Protein AF-0000000066079424 (afdb_homodimer)

Foldseek 3Di:
DFDDALLQFFPQLLQLLLLCVVPPQQKKFKKWKDFPDPPAQLQVCQVVLVVVVVVQQPHAHDPVRLVLQVPPPLRDPVSSVVSNPAGADCVQWDWHQDPVDHRDIIIMGITGCSRGSSVFQVSLLSSLQSRDVVPHDFDVVVLVVLLLVLLVLQQVDPLLLAEEAEARNFFNGPVLVLVQVVVNCVSNPSSYQFYRRRVSCVVVVHDHDDAHDLQQLQQLCPRDDPNLCSNVVSLVSSCVSRVQPSQEAEQFQLHNLSRLVSCALVSLVRGQEYEDAADDVLVSVVVVLVSCVVRVHQQQSHEYEYEHADDSVNSRVSCVNPVVRHRYYYHHHCNNRVVRPDDTIDMGMHIQDMPRHGTWRQHPDPPPIPHPPLVVNQVSCVSSVHDGRPPD/DFDDALLQFFPQLLQLLLLCVVPPQQKKFKKWKDFPDPPAQLQVCQVVLVVVVVVQQPHAHDPVRLVLQVPDPLRDPVSSVVSNPAGADCVQWDWHQDPVDHRDIIIMGITGCSRGSSVFQVSLLSSQQSRDVVPHDFQVVVLVVLLLVLLVLQQVDPLLLAEEAEARNFFNGPVLVLVQVVVNCVSNPSSYQFYRRRVSCVVVVHDHDDAHDLQQLQQLCPRDDPNLCSNVVSLVSSCVSRVQPSQEAEQFQLHNLSRLVSCALVSLVRGQEYEDAADDLVVSVVVVLVSCVVRVHQQQSHEYEYEHADDSVNSRVSCVNPVVRHRYYYHHHCNRRVVRPDDTIDMGMHIQDMPRHGTWGDHPDPPPIPHPPLVVNQVSCVSSVHDGRPPD

Nearest PDB structures (foldseek):
  1yir-assembly2_B  TM=9.428E-01  e=1.154E-46  Pseudomonas aeruginosa
  3os4-assembly2_B  TM=9.605E-01  e=5.913E-41  Yersinia pestis CO92
  4hl7-assembly1_A  TM=9.562E-01  e=7.899E-41  Vibrio cholerae O1 biovar El Tor str. N16961
  4hl7-assembly2_B  TM=9.501E-01  e=4.178E-41  Vibrio cholerae O1 biovar El Tor str. N16961
  2im5-assembly4_D  TM=9.509E-01  e=1.055E-40  Porphyromonas gingivalis

InterPro domains:
  IPR006406 Nicotinate phosphoribosyltransferase [MF_00570] (1-388)
  IPR006406 Nicotinate phosphoribosyltransferase [NF003704] (1-389)
  IPR006406 Nicotinate phosphoribosyltransferase [TIGR01514] (2-386)
  IPR006406 Nicotinate phosphoribosyltransferase [cd01401] (4-370)
  IPR007229 Nicotinate phosphoribosyltransferase family [PIRSF000484] (2-369)
  IPR007229 Nicotinate phosphoribosyltransferase family [PTHR11098] (3-223)
  IPR036068 Nicotinate phosphoribosyltransferase-like, C-terminal [SSF51690] (118-386)
  IPR040727 Nicotinate phosphoribosyltransferase, N-terminal domain [PF17767] (7-128)
  IPR041525 Nicotinate/nicotinamide phosphoribosyltransferase [PF04095] (161-387)

Solvent-accessible surface area (backbone atoms only — not comparable to full-atom values): 41726 Å² total; per-residue (Å²): 129,77,67,89,47,76,44,58,29,47,35,23,49,57,52,45,42,46,48,27,55,76,72,41,58,80,40,33,31,32,33,41,49,48,71,72,45,81,90,55,57,52,29,83,45,45,68,61,50,49,53,48,50,53,53,46,34,68,42,55,52,47,71,70,58,38,50,54,49,52,66,38,90,83,44,50,69,68,51,37,57,49,47,60,73,40,59,45,59,65,85,34,51,47,79,44,62,33,87,86,42,84,34,32,57,43,39,38,38,47,45,44,38,65,65,47,60,71,48,52,44,46,50,38,26,46,52,41,23,57,52,40,70,74,72,50,77,81,35,63,66,59,23,51,52,52,48,51,50,51,44,52,55,52,66,74,45,63,76,72,60,34,37,30,41,51,21,64,46,52,17,48,36,64,67,54,40,62,54,48,50,60,51,44,42,72,66,45,44,83,23,38,62,31,24,17,34,36,38,57,10,66,73,68,72,42,45,61,36,64,36,67,57,63,58,64,47,28,39,25,51,46,68,70,52,57,62,82,43,8,61,54,52,37,54,51,51,49,42,67,71,43,38,48,50,69,29,50,40,75,39,49,44,65,26,57,69,44,37,57,70,59,52,41,49,37,49,62,46,40,34,46,27,40,35,46,66,68,78,59,63,67,62,50,50,53,53,51,46,51,51,33,48,73,59,74,37,67,38,61,76,27,32,46,32,42,46,54,84,36,46,70,68,56,50,54,53,51,45,71,72,42,56,90,54,26,38,62,39,34,33,34,14,50,66,63,28,24,48,38,76,66,82,73,79,48,68,49,70,42,58,38,29,20,63,89,34,76,27,58,58,43,60,91,52,87,88,70,56,80,49,84,48,59,67,53,54,52,49,52,28,57,65,56,71,46,77,78,77,77,83,123,128,78,67,90,48,76,43,57,29,48,36,24,49,57,52,44,41,46,49,29,56,77,74,41,58,80,40,32,32,32,32,40,49,48,72,72,46,81,91,55,57,52,30,84,45,45,68,60,48,48,51,50,49,56,53,47,34,67,42,55,51,47,72,69,57,38,50,53,50,51,65,37,90,85,45,51,69,70,50,37,57,49,48,59,72,41,57,44,57,66,88,34,50,48,77,44,62,33,87,85,42,85,33,34,58,43,39,39,39,46,45,44,38,66,64,48,62,72,49,53,44,46,49,37,25,45,52,41,23,57,50,40,71,74,73,50,77,82,36,62,66,59,24,52,51,53,47,52,50,52,44,52,56,51,66,73,43,63,76,74,60,32,38,29,40,52,21,64,45,52,17,48,34,66,67,54,42,63,56,48,50,61,52,43,41,72,64,45,43,81,22,40,64,30,24,18,34,36,38,58,11,65,74,68,71,42,45,63,36,64,34,67,57,64,58,64,48,27,40,24,52,46,69,70,51,57,61,81,43,8,62,53,52,38,53,52,51,51,41,68,72,42,38,48,51,69,30,49,42,76,40,50,45,64,27,56,69,44,37,58,70,60,53,41,48,35,48,61,46,41,34,46,25,40,34,47,66,68,76,60,65,67,61,51,50,53,53,51,45,51,51,33,48,75,57,74,39,67,38,62,77,28,32,46,32,43,47,55,85,37,46,70,67,57,50,54,53,50,44,71,74,42,57,91,55,26,39,62,39,34,35,34,13,50,68,62,28,23,48,36,75,67,81,72,78,47,67,50,68,43,59,38,29,21,65,88,34,77,26,57,55,42,59,88,52,87,87,71,58,81,49,84,48,59,68,54,53,53,50,53,26,56,64,56,70,46,78,77,76,76,82,123

Organism: Xanthomonas euvesicatoria pv. vesicatoria (strain 85-10) (NCBI:txid316273)

Sequence (784 aa):
MIIHSLLDTDLYKFTMMQAVLHQHPAAQVDYRFKCRTPGVDLAQFVDEISREIDALCRLRLREDEVDYLRSLRFIKPDFADFLALFHLDRKYLSLTASATHPGEIELTIRGPWLHTILFEVPLLAIINEVWFRNTSEPDFEEGRSRLREKVASLRSMPAGCKIADYGTRRRYSRQWHGELLPLLRDGLGEQFVGTSNVYFAKQYGLTPLGTMAHEYLQAFQALGPRLRDSQVAALESWAREYRGDLGIALSDVVGLDAFLRDFDLYFCKLFDGMRHDSGDPFEWGERVIAHLEAHRVDPRTKVLVFSDGLNIDKVMRLYQHFHTRCRLAFGVGTSLTNDLGPTPLQIVIKMVRCNGQPVAKLSDSPGKSMCEDIGYLRYLRDVFGLPPMAEGMIIHSLLDTDLYKFTMMQAVLHQHPAAQVDYRFKCRTPGVDLAQFVDEISREIDALCRLRLREDEVDYLRSLRFIKPDFADFLALFHLDRKYLSLTASATHPGEIELTIRGPWLHTILFEVPLLAIINEVWFRNTSEPDFEEGRSRLREKVASLRSMPAGCKIADYGTRRRYSRQWHGELLPLLRDGLGEQFVGTSNVYFAKQYGLTPLGTMAHEYLQAFQALGPRLRDSQVAALESWAREYRGDLGIALSDVVGLDAFLRDFDLYFCKLFDGMRHDSGDPFEWGERVIAHLEAHRVDPRTKVLVFSDGLNIDKVMRLYQHFHTRCRLAFGVGTSLTNDLGPTPLQIVIKMVRCNGQPVAKLSDSPGKSMCEDIGYLRYLRDVFGLPPMAEG

Radius of gyration: 31.48 Å; Cα contacts (8 Å, |Δi|>4): 1424; chains: 2; bounding box: 64×96×73 Å

Secondary structure (DSSP, 8-state):
-----TTSSBHHHHHHHHHHHHH-TT-EEEEEEEE-STT--GGGGHHHHHHHHHHHHT----HHHHHHHHHSTTS-HHHHHHHHH----GGGEEEEE-SSSTT-EEEEEEEEHHHHGGGHHHHHHHHHHHHHHHH----HHHHHHHHHHHHHHHHTS-TT--EEE--GGG-S-HHHHHHHHHHHHHHHGGGEEEESBHHHHHHHTPPB-----HHHHHHGGGSSS-GGGHHHHHHHHHHHHHTTSS-EEE--SS-HHHHHHH--HHHHHH-SEEEE-SS-HHHHHHHHHHHHHHTT--GGGSEEEE-SS--HHHHHHHHHHHTTTSEEEEEE-HHHHT-SSSPPP-EEEEEEEETTEE-----SSTT----S-HHHHHHHHHHTTPPPP---/-----TTSSBHHHHHHHHHHHHH-TT-EEEEEEEE-STT--GGGGHHHHHHHHHHHTT----HHHHHHHHHSTTS-HHHHHHHHH----GGGEEEEE-SSSTT-EEEEEEEEHHHHGGGHHHHHHHHHHHHHHHH----HHHHHHHHHHHHHHHHTS-TT--EEE--GGG-S-HHHHHHHHHHHHHHHGGGEEEESBHHHHHHHTPPB-----HHHHHHGGGSSS-GGGHHHHHHHHHHHHHTTSS-EEE--SS-HHHHHHH--HHHHHH-SEEEE-SS-HHHHHHHHHHHHHHTT--GGGSEEEE-SS--HHHHHHHHHHHTTTSEEEEEE-HHHHT-SSSPPP-EEEEEEEETTEE-----SSTT----S-HHHHHHHHHHTTPPPP---

pLDDT: mean 94.91, std 8.28, range [37.28, 98.88]

Structure (mmCIF, N/CA/C/O backbone):
data_AF-0000000066079424-model_v1
#
loop_
_entity.id
_entity.type
_entity.pdbx_description
1 polymer 'Nicotinate phosphoribosyltransferase'
#
loop_
_atom_site.group_PDB
_atom_site.id
_atom_site.type_symbol
_atom_site.label_atom_id
_atom_site.label_alt_id
_atom_site.label_comp_id
_atom_site.label_asym_id
_atom_site.label_entity_id
_atom_site.label_seq_id
_atom_site.pdbx_PDB_ins_code
_atom_site.Cartn_x
_atom_site.Cartn_y
_atom_site.Cartn_z
_atom_site.occupancy
_atom_site.B_iso_or_equiv
_atom_site.auth_seq_id
_atom_site.auth_comp_id
_atom_site.auth_asym_id
_atom_site.auth_atom_id
_atom_site.pdbx_PDB_model_num
ATOM 1 N N . MET A 1 1 ? -9.977 -38.844 -21.031 1 92.81 1 MET A N 1
ATOM 2 C CA . MET A 1 1 ? -9.719 -37.406 -20.953 1 92.81 1 MET A CA 1
ATOM 3 C C . MET A 1 1 ? -8.984 -37.062 -19.672 1 92.81 1 MET A C 1
ATOM 5 O O . MET A 1 1 ? -9.391 -37.469 -18.578 1 92.81 1 MET A O 1
ATOM 9 N N . ILE A 1 2 ? -7.949 -36.312 -19.797 1 97.12 2 ILE A N 1
ATOM 10 C CA . ILE A 1 2 ? -7.066 -36 -18.688 1 97.12 2 ILE A CA 1
ATOM 11 C C . ILE A 1 2 ? -7.57 -34.75 -17.969 1 97.12 2 ILE A C 1
ATOM 13 O O . ILE A 1 2 ? -7.582 -34.719 -16.734 1 97.12 2 ILE A O 1
ATOM 17 N N . ILE A 1 3 ? -7.938 -33.781 -18.75 1 98.5 3 ILE A N 1
ATOM 18 C CA . ILE A 1 3 ? -8.508 -32.562 -18.203 1 98.5 3 ILE A CA 1
ATOM 19 C C . ILE A 1 3 ? -10.023 -32.562 -18.422 1 98.5 3 ILE A C 1
ATOM 21 O O . ILE A 1 3 ? -10.484 -32.625 -19.562 1 98.5 3 ILE A O 1
ATOM 25 N N . HIS A 1 4 ? -10.781 -32.375 -17.344 1 97.44 4 HIS A N 1
ATOM 26 C CA . HIS A 1 4 ? -12.234 -32.5 -17.469 1 97.44 4 HIS A CA 1
ATOM 27 C C . HIS A 1 4 ? -12.922 -31.156 -17.219 1 97.44 4 HIS A C 1
ATOM 29 O O . HIS A 1 4 ? -14.125 -31.016 -17.438 1 97.44 4 HIS A O 1
ATOM 35 N N . SER A 1 5 ? -12.195 -30.25 -16.703 1 98.44 5 SER A N 1
ATOM 36 C CA . SER A 1 5 ? -12.711 -28.922 -16.375 1 98.44 5 SER A CA 1
ATOM 37 C C . SER A 1 5 ? -11.656 -27.844 -16.609 1 98.44 5 SER A C 1
ATOM 39 O O . SER A 1 5 ? -10.469 -28.062 -16.344 1 98.44 5 SER A O 1
ATOM 41 N N . LEU A 1 6 ? -12.07 -26.703 -17.016 1 98.38 6 LEU A N 1
ATOM 42 C CA . LEU A 1 6 ? -11.141 -25.594 -17.188 1 98.38 6 LEU A CA 1
ATOM 43 C C . LEU A 1 6 ? -10.68 -25.062 -15.828 1 98.38 6 LEU A C 1
ATOM 45 O O . LEU A 1 6 ? -9.711 -24.297 -15.75 1 98.38 6 LEU A O 1
ATOM 49 N N . LEU A 1 7 ? -11.32 -25.516 -14.742 1 98.69 7 LEU A N 1
ATOM 50 C CA . LEU A 1 7 ? -10.859 -25.156 -13.398 1 98.69 7 LEU A CA 1
ATOM 51 C C . LEU A 1 7 ? -9.609 -25.953 -13.031 1 98.69 7 LEU A C 1
ATOM 53 O O . LEU A 1 7 ? -8.922 -25.625 -12.062 1 98.69 7 LEU A O 1
ATOM 57 N N . ASP A 1 8 ? -9.391 -27.094 -13.781 1 98.69 8 ASP A N 1
ATOM 58 C CA . ASP A 1 8 ? -8.234 -27.922 -13.477 1 98.69 8 ASP A CA 1
ATOM 59 C C . ASP A 1 8 ? -6.934 -27.234 -13.898 1 98.69 8 ASP A C 1
ATOM 61 O O . ASP A 1 8 ? -6.227 -27.719 -14.781 1 98.69 8 ASP A O 1
ATOM 65 N N . THR A 1 9 ? -6.613 -26.141 -13.305 1 98.62 9 THR A N 1
ATOM 66 C CA . THR A 1 9 ? -5.441 -25.281 -13.461 1 98.62 9 THR A CA 1
ATOM 67 C C . THR A 1 9 ? -5.137 -24.531 -12.172 1 98.62 9 THR A C 1
ATOM 69 O O . THR A 1 9 ? -5.844 -24.703 -11.172 1 98.62 9 THR A O 1
ATOM 72 N N . ASP A 1 10 ? -4.047 -23.844 -12.141 1 98.56 10 ASP A N 1
ATOM 73 C CA . ASP A 1 10 ? -3.635 -23.094 -10.953 1 98.56 10 ASP A CA 1
ATOM 74 C C . ASP A 1 10 ? -4.312 -21.734 -10.898 1 98.56 10 ASP A C 1
ATOM 76 O O . ASP A 1 10 ? -4.484 -21.078 -11.922 1 98.56 10 ASP A O 1
ATOM 80 N N . LEU A 1 11 ? -4.547 -21.266 -9.75 1 98.75 11 LEU A N 1
ATOM 81 C CA . LEU A 1 11 ? -5.285 -20.031 -9.523 1 98.75 11 LEU A CA 1
ATOM 82 C C . LEU A 1 11 ? -4.59 -18.844 -10.188 1 98.75 11 LEU A C 1
ATOM 84 O O . LEU A 1 11 ? -5.246 -17.938 -10.695 1 98.75 11 LEU A O 1
ATOM 88 N N . TYR A 1 12 ? -3.227 -18.828 -10.195 1 98.38 12 TYR A N 1
ATOM 89 C CA . TYR A 1 12 ? -2.498 -17.672 -10.711 1 98.38 12 TYR A CA 1
ATOM 90 C C . TYR A 1 12 ? -2.805 -17.453 -12.188 1 98.38 12 TYR A C 1
ATOM 92 O O . TYR A 1 12 ? -2.631 -16.359 -12.703 1 98.38 12 TYR A O 1
ATOM 100 N N . LYS A 1 13 ? -3.266 -18.438 -12.922 1 98.69 13 LYS A N 1
ATOM 101 C CA . LYS A 1 13 ? -3.619 -18.266 -14.328 1 98.69 13 LYS A CA 1
ATOM 102 C C . LYS A 1 13 ? -4.879 -17.406 -14.477 1 98.69 13 LYS A C 1
ATOM 104 O O . LYS A 1 13 ? -4.973 -16.594 -15.391 1 98.69 13 LYS A O 1
ATOM 109 N N . PHE A 1 14 ? -5.824 -17.656 -13.57 1 98.81 14 PHE A N 1
ATOM 110 C CA . PHE A 1 14 ? -7.043 -16.859 -13.594 1 98.81 14 PHE A CA 1
ATOM 111 C C . PHE A 1 14 ? -6.762 -15.422 -13.141 1 98.81 14 PHE A C 1
ATOM 113 O O . PHE A 1 14 ? -7.27 -14.469 -13.734 1 98.81 14 PHE A O 1
ATOM 120 N N . THR A 1 15 ? -5.957 -15.281 -12.062 1 98.81 15 THR A N 1
ATOM 121 C CA . THR A 1 15 ? -5.676 -13.945 -11.555 1 98.81 15 THR A CA 1
ATOM 122 C C . THR A 1 15 ? -4.891 -13.125 -12.578 1 98.81 15 THR A C 1
ATOM 124 O O . THR A 1 15 ? -5.188 -11.953 -12.797 1 98.81 15 THR A O 1
ATOM 127 N N . MET A 1 16 ? -3.941 -13.734 -13.234 1 98.81 16 MET A N 1
ATOM 128 C CA . MET A 1 16 ? -3.217 -13.039 -14.297 1 98.81 16 MET A CA 1
ATOM 129 C C . MET A 1 16 ? -4.141 -12.711 -15.461 1 98.81 16 MET A C 1
ATOM 131 O O . MET A 1 16 ? -4.066 -11.625 -16.031 1 98.81 16 MET A O 1
ATOM 135 N N . MET A 1 17 ? -4.992 -13.633 -15.805 1 98.81 17 MET A N 1
ATOM 136 C CA . MET A 1 17 ? -5.902 -13.445 -16.938 1 98.81 17 MET A CA 1
ATOM 137 C C . MET A 1 17 ? -6.824 -12.258 -16.688 1 98.81 17 MET A C 1
ATOM 139 O O . MET A 1 17 ? -7.094 -11.477 -17.609 1 98.81 17 MET A O 1
ATOM 143 N N . GLN A 1 18 ? -7.328 -12.133 -15.484 1 98.88 18 GLN A N 1
ATOM 144 C CA . GLN A 1 18 ? -8.156 -10.984 -15.133 1 98.88 18 GLN A CA 1
ATOM 145 C C . GLN A 1 18 ? -7.398 -9.672 -15.344 1 98.88 18 GLN A C 1
ATOM 147 O O . GLN A 1 18 ? -7.938 -8.719 -15.914 1 98.88 18 GLN A O 1
ATOM 152 N N . ALA A 1 19 ? -6.18 -9.609 -14.859 1 98.75 19 ALA A N 1
ATOM 153 C CA . ALA A 1 19 ? -5.355 -8.422 -15.055 1 98.75 19 ALA A CA 1
ATOM 154 C C . ALA A 1 19 ? -5.16 -8.133 -16.547 1 98.75 19 ALA A C 1
ATOM 156 O O . ALA A 1 19 ? -5.211 -6.973 -16.969 1 98.75 19 ALA A O 1
ATOM 157 N N . VAL A 1 20 ? -4.973 -9.164 -17.328 1 98.62 20 VAL A N 1
ATOM 158 C CA . VAL A 1 20 ? -4.77 -9.016 -18.766 1 98.62 20 VAL A CA 1
ATOM 159 C C . VAL A 1 20 ? -6.043 -8.477 -19.422 1 98.62 20 VAL A C 1
ATOM 161 O O . VAL A 1 20 ? -5.988 -7.562 -20.234 1 98.62 20 VAL A O 1
ATOM 164 N N . LEU A 1 21 ? -7.152 -9.047 -19.047 1 98.75 21 LEU A N 1
ATOM 165 C CA . LEU A 1 21 ? -8.43 -8.594 -19.594 1 98.75 21 LEU A CA 1
ATOM 166 C C . LEU A 1 21 ? -8.617 -7.098 -19.359 1 98.75 21 LEU A C 1
ATOM 168 O O . LEU A 1 21 ? -9 -6.371 -20.281 1 98.75 21 LEU A O 1
ATOM 172 N N . HIS A 1 22 ? -8.297 -6.617 -18.172 1 98.56 22 HIS A N 1
ATOM 173 C CA . HIS A 1 22 ? -8.586 -5.246 -17.781 1 98.56 22 HIS A CA 1
ATOM 174 C C . HIS A 1 22 ? -7.535 -4.281 -18.312 1 98.56 22 HIS A C 1
ATOM 176 O O . HIS A 1 22 ? -7.844 -3.125 -18.609 1 98.56 22 HIS A O 1
ATOM 182 N N . GLN A 1 23 ? -6.316 -4.762 -18.531 1 98.06 23 GLN A N 1
ATOM 183 C CA . GLN A 1 23 ? -5.242 -3.789 -18.688 1 98.06 23 GLN A CA 1
ATOM 184 C C . GLN A 1 23 ? -4.512 -3.998 -20.016 1 98.06 23 GLN A C 1
ATOM 186 O O . GLN A 1 23 ? -3.914 -3.064 -20.547 1 98.06 23 GLN A O 1
ATOM 191 N N . HIS A 1 24 ? -4.543 -5.223 -20.531 1 98 24 HIS A N 1
ATOM 192 C CA . HIS A 1 24 ? -3.789 -5.52 -21.734 1 98 24 HIS A CA 1
ATOM 193 C C . HIS A 1 24 ? -4.551 -6.492 -22.641 1 98 24 HIS A C 1
ATOM 195 O O . HIS A 1 24 ? -4.004 -7.516 -23.047 1 98 24 HIS A O 1
ATOM 201 N N . PRO A 1 25 ? -5.781 -6.199 -23 1 96.62 25 PRO A N 1
ATOM 202 C CA . PRO A 1 25 ? -6.613 -7.156 -23.734 1 96.62 25 PRO A CA 1
ATOM 203 C C . PRO A 1 25 ? -6.113 -7.406 -25.156 1 96.62 25 PRO A C 1
ATOM 205 O O . PRO A 1 25 ? -6.438 -8.43 -25.75 1 96.62 25 PRO A O 1
ATOM 208 N N . ALA A 1 26 ? -5.227 -6.531 -25.672 1 97.31 26 ALA A N 1
ATOM 209 C CA . ALA A 1 26 ? -4.805 -6.637 -27.062 1 97.31 26 ALA A CA 1
ATOM 210 C C . ALA A 1 26 ? -3.426 -7.277 -27.172 1 97.31 26 ALA A C 1
ATOM 212 O O . ALA A 1 26 ? -2.922 -7.5 -28.281 1 97.31 26 ALA A O 1
ATOM 213 N N . ALA A 1 27 ? -2.832 -7.57 -26.062 1 98.62 27 ALA A N 1
ATOM 214 C CA . ALA A 1 27 ? -1.47 -8.094 -26.078 1 98.62 27 ALA A CA 1
ATOM 215 C C . ALA A 1 27 ? -1.401 -9.422 -26.828 1 98.62 27 ALA A C 1
ATOM 217 O O . ALA A 1 27 ? -2.283 -10.273 -26.672 1 98.62 27 ALA A O 1
ATOM 218 N N . GLN A 1 28 ? -0.363 -9.586 -27.609 1 98.75 28 GLN A N 1
ATOM 219 C CA . GLN A 1 28 ? -0.074 -10.812 -28.359 1 98.75 28 GLN A CA 1
ATOM 220 C C . GLN A 1 28 ? 1.148 -11.523 -27.781 1 98.75 28 GLN A C 1
ATOM 222 O O . GLN A 1 28 ? 2.131 -10.875 -27.406 1 98.75 28 GLN A O 1
ATOM 227 N N . VAL A 1 29 ? 1.065 -12.906 -27.766 1 98.69 29 VAL A N 1
ATOM 228 C CA . VAL A 1 29 ? 2.182 -13.578 -27.109 1 98.69 29 VAL A CA 1
ATOM 229 C C . VAL A 1 29 ? 2.555 -14.836 -27.875 1 98.69 29 VAL A C 1
ATOM 231 O O . VAL A 1 29 ? 1.784 -15.312 -28.719 1 98.69 29 VAL A O 1
ATOM 234 N N . ASP A 1 30 ? 3.785 -15.305 -27.594 1 98.25 30 ASP A N 1
ATOM 235 C CA . ASP A 1 30 ? 4.309 -16.594 -28.047 1 98.25 30 ASP A CA 1
ATOM 236 C C . ASP A 1 30 ? 4.844 -17.406 -26.859 1 98.25 30 ASP A C 1
ATOM 238 O O . ASP A 1 30 ? 5.672 -16.922 -26.094 1 98.25 30 ASP A O 1
ATOM 242 N N . TYR A 1 31 ? 4.312 -18.625 -26.734 1 98.19 31 TYR A N 1
ATOM 243 C CA . TYR A 1 31 ? 4.832 -19.578 -25.75 1 98.19 31 TYR A CA 1
ATOM 244 C C . TYR A 1 31 ? 5.547 -20.734 -26.438 1 98.19 31 TYR A C 1
ATOM 246 O O . TYR A 1 31 ? 5.211 -21.094 -27.562 1 98.19 31 TYR A O 1
ATOM 254 N N . ARG A 1 32 ? 6.492 -21.297 -25.703 1 97.06 32 ARG A N 1
ATOM 255 C CA . ARG A 1 32 ? 7.191 -22.484 -26.203 1 97.06 32 ARG A CA 1
ATOM 256 C C . ARG A 1 32 ? 7.332 -23.531 -25.094 1 97.06 32 ARG A C 1
ATOM 258 O O . ARG A 1 32 ? 7.57 -23.188 -23.938 1 97.06 32 ARG A O 1
ATOM 265 N N . PHE A 1 33 ? 7.234 -24.719 -25.531 1 97.44 33 PHE A N 1
ATOM 266 C CA . PHE A 1 33 ? 7.418 -25.875 -24.656 1 97.44 33 PHE A CA 1
ATOM 267 C C . PHE A 1 33 ? 8.844 -26.391 -24.734 1 97.44 33 PHE A C 1
ATOM 269 O O . PHE A 1 33 ? 9.461 -26.375 -25.797 1 97.44 33 PHE A O 1
ATOM 276 N N . LYS A 1 34 ? 9.359 -26.844 -23.625 1 94.38 34 LYS A N 1
ATOM 277 C CA . LYS A 1 34 ? 10.656 -27.516 -23.578 1 94.38 34 LYS A CA 1
ATOM 278 C C . LYS A 1 34 ? 10.664 -28.641 -22.547 1 94.38 34 LYS A C 1
ATOM 280 O O . LYS A 1 34 ? 10.18 -28.469 -21.422 1 94.38 34 LYS A O 1
ATOM 285 N N . CYS A 1 35 ? 11.016 -29.797 -22.922 1 95.69 35 CYS A N 1
ATOM 286 C CA . CYS A 1 35 ? 11.352 -30.875 -22 1 95.69 35 CYS A CA 1
ATOM 287 C C . CYS A 1 35 ? 12.844 -30.891 -21.703 1 95.69 35 CYS A C 1
ATOM 289 O O . CYS A 1 35 ? 13.656 -31.125 -22.609 1 95.69 35 CYS A O 1
ATOM 291 N N . ARG A 1 36 ? 13.18 -30.734 -20.516 1 91.5 36 ARG A N 1
ATOM 292 C CA . ARG A 1 36 ? 14.586 -30.609 -20.125 1 91.5 36 ARG A CA 1
ATOM 293 C C . ARG A 1 36 ? 15.133 -31.953 -19.641 1 91.5 36 ARG A C 1
ATOM 295 O O . ARG A 1 36 ? 16.328 -32.094 -19.391 1 91.5 36 ARG A O 1
ATOM 302 N N . THR A 1 37 ? 14.297 -32.875 -19.469 1 93.25 37 THR A N 1
ATOM 303 C CA . THR A 1 37 ? 14.727 -34.219 -19.094 1 93.25 37 THR A CA 1
ATOM 304 C C . THR A 1 37 ? 15.328 -34.969 -20.281 1 93.25 37 THR A C 1
ATOM 306 O O . THR A 1 37 ? 14.672 -35.125 -21.312 1 93.25 37 THR A O 1
ATOM 309 N N . PRO A 1 38 ? 16.547 -35.406 -20.141 1 90.81 38 PRO A N 1
ATOM 310 C CA . PRO A 1 38 ? 17.172 -36.125 -21.266 1 90.81 38 PRO A CA 1
ATOM 311 C C . PRO A 1 38 ? 16.531 -37.469 -21.547 1 90.81 38 PRO A C 1
ATOM 313 O O . PRO A 1 38 ? 16.047 -38.125 -20.625 1 90.81 38 PRO A O 1
ATOM 316 N N . GLY A 1 39 ? 16.562 -37.844 -22.781 1 89.94 39 GLY A N 1
ATOM 317 C CA . GLY A 1 39 ? 16.203 -39.219 -23.172 1 89.94 39 GLY A CA 1
ATOM 318 C C . GLY A 1 39 ? 14.695 -39.438 -23.203 1 89.94 39 GLY A C 1
ATOM 319 O O . GLY A 1 39 ? 14.234 -40.562 -23.266 1 89.94 39 GLY A O 1
ATOM 320 N N . VAL A 1 40 ? 13.938 -38.438 -23.094 1 94.25 40 VAL A N 1
ATOM 321 C CA . VAL A 1 40 ? 12.484 -38.562 -23.094 1 94.25 40 VAL A CA 1
ATOM 322 C C . VAL A 1 40 ? 11.953 -38.5 -24.531 1 94.25 40 VAL A C 1
ATOM 324 O O . VAL A 1 40 ? 12.18 -37.5 -25.234 1 94.25 40 VAL A O 1
ATOM 327 N N . ASP A 1 41 ? 11.297 -39.562 -24.969 1 96.75 41 ASP A N 1
ATOM 328 C CA . ASP A 1 41 ? 10.75 -39.625 -26.312 1 96.75 41 ASP A CA 1
ATOM 329 C C . ASP A 1 41 ? 9.258 -39.312 -26.312 1 96.75 41 ASP A C 1
ATOM 331 O O . ASP A 1 41 ? 8.422 -40.188 -26.453 1 96.75 41 ASP A O 1
ATOM 335 N N . LEU A 1 42 ? 8.922 -38.062 -26.297 1 97.44 42 LEU A N 1
ATOM 336 C CA . LEU A 1 42 ? 7.535 -37.625 -26.281 1 97.44 42 LEU A CA 1
ATOM 337 C C . LEU A 1 42 ? 6.91 -37.75 -27.672 1 97.44 42 LEU A C 1
ATOM 339 O O . LEU A 1 42 ? 5.688 -37.844 -27.797 1 97.44 42 LEU A O 1
ATOM 343 N N . ALA A 1 43 ? 7.727 -37.625 -28.656 1 97.44 43 ALA A N 1
ATOM 344 C CA . ALA A 1 43 ? 7.258 -37.656 -30.047 1 97.44 43 ALA A CA 1
ATOM 345 C C . ALA A 1 43 ? 6.43 -38.906 -30.328 1 97.44 43 ALA A C 1
ATOM 347 O O . ALA A 1 43 ? 5.477 -38.875 -31.109 1 97.44 43 ALA A O 1
ATOM 348 N N . GLN A 1 44 ? 6.812 -39.969 -29.703 1 97 44 GLN A N 1
ATOM 349 C CA . GLN A 1 44 ? 6.113 -41.219 -29.906 1 97 44 GLN A CA 1
ATOM 350 C C . GLN A 1 44 ? 4.641 -41.094 -29.531 1 97 44 GLN A C 1
ATOM 352 O O . GLN A 1 44 ? 3.809 -41.875 -30 1 97 44 GLN A O 1
ATOM 357 N N . PHE A 1 45 ? 4.324 -40.188 -28.703 1 98.12 45 PHE A N 1
ATOM 358 C CA . PHE A 1 45 ? 2.963 -40.062 -28.188 1 98.12 45 PHE A CA 1
ATOM 359 C C . PHE A 1 45 ? 2.307 -38.781 -28.672 1 98.12 45 PHE A C 1
ATOM 361 O O . PHE A 1 45 ? 1.376 -38.281 -28.031 1 98.12 45 PHE A O 1
ATOM 368 N N . VAL A 1 46 ? 2.814 -38.188 -29.688 1 98.19 46 VAL A N 1
ATOM 369 C CA . VAL A 1 46 ? 2.375 -36.875 -30.172 1 98.19 46 VAL A CA 1
ATOM 370 C C . VAL A 1 46 ? 0.894 -36.938 -30.531 1 98.19 46 VAL A C 1
ATOM 372 O O . VAL A 1 46 ? 0.154 -35.969 -30.297 1 98.19 46 VAL A O 1
ATOM 375 N N . ASP A 1 47 ? 0.387 -38.062 -31.109 1 98.25 47 ASP A N 1
ATOM 376 C CA . ASP A 1 47 ? -1.013 -38.188 -31.5 1 98.25 47 ASP A CA 1
ATOM 377 C C . ASP A 1 47 ? -1.925 -38.219 -30.281 1 98.25 47 ASP A C 1
ATOM 379 O O . ASP A 1 47 ? -2.998 -37.594 -30.281 1 98.25 47 ASP A O 1
ATOM 383 N N . GLU A 1 48 ? -1.527 -38.938 -29.312 1 98.56 48 GLU A N 1
ATOM 384 C CA . GLU A 1 48 ? -2.318 -39 -28.078 1 98.56 48 GLU A CA 1
ATOM 385 C C . GLU A 1 48 ? -2.369 -37.625 -27.406 1 98.56 48 GLU A C 1
ATOM 387 O O . GLU A 1 48 ? -3.428 -37.219 -26.938 1 98.56 48 GLU A O 1
ATOM 392 N N . ILE A 1 49 ? -1.226 -36.969 -27.312 1 98.69 49 ILE A N 1
ATOM 393 C CA . ILE A 1 49 ? -1.175 -35.625 -26.75 1 98.69 49 ILE A CA 1
ATOM 394 C C . ILE A 1 49 ? -2.117 -34.719 -27.516 1 98.69 49 ILE A C 1
ATOM 396 O O . ILE A 1 49 ? -2.893 -33.96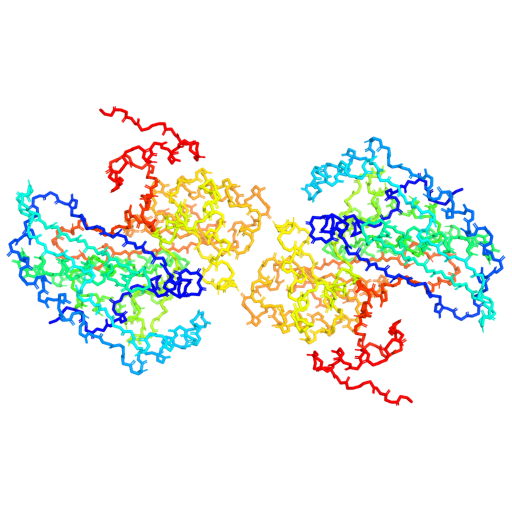9 -26.922 1 98.69 49 ILE A O 1
ATOM 400 N N . SER A 1 50 ? -2.059 -34.812 -28.812 1 98.69 50 SER A N 1
ATOM 401 C CA . SER A 1 50 ? -2.9 -34 -29.672 1 98.69 50 SER A CA 1
ATOM 402 C C . SER A 1 50 ? -4.379 -34.219 -29.391 1 98.69 50 SER A C 1
ATOM 404 O O . SER A 1 50 ? -5.168 -33.281 -29.344 1 98.69 50 SER A O 1
ATOM 406 N N . ARG A 1 51 ? -4.785 -35.438 -29.219 1 98.62 51 ARG A N 1
ATOM 407 C CA . ARG A 1 51 ? -6.176 -35.781 -28.938 1 98.62 51 ARG A CA 1
ATOM 408 C C . ARG A 1 51 ? -6.621 -35.188 -27.609 1 98.62 51 ARG A C 1
ATOM 410 O O . ARG A 1 51 ? -7.746 -34.719 -27.469 1 98.62 51 ARG A O 1
ATOM 417 N N . GLU A 1 52 ? -5.754 -35.281 -26.656 1 98.75 52 GLU A N 1
ATOM 418 C CA . GLU A 1 52 ? -6.062 -34.688 -25.359 1 98.75 52 GLU A CA 1
ATOM 419 C C . GLU A 1 52 ? -6.223 -33.188 -25.453 1 98.75 52 GLU A C 1
ATOM 421 O O . GLU A 1 52 ? -7.062 -32.594 -24.781 1 98.75 52 GLU A O 1
ATOM 426 N N . ILE A 1 53 ? -5.391 -32.594 -26.281 1 98.75 53 ILE A N 1
ATOM 427 C CA . ILE A 1 53 ? -5.469 -31.141 -26.469 1 98.75 53 ILE A CA 1
ATOM 428 C C . ILE A 1 53 ? -6.789 -30.781 -27.156 1 98.75 53 ILE A C 1
ATOM 430 O O . ILE A 1 53 ? -7.434 -29.797 -26.797 1 98.75 53 ILE A O 1
ATOM 434 N N . ASP A 1 54 ? -7.195 -31.594 -28.141 1 98.62 54 ASP A N 1
ATOM 435 C CA . ASP A 1 54 ? -8.484 -31.391 -28.797 1 98.62 54 ASP A CA 1
ATOM 436 C C . ASP A 1 54 ? -9.625 -31.438 -27.781 1 98.62 54 ASP A C 1
ATOM 438 O O . ASP A 1 54 ? -10.547 -30.625 -27.844 1 98.62 54 ASP A O 1
ATOM 442 N N . ALA A 1 55 ? -9.539 -32.375 -26.953 1 98.56 55 ALA A N 1
ATOM 443 C CA . ALA A 1 55 ? -10.555 -32.5 -25.906 1 98.56 55 ALA A CA 1
ATOM 444 C C . ALA A 1 55 ? -10.555 -31.281 -25 1 98.56 55 ALA A C 1
ATOM 446 O O . ALA A 1 55 ? -11.617 -30.781 -24.625 1 98.56 55 ALA A O 1
ATOM 447 N N . LEU A 1 56 ? -9.367 -30.812 -24.641 1 98.69 56 LEU A N 1
ATOM 448 C CA . LEU A 1 56 ? -9.227 -29.609 -23.828 1 98.69 56 LEU A CA 1
ATOM 449 C C . LEU A 1 56 ? -9.914 -28.422 -24.484 1 98.69 56 LEU A C 1
ATOM 451 O O . LEU A 1 56 ? -10.602 -27.656 -23.797 1 98.69 56 LEU A O 1
ATOM 455 N N . CYS A 1 57 ? -9.766 -28.234 -25.734 1 98.5 57 CYS A N 1
ATOM 456 C CA . CYS A 1 57 ? -10.266 -27.094 -26.484 1 98.5 57 CYS A CA 1
ATOM 457 C C . CYS A 1 57 ? -11.781 -27.141 -26.625 1 98.5 57 CYS A C 1
ATOM 459 O O . CYS A 1 57 ? -12.406 -26.156 -27.016 1 98.5 57 CYS A O 1
ATOM 461 N N . ARG A 1 58 ? -12.406 -28.234 -26.234 1 97.88 58 ARG A N 1
ATOM 462 C CA . ARG A 1 58 ? -13.859 -28.375 -26.297 1 97.88 58 ARG A CA 1
ATOM 463 C C . ARG A 1 58 ? -14.5 -28.031 -24.953 1 97.88 58 ARG A C 1
ATOM 465 O O . ARG A 1 58 ? -15.719 -27.891 -24.859 1 97.88 58 ARG A O 1
ATOM 472 N N . LEU A 1 59 ? -13.688 -27.828 -24 1 98.31 59 LEU A N 1
ATOM 473 C CA . LEU A 1 59 ? -14.203 -27.594 -22.656 1 98.31 59 LEU A CA 1
ATOM 474 C C . LEU A 1 59 ? -14.719 -26.156 -22.516 1 98.31 59 LEU A C 1
ATOM 476 O O . LEU A 1 59 ? -14.195 -25.234 -23.141 1 98.31 59 LEU A O 1
ATOM 480 N N . ARG A 1 60 ? -15.719 -26.047 -21.719 1 98.12 60 ARG A N 1
ATOM 481 C CA . ARG A 1 60 ? -16.25 -24.797 -21.203 1 98.12 60 ARG A CA 1
ATOM 482 C C . ARG A 1 60 ? -16.547 -24.875 -19.719 1 98.12 60 ARG A C 1
ATOM 484 O O . ARG A 1 60 ? -16.781 -25.969 -19.188 1 98.12 60 ARG A O 1
ATOM 491 N N . LEU A 1 61 ? -16.438 -23.75 -19.094 1 98.5 61 LEU A N 1
ATOM 492 C CA . LEU A 1 61 ? -16.828 -23.75 -17.688 1 98.5 61 LEU A CA 1
ATOM 493 C C . LEU A 1 61 ? -18.328 -23.953 -17.531 1 98.5 61 LEU A C 1
ATOM 495 O O . LEU A 1 61 ? -19.109 -23.359 -18.281 1 98.5 61 LEU A O 1
ATOM 499 N N . ARG A 1 62 ? -18.656 -24.781 -16.641 1 98.12 62 ARG A N 1
ATOM 500 C CA . ARG A 1 62 ? -20.062 -24.938 -16.281 1 98.12 62 ARG A CA 1
ATOM 501 C C . ARG A 1 62 ? -20.531 -23.781 -15.406 1 98.12 62 ARG A C 1
ATOM 503 O O . ARG A 1 62 ? -19.703 -23.047 -14.852 1 98.12 62 ARG A O 1
ATOM 510 N N . GLU A 1 63 ? -21.828 -23.672 -15.281 1 97.94 63 GLU A N 1
ATOM 511 C CA . GLU A 1 63 ? -22.422 -22.578 -14.516 1 97.94 63 GLU A CA 1
ATOM 512 C C . GLU A 1 63 ? -21.938 -22.609 -13.062 1 97.94 63 GLU A C 1
ATOM 514 O O . GLU A 1 63 ? -21.625 -21.578 -12.484 1 97.94 63 GLU A O 1
ATOM 519 N N . ASP A 1 64 ? -21.938 -23.75 -12.508 1 98.5 64 ASP A N 1
ATOM 520 C CA . ASP A 1 64 ? -21.531 -23.859 -11.109 1 98.5 64 ASP A CA 1
ATOM 521 C C . ASP A 1 64 ? -20.047 -23.531 -10.938 1 98.5 64 ASP A C 1
ATOM 523 O O . ASP A 1 64 ? -19.625 -23.062 -9.875 1 98.5 64 ASP A O 1
ATOM 527 N N . GLU A 1 65 ? -19.25 -23.844 -11.93 1 98.62 65 GLU A N 1
ATOM 528 C CA . GLU A 1 65 ? -17.844 -23.5 -11.891 1 98.62 65 GLU A CA 1
ATOM 529 C C . GLU A 1 65 ? -17.625 -22 -12 1 98.62 65 GLU A C 1
ATOM 531 O O . GLU A 1 65 ? -16.781 -21.438 -11.289 1 98.62 65 GLU A O 1
ATOM 536 N N . VAL A 1 66 ? -18.375 -21.312 -12.844 1 98.69 66 VAL A N 1
ATOM 537 C CA . VAL A 1 66 ? -18.328 -19.859 -12.961 1 98.69 66 VAL A CA 1
ATOM 538 C C . VAL A 1 66 ? -18.781 -19.219 -11.648 1 98.69 66 VAL A C 1
ATOM 540 O O . VAL A 1 66 ? -18.172 -18.25 -11.18 1 98.69 66 VAL A O 1
ATOM 543 N N . ASP A 1 67 ? -19.844 -19.766 -11.078 1 98.62 67 ASP A N 1
ATOM 544 C CA . ASP A 1 67 ? -20.359 -19.266 -9.812 1 98.62 67 ASP A CA 1
ATOM 545 C C . ASP A 1 67 ? -19.312 -19.391 -8.703 1 98.62 67 ASP A C 1
ATOM 547 O O . ASP A 1 67 ? -19.188 -18.516 -7.852 1 98.62 67 ASP A O 1
ATOM 551 N N . TYR A 1 68 ? -18.625 -20.484 -8.672 1 98.69 68 TYR A N 1
ATOM 552 C CA . TYR A 1 68 ? -17.547 -20.672 -7.711 1 98.69 68 TYR A CA 1
ATOM 553 C C . TYR A 1 68 ? -16.484 -19.578 -7.855 1 98.69 68 TYR A C 1
ATOM 555 O O . TYR A 1 68 ? -16.094 -18.953 -6.871 1 98.69 68 TYR A O 1
ATOM 563 N N . LEU A 1 69 ? -16.078 -19.328 -9.102 1 98.69 69 LEU A N 1
ATOM 564 C CA . LEU A 1 69 ? -15.086 -18.281 -9.344 1 98.69 69 LEU A CA 1
ATOM 565 C C . LEU A 1 69 ? -15.625 -16.922 -8.914 1 98.69 69 LEU A C 1
ATOM 567 O O . LEU A 1 69 ? -14.898 -16.125 -8.312 1 98.69 69 LEU A O 1
ATOM 571 N N . ARG A 1 70 ? -16.859 -16.672 -9.156 1 97.81 70 ARG A N 1
ATOM 572 C CA . ARG A 1 70 ? -17.516 -15.43 -8.766 1 97.81 70 ARG A CA 1
ATOM 573 C C . ARG A 1 70 ? -17.5 -15.25 -7.254 1 97.81 70 ARG A C 1
ATOM 575 O O . ARG A 1 70 ? -17.5 -14.125 -6.758 1 97.81 70 ARG A O 1
ATOM 582 N N . SER A 1 71 ? -17.469 -16.344 -6.605 1 98.19 71 SER A N 1
ATOM 583 C CA . SER A 1 71 ? -17.531 -16.281 -5.148 1 98.19 71 SER A CA 1
ATOM 584 C C . SER A 1 71 ? -16.188 -15.883 -4.555 1 98.19 71 SER A C 1
ATOM 586 O O . SER A 1 71 ? -16.094 -15.531 -3.375 1 98.19 71 SER A O 1
ATOM 588 N N . LEU A 1 72 ? -15.133 -15.961 -5.293 1 97.94 72 LEU A N 1
ATOM 589 C CA . LEU A 1 72 ? -13.828 -15.516 -4.816 1 97.94 72 LEU A CA 1
ATOM 590 C C . LEU A 1 72 ? -13.758 -13.992 -4.777 1 97.94 72 LEU A C 1
ATOM 592 O O . LEU A 1 72 ? -14.086 -13.32 -5.758 1 97.94 72 LEU A O 1
ATOM 596 N N . ARG A 1 73 ? -13.344 -13.414 -3.717 1 94.56 73 ARG A N 1
ATOM 597 C CA . ARG A 1 73 ? -13.492 -11.992 -3.416 1 94.56 73 ARG A CA 1
ATOM 598 C C . ARG A 1 73 ? -12.719 -11.141 -4.418 1 94.56 73 ARG A C 1
ATOM 600 O O . ARG A 1 73 ? -13.078 -9.984 -4.664 1 94.56 73 ARG A O 1
ATOM 607 N N . PHE A 1 74 ? -11.648 -11.695 -5.027 1 97.62 74 PHE A N 1
ATOM 608 C CA . PHE A 1 74 ? -10.789 -10.906 -5.898 1 97.62 74 PHE A CA 1
ATOM 609 C C . PHE A 1 74 ? -11.141 -11.133 -7.363 1 97.62 74 PHE A C 1
ATOM 611 O O . PHE A 1 74 ? -10.484 -10.602 -8.258 1 97.62 74 PHE A O 1
ATOM 618 N N . ILE A 1 75 ? -12.125 -11.969 -7.68 1 98.62 75 ILE A N 1
ATOM 619 C CA . ILE A 1 75 ? -12.594 -12.172 -9.047 1 98.62 75 ILE A CA 1
ATOM 620 C C . ILE A 1 75 ? -13.711 -11.172 -9.359 1 98.62 75 ILE A C 1
ATOM 622 O O . ILE A 1 75 ? -14.734 -11.148 -8.672 1 98.62 75 ILE A O 1
ATOM 626 N N . LYS A 1 76 ? -13.5 -10.336 -10.32 1 98 76 LYS A N 1
ATOM 627 C CA . LYS A 1 76 ? -14.453 -9.297 -10.68 1 98 76 LYS A CA 1
ATOM 628 C C . LYS A 1 76 ? -15.586 -9.859 -11.539 1 98 76 LYS A C 1
ATOM 630 O O . LYS A 1 76 ? -15.375 -10.789 -12.32 1 98 76 LYS A O 1
ATOM 635 N N . PRO A 1 77 ? -16.703 -9.273 -11.43 1 97.62 77 PRO A N 1
ATOM 636 C CA . PRO A 1 77 ? -17.875 -9.812 -12.125 1 97.62 77 PRO A CA 1
ATOM 637 C C . PRO A 1 77 ? -17.703 -9.844 -13.641 1 97.62 77 PRO A C 1
ATOM 639 O O . PRO A 1 77 ? -18.125 -10.797 -14.297 1 97.62 77 PRO A O 1
ATOM 642 N N . ASP A 1 78 ? -17.094 -8.836 -14.141 1 98.06 78 ASP A N 1
ATOM 643 C CA . ASP A 1 78 ? -16.922 -8.781 -15.586 1 98.06 78 ASP A CA 1
ATOM 644 C C . ASP A 1 78 ? -16 -9.898 -16.062 1 98.06 78 ASP A C 1
ATOM 646 O O . ASP A 1 78 ? -16.203 -10.469 -17.141 1 98.06 78 ASP A O 1
ATOM 650 N N . PHE A 1 79 ? -15.039 -10.234 -15.32 1 98.75 79 PHE A N 1
ATOM 651 C CA . PHE A 1 79 ? -14.133 -11.32 -15.688 1 98.75 79 PHE A CA 1
ATOM 652 C C . PHE A 1 79 ? -14.852 -12.664 -15.617 1 98.75 79 PHE A C 1
ATOM 654 O O . PHE A 1 79 ? -14.688 -13.508 -16.5 1 98.75 79 PHE A O 1
ATOM 661 N N . ALA A 1 80 ? -15.633 -12.867 -14.562 1 98.38 80 ALA A N 1
ATOM 662 C CA . ALA A 1 80 ? -16.422 -14.086 -14.477 1 98.38 80 ALA A CA 1
ATOM 663 C C . ALA A 1 80 ? -17.344 -14.234 -15.688 1 98.38 80 ALA A C 1
ATOM 665 O O . ALA A 1 80 ? -17.5 -15.328 -16.234 1 98.38 80 ALA A O 1
ATOM 666 N N . ASP A 1 81 ? -17.969 -13.125 -16.078 1 98.19 81 ASP A N 1
ATOM 667 C CA . ASP A 1 81 ? -18.828 -13.133 -17.266 1 98.19 81 ASP A CA 1
ATOM 668 C C . ASP A 1 81 ? -18.031 -13.516 -18.516 1 98.19 81 ASP A C 1
ATOM 670 O O . ASP A 1 81 ? -18.516 -14.266 -19.359 1 98.19 81 ASP A O 1
ATOM 674 N N . PHE A 1 82 ? -16.859 -12.992 -18.562 1 98.31 82 PHE A N 1
ATOM 675 C CA . PHE A 1 82 ? -15.977 -13.328 -19.672 1 98.31 82 PHE A CA 1
ATOM 676 C C . PHE A 1 82 ? -15.656 -14.812 -19.672 1 98.31 82 PHE A C 1
ATOM 678 O O . PHE A 1 82 ? -15.719 -15.461 -20.719 1 98.31 82 PHE A O 1
ATOM 685 N N . LEU A 1 83 ? -15.375 -15.391 -18.531 1 98.31 83 LEU A N 1
ATOM 686 C CA . LEU A 1 83 ? -15 -16.797 -18.406 1 98.31 83 LEU A CA 1
ATOM 687 C C . LEU A 1 83 ? -16.172 -17.703 -18.797 1 98.31 83 LEU A C 1
ATOM 689 O O . LEU A 1 83 ? -15.961 -18.797 -19.297 1 98.31 83 LEU A O 1
ATOM 693 N N . ALA A 1 84 ? -17.375 -17.203 -18.562 1 97.75 84 ALA A N 1
ATOM 694 C CA . ALA A 1 84 ? -18.562 -17.984 -18.891 1 97.75 84 ALA A CA 1
ATOM 695 C C . ALA A 1 84 ? -18.656 -18.234 -20.391 1 97.75 84 ALA A C 1
ATOM 697 O O . ALA A 1 84 ? -19.25 -19.234 -20.812 1 97.75 84 ALA A O 1
ATOM 698 N N . LEU A 1 85 ? -18.016 -17.438 -21.172 1 97.38 85 LEU A N 1
ATOM 699 C CA . LEU A 1 85 ? -18.078 -17.547 -22.625 1 97.38 85 LEU A CA 1
ATOM 700 C C . LEU A 1 85 ? -16.781 -18.094 -23.188 1 97.38 85 LEU A C 1
ATOM 702 O O . LEU A 1 85 ? -16.672 -18.375 -24.375 1 97.38 85 LEU A O 1
ATOM 706 N N . PHE A 1 86 ? -15.883 -18.297 -22.359 1 98.12 86 PHE A N 1
ATOM 707 C CA . PHE A 1 86 ? -14.516 -18.578 -22.797 1 98.12 86 PHE A CA 1
ATOM 708 C C . PHE A 1 86 ? -14.344 -20.047 -23.141 1 98.12 86 PHE A C 1
ATOM 710 O O . PHE A 1 86 ? -14.938 -20.922 -22.5 1 98.12 86 PHE A O 1
ATOM 717 N N . HIS A 1 87 ? -13.57 -20.281 -24.109 1 97.94 87 HIS A N 1
ATOM 718 C CA . HIS A 1 87 ? -13.008 -21.609 -24.406 1 97.94 87 HIS A CA 1
ATOM 719 C C . HIS A 1 87 ? -11.648 -21.484 -25.078 1 97.94 87 HIS A C 1
ATOM 721 O O . HIS A 1 87 ? -11.359 -20.469 -25.734 1 97.94 87 HIS A O 1
ATOM 727 N N . LEU A 1 88 ? -10.828 -22.453 -24.891 1 98.5 88 LEU A N 1
ATOM 728 C CA . LEU A 1 88 ? -9.547 -22.5 -25.578 1 98.5 88 LEU A CA 1
ATOM 729 C C . LEU A 1 88 ? -9.742 -22.875 -27.047 1 98.5 88 LEU A C 1
ATOM 731 O O . LEU A 1 88 ? -10.633 -23.641 -27.391 1 98.5 88 LEU A O 1
ATOM 735 N N . ASP A 1 89 ? -8.938 -22.312 -27.891 1 98.5 89 ASP A N 1
ATOM 736 C CA . ASP A 1 89 ? -9.07 -22.531 -29.312 1 98.5 89 ASP A CA 1
ATOM 737 C C . ASP A 1 89 ? -7.82 -23.219 -29.891 1 98.5 89 ASP A C 1
ATOM 739 O O . ASP A 1 89 ? -6.711 -22.688 -29.75 1 98.5 89 ASP A O 1
ATOM 743 N N . ARG A 1 90 ? -8.008 -24.297 -30.531 1 98.19 90 ARG A N 1
ATOM 744 C CA . ARG A 1 90 ? -6.949 -25.125 -31.094 1 98.19 90 ARG A CA 1
ATOM 745 C C . ARG A 1 90 ? -6.137 -24.344 -32.125 1 98.19 90 ARG A C 1
ATOM 747 O O . ARG A 1 90 ? -4.969 -24.641 -32.375 1 98.19 90 ARG A O 1
ATOM 754 N N . LYS A 1 91 ? -6.695 -23.312 -32.656 1 98.38 91 LYS A N 1
ATOM 755 C CA . LYS A 1 91 ? -6.062 -22.562 -33.75 1 98.38 91 LYS A CA 1
ATOM 756 C C . LYS A 1 91 ? -4.809 -21.828 -33.25 1 98.38 91 LYS A C 1
ATOM 758 O O . LYS A 1 91 ? -3.947 -21.469 -34.062 1 98.38 91 LYS A O 1
ATOM 763 N N . TYR A 1 92 ? -4.676 -21.594 -31.969 1 98.62 92 TYR A N 1
ATOM 764 C CA . TYR A 1 92 ? -3.5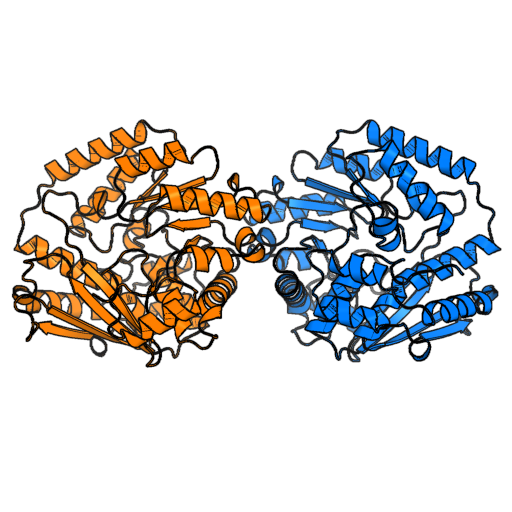45 -20.844 -31.422 1 98.62 92 TYR A CA 1
ATOM 765 C C . TYR A 1 92 ? -2.367 -21.766 -31.141 1 98.62 92 TYR A C 1
ATOM 767 O O . TYR A 1 92 ? -1.281 -21.297 -30.781 1 98.62 92 TYR A O 1
ATOM 775 N N . LEU A 1 93 ? -2.545 -23.062 -31.266 1 98.56 93 LEU A N 1
ATOM 776 C CA . LEU A 1 93 ? -1.565 -24.047 -30.812 1 98.56 93 LEU A CA 1
ATOM 777 C C . LEU A 1 93 ? -1.055 -24.891 -31.984 1 98.56 93 LEU A C 1
ATOM 779 O O . LEU A 1 93 ? -1.838 -25.312 -32.844 1 98.56 93 LEU A O 1
ATOM 783 N N . SER A 1 94 ? 0.269 -25.047 -32.062 1 98.44 94 SER A N 1
ATOM 784 C CA . SER A 1 94 ? 0.914 -25.953 -33 1 98.44 94 SER A CA 1
ATOM 785 C C . SER A 1 94 ? 1.696 -27.047 -32.281 1 98.44 94 SER A C 1
ATOM 787 O O . SER A 1 94 ? 2.436 -26.75 -31.328 1 98.44 94 SER A O 1
ATOM 789 N N . LEU A 1 95 ? 1.475 -28.281 -32.656 1 98.56 95 LEU A N 1
ATOM 790 C CA . LEU A 1 95 ? 2.143 -29.438 -32.062 1 98.56 95 LEU A CA 1
ATOM 791 C C . LEU A 1 95 ? 2.631 -30.391 -33.156 1 98.56 95 LEU A C 1
ATOM 793 O O . LEU A 1 95 ? 1.839 -30.859 -33.969 1 98.56 95 LEU A O 1
ATOM 797 N N . THR A 1 96 ? 3.963 -30.625 -33.188 1 97.5 96 THR A N 1
ATOM 798 C CA . THR A 1 96 ? 4.551 -31.578 -34.125 1 97.5 96 THR A CA 1
ATOM 799 C C . THR A 1 96 ? 5.727 -32.312 -33.469 1 97.5 96 THR A C 1
ATOM 801 O O . THR A 1 96 ? 6.289 -31.828 -32.469 1 97.5 96 THR A O 1
ATOM 804 N N . ALA A 1 97 ? 5.953 -33.438 -33.938 1 96.5 97 ALA A N 1
ATOM 805 C CA . ALA A 1 97 ? 7.23 -34.062 -33.594 1 96.5 97 ALA A CA 1
ATOM 806 C C . ALA A 1 97 ? 8.398 -33.219 -34.156 1 96.5 97 ALA A C 1
ATOM 808 O O . ALA A 1 97 ? 8.328 -32.688 -35.25 1 96.5 97 ALA A O 1
ATOM 809 N N . SER A 1 98 ? 9.383 -33.125 -33.344 1 93.94 98 SER A N 1
ATOM 810 C CA . SER A 1 98 ? 10.523 -32.344 -33.781 1 93.94 98 SER A CA 1
ATOM 811 C C . SER A 1 98 ? 11.242 -32.969 -34.938 1 93.94 98 SER A C 1
ATOM 813 O O . SER A 1 98 ? 11.539 -34.156 -34.938 1 93.94 98 SER A O 1
ATOM 815 N N . ALA A 1 99 ? 11.508 -32.156 -35.906 1 91.12 99 ALA A N 1
ATOM 816 C CA . ALA A 1 99 ? 12.258 -32.625 -37.062 1 91.12 99 ALA A CA 1
ATOM 817 C C . ALA A 1 99 ? 13.758 -32.594 -36.781 1 91.12 99 ALA A C 1
ATOM 819 O O . ALA A 1 99 ? 14.516 -33.406 -37.344 1 91.12 99 ALA A O 1
ATOM 820 N N . THR A 1 100 ? 14.18 -31.797 -35.906 1 90.25 100 THR A N 1
ATOM 821 C CA . THR A 1 100 ? 15.602 -31.547 -35.688 1 90.25 100 THR A CA 1
ATOM 822 C C . THR A 1 100 ? 16.094 -32.281 -34.438 1 90.25 100 THR A C 1
ATOM 824 O O . THR A 1 100 ? 17.297 -32.562 -34.312 1 90.25 100 THR A O 1
ATOM 827 N N . HIS A 1 101 ? 15.195 -32.531 -33.562 1 90.88 101 HIS A N 1
ATOM 828 C CA . HIS A 1 101 ? 15.562 -33.25 -32.344 1 90.88 101 HIS A CA 1
ATOM 829 C C . HIS A 1 101 ? 14.711 -34.531 -32.156 1 90.88 101 HIS A C 1
ATOM 831 O O . HIS A 1 101 ? 13.648 -34.469 -31.547 1 90.88 101 HIS A O 1
ATOM 837 N N . PRO A 1 102 ? 15.305 -35.656 -32.562 1 89.06 102 PRO A N 1
ATOM 838 C CA . PRO A 1 102 ? 14.539 -36.875 -32.469 1 89.06 102 PRO A CA 1
ATOM 839 C C . PRO A 1 102 ? 14 -37.156 -31.078 1 89.06 102 PRO A C 1
ATOM 841 O O . PRO A 1 102 ? 14.719 -36.969 -30.094 1 89.06 102 PRO A O 1
ATOM 844 N N . GLY A 1 103 ? 12.719 -37.469 -31.031 1 92 103 GLY A N 1
ATOM 845 C CA . GLY A 1 103 ? 12.102 -37.844 -29.766 1 92 103 GLY A CA 1
ATOM 846 C C . GLY A 1 103 ? 11.406 -36.656 -29.094 1 92 103 GLY A C 1
ATOM 847 O O . GLY A 1 103 ? 10.523 -36.844 -28.25 1 92 103 GLY A O 1
ATOM 848 N N . GLU A 1 104 ? 11.812 -35.5 -29.484 1 94.5 104 GLU A N 1
ATOM 849 C CA . GLU A 1 104 ? 11.25 -34.312 -28.875 1 94.5 104 GLU A CA 1
ATOM 850 C C . GLU A 1 104 ? 10.016 -33.812 -29.625 1 94.5 104 GLU A C 1
ATOM 852 O O . GLU A 1 104 ? 9.758 -34.25 -30.75 1 94.5 104 GLU A O 1
ATOM 857 N N . ILE A 1 105 ? 9.188 -33.062 -28.938 1 97.12 105 ILE A N 1
ATOM 858 C CA . ILE A 1 105 ? 8.039 -32.438 -29.578 1 97.12 105 ILE A CA 1
ATOM 859 C C . ILE A 1 105 ? 8.25 -30.922 -29.656 1 97.12 105 ILE A C 1
ATOM 861 O O . ILE A 1 105 ? 8.953 -30.344 -28.812 1 97.12 105 ILE A O 1
ATOM 865 N N . GLU A 1 106 ? 7.695 -30.328 -30.656 1 96.88 106 GLU A N 1
ATOM 866 C CA . GLU A 1 106 ? 7.605 -28.875 -30.812 1 96.88 106 GLU A CA 1
ATOM 867 C C . GLU A 1 106 ? 6.18 -28.375 -30.562 1 96.88 106 GLU A C 1
ATOM 869 O O . GLU A 1 106 ? 5.285 -28.625 -31.375 1 96.88 106 GLU A O 1
ATOM 874 N N . LEU A 1 107 ? 6.027 -27.766 -29.469 1 98.12 107 LEU A N 1
ATOM 875 C CA . LEU A 1 107 ? 4.742 -27.188 -29.094 1 98.12 107 LEU A CA 1
ATOM 876 C C . LEU A 1 107 ? 4.848 -25.672 -28.906 1 98.12 107 LEU A C 1
ATOM 878 O O . LEU A 1 107 ? 5.629 -25.203 -28.094 1 98.12 107 LEU A O 1
ATOM 882 N N . THR A 1 108 ? 4.137 -24.922 -29.734 1 98.06 108 THR A N 1
ATOM 883 C CA . THR A 1 108 ? 4.086 -23.469 -29.656 1 98.06 108 THR A CA 1
ATOM 884 C C . THR A 1 108 ? 2.648 -22.984 -29.516 1 98.06 108 THR A C 1
ATOM 886 O O . THR A 1 108 ? 1.721 -23.609 -30.031 1 98.06 108 THR A O 1
ATOM 889 N N . ILE A 1 109 ? 2.453 -21.969 -28.766 1 98.69 109 ILE A N 1
ATOM 890 C CA . ILE A 1 109 ? 1.179 -21.281 -28.594 1 98.69 109 ILE A CA 1
ATOM 891 C C . ILE A 1 109 ? 1.33 -19.812 -28.984 1 98.69 109 ILE A C 1
ATOM 893 O O . ILE A 1 109 ? 2.141 -19.094 -28.406 1 98.69 109 ILE A O 1
ATOM 897 N N . ARG A 1 110 ? 0.571 -19.375 -29.984 1 98.5 110 ARG A N 1
ATOM 898 C CA . ARG A 1 110 ? 0.667 -18 -30.484 1 98.5 110 ARG A CA 1
ATOM 899 C C . ARG A 1 110 ? -0.716 -17.375 -30.641 1 98.5 110 ARG A C 1
ATOM 901 O O . ARG A 1 110 ? -1.602 -17.969 -31.25 1 98.5 110 ARG A O 1
ATOM 908 N N . GLY A 1 111 ? -0.904 -16.203 -30.109 1 98.62 111 GLY A N 1
ATOM 909 C CA . GLY A 1 111 ? -2.168 -15.492 -30.219 1 98.62 111 GLY A CA 1
ATOM 910 C C . GLY A 1 111 ? -2.375 -14.461 -29.125 1 98.62 111 GLY A C 1
ATOM 911 O O . GLY A 1 111 ? -1.424 -14.078 -28.438 1 98.62 111 GLY A O 1
ATOM 912 N N . PRO A 1 112 ? -3.582 -13.914 -29.016 1 98.69 112 PRO A N 1
ATOM 913 C CA . PRO A 1 112 ? -3.859 -12.977 -27.922 1 98.69 112 PRO A CA 1
ATOM 914 C C . PRO A 1 112 ? -3.602 -13.586 -26.547 1 98.69 112 PRO A C 1
ATOM 916 O O . PRO A 1 112 ? -4.035 -14.703 -26.266 1 98.69 112 PRO A O 1
ATOM 919 N N . TRP A 1 113 ? -2.812 -12.82 -25.797 1 98.81 113 TRP A N 1
ATOM 920 C CA . TRP A 1 113 ? -2.49 -13.281 -24.453 1 98.81 113 TRP A CA 1
ATOM 921 C C . TRP A 1 113 ? -3.748 -13.711 -23.703 1 98.81 113 TRP A C 1
ATOM 923 O O . TRP A 1 113 ? -3.77 -14.773 -23.078 1 98.81 113 TRP A O 1
ATOM 933 N N . LEU A 1 114 ? -4.816 -12.984 -23.844 1 98.5 114 LEU A N 1
ATOM 934 C CA . LEU A 1 114 ? -6.094 -13.211 -23.172 1 98.5 114 LEU A CA 1
ATOM 935 C C . LEU A 1 114 ? -6.668 -14.578 -23.547 1 98.5 114 LEU A C 1
ATOM 937 O O . LEU A 1 114 ? -7.309 -15.227 -22.719 1 98.5 114 LEU A O 1
ATOM 941 N N . HIS A 1 115 ? -6.375 -15.094 -24.688 1 98.25 115 HIS A N 1
ATOM 942 C CA . HIS A 1 115 ? -6.988 -16.312 -25.188 1 98.25 115 HIS A CA 1
ATOM 943 C C . HIS A 1 115 ? -6.051 -17.516 -25.031 1 98.25 115 HIS A C 1
ATOM 945 O O . HIS A 1 115 ? -6.469 -18.656 -25.203 1 98.25 115 HIS A O 1
ATOM 951 N N . THR A 1 116 ? -4.832 -17.219 -24.703 1 98.75 116 THR A N 1
ATOM 952 C CA . THR A 1 116 ? -3.871 -18.328 -24.734 1 98.75 116 THR A CA 1
ATOM 953 C C . THR A 1 116 ? -3.322 -18.594 -23.344 1 98.75 116 THR A C 1
ATOM 955 O O . THR A 1 116 ? -2.746 -19.656 -23.094 1 98.75 116 THR A O 1
ATOM 958 N N . ILE A 1 117 ? -3.484 -17.703 -22.438 1 98.56 117 ILE A N 1
ATOM 959 C CA . ILE A 1 117 ? -2.803 -17.719 -21.141 1 98.56 117 ILE A CA 1
ATOM 960 C C . ILE A 1 117 ? -3.176 -18.984 -20.375 1 98.56 117 ILE A C 1
ATOM 962 O O . ILE A 1 117 ? -2.352 -19.531 -19.641 1 98.56 117 ILE A O 1
ATOM 966 N N . LEU A 1 118 ? -4.316 -19.594 -20.578 1 98.69 118 LEU A N 1
ATOM 967 C CA . LEU A 1 118 ? -4.789 -20.719 -19.781 1 98.69 118 LEU A CA 1
ATOM 968 C C . LEU A 1 118 ? -4.254 -22.047 -20.344 1 98.69 118 LEU A C 1
ATOM 970 O O . LEU A 1 118 ? -4.402 -23.094 -19.703 1 98.69 118 LEU A O 1
ATOM 974 N N . PHE A 1 119 ? -3.543 -22.047 -21.453 1 98.81 119 PHE A N 1
ATOM 975 C CA . PHE A 1 119 ? -3.045 -23.281 -22.062 1 98.81 119 PHE A CA 1
ATOM 976 C C . PHE A 1 119 ? -1.946 -23.906 -21.203 1 98.81 119 PHE A C 1
ATOM 978 O O . PHE A 1 119 ? -1.822 -25.125 -21.141 1 98.81 119 PHE A O 1
ATOM 985 N N . GLU A 1 120 ? -1.199 -23.156 -20.516 1 98.56 120 GLU A N 1
ATOM 986 C CA . GLU A 1 120 ? 0.084 -23.594 -19.984 1 98.56 120 GLU A CA 1
ATOM 987 C C . GLU A 1 120 ? -0.089 -24.781 -19.031 1 98.56 120 GLU A C 1
ATOM 989 O O . GLU A 1 120 ? 0.401 -25.875 -19.312 1 98.56 120 GLU A O 1
ATOM 994 N N . VAL A 1 121 ? -0.859 -24.594 -18.016 1 98.62 121 VAL A N 1
ATOM 995 C CA . VAL A 1 121 ? -0.902 -25.562 -16.938 1 98.62 121 VAL A CA 1
ATOM 996 C C . VAL A 1 121 ? -1.575 -26.844 -17.422 1 98.62 121 VAL A C 1
ATOM 998 O O . VAL A 1 121 ? -1.02 -27.938 -17.266 1 98.62 121 VAL A O 1
ATOM 1001 N N . PRO A 1 122 ? -2.73 -26.828 -18.094 1 98.69 122 PRO A N 1
ATOM 1002 C CA . PRO A 1 122 ? -3.344 -28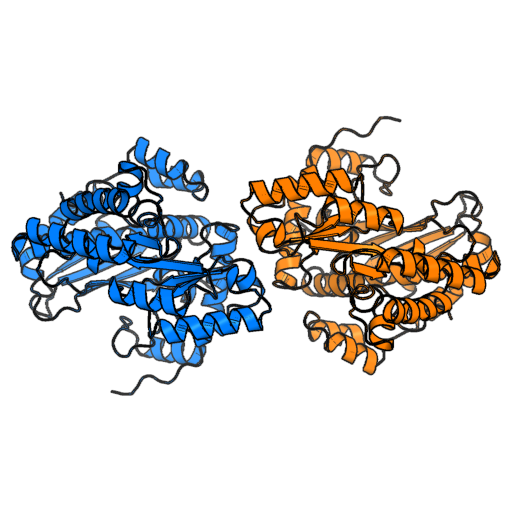.078 -18.578 1 98.69 122 PRO A CA 1
ATOM 1003 C C . PRO A 1 122 ? -2.467 -28.812 -19.578 1 98.69 122 PRO A C 1
ATOM 1005 O O . PRO A 1 122 ? -2.428 -30.047 -19.578 1 98.69 122 PRO A O 1
ATOM 1008 N N . LEU A 1 123 ? -1.778 -28.094 -20.438 1 98.81 123 LEU A N 1
ATOM 1009 C CA . LEU A 1 123 ? -0.919 -28.75 -21.406 1 98.81 123 LEU A CA 1
ATOM 1010 C C . LEU A 1 123 ? 0.214 -29.5 -20.719 1 98.81 123 LEU A C 1
ATOM 1012 O O . LEU A 1 123 ? 0.549 -30.625 -21.109 1 98.81 123 LEU A O 1
ATOM 1016 N N . LEU A 1 124 ? 0.783 -28.844 -19.75 1 98.69 124 LEU A N 1
ATOM 1017 C CA . LEU A 1 124 ? 1.847 -29.5 -19 1 98.69 124 LEU A CA 1
ATOM 1018 C C . LEU A 1 124 ? 1.321 -30.75 -18.297 1 98.69 124 LEU A C 1
ATOM 1020 O O . LEU A 1 124 ? 1.967 -31.797 -18.312 1 98.69 124 LEU A O 1
ATOM 1024 N N . ALA A 1 125 ? 0.175 -30.625 -17.688 1 98.56 125 ALA A N 1
ATOM 1025 C CA . ALA A 1 125 ? -0.434 -31.781 -17.016 1 98.56 125 ALA A CA 1
ATOM 1026 C C . ALA A 1 125 ? -0.734 -32.906 -18 1 98.56 125 ALA A C 1
ATOM 1028 O O . ALA A 1 125 ? -0.509 -34.062 -17.703 1 98.56 125 ALA A O 1
ATOM 1029 N N . ILE A 1 126 ? -1.244 -32.594 -19.203 1 98.69 126 ILE A N 1
ATOM 1030 C CA . ILE A 1 126 ? -1.565 -33.562 -20.25 1 98.69 126 ILE A CA 1
ATOM 1031 C C . ILE A 1 126 ? -0.297 -34.281 -20.672 1 98.69 126 ILE A C 1
ATOM 1033 O O . ILE A 1 126 ? -0.259 -35.531 -20.688 1 98.69 126 ILE A O 1
ATOM 1037 N N . ILE A 1 127 ? 0.747 -33.531 -21.016 1 98.44 127 ILE A N 1
ATOM 1038 C CA . ILE A 1 127 ? 1.989 -34.094 -21.531 1 98.44 127 ILE A CA 1
ATOM 1039 C C . ILE A 1 127 ? 2.604 -35 -20.469 1 98.44 127 ILE A C 1
ATOM 1041 O O . ILE A 1 127 ? 3.018 -36.125 -20.766 1 98.44 127 ILE A O 1
ATOM 1045 N N . ASN A 1 128 ? 2.635 -34.531 -19.266 1 97.56 128 ASN A N 1
ATOM 1046 C CA . ASN A 1 128 ? 3.164 -35.312 -18.156 1 97.56 128 ASN A CA 1
ATOM 1047 C C . ASN A 1 128 ? 2.395 -36.625 -17.984 1 97.56 128 ASN A C 1
ATOM 1049 O O . ASN A 1 128 ? 2.998 -37.688 -17.906 1 97.56 128 ASN A O 1
ATOM 1053 N N . GLU A 1 129 ? 1.106 -36.562 -17.938 1 98.06 129 GLU A N 1
ATOM 1054 C CA . GLU A 1 129 ? 0.291 -37.75 -17.672 1 98.06 129 GLU A CA 1
ATOM 1055 C C . GLU A 1 129 ? 0.334 -38.719 -18.859 1 98.06 129 GLU A C 1
ATOM 1057 O O . GLU A 1 129 ? 0.356 -39.938 -18.656 1 98.06 129 GLU A O 1
ATOM 1062 N N . VAL A 1 130 ? 0.284 -38.25 -20.094 1 98.31 130 VAL A N 1
ATOM 1063 C CA . VAL A 1 130 ? 0.408 -39.094 -21.266 1 98.31 130 VAL A CA 1
ATOM 1064 C C . VAL A 1 130 ? 1.729 -39.875 -21.203 1 98.31 130 VAL A C 1
ATOM 1066 O O . VAL A 1 130 ? 1.771 -41.062 -21.484 1 98.31 130 VAL A O 1
ATOM 1069 N N . TRP A 1 131 ? 2.836 -39.188 -20.844 1 97.75 131 TRP A N 1
ATOM 1070 C CA . TRP A 1 131 ? 4.137 -39.844 -20.734 1 97.75 131 TRP A CA 1
ATOM 1071 C C . TRP A 1 131 ? 4.09 -40.969 -19.703 1 97.75 131 TRP A C 1
ATOM 1073 O O . TRP A 1 131 ? 4.445 -42.125 -20.016 1 97.75 131 TRP A O 1
ATOM 1083 N N . PHE A 1 132 ? 3.586 -40.719 -18.547 1 96.81 132 PHE A N 1
ATOM 1084 C CA . PHE A 1 132 ? 3.678 -41.688 -17.438 1 96.81 132 PHE A CA 1
ATOM 1085 C C . PHE A 1 132 ? 2.707 -42.844 -17.641 1 96.81 132 PHE A C 1
ATOM 1087 O O . PHE A 1 132 ? 3.02 -43.969 -17.297 1 96.81 132 PHE A O 1
ATOM 1094 N N . ARG A 1 133 ? 1.519 -42.531 -18.125 1 96.12 133 ARG A N 1
ATOM 1095 C CA . ARG A 1 133 ? 0.567 -43.625 -18.297 1 96.12 133 ARG A CA 1
ATOM 1096 C C . ARG A 1 133 ? 1.056 -44.625 -19.359 1 96.12 133 ARG A C 1
ATOM 1098 O O . ARG A 1 133 ? 0.645 -45.781 -19.359 1 96.12 133 ARG A O 1
ATOM 1105 N N . ASN A 1 134 ? 1.931 -44.188 -20.25 1 97.31 134 ASN A N 1
ATOM 1106 C CA . ASN A 1 134 ? 2.416 -45.062 -21.312 1 97.31 134 ASN A CA 1
ATOM 1107 C C . ASN A 1 134 ? 3.781 -45.656 -20.984 1 97.31 134 ASN A C 1
ATOM 1109 O O . ASN A 1 134 ? 4.223 -46.625 -21.641 1 97.31 134 ASN A O 1
ATOM 1113 N N . THR A 1 135 ? 4.492 -45.094 -19.969 1 95.94 135 THR A N 1
ATOM 1114 C CA . THR A 1 135 ? 5.883 -45.5 -19.797 1 95.94 135 THR A CA 1
ATOM 1115 C C . THR A 1 135 ? 6.137 -46.031 -18.391 1 95.94 135 THR A C 1
ATOM 1117 O O . THR A 1 135 ? 7.242 -46.469 -18.078 1 95.94 135 THR A O 1
ATOM 1120 N N . SER A 1 136 ? 5.148 -45.938 -17.578 1 94.19 136 SER A N 1
ATOM 1121 C CA . SER A 1 136 ? 5.379 -46.344 -16.203 1 94.19 136 SER A CA 1
ATOM 1122 C C . SER A 1 136 ? 4.133 -47 -15.602 1 94.19 136 SER A C 1
ATOM 1124 O O . SER A 1 136 ? 3.053 -46.938 -16.203 1 94.19 136 SER A O 1
ATOM 1126 N N . GLU A 1 137 ? 4.316 -47.75 -14.57 1 90.94 137 GLU A N 1
ATOM 1127 C CA . GLU A 1 137 ? 3.244 -48.281 -13.734 1 90.94 137 GLU A CA 1
ATOM 1128 C C . GLU A 1 137 ? 3.277 -47.656 -12.344 1 90.94 137 GLU A C 1
ATOM 1130 O O . GLU A 1 137 ? 4.27 -47.781 -11.625 1 90.94 137 GLU A O 1
ATOM 1135 N N . PRO A 1 138 ? 2.203 -46.969 -12.062 1 88.12 138 PRO A N 1
ATOM 1136 C CA . PRO A 1 138 ? 2.199 -46.344 -10.742 1 88.12 138 PRO A CA 1
ATOM 1137 C C . PRO A 1 138 ? 2.168 -47.344 -9.594 1 88.12 138 PRO A C 1
ATOM 1139 O O . PRO A 1 138 ? 1.514 -48.375 -9.703 1 88.12 138 PRO A O 1
ATOM 1142 N N . ASP A 1 139 ? 2.898 -47.062 -8.562 1 90.81 139 ASP A N 1
ATOM 1143 C CA . ASP A 1 139 ? 2.797 -47.781 -7.289 1 90.81 139 ASP A CA 1
ATOM 1144 C C . ASP A 1 139 ? 2.061 -46.938 -6.25 1 90.81 139 ASP A C 1
ATOM 1146 O O . ASP A 1 139 ? 2.689 -46.312 -5.406 1 90.81 139 ASP A O 1
ATOM 1150 N N . PHE A 1 140 ? 0.763 -47.031 -6.277 1 93.56 140 PHE A N 1
ATOM 1151 C CA . PHE A 1 140 ? -0.073 -46.188 -5.434 1 93.56 140 PHE A CA 1
ATOM 1152 C C . PHE A 1 140 ? 0.157 -46.5 -3.959 1 93.56 140 PHE A C 1
ATOM 1154 O O . PHE A 1 140 ? 0.096 -45.594 -3.117 1 93.56 140 PHE A O 1
ATOM 1161 N N . GLU A 1 141 ? 0.375 -47.688 -3.693 1 94.56 141 GLU A N 1
ATOM 1162 C CA . GLU A 1 141 ? 0.628 -48.062 -2.305 1 94.56 141 GLU A CA 1
ATOM 1163 C C . GLU A 1 141 ? 1.925 -47.438 -1.794 1 94.56 141 GLU A C 1
ATOM 1165 O O . GLU A 1 141 ? 1.977 -46.938 -0.67 1 94.56 141 GLU A O 1
ATOM 1170 N N . GLU A 1 142 ? 2.891 -47.531 -2.584 1 93.69 142 GLU A N 1
ATOM 1171 C CA . GLU A 1 142 ? 4.141 -46.875 -2.219 1 93.69 142 GLU A CA 1
ATOM 1172 C C . GLU A 1 142 ? 3.957 -45.375 -2.104 1 93.69 142 GLU A C 1
ATOM 1174 O O . GLU A 1 142 ? 4.527 -44.75 -1.213 1 93.69 142 GLU A O 1
ATOM 1179 N N . GLY A 1 143 ? 3.225 -44.875 -3.07 1 94.94 143 GLY A N 1
ATOM 1180 C CA . GLY A 1 143 ? 2.922 -43.438 -3.014 1 94.94 143 GLY A CA 1
ATOM 1181 C C . GLY A 1 143 ? 2.238 -43.031 -1.724 1 94.94 143 GLY A C 1
ATOM 1182 O O . GLY A 1 143 ? 2.615 -42.031 -1.108 1 94.94 143 GLY A O 1
ATOM 1183 N N . ARG A 1 144 ? 1.275 -43.781 -1.265 1 96.94 144 ARG A N 1
ATOM 1184 C CA . ARG A 1 144 ? 0.558 -43.5 -0.024 1 96.94 144 ARG A CA 1
ATOM 1185 C C . ARG A 1 144 ? 1.48 -43.625 1.183 1 96.94 144 ARG A C 1
ATOM 1187 O O . ARG A 1 144 ? 1.377 -42.875 2.139 1 96.94 144 ARG A O 1
ATOM 1194 N N . SER A 1 145 ? 2.305 -44.594 1.078 1 97.19 145 SER A N 1
ATOM 1195 C CA . SER A 1 145 ? 3.264 -44.812 2.16 1 97.19 145 SER A CA 1
ATOM 1196 C C . SER A 1 145 ? 4.203 -43.594 2.293 1 97.19 145 SER A C 1
ATOM 1198 O O . SER A 1 145 ? 4.418 -43.094 3.396 1 97.19 145 SER A O 1
ATOM 1200 N N . ARG A 1 146 ? 4.711 -43.156 1.205 1 96.75 146 ARG A N 1
ATOM 1201 C CA . ARG A 1 146 ? 5.598 -42 1.202 1 96.75 146 ARG A CA 1
ATOM 1202 C C . ARG A 1 146 ? 4.879 -40.781 1.706 1 96.75 146 ARG A C 1
ATOM 1204 O O . ARG A 1 146 ? 5.461 -39.969 2.424 1 96.75 146 ARG A O 1
ATOM 1211 N N . LEU A 1 147 ? 3.637 -40.625 1.328 1 97.62 147 LEU A N 1
ATOM 1212 C CA . LEU A 1 147 ? 2.838 -39.5 1.762 1 97.62 147 LEU A CA 1
ATOM 1213 C C . LEU A 1 147 ? 2.635 -39.531 3.273 1 97.62 147 LEU A C 1
ATOM 1215 O O . LEU A 1 147 ? 2.73 -38.469 3.932 1 97.62 147 LEU A O 1
ATOM 1219 N N . ARG A 1 148 ? 2.355 -40.656 3.801 1 97.5 148 ARG A N 1
ATOM 1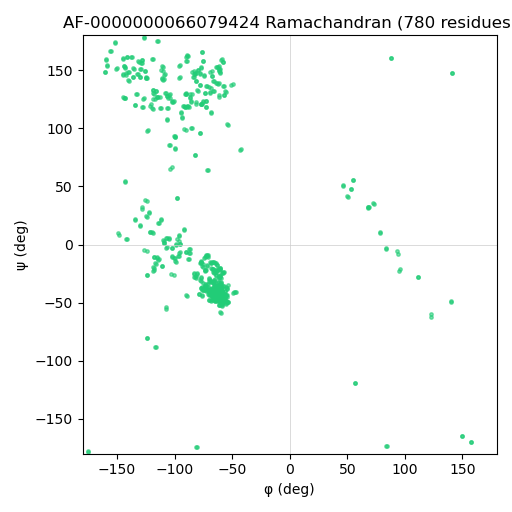220 C CA . ARG A 1 148 ? 2.188 -40.812 5.242 1 97.5 148 ARG A CA 1
ATOM 1221 C C . ARG A 1 148 ? 3.459 -40.406 5.984 1 97.5 148 ARG A C 1
ATOM 1223 O O . ARG A 1 148 ? 3.393 -39.781 7.047 1 97.5 148 ARG A O 1
ATOM 1230 N N . GLU A 1 149 ? 4.527 -40.781 5.434 1 97.75 149 GLU A N 1
ATOM 1231 C CA . GLU A 1 149 ? 5.801 -40.438 6.035 1 97.75 149 GLU A CA 1
ATOM 1232 C C . GLU A 1 149 ? 6.008 -38.906 6.016 1 97.75 149 GLU A C 1
ATOM 1234 O O . GLU A 1 149 ? 6.48 -38.344 6.992 1 97.75 149 GLU A O 1
ATOM 1239 N N . LYS A 1 150 ? 5.738 -38.344 4.938 1 98 150 LYS A N 1
ATOM 1240 C CA . LYS A 1 150 ? 5.848 -36.906 4.816 1 98 150 LYS A CA 1
ATOM 1241 C C . LYS A 1 150 ? 4.93 -36.188 5.809 1 98 150 LYS A C 1
ATOM 1243 O O . LYS A 1 150 ? 5.332 -35.219 6.457 1 98 150 LYS A O 1
ATOM 1248 N N . VAL A 1 151 ? 3.707 -36.625 5.906 1 98 151 VAL A N 1
ATOM 1249 C CA . VAL A 1 151 ? 2.729 -36.062 6.832 1 98 151 VAL A CA 1
ATOM 1250 C C . VAL A 1 151 ? 3.24 -36.219 8.266 1 98 151 VAL A C 1
ATOM 1252 O O . VAL A 1 151 ? 3.15 -35.25 9.047 1 98 151 VAL A O 1
ATOM 1255 N N . ALA A 1 152 ? 3.791 -37.344 8.555 1 97.94 152 ALA A N 1
ATOM 1256 C CA . ALA A 1 152 ? 4.332 -37.594 9.898 1 97.94 152 ALA A CA 1
ATOM 1257 C C . ALA A 1 152 ? 5.473 -36.625 10.203 1 97.94 152 ALA A C 1
ATOM 1259 O O . ALA A 1 152 ? 5.566 -36.094 11.312 1 97.94 152 ALA A O 1
ATOM 1260 N N . SER A 1 153 ? 6.301 -36.469 9.234 1 97.62 153 SER A N 1
ATOM 1261 C CA . SER A 1 153 ? 7.418 -35.531 9.398 1 97.62 153 SER A CA 1
ATOM 1262 C C . SER A 1 153 ? 6.926 -34.125 9.648 1 97.62 153 SER A C 1
ATOM 1264 O O . SER A 1 153 ? 7.41 -33.438 10.562 1 97.62 153 SER A O 1
ATOM 1266 N N . LEU A 1 154 ? 5.984 -33.656 8.945 1 97.56 154 LEU A N 1
ATOM 1267 C CA . LEU A 1 154 ? 5.453 -32.312 9.078 1 97.56 154 LEU A CA 1
ATOM 1268 C C . LEU A 1 154 ? 4.73 -32.125 10.406 1 97.56 154 LEU A C 1
ATOM 1270 O O . LEU A 1 154 ? 4.805 -31.062 11.023 1 97.56 154 LEU A O 1
ATOM 1274 N N . ARG A 1 155 ? 4.07 -33.125 10.812 1 97.38 155 ARG A N 1
ATOM 1275 C CA . ARG A 1 155 ? 3.334 -33.062 12.07 1 97.38 155 ARG A CA 1
ATOM 1276 C C . ARG A 1 155 ? 4.289 -32.938 13.258 1 97.38 155 ARG A C 1
ATOM 1278 O O . ARG A 1 155 ? 3.893 -32.469 14.336 1 97.38 155 ARG A O 1
ATOM 1285 N N . SER A 1 156 ? 5.484 -33.375 13.062 1 96.75 156 SER A N 1
ATOM 1286 C CA . SER A 1 156 ? 6.48 -33.25 14.125 1 96.75 156 SER A CA 1
ATOM 1287 C C . SER A 1 156 ? 6.953 -31.797 14.258 1 96.75 156 SER A C 1
ATOM 1289 O O . SER A 1 156 ? 7.625 -31.453 15.234 1 96.75 156 SER A O 1
ATOM 1291 N N . MET A 1 157 ? 6.645 -30.938 13.359 1 96.56 157 MET A N 1
ATOM 1292 C CA . MET A 1 157 ? 7.008 -29.531 13.367 1 96.56 157 MET A CA 1
ATOM 1293 C C . MET A 1 157 ? 5.961 -28.703 14.109 1 96.56 157 MET A C 1
ATOM 1295 O O . MET A 1 157 ? 4.848 -29.172 14.352 1 96.56 157 MET A O 1
ATOM 1299 N N . PRO A 1 158 ? 6.344 -27.453 14.508 1 94.62 158 PRO A N 1
ATOM 1300 C CA . PRO A 1 158 ? 5.352 -26.547 15.094 1 94.62 158 PRO A CA 1
ATOM 1301 C C . PRO A 1 158 ? 4.168 -26.281 14.164 1 94.62 158 PRO A C 1
ATOM 1303 O O . PRO A 1 158 ? 4.312 -26.359 12.945 1 94.62 158 PRO A O 1
ATOM 1306 N N . ALA A 1 159 ? 3.076 -25.906 14.75 1 91.25 159 ALA A N 1
ATOM 1307 C CA . ALA A 1 159 ? 1.823 -25.703 14.031 1 91.25 159 ALA A CA 1
ATOM 1308 C C . ALA A 1 159 ? 1.978 -24.609 12.969 1 91.25 159 ALA A C 1
ATOM 1310 O O . ALA A 1 159 ? 1.22 -24.578 12 1 91.25 159 ALA A O 1
ATOM 1311 N N . GLY A 1 160 ? 2.953 -23.828 13.141 1 92.31 160 GLY A N 1
ATOM 1312 C CA . GLY A 1 160 ? 3.188 -22.719 12.219 1 92.31 160 GLY A CA 1
ATOM 1313 C C . GLY A 1 160 ? 3.816 -23.172 10.914 1 92.31 160 GLY A C 1
ATOM 1314 O O . GLY A 1 160 ? 3.84 -22.406 9.938 1 92.31 160 GLY A O 1
ATOM 1315 N N . CYS A 1 161 ? 4.305 -24.328 10.891 1 96.62 161 CYS A N 1
ATOM 1316 C CA . CYS A 1 161 ? 4.871 -24.859 9.656 1 96.62 161 CYS A CA 1
ATOM 1317 C C . CYS A 1 161 ? 3.77 -25.328 8.711 1 96.62 161 CYS A C 1
ATOM 1319 O O . CYS A 1 161 ? 3.307 -26.469 8.797 1 96.62 161 CYS A O 1
ATOM 1321 N N . LYS A 1 162 ? 3.42 -24.469 7.82 1 95.5 162 LYS A N 1
ATOM 1322 C CA . LYS A 1 162 ? 2.277 -24.703 6.945 1 95.5 162 LYS A CA 1
ATOM 1323 C C . LYS A 1 162 ? 2.73 -24.938 5.504 1 95.5 162 LYS A C 1
ATOM 1325 O O . LYS A 1 162 ? 3.674 -24.312 5.035 1 95.5 162 LYS A O 1
ATOM 1330 N N . ILE A 1 163 ? 2.061 -25.828 4.828 1 98 163 ILE A N 1
ATOM 1331 C CA . ILE A 1 163 ? 2.402 -26.094 3.434 1 98 163 ILE A CA 1
ATOM 1332 C C . ILE A 1 163 ? 1.146 -26 2.568 1 98 163 ILE A C 1
ATOM 1334 O O . ILE A 1 163 ? 0.027 -26.078 3.08 1 98 163 ILE A O 1
ATOM 1338 N N . ALA A 1 164 ? 1.358 -25.781 1.298 1 98.31 164 ALA A N 1
ATOM 1339 C CA . ALA A 1 164 ? 0.321 -25.812 0.271 1 98.31 164 ALA A CA 1
ATOM 1340 C C . ALA A 1 164 ? 0.733 -26.719 -0.897 1 98.31 164 ALA A C 1
ATOM 1342 O O . ALA A 1 164 ? 1.922 -26.969 -1.101 1 98.31 164 ALA A O 1
ATOM 1343 N N . ASP A 1 165 ? -0.222 -27.203 -1.603 1 98.5 165 ASP A N 1
ATOM 1344 C CA . ASP A 1 165 ? 0.017 -27.984 -2.812 1 98.5 165 ASP A CA 1
ATOM 1345 C C . ASP A 1 165 ? 0.18 -27.078 -4.031 1 98.5 165 ASP A C 1
ATOM 1347 O O . ASP A 1 165 ? -0.72 -26.297 -4.355 1 98.5 165 ASP A O 1
ATOM 1351 N N . TYR A 1 166 ? 1.285 -27.219 -4.652 1 97.88 166 TYR A N 1
ATOM 1352 C CA . TYR A 1 166 ? 1.583 -26.484 -5.871 1 97.88 166 TYR A CA 1
ATOM 1353 C C . TYR A 1 166 ? 1.943 -27.422 -7.012 1 97.88 166 TYR A C 1
ATOM 1355 O O . TYR A 1 166 ? 2.799 -27.109 -7.844 1 97.88 166 TYR A O 1
ATOM 1363 N N . GLY A 1 167 ? 1.277 -28.609 -7.125 1 97.44 167 GLY A N 1
ATOM 1364 C CA . GLY A 1 167 ? 1.856 -29.656 -7.938 1 97.44 167 GLY A CA 1
ATOM 1365 C C . GLY A 1 167 ? 1.067 -29.938 -9.203 1 97.44 167 GLY A C 1
ATOM 1366 O O . GLY A 1 167 ? 1.26 -30.969 -9.844 1 97.44 167 GLY A O 1
ATOM 1367 N N . THR A 1 168 ? 0.255 -29.031 -9.68 1 97.62 168 THR A N 1
ATOM 1368 C CA . THR A 1 168 ? -0.665 -29.328 -10.773 1 97.62 168 THR A CA 1
ATOM 1369 C C . THR A 1 168 ? 0.1 -29.594 -12.07 1 97.62 168 THR A C 1
ATOM 1371 O O . THR A 1 168 ? -0.163 -30.578 -12.758 1 97.62 168 THR A O 1
ATOM 1374 N N . ARG A 1 169 ? 1.081 -28.859 -12.359 1 95.31 169 ARG A N 1
ATOM 1375 C CA . ARG A 1 169 ? 1.721 -28.844 -13.672 1 95.31 169 ARG A CA 1
ATOM 1376 C C . ARG A 1 169 ? 2.49 -30.141 -13.914 1 95.31 169 ARG A C 1
ATOM 1378 O O . ARG A 1 169 ? 2.652 -30.562 -15.062 1 95.31 169 ARG A O 1
ATOM 1385 N N . ARG A 1 170 ? 2.98 -30.766 -12.859 1 96.12 170 ARG A N 1
ATOM 1386 C CA . ARG A 1 170 ? 3.814 -31.953 -13.023 1 96.12 170 ARG A CA 1
ATOM 1387 C C . ARG A 1 170 ? 3.252 -33.125 -12.234 1 96.12 170 ARG A C 1
ATOM 1389 O O . ARG A 1 170 ? 3.996 -34.031 -11.828 1 96.12 170 ARG A O 1
ATOM 1396 N N . ARG A 1 171 ? 2.008 -33.062 -12 1 97.69 171 ARG A N 1
ATOM 1397 C CA . ARG A 1 171 ? 1.374 -34.188 -11.305 1 97.69 171 ARG A CA 1
ATOM 1398 C C . ARG A 1 171 ? 1.506 -35.469 -12.109 1 97.69 171 ARG A C 1
ATOM 1400 O O . ARG A 1 171 ? 1.523 -35.438 -13.344 1 97.69 171 ARG A O 1
ATOM 1407 N N . TYR A 1 172 ? 1.562 -36.594 -11.438 1 97.44 172 TYR A N 1
ATOM 1408 C CA . TYR A 1 172 ? 1.601 -37.875 -12.094 1 97.44 172 TYR A CA 1
ATOM 1409 C C . TYR A 1 172 ? 0.318 -38.156 -12.883 1 97.44 172 TYR A C 1
ATOM 1411 O O . TYR A 1 172 ? 0.364 -38.562 -14.039 1 97.44 172 TYR A O 1
ATOM 1419 N N . SER A 1 173 ? -0.769 -37.906 -12.242 1 97.38 173 SER A N 1
ATOM 1420 C CA . SER A 1 173 ? -2.094 -38.031 -12.844 1 97.38 173 SER A CA 1
ATOM 1421 C C . SER A 1 173 ? -3.135 -37.219 -12.055 1 97.38 173 SER A C 1
ATOM 1423 O O . SER A 1 173 ? -2.916 -36.906 -10.883 1 97.38 173 SER A O 1
ATOM 1425 N N . ARG A 1 174 ? -4.176 -36.938 -12.711 1 97.69 174 ARG A N 1
ATOM 1426 C CA . ARG A 1 174 ? -5.293 -36.281 -12.031 1 97.69 174 ARG A CA 1
ATOM 1427 C C . ARG A 1 174 ? -5.805 -37.156 -10.883 1 97.69 174 ARG A C 1
ATOM 1429 O O . ARG A 1 174 ? -6.148 -36.656 -9.812 1 97.69 174 ARG A O 1
ATOM 1436 N N . GLN A 1 175 ? -5.863 -38.406 -11.086 1 96.44 175 GLN A N 1
ATOM 1437 C CA . GLN A 1 175 ? -6.34 -39.344 -10.078 1 96.44 175 GLN A CA 1
ATOM 1438 C C . GLN A 1 175 ? -5.5 -39.25 -8.805 1 96.44 175 GLN A C 1
ATOM 1440 O O . GLN A 1 175 ? -6.043 -39.125 -7.707 1 96.44 175 GLN A O 1
ATOM 1445 N N . TRP A 1 176 ? -4.234 -39.344 -8.969 1 97.38 176 TRP A N 1
ATOM 1446 C CA . TRP A 1 176 ? -3.35 -39.281 -7.809 1 97.38 176 TRP A CA 1
ATOM 1447 C C . TRP A 1 176 ? -3.465 -37.938 -7.102 1 97.38 176 TRP A C 1
ATOM 1449 O O . TRP A 1 176 ? -3.531 -37.875 -5.871 1 97.38 176 TRP A O 1
ATOM 1459 N N . HIS A 1 177 ? -3.443 -36.875 -7.918 1 98.06 177 HIS A N 1
ATOM 1460 C CA . HIS A 1 177 ? -3.596 -35.531 -7.355 1 98.06 177 HIS A CA 1
ATOM 1461 C C . HIS A 1 177 ? -4.863 -35.438 -6.516 1 98.06 177 HIS A C 1
ATOM 1463 O O . HIS A 1 177 ? -4.844 -34.875 -5.418 1 98.06 177 HIS A O 1
ATOM 1469 N N . GLY A 1 178 ? -5.934 -35.938 -7 1 97.81 178 GLY A N 1
ATOM 1470 C CA . GLY A 1 178 ? -7.203 -35.969 -6.289 1 97.81 178 GLY A CA 1
ATOM 1471 C C . GLY A 1 178 ? -7.176 -36.812 -5.027 1 97.81 178 GLY A C 1
ATOM 1472 O O . GLY A 1 178 ? -7.859 -36.5 -4.051 1 97.81 178 GLY A O 1
ATOM 1473 N N . GLU A 1 179 ? -6.441 -37.812 -5.059 1 97.12 179 GLU A N 1
ATOM 1474 C CA . GLU A 1 179 ? -6.355 -38.719 -3.906 1 97.12 179 GLU A CA 1
ATOM 1475 C C . GLU A 1 179 ? -5.492 -38.094 -2.803 1 97.12 179 GLU A C 1
ATOM 1477 O O . GLU A 1 179 ? -5.797 -38.25 -1.617 1 97.12 179 GLU A O 1
ATOM 1482 N N . LEU A 1 180 ? -4.52 -37.5 -3.188 1 97.06 180 LEU A N 1
ATOM 1483 C CA . LEU A 1 180 ? -3.51 -37.031 -2.242 1 97.06 180 LEU A CA 1
ATOM 1484 C C . LEU A 1 180 ? -4.035 -35.875 -1.413 1 97.06 180 LEU A C 1
ATOM 1486 O O . LEU A 1 180 ? -3.707 -35.75 -0.231 1 97.06 180 LEU A O 1
ATOM 1490 N N . LEU A 1 181 ? -4.887 -35 -1.956 1 98.38 181 LEU A N 1
ATOM 1491 C CA . LEU A 1 181 ? -5.27 -33.719 -1.334 1 98.38 181 LEU A CA 1
ATOM 1492 C C . LEU A 1 181 ? -6.102 -33.969 -0.078 1 98.38 181 LEU A C 1
ATOM 1494 O O . LEU A 1 181 ? -5.801 -33.438 0.984 1 98.38 181 LEU A O 1
ATOM 1498 N N . PRO A 1 182 ? -7.141 -34.844 -0.135 1 98 182 PRO A N 1
ATOM 1499 C CA . PRO A 1 182 ? -7.855 -35.125 1.107 1 98 182 PRO A CA 1
ATOM 1500 C C . PRO A 1 182 ? -6.965 -35.781 2.162 1 98 182 PRO A C 1
ATOM 1502 O O . PRO A 1 182 ? -7.168 -35.562 3.361 1 98 182 PRO A O 1
ATOM 1505 N N . LEU A 1 183 ? -6.008 -36.562 1.727 1 97.62 183 LEU A N 1
ATOM 1506 C CA . LEU A 1 183 ? -5.078 -37.188 2.664 1 97.62 183 LEU A CA 1
ATOM 1507 C C . LEU A 1 183 ? -4.223 -36.125 3.363 1 97.62 183 LEU A C 1
ATOM 1509 O O . LEU A 1 183 ? -3.973 -36.25 4.566 1 97.62 183 LEU A O 1
ATOM 1513 N N . LEU A 1 184 ? -3.77 -35.156 2.645 1 98.12 184 LEU A N 1
ATOM 1514 C CA . LEU A 1 184 ? -3.008 -34.062 3.221 1 98.12 184 LEU A CA 1
ATOM 1515 C C . LEU A 1 184 ? -3.869 -33.25 4.18 1 98.12 184 LEU A C 1
ATOM 1517 O O . LEU A 1 184 ? -3.436 -32.938 5.289 1 98.12 184 LEU A O 1
ATOM 1521 N N . ARG A 1 185 ? -5.086 -32.875 3.725 1 98 185 ARG A N 1
ATOM 1522 C CA . ARG A 1 185 ? -6.02 -32.125 4.539 1 98 185 ARG A CA 1
ATOM 1523 C C . ARG A 1 185 ? -6.289 -32.812 5.871 1 98 185 ARG A C 1
ATOM 1525 O O . ARG A 1 185 ? -6.152 -32.188 6.934 1 98 185 ARG A O 1
ATOM 1532 N N . ASP A 1 186 ? -6.605 -34.094 5.805 1 97.75 186 ASP A N 1
ATOM 1533 C CA . ASP A 1 186 ? -6.965 -34.844 6.996 1 97.75 186 ASP A CA 1
ATOM 1534 C C . ASP A 1 186 ? -5.738 -35.125 7.859 1 97.75 186 ASP A C 1
ATOM 1536 O O . ASP A 1 186 ? -5.84 -35.219 9.086 1 97.75 186 ASP A O 1
ATOM 1540 N N . GLY A 1 187 ? -4.652 -35.344 7.242 1 97.62 187 GLY A N 1
ATOM 1541 C CA . GLY A 1 187 ? -3.438 -35.688 7.961 1 97.62 187 GLY A CA 1
ATOM 1542 C C . GLY A 1 187 ? -2.775 -34.5 8.625 1 97.62 187 GLY A C 1
ATOM 1543 O O . GLY A 1 187 ? -2.148 -34.625 9.68 1 97.62 187 GLY A O 1
ATOM 1544 N N . LEU A 1 188 ? -2.896 -33.281 8.031 1 97.94 188 LEU A N 1
ATOM 1545 C CA . LEU A 1 188 ? -2.121 -32.125 8.492 1 97.94 188 LEU A CA 1
ATOM 1546 C C . LEU A 1 188 ? -3.021 -31.094 9.156 1 97.94 188 LEU A C 1
ATOM 1548 O O . LEU A 1 188 ? -2.539 -30.219 9.867 1 97.94 188 LEU A O 1
ATOM 1552 N N . GLY A 1 189 ? -4.289 -31.172 8.914 1 96.56 189 GLY A N 1
ATOM 1553 C CA . GLY A 1 189 ? -5.199 -30.203 9.484 1 96.56 189 GLY A CA 1
ATOM 1554 C C . GLY A 1 189 ? -4.844 -28.766 9.109 1 96.56 189 GLY A C 1
ATOM 1555 O O . GLY A 1 189 ? -4.691 -28.453 7.93 1 96.56 189 GLY A O 1
ATOM 1556 N N . GLU A 1 190 ? -4.566 -27.953 10.07 1 95.5 190 GLU A N 1
ATOM 1557 C CA . GLU A 1 190 ? -4.324 -26.531 9.875 1 95.5 190 GLU A CA 1
ATOM 1558 C C . GLU A 1 190 ? -2.984 -26.281 9.188 1 95.5 190 GLU A C 1
ATOM 1560 O O . GLU A 1 190 ? -2.738 -25.203 8.656 1 95.5 190 GLU A O 1
ATOM 1565 N N . GLN A 1 191 ? -2.133 -27.219 9.203 1 97.19 191 GLN A N 1
ATOM 1566 C CA . GLN A 1 191 ? -0.826 -27.062 8.57 1 97.19 191 GLN A CA 1
ATOM 1567 C C . GLN A 1 191 ? -0.945 -27.109 7.047 1 97.19 191 GLN A C 1
ATOM 1569 O O . GLN A 1 191 ? -0.014 -26.734 6.336 1 97.19 191 GLN A O 1
ATOM 1574 N N . PHE A 1 192 ? -2.014 -27.703 6.566 1 98.19 192 PHE A N 1
ATOM 1575 C CA . PHE A 1 192 ? -2.289 -27.688 5.137 1 98.19 192 PHE A CA 1
ATOM 1576 C C . PHE A 1 192 ? -3.221 -26.547 4.77 1 98.19 192 PHE A C 1
ATOM 1578 O O . PHE A 1 192 ? -4.402 -26.562 5.113 1 98.19 192 PHE A O 1
ATOM 1585 N N . VAL A 1 193 ? -2.699 -25.609 4.027 1 97.5 193 VAL A N 1
ATOM 1586 C CA . VAL A 1 193 ? -3.43 -24.344 3.951 1 97.5 193 VAL A CA 1
ATOM 1587 C C . VAL A 1 193 ? -4.23 -24.297 2.652 1 97.5 193 VAL A C 1
ATOM 1589 O O . VAL A 1 193 ? -5.062 -23.406 2.469 1 97.5 193 VAL A O 1
ATOM 1592 N N . GLY A 1 194 ? -3.961 -25.25 1.726 1 98.31 194 GLY A N 1
ATOM 1593 C CA . GLY A 1 194 ? -4.75 -25.219 0.504 1 98.31 194 GLY A CA 1
ATOM 1594 C C . GLY A 1 194 ? -3.994 -25.734 -0.705 1 98.31 194 GLY A C 1
ATOM 1595 O O . GLY A 1 194 ? -3.004 -26.453 -0.563 1 98.31 194 GLY A O 1
ATOM 1596 N N . THR A 1 195 ? -4.508 -25.453 -1.885 1 98.75 195 THR A N 1
ATOM 1597 C CA . THR A 1 195 ? -3.941 -25.922 -3.146 1 98.75 195 THR A CA 1
ATOM 1598 C C . THR A 1 195 ? -4.008 -24.828 -4.207 1 98.75 195 THR A C 1
ATOM 1600 O O . THR A 1 195 ? -4.906 -23.984 -4.176 1 98.75 195 THR A O 1
ATOM 1603 N N . SER A 1 196 ? -3.035 -24.844 -5.082 1 98.5 196 SER A N 1
ATOM 1604 C CA . SER A 1 196 ? -3.088 -23.906 -6.207 1 98.5 196 SER A CA 1
ATOM 1605 C C . SER A 1 196 ? -4.145 -24.328 -7.223 1 98.5 196 SER A C 1
ATOM 1607 O O . SER A 1 196 ? -4.574 -23.531 -8.047 1 98.5 196 SER A O 1
ATOM 1609 N N . ASN A 1 197 ? -4.535 -25.594 -7.238 1 98.81 197 ASN A N 1
ATOM 1610 C CA . ASN A 1 197 ? -5.473 -26.125 -8.219 1 98.81 197 ASN A CA 1
ATOM 1611 C C . ASN A 1 197 ? -6.91 -25.719 -7.898 1 98.81 197 ASN A C 1
ATOM 1613 O O . ASN A 1 197 ? -7.461 -26.141 -6.883 1 98.81 197 ASN A O 1
ATOM 1617 N N . VAL A 1 198 ? -7.531 -25.047 -8.781 1 98.88 198 VAL A N 1
ATOM 1618 C CA . VAL A 1 198 ? -8.828 -24.438 -8.523 1 98.88 198 VAL A CA 1
ATOM 1619 C C . VAL A 1 198 ? -9.922 -25.5 -8.555 1 98.88 198 VAL A C 1
ATOM 1621 O O . VAL A 1 198 ? -10.883 -25.438 -7.785 1 98.88 198 VAL A O 1
ATOM 1624 N N . TYR A 1 199 ? -9.82 -26.484 -9.422 1 98.75 199 TYR A N 1
ATOM 1625 C CA . TYR A 1 199 ? -10.805 -27.562 -9.5 1 98.75 199 TYR A CA 1
ATOM 1626 C C . TYR A 1 199 ? -10.891 -28.312 -8.172 1 98.75 199 TYR A C 1
ATOM 1628 O O . TYR A 1 199 ? -11.984 -28.516 -7.641 1 98.75 199 TYR A O 1
ATOM 1636 N N . PHE A 1 200 ? -9.773 -28.672 -7.668 1 98.75 200 PHE A N 1
ATOM 1637 C CA . PHE A 1 200 ? -9.75 -29.453 -6.441 1 98.75 200 PHE A CA 1
ATOM 1638 C C . PHE A 1 200 ? -10.094 -28.594 -5.234 1 98.75 200 PHE A C 1
ATOM 1640 O O . PHE A 1 200 ? -10.688 -29.078 -4.266 1 98.75 200 PHE A O 1
ATOM 1647 N N . ALA A 1 201 ? -9.695 -27.328 -5.273 1 98.81 201 ALA A N 1
ATOM 1648 C CA . ALA A 1 201 ? -10.133 -26.422 -4.211 1 98.81 201 ALA A CA 1
ATOM 1649 C C . ALA A 1 201 ? -11.656 -26.406 -4.105 1 98.81 201 ALA A C 1
ATOM 1651 O O . ALA A 1 201 ? -12.211 -26.531 -3.01 1 98.81 201 ALA A O 1
ATOM 1652 N N . LYS A 1 202 ? -12.328 -26.25 -5.227 1 98.75 202 LYS A N 1
ATOM 1653 C CA . LYS A 1 202 ? -13.781 -26.281 -5.258 1 98.75 202 LYS A CA 1
ATOM 1654 C C . LYS A 1 202 ? -14.328 -27.625 -4.789 1 98.75 202 LYS A C 1
ATOM 1656 O O . LYS A 1 202 ? -15.227 -27.672 -3.945 1 98.75 202 LYS A O 1
ATOM 1661 N N . GLN A 1 203 ? -13.766 -28.672 -5.293 1 98.31 203 GLN A N 1
ATOM 1662 C CA . GLN A 1 203 ? -14.266 -30.031 -5.062 1 98.31 203 GLN A CA 1
ATOM 1663 C C . GLN A 1 203 ? -14.172 -30.406 -3.586 1 98.31 203 GLN A C 1
ATOM 1665 O O . GLN A 1 203 ? -15.062 -31.062 -3.047 1 98.31 203 GLN A O 1
ATOM 1670 N N . TYR A 1 204 ? -13.094 -30 -2.947 1 98.38 204 TYR A N 1
ATOM 1671 C CA . TYR A 1 204 ? -12.836 -30.484 -1.594 1 98.38 204 TYR A CA 1
ATOM 1672 C C . TYR A 1 204 ? -13.023 -29.359 -0.574 1 98.38 204 TYR A C 1
ATOM 1674 O O . TYR A 1 204 ? -12.742 -29.547 0.614 1 98.38 204 TYR A O 1
ATOM 1682 N N . GLY A 1 205 ? -13.438 -28.203 -1.02 1 97.88 205 GLY A N 1
ATOM 1683 C CA . GLY A 1 205 ? -13.617 -27.078 -0.108 1 97.88 205 GLY A CA 1
ATOM 1684 C C . GLY A 1 205 ? -12.312 -26.562 0.466 1 97.88 205 GLY A C 1
ATOM 1685 O O . GLY A 1 205 ? -12.234 -26.234 1.653 1 97.88 205 GLY A O 1
ATOM 1686 N N . LEU A 1 206 ? -11.234 -26.656 -0.292 1 98.44 206 LEU A N 1
ATOM 1687 C CA . LEU A 1 206 ? -9.938 -26.125 0.104 1 98.44 206 LEU A CA 1
ATOM 1688 C C . LEU A 1 206 ? -9.781 -24.672 -0.34 1 98.44 206 LEU A C 1
ATOM 1690 O O . LEU A 1 206 ? -10.547 -24.188 -1.177 1 98.44 206 LEU A O 1
ATOM 1694 N N . THR A 1 207 ? -8.875 -23.969 0.222 1 98.19 207 THR A N 1
ATOM 1695 C CA . THR A 1 207 ? -8.555 -22.609 -0.202 1 98.19 207 THR A CA 1
ATOM 1696 C C . THR A 1 207 ? -7.719 -22.625 -1.478 1 98.19 207 THR A C 1
ATOM 1698 O O . THR A 1 207 ? -6.656 -23.25 -1.522 1 98.19 207 THR A O 1
ATOM 1701 N N . PRO A 1 208 ? -8.219 -22 -2.541 1 98.62 208 PRO A N 1
ATOM 1702 C CA . PRO A 1 208 ? -7.359 -21.844 -3.715 1 98.62 208 PRO A CA 1
ATOM 1703 C C . PRO A 1 208 ? -6.25 -20.828 -3.5 1 98.62 208 PRO A C 1
ATOM 1705 O O . PRO A 1 208 ? -6.488 -19.766 -2.908 1 98.62 208 PRO A O 1
ATOM 1708 N N . LEU A 1 209 ? -5.023 -21.141 -3.932 1 97.81 209 LEU A N 1
ATOM 1709 C CA . LEU A 1 209 ? -3.871 -20.281 -3.67 1 97.81 209 LEU A CA 1
ATOM 1710 C C . LEU A 1 209 ? -3.152 -19.922 -4.969 1 97.81 209 LEU A C 1
ATOM 1712 O O . LEU A 1 209 ? -3.121 -20.734 -5.902 1 97.81 209 LEU A O 1
ATOM 1716 N N . GLY A 1 210 ? -2.574 -18.75 -4.93 1 96.38 210 GLY A N 1
ATOM 1717 C CA . GLY A 1 210 ? -1.782 -18.297 -6.055 1 96.38 210 GLY A CA 1
ATOM 1718 C C . GLY A 1 210 ? -1.971 -16.812 -6.348 1 96.38 210 GLY A C 1
ATOM 1719 O O . GLY A 1 210 ? -3.062 -16.266 -6.16 1 96.38 210 GLY A O 1
ATOM 1720 N N . THR A 1 211 ? -0.952 -16.219 -6.805 1 97.19 211 THR A N 1
ATOM 1721 C CA . THR A 1 211 ? -1.004 -14.789 -7.105 1 97.19 211 THR A CA 1
ATOM 1722 C C . THR A 1 211 ? -0.613 -14.523 -8.555 1 97.19 211 THR A C 1
ATOM 1724 O O . THR A 1 211 ? -1.468 -14.523 -9.445 1 97.19 211 THR A O 1
ATOM 1727 N N . MET A 1 212 ? 0.698 -14.5 -8.836 1 97.88 212 MET A N 1
ATOM 1728 C CA . MET A 1 212 ? 1.226 -14.219 -10.172 1 97.88 212 MET A CA 1
ATOM 1729 C C . MET A 1 212 ? 2.373 -15.164 -10.508 1 97.88 212 MET A C 1
ATOM 1731 O O . MET A 1 212 ? 2.906 -15.844 -9.633 1 97.88 212 MET A O 1
ATOM 1735 N N . ALA A 1 213 ? 2.631 -15.242 -11.773 1 96.88 213 ALA A N 1
ATOM 1736 C CA . ALA A 1 213 ? 3.75 -16.047 -12.258 1 96.88 213 ALA A CA 1
ATOM 1737 C C . ALA A 1 213 ? 4.676 -15.219 -13.148 1 96.88 213 ALA A C 1
ATOM 1739 O O . ALA A 1 213 ? 4.449 -14.023 -13.352 1 96.88 213 ALA A O 1
ATOM 1740 N N . HIS A 1 214 ? 5.742 -15.812 -13.617 1 96.38 214 HIS A N 1
ATOM 1741 C CA . HIS A 1 214 ? 6.82 -15.141 -14.336 1 96.38 214 HIS A CA 1
ATOM 1742 C C . HIS A 1 214 ? 6.305 -14.469 -15.609 1 96.38 214 HIS A C 1
ATOM 1744 O O . HIS A 1 214 ? 6.723 -13.359 -15.945 1 96.38 214 HIS A O 1
ATOM 1750 N N . GLU A 1 215 ? 5.434 -15.141 -16.312 1 97.5 215 GLU A N 1
ATOM 1751 C CA . GLU A 1 215 ? 4.992 -14.617 -17.609 1 97.5 215 GLU A CA 1
ATOM 1752 C C . GLU A 1 215 ? 4.375 -13.227 -17.453 1 97.5 215 GLU A C 1
ATOM 1754 O O . GLU A 1 215 ? 4.523 -12.375 -18.328 1 97.5 215 GLU A O 1
ATOM 1759 N N . TYR A 1 216 ? 3.666 -13.016 -16.328 1 98.19 216 TYR A N 1
ATOM 1760 C CA . TYR A 1 216 ? 3.053 -11.711 -16.078 1 98.19 216 TYR A CA 1
ATOM 1761 C C . TYR A 1 216 ? 4.105 -10.609 -16.031 1 98.19 216 TYR A C 1
ATOM 1763 O O . TYR A 1 216 ? 3.979 -9.594 -16.719 1 98.19 216 TYR A O 1
ATOM 1771 N N . LEU A 1 217 ? 5.113 -10.828 -15.273 1 97.69 217 LEU A N 1
ATOM 1772 C CA . LEU A 1 217 ? 6.191 -9.852 -15.141 1 97.69 217 LEU A CA 1
ATOM 1773 C C . LEU A 1 217 ? 6.988 -9.734 -16.438 1 97.69 217 LEU A C 1
ATOM 1775 O O . LEU A 1 217 ? 7.352 -8.633 -16.844 1 97.69 217 LEU A O 1
ATOM 1779 N N . GLN A 1 218 ? 7.254 -10.82 -17.078 1 96.62 218 GLN A N 1
ATOM 1780 C CA . GLN A 1 218 ? 7.996 -10.836 -18.328 1 96.62 218 GLN A CA 1
ATOM 1781 C C . GLN A 1 218 ? 7.285 -10.016 -19.406 1 96.62 218 GLN A C 1
ATOM 1783 O O . GLN A 1 218 ? 7.93 -9.297 -20.172 1 96.62 218 GLN A O 1
ATOM 1788 N N . ALA A 1 219 ? 6.023 -10.156 -19.453 1 98.19 219 ALA A N 1
ATOM 1789 C CA . ALA A 1 219 ? 5.258 -9.469 -20.5 1 98.19 219 ALA A CA 1
ATOM 1790 C C . ALA A 1 219 ? 5.449 -7.961 -20.406 1 98.19 219 ALA A C 1
ATOM 1792 O O . ALA A 1 219 ? 5.477 -7.273 -21.438 1 98.19 219 ALA A O 1
ATOM 1793 N N . PHE A 1 220 ? 5.641 -7.418 -19.234 1 98.06 220 PHE A N 1
ATOM 1794 C CA . PHE A 1 220 ? 5.766 -5.98 -19.031 1 98.06 220 PHE A CA 1
ATOM 1795 C C . PHE A 1 220 ? 7.062 -5.461 -19.656 1 98.06 220 PHE A C 1
ATOM 1797 O O . PHE A 1 220 ? 7.23 -4.25 -19.828 1 98.06 220 PHE A O 1
ATOM 1804 N N . GLN A 1 221 ? 7.977 -6.383 -19.953 1 96.62 221 GLN A N 1
ATOM 1805 C CA . GLN A 1 221 ? 9.18 -5.992 -20.688 1 96.62 221 GLN A CA 1
ATOM 1806 C C . GLN A 1 221 ? 8.828 -5.469 -22.078 1 96.62 221 GLN A C 1
ATOM 1808 O O . GLN A 1 221 ? 9.633 -4.785 -22.719 1 96.62 221 GLN A O 1
ATOM 1813 N N . ALA A 1 222 ? 7.562 -5.805 -22.516 1 97.06 222 ALA A N 1
ATOM 1814 C CA . ALA A 1 222 ? 7.191 -5.473 -23.891 1 97.06 222 ALA A CA 1
ATOM 1815 C C . ALA A 1 222 ? 5.801 -4.848 -23.938 1 97.06 222 ALA A C 1
ATOM 1817 O O . ALA A 1 222 ? 5.148 -4.859 -24.984 1 97.06 222 ALA A O 1
ATOM 1818 N N . LEU A 1 223 ? 5.285 -4.301 -22.875 1 97.62 223 LEU A N 1
ATOM 1819 C CA . LEU A 1 223 ? 3.918 -3.795 -22.844 1 97.62 223 LEU A CA 1
ATOM 1820 C C . LEU A 1 223 ? 3.904 -2.27 -22.797 1 97.62 223 LEU A C 1
ATOM 1822 O O . LEU A 1 223 ? 2.84 -1.658 -22.688 1 97.62 223 LEU A O 1
ATOM 1826 N N . GLY A 1 224 ? 5.102 -1.682 -22.812 1 93.5 224 GLY A N 1
ATOM 1827 C CA . GLY A 1 224 ? 5.016 -0.233 -22.906 1 93.5 224 GLY A CA 1
ATOM 1828 C C . GLY A 1 224 ? 6.027 0.482 -22.031 1 93.5 224 GLY A C 1
ATOM 1829 O O . GLY A 1 224 ? 6.699 1.409 -22.469 1 93.5 224 GLY A O 1
ATOM 1830 N N . PRO A 1 225 ? 6.188 0.145 -20.734 1 93.81 225 PRO A N 1
ATOM 1831 C CA . PRO A 1 225 ? 7.168 0.825 -19.891 1 93.81 225 PRO A CA 1
ATOM 1832 C C . PRO A 1 225 ? 8.594 0.704 -20.406 1 93.81 225 PRO A C 1
ATOM 1834 O O . PRO A 1 225 ? 8.898 -0.212 -21.188 1 93.81 225 PRO A O 1
ATOM 1837 N N . ARG A 1 226 ? 9.484 1.682 -19.938 1 93.44 226 ARG A N 1
ATOM 1838 C CA . ARG A 1 226 ? 10.914 1.454 -20.125 1 93.44 226 ARG A CA 1
ATOM 1839 C C . ARG A 1 226 ? 11.344 0.141 -19.484 1 93.44 226 ARG A C 1
ATOM 1841 O O . ARG A 1 226 ? 10.883 -0.209 -18.406 1 93.44 226 ARG A O 1
ATOM 1848 N N . LEU A 1 227 ? 12.133 -0.568 -20.188 1 93.81 227 LEU A N 1
ATOM 1849 C CA . LEU A 1 227 ? 12.578 -1.883 -19.734 1 93.81 227 LEU A CA 1
ATOM 1850 C C . LEU A 1 227 ? 13.047 -1.83 -18.297 1 93.81 227 LEU A C 1
ATOM 1852 O O . LEU A 1 227 ? 12.688 -2.691 -17.484 1 93.81 227 LEU A O 1
ATOM 1856 N N . ARG A 1 228 ? 13.75 -0.822 -17.922 1 94.12 228 ARG A N 1
ATOM 1857 C CA . ARG A 1 228 ? 14.281 -0.665 -16.578 1 94.12 228 ARG A CA 1
ATOM 1858 C C . ARG A 1 228 ? 13.164 -0.531 -15.555 1 94.12 228 ARG A C 1
ATOM 1860 O O . ARG A 1 228 ? 13.344 -0.867 -14.375 1 94.12 228 ARG A O 1
ATOM 1867 N N . ASP A 1 229 ? 11.977 -0.087 -15.977 1 96.5 229 ASP A N 1
ATOM 1868 C CA . ASP A 1 229 ? 10.852 0.179 -15.086 1 96.5 229 ASP A CA 1
ATOM 1869 C C . ASP A 1 229 ? 9.797 -0.917 -15.195 1 96.5 229 ASP A C 1
ATOM 1871 O O . ASP A 1 229 ? 8.727 -0.814 -14.594 1 96.5 229 ASP A O 1
ATOM 1875 N N . SER A 1 230 ? 10.086 -1.988 -15.984 1 97.06 230 SER A N 1
ATOM 1876 C CA . SER A 1 230 ? 9.07 -2.99 -16.297 1 97.06 230 SER A CA 1
ATOM 1877 C C . SER A 1 230 ? 8.586 -3.703 -15.039 1 97.06 230 SER A C 1
ATOM 1879 O O . SER A 1 230 ? 7.391 -3.941 -14.875 1 97.06 230 SER A O 1
ATOM 1881 N N . GLN A 1 231 ? 9.508 -4.02 -14.148 1 97.25 231 GLN A N 1
ATOM 1882 C CA . GLN A 1 231 ? 9.141 -4.711 -12.922 1 97.25 231 GLN A CA 1
ATOM 1883 C C . GLN A 1 231 ? 8.25 -3.836 -12.039 1 97.25 231 GLN A C 1
ATOM 1885 O O . GLN A 1 231 ? 7.211 -4.289 -11.555 1 97.25 231 GLN A O 1
ATOM 1890 N N . VAL A 1 232 ? 8.625 -2.572 -11.82 1 98 232 VAL A N 1
ATOM 1891 C CA . VAL A 1 232 ? 7.852 -1.63 -11.016 1 98 232 VAL A CA 1
ATOM 1892 C C . VAL A 1 232 ? 6.465 -1.448 -11.633 1 98 232 VAL A C 1
ATOM 1894 O O . VAL A 1 232 ? 5.457 -1.491 -10.93 1 98 232 VAL A O 1
ATOM 1897 N N . ALA A 1 233 ? 6.445 -1.292 -12.953 1 98.25 233 ALA A N 1
ATOM 1898 C CA . ALA A 1 233 ? 5.176 -1.105 -13.648 1 98.25 233 ALA A CA 1
ATOM 1899 C C . ALA A 1 233 ? 4.262 -2.311 -13.461 1 98.25 233 ALA A C 1
ATOM 1901 O O . ALA A 1 233 ? 3.053 -2.156 -13.266 1 98.25 233 ALA A O 1
ATOM 1902 N N . ALA A 1 234 ? 4.824 -3.486 -13.523 1 98.56 234 ALA A N 1
ATOM 1903 C CA . ALA A 1 234 ? 4.047 -4.711 -13.344 1 98.56 234 ALA A CA 1
ATOM 1904 C C . ALA A 1 234 ? 3.453 -4.793 -11.945 1 98.56 234 ALA A C 1
ATOM 1906 O O . ALA A 1 234 ? 2.268 -5.086 -11.781 1 98.56 234 ALA A O 1
ATOM 1907 N N . LEU A 1 235 ? 4.262 -4.543 -10.953 1 98.38 235 LEU A N 1
ATOM 1908 C CA . LEU A 1 235 ? 3.82 -4.617 -9.57 1 98.38 235 LEU A CA 1
ATOM 1909 C C . LEU A 1 235 ? 2.768 -3.555 -9.273 1 98.38 235 LEU A C 1
ATOM 1911 O O . LEU A 1 235 ? 1.792 -3.82 -8.57 1 98.38 235 LEU A O 1
ATOM 1915 N N . GLU A 1 236 ? 2.963 -2.346 -9.836 1 97.69 236 GLU A N 1
ATOM 1916 C CA . GLU A 1 236 ? 1.965 -1.292 -9.672 1 97.69 236 GLU A CA 1
ATOM 1917 C C . GLU A 1 236 ? 0.646 -1.675 -10.336 1 97.69 236 GLU A C 1
ATOM 1919 O O . GLU A 1 236 ? -0.428 -1.428 -9.781 1 97.69 236 GLU A O 1
ATOM 1924 N N . SER A 1 237 ? 0.766 -2.26 -11.5 1 98 237 SER A N 1
ATOM 1925 C CA . SER A 1 237 ? -0.423 -2.705 -12.219 1 98 237 SER A CA 1
ATOM 1926 C C . SER A 1 237 ? -1.181 -3.768 -11.438 1 98 237 SER A C 1
ATOM 1928 O O . SER A 1 237 ? -2.412 -3.752 -11.383 1 98 237 SER A O 1
ATOM 1930 N N . TRP A 1 238 ? -0.472 -4.703 -10.844 1 98.56 238 TRP A N 1
ATOM 1931 C CA . TRP A 1 238 ? -1.07 -5.746 -10.016 1 98.56 238 TRP A CA 1
ATOM 1932 C C . TRP A 1 238 ? -1.783 -5.141 -8.805 1 98.56 238 TRP A C 1
ATOM 1934 O O . TRP A 1 238 ? -2.922 -5.504 -8.508 1 98.56 238 TRP A O 1
ATOM 1944 N N . ALA A 1 239 ? -1.109 -4.23 -8.164 1 96.75 239 ALA A N 1
ATOM 1945 C CA . ALA A 1 239 ? -1.668 -3.561 -6.996 1 96.75 239 ALA A CA 1
ATOM 1946 C C . ALA A 1 239 ? -2.963 -2.832 -7.344 1 96.75 239 ALA A C 1
ATOM 1948 O O . ALA A 1 239 ? -3.912 -2.83 -6.559 1 96.75 239 ALA A O 1
ATOM 1949 N N . ARG A 1 240 ? -2.982 -2.205 -8.461 1 95.44 240 ARG A N 1
ATOM 1950 C CA . ARG A 1 240 ? -4.172 -1.489 -8.906 1 95.44 240 ARG A CA 1
ATOM 1951 C C . ARG A 1 240 ? -5.32 -2.455 -9.188 1 95.44 240 ARG A C 1
ATOM 1953 O O . ARG A 1 240 ? -6.473 -2.17 -8.859 1 95.44 240 ARG A O 1
ATOM 1960 N N . GLU A 1 241 ? -5.027 -3.604 -9.734 1 98 241 GLU A N 1
ATOM 1961 C CA . GLU A 1 241 ? -6.039 -4.582 -10.125 1 98 241 GLU A CA 1
ATOM 1962 C C . GLU A 1 241 ? -6.684 -5.227 -8.906 1 98 241 GLU A C 1
ATOM 1964 O O . GLU A 1 241 ? -7.906 -5.402 -8.859 1 98 241 GLU A O 1
ATOM 1969 N N . TYR A 1 242 ? -5.887 -5.484 -7.926 1 98.12 242 TYR A N 1
ATOM 1970 C CA . TYR A 1 242 ? -6.391 -6.344 -6.863 1 98.12 242 TYR A CA 1
ATOM 1971 C C . TYR A 1 242 ? -6.496 -5.578 -5.547 1 98.12 242 TYR A C 1
ATOM 1973 O O . TYR A 1 242 ? -7.055 -6.086 -4.57 1 98.12 242 TYR A O 1
ATOM 1981 N N . ARG A 1 243 ? -5.914 -4.398 -5.523 1 96.06 243 ARG A N 1
ATOM 1982 C CA . ARG A 1 243 ? -6.09 -3.41 -4.465 1 96.06 243 ARG A CA 1
ATOM 1983 C C . ARG A 1 243 ? -5.961 -4.055 -3.088 1 96.06 243 ARG A C 1
ATOM 1985 O O . ARG A 1 243 ? -6.855 -3.926 -2.25 1 96.06 243 ARG A O 1
ATOM 1992 N N . GLY A 1 244 ? -4.879 -4.793 -2.9 1 95.31 244 GLY A N 1
ATOM 1993 C CA . GLY A 1 244 ? -4.566 -5.336 -1.588 1 95.31 244 GLY A CA 1
ATOM 1994 C C . GLY A 1 244 ? -4.707 -6.844 -1.518 1 95.31 244 GLY A C 1
ATOM 1995 O O . GLY A 1 244 ? -4.102 -7.492 -0.663 1 95.31 244 GLY A O 1
ATOM 1996 N N . ASP A 1 245 ? -5.574 -7.414 -2.326 1 97 245 ASP A N 1
ATOM 1997 C CA . ASP A 1 245 ? -5.664 -8.867 -2.416 1 97 245 ASP A CA 1
ATOM 1998 C C . ASP A 1 245 ? -4.5 -9.445 -3.215 1 97 245 ASP A C 1
ATOM 2000 O O . ASP A 1 245 ? -3.84 -8.727 -3.969 1 97 245 ASP A O 1
ATOM 2004 N N . LEU A 1 246 ? -4.227 -10.766 -2.971 1 97.81 246 LEU A N 1
ATOM 2005 C CA . LEU A 1 246 ? -3.217 -11.484 -3.744 1 97.81 246 LEU A CA 1
ATOM 2006 C C . LEU A 1 246 ? -1.875 -10.766 -3.688 1 97.81 246 LEU A C 1
ATOM 2008 O O . LEU A 1 246 ? -1.268 -10.492 -4.727 1 97.81 246 LEU A O 1
ATOM 2012 N N . GLY A 1 247 ? -1.43 -10.547 -2.451 1 97.56 247 GLY A N 1
ATOM 2013 C CA . GLY A 1 247 ? -0.324 -9.633 -2.215 1 97.56 247 GLY A CA 1
ATOM 2014 C C . GLY A 1 247 ? 1.012 -10.336 -2.066 1 97.56 247 GLY A C 1
ATOM 2015 O O . GLY A 1 247 ? 1.832 -9.953 -1.23 1 97.56 247 GLY A O 1
ATOM 2016 N N . ILE A 1 248 ? 1.317 -11.383 -2.85 1 98.38 248 ILE A N 1
ATOM 2017 C CA . ILE A 1 248 ? 2.631 -12.016 -2.854 1 98.38 248 ILE A CA 1
ATOM 2018 C C . ILE A 1 248 ? 3.383 -11.641 -4.129 1 98.38 248 ILE A C 1
ATOM 2020 O O . ILE A 1 248 ? 2.926 -11.93 -5.234 1 98.38 248 ILE A O 1
ATOM 2024 N N . ALA A 1 249 ? 4.504 -10.961 -3.992 1 98.38 249 ALA A N 1
ATOM 2025 C CA . ALA A 1 249 ? 5.297 -10.516 -5.133 1 98.38 249 ALA A CA 1
ATOM 2026 C C . ALA A 1 249 ? 6.332 -11.562 -5.527 1 98.38 249 ALA A C 1
ATOM 2028 O O . ALA A 1 249 ? 7.07 -12.07 -4.676 1 98.38 249 ALA A O 1
ATOM 2029 N N . LEU A 1 250 ? 6.324 -11.859 -6.781 1 97.44 250 LEU A N 1
ATOM 2030 C CA . LEU A 1 250 ? 7.359 -12.742 -7.316 1 97.44 250 LEU A CA 1
ATOM 2031 C C . LEU A 1 250 ? 8.664 -11.977 -7.516 1 97.44 250 LEU A C 1
ATOM 2033 O O . LEU A 1 250 ? 8.672 -10.891 -8.094 1 97.44 250 LEU A O 1
ATOM 2037 N N . SER A 1 251 ? 9.805 -12.539 -7.16 1 95.88 251 SER A N 1
ATOM 2038 C CA . SER A 1 251 ? 10.977 -11.695 -6.934 1 95.88 251 SER A CA 1
ATOM 2039 C C . SER A 1 251 ? 12.125 -12.086 -7.855 1 95.88 251 SER A C 1
ATOM 2041 O O . SER A 1 251 ? 13.242 -11.578 -7.715 1 95.88 251 SER A O 1
ATOM 2043 N N . ASP A 1 252 ? 11.953 -12.938 -8.891 1 91.81 252 ASP A N 1
ATOM 2044 C CA . ASP A 1 252 ? 13.164 -13.477 -9.492 1 91.81 252 ASP A CA 1
ATOM 2045 C C . ASP A 1 252 ? 13.148 -13.32 -11.016 1 91.81 252 ASP A C 1
ATOM 2047 O O . ASP A 1 252 ? 13.914 -13.984 -11.719 1 91.81 252 ASP A O 1
ATOM 2051 N N . VAL A 1 253 ? 12.32 -12.523 -11.523 1 92.31 253 VAL A N 1
ATOM 2052 C CA . VAL A 1 253 ? 12.219 -12.445 -12.977 1 92.31 253 VAL A CA 1
ATOM 2053 C C . VAL A 1 253 ? 13.453 -11.742 -13.547 1 92.31 253 VAL A C 1
ATOM 2055 O O . VAL A 1 253 ? 13.984 -12.156 -14.578 1 92.31 253 VAL A O 1
ATOM 2058 N N . VAL A 1 254 ? 13.914 -10.727 -12.859 1 91.88 254 VAL A N 1
ATOM 2059 C CA . VAL A 1 254 ? 15.102 -10.008 -13.328 1 91.88 254 VAL A CA 1
ATOM 2060 C C . VAL A 1 254 ? 16.188 -10.039 -12.25 1 91.88 254 VAL A C 1
ATOM 2062 O O . VAL A 1 254 ? 16.969 -9.102 -12.133 1 91.88 254 VAL A O 1
ATOM 2065 N N . GLY A 1 255 ? 16.125 -11.086 -11.43 1 90.12 255 GLY A N 1
ATOM 2066 C CA . GLY A 1 255 ? 17.094 -11.266 -10.375 1 90.12 255 GLY A CA 1
ATOM 2067 C C . GLY A 1 255 ? 16.719 -10.57 -9.078 1 90.12 255 GLY A C 1
ATOM 2068 O O . GLY A 1 255 ? 15.953 -9.602 -9.094 1 90.12 255 GLY A O 1
ATOM 2069 N N . LEU A 1 256 ? 17.328 -11.008 -7.961 1 93.88 256 LEU A N 1
ATOM 2070 C CA . LEU A 1 256 ? 16.969 -10.508 -6.645 1 93.88 256 LEU A CA 1
ATOM 2071 C C . LEU A 1 256 ? 17.469 -9.086 -6.438 1 93.88 256 LEU A C 1
ATOM 2073 O O . LEU A 1 256 ? 16.781 -8.258 -5.848 1 93.88 256 LEU A O 1
ATOM 2077 N N . ASP A 1 257 ? 18.672 -8.766 -6.93 1 93.75 257 ASP A N 1
ATOM 2078 C CA . ASP A 1 257 ? 19.203 -7.422 -6.77 1 93.75 257 ASP A CA 1
ATOM 2079 C C . ASP A 1 257 ? 18.281 -6.379 -7.398 1 93.75 257 ASP A C 1
ATOM 2081 O O . ASP A 1 257 ? 17.969 -5.363 -6.777 1 93.75 257 ASP A O 1
ATOM 2085 N N . ALA A 1 258 ? 17.938 -6.664 -8.633 1 94 258 ALA A N 1
ATOM 2086 C CA . ALA A 1 258 ? 17.047 -5.746 -9.336 1 94 258 ALA A CA 1
ATOM 2087 C C . ALA A 1 258 ? 15.695 -5.656 -8.633 1 94 258 ALA A C 1
ATOM 2089 O O . ALA A 1 258 ? 15.109 -4.574 -8.539 1 94 258 ALA A O 1
ATOM 2090 N N . PHE A 1 259 ? 15.234 -6.773 -8.172 1 96.75 259 PHE A N 1
ATOM 2091 C CA . PHE A 1 259 ? 13.969 -6.801 -7.449 1 96.75 259 PHE A CA 1
ATOM 2092 C C . PHE A 1 259 ? 14.023 -5.906 -6.219 1 96.75 259 PHE A C 1
ATOM 2094 O O . PHE A 1 259 ? 13.141 -5.074 -6.004 1 96.75 259 PHE A O 1
ATOM 2101 N N . LEU A 1 260 ? 15.031 -6.105 -5.383 1 97.44 260 LEU A N 1
ATOM 2102 C CA . LEU A 1 260 ? 15.156 -5.363 -4.133 1 97.44 260 LEU A CA 1
ATOM 2103 C C . LEU A 1 260 ? 15.328 -3.871 -4.398 1 97.44 260 LEU A C 1
ATOM 2105 O O . LEU A 1 260 ? 14.828 -3.037 -3.641 1 97.44 260 LEU A O 1
ATOM 2109 N N . ARG A 1 261 ? 16.016 -3.533 -5.445 1 96.31 261 ARG A N 1
ATOM 2110 C CA . ARG A 1 261 ? 16.172 -2.129 -5.816 1 96.31 261 ARG A CA 1
ATOM 2111 C C . ARG A 1 261 ? 14.82 -1.5 -6.133 1 96.31 261 ARG A C 1
ATOM 2113 O O . ARG A 1 261 ? 14.578 -0.337 -5.805 1 96.31 261 ARG A O 1
ATOM 2120 N N . ASP A 1 262 ? 13.984 -2.268 -6.793 1 97 262 ASP A N 1
ATOM 2121 C CA . ASP A 1 262 ? 12.695 -1.768 -7.254 1 97 262 ASP A CA 1
ATOM 2122 C C . ASP A 1 262 ? 11.648 -1.824 -6.145 1 97 262 ASP A C 1
ATOM 2124 O O . ASP A 1 262 ? 10.688 -1.057 -6.152 1 97 262 ASP A O 1
ATOM 2128 N N . PHE A 1 263 ? 11.773 -2.74 -5.203 1 98.19 263 PHE A N 1
ATOM 2129 C CA . PHE A 1 263 ? 10.789 -3.008 -4.168 1 98.19 263 PHE A CA 1
ATOM 2130 C C . PHE A 1 263 ? 10.938 -2.029 -3.008 1 98.19 263 PHE A C 1
ATOM 2132 O O . PHE A 1 263 ? 11.352 -2.418 -1.911 1 98.19 263 PHE A O 1
ATOM 2139 N N . ASP A 1 264 ? 10.477 -0.854 -3.199 1 97.75 264 ASP A N 1
ATOM 2140 C CA . ASP A 1 264 ? 10.688 0.254 -2.271 1 97.75 264 ASP A CA 1
ATOM 2141 C C . ASP A 1 264 ? 9.703 0.188 -1.106 1 97.75 264 ASP A C 1
ATOM 2143 O O . ASP A 1 264 ? 9 -0.812 -0.935 1 97.75 264 ASP A O 1
ATOM 2147 N N . LEU A 1 265 ? 9.68 1.156 -0.26 1 97.88 265 LEU A N 1
ATOM 2148 C CA . LEU A 1 265 ? 8.852 1.205 0.942 1 97.88 265 LEU A CA 1
ATOM 2149 C C . LEU A 1 265 ? 7.379 1.031 0.596 1 97.88 265 LEU A C 1
ATOM 2151 O O . LEU A 1 265 ? 6.645 0.343 1.31 1 97.88 265 LEU A O 1
ATOM 2155 N N . TYR A 1 266 ? 6.945 1.666 -0.516 1 97.69 266 TYR A N 1
ATOM 2156 C CA . TYR A 1 266 ? 5.578 1.557 -1.001 1 97.69 266 TYR A CA 1
ATOM 2157 C C . TYR A 1 266 ? 5.172 0.096 -1.169 1 97.69 266 TYR A C 1
ATOM 2159 O O . TYR A 1 266 ? 4.141 -0.332 -0.646 1 97.69 266 TYR A O 1
ATOM 2167 N N . PHE A 1 267 ? 5.969 -0.692 -1.818 1 98.44 267 PHE A N 1
ATOM 2168 C CA . PHE A 1 267 ? 5.676 -2.098 -2.076 1 98.44 267 PHE A CA 1
ATOM 2169 C C . PHE A 1 267 ? 5.844 -2.926 -0.807 1 98.44 267 PHE A C 1
ATOM 2171 O O . PHE A 1 267 ? 5.062 -3.848 -0.553 1 98.44 267 PHE A O 1
ATOM 2178 N N . CYS A 1 268 ? 6.887 -2.604 -0.005 1 98.31 268 CYS A N 1
ATOM 2179 C CA . CYS A 1 268 ? 7.082 -3.301 1.262 1 98.31 268 CYS A CA 1
ATOM 2180 C C . CYS A 1 268 ? 5.832 -3.227 2.127 1 98.31 268 CYS A C 1
ATOM 2182 O O . CYS A 1 268 ? 5.484 -4.191 2.811 1 98.31 268 CYS A O 1
ATOM 2184 N N . LYS A 1 269 ? 5.195 -2.123 2.084 1 97.38 269 LYS A N 1
ATOM 2185 C CA . LYS A 1 269 ? 3.998 -1.934 2.9 1 97.38 269 LYS A CA 1
ATOM 2186 C C . LYS A 1 269 ? 2.787 -2.607 2.266 1 97.38 269 LYS A C 1
ATOM 2188 O O . LYS A 1 269 ? 2.002 -3.264 2.953 1 97.38 269 LYS A O 1
ATOM 2193 N N . LEU A 1 270 ? 2.643 -2.48 0.998 1 97.19 270 LEU A N 1
ATOM 2194 C CA . LEU A 1 270 ? 1.421 -2.859 0.297 1 97.19 270 LEU A CA 1
ATOM 2195 C C . LEU A 1 270 ? 1.333 -4.375 0.136 1 97.19 270 LEU A C 1
ATOM 2197 O O . LEU A 1 270 ? 0.259 -4.957 0.296 1 97.19 270 LEU A O 1
ATOM 2201 N N . PHE A 1 271 ? 2.41 -5.02 -0.238 1 98.12 271 PHE A N 1
ATOM 2202 C CA . PHE A 1 271 ? 2.387 -6.457 -0.468 1 98.12 271 PHE A CA 1
ATOM 2203 C C . PHE A 1 271 ? 2.518 -7.219 0.847 1 98.12 271 PHE A C 1
ATOM 2205 O O . PHE A 1 271 ? 3.246 -6.793 1.746 1 98.12 271 PHE A O 1
ATOM 2212 N N . ASP A 1 272 ? 1.883 -8.367 0.917 1 97.75 272 ASP A N 1
ATOM 2213 C CA . ASP A 1 272 ? 1.869 -9.195 2.119 1 97.75 272 ASP A CA 1
ATOM 2214 C C . ASP A 1 272 ? 3.152 -10.016 2.238 1 97.75 272 ASP A C 1
ATOM 2216 O O . ASP A 1 272 ? 3.512 -10.461 3.328 1 97.75 272 ASP A O 1
ATOM 2220 N N . GLY A 1 273 ? 3.75 -10.242 1.063 1 98 273 GLY A N 1
ATOM 2221 C CA . GLY A 1 273 ? 4.961 -11.047 1.085 1 98 273 GLY A CA 1
ATOM 2222 C C . GLY A 1 273 ? 5.629 -11.156 -0.273 1 98 273 GLY A C 1
ATOM 2223 O O . GLY A 1 273 ? 5.23 -10.477 -1.223 1 98 273 GLY A O 1
ATOM 2224 N N . MET A 1 274 ? 6.719 -11.93 -0.293 1 98.38 274 MET A N 1
ATOM 2225 C CA . MET A 1 274 ? 7.523 -12.172 -1.486 1 98.38 274 MET A CA 1
ATOM 2226 C C . MET A 1 274 ? 7.758 -13.664 -1.688 1 98.38 274 MET A C 1
ATOM 2228 O O . MET A 1 274 ? 7.848 -14.422 -0.718 1 98.38 274 MET A O 1
ATOM 2232 N N . ARG A 1 275 ? 7.918 -14.023 -2.906 1 97.88 275 ARG A N 1
ATOM 2233 C CA . ARG A 1 275 ? 8.062 -15.445 -3.219 1 97.88 275 ARG A CA 1
ATOM 2234 C C . ARG A 1 275 ? 9.438 -15.734 -3.816 1 97.88 275 ARG A C 1
ATOM 2236 O O . ARG A 1 275 ? 9.891 -15.023 -4.719 1 97.88 275 ARG A O 1
ATOM 2243 N N . HIS A 1 276 ? 10.023 -16.719 -3.283 1 95.88 276 HIS A N 1
ATOM 2244 C CA . HIS A 1 276 ? 11.258 -17.297 -3.797 1 95.88 276 HIS A CA 1
ATOM 2245 C C . HIS A 1 276 ? 10.961 -18.406 -4.816 1 95.88 276 HIS A C 1
ATOM 2247 O O . HIS A 1 276 ? 10.188 -19.328 -4.539 1 95.88 276 HIS A O 1
ATOM 2253 N N . ASP A 1 277 ? 11.641 -18.297 -5.965 1 90.31 277 ASP A N 1
ATOM 2254 C CA . ASP A 1 277 ? 11.43 -19.344 -6.961 1 90.31 277 ASP A CA 1
ATOM 2255 C C . ASP A 1 277 ? 12.727 -19.688 -7.676 1 90.31 277 ASP A C 1
ATOM 2257 O O . ASP A 1 277 ? 12.719 -20.406 -8.68 1 90.31 277 ASP A O 1
ATOM 2261 N N . SER A 1 278 ? 13.836 -19.062 -7.223 1 86.75 278 SER A N 1
ATOM 2262 C CA . SER A 1 278 ? 15.125 -19.438 -7.797 1 86.75 278 SER A CA 1
ATOM 2263 C C . SER A 1 278 ? 16.281 -19.062 -6.871 1 86.75 278 SER A C 1
ATOM 2265 O O . SER A 1 278 ? 16.141 -18.156 -6.047 1 86.75 278 SER A O 1
ATOM 2267 N N . GLY A 1 279 ? 17.328 -19.781 -7.027 1 87.56 279 GLY A N 1
ATOM 2268 C CA . GLY A 1 279 ? 18.516 -19.484 -6.23 1 87.56 279 GLY A CA 1
ATOM 2269 C C . GLY A 1 279 ? 18.469 -20.125 -4.852 1 87.56 279 GLY A C 1
ATOM 2270 O O . GLY A 1 279 ? 17.609 -20.969 -4.574 1 87.56 279 GLY A O 1
ATOM 2271 N N . ASP A 1 280 ? 19.391 -19.812 -4.051 1 94.56 280 ASP A N 1
ATOM 2272 C CA . ASP A 1 280 ? 19.469 -20.344 -2.693 1 94.56 280 ASP A CA 1
ATOM 2273 C C . ASP A 1 280 ? 18.391 -19.703 -1.804 1 94.56 280 ASP A C 1
ATOM 2275 O O . ASP A 1 280 ? 18.422 -18.5 -1.553 1 94.56 280 ASP A O 1
ATOM 2279 N N . PRO A 1 281 ? 17.531 -20.547 -1.321 1 96.88 281 PRO A N 1
ATOM 2280 C CA . PRO A 1 281 ? 16.391 -19.984 -0.577 1 96.88 281 PRO A CA 1
ATOM 2281 C C . PRO A 1 281 ? 16.812 -19.359 0.75 1 96.88 281 PRO A C 1
ATOM 2283 O O . PRO A 1 281 ? 16.141 -18.438 1.241 1 96.88 281 PRO A O 1
ATOM 2286 N N . PHE A 1 282 ? 17.844 -19.875 1.386 1 98.06 282 PHE A N 1
ATOM 2287 C CA . PHE A 1 282 ? 18.297 -19.312 2.65 1 98.06 282 PHE A CA 1
ATOM 2288 C C . PHE A 1 282 ? 18.875 -17.922 2.441 1 98.06 282 PHE A C 1
ATOM 2290 O O . PHE A 1 282 ? 18.516 -16.969 3.154 1 98.06 282 PHE A O 1
ATOM 2297 N N . GLU A 1 283 ? 19.734 -17.828 1.43 1 97.56 283 GLU A N 1
ATOM 2298 C CA . GLU A 1 283 ? 20.297 -16.516 1.109 1 97.56 283 GLU A CA 1
ATOM 2299 C C . GLU A 1 283 ? 19.188 -15.539 0.708 1 97.56 283 GLU A C 1
ATOM 2301 O O . GLU A 1 283 ? 19.203 -14.375 1.132 1 97.56 283 GLU A O 1
ATOM 2306 N N . TRP A 1 284 ? 18.328 -15.961 -0.062 1 97.38 284 TRP A N 1
ATOM 2307 C CA . TRP A 1 284 ? 17.203 -15.141 -0.501 1 97.38 284 TRP A CA 1
ATOM 2308 C C . TRP A 1 284 ? 16.422 -14.602 0.693 1 97.38 284 TRP A C 1
ATOM 2310 O O . TRP A 1 284 ? 16.172 -13.391 0.784 1 97.38 284 TRP A O 1
ATOM 2320 N N . GLY A 1 285 ? 16.062 -15.508 1.618 1 98.5 285 GLY A N 1
ATOM 2321 C CA . GLY A 1 285 ? 15.297 -15.102 2.787 1 98.5 285 GLY A CA 1
ATOM 2322 C C . GLY A 1 285 ? 16.016 -14.07 3.637 1 98.5 285 GLY A C 1
ATOM 2323 O O . GLY A 1 285 ? 15.406 -13.094 4.086 1 98.5 285 GLY A O 1
ATOM 2324 N N . GLU A 1 286 ? 17.297 -14.289 3.824 1 98.75 286 GLU A N 1
ATOM 2325 C CA . GLU A 1 286 ? 18.094 -13.352 4.613 1 98.75 286 GLU A CA 1
ATOM 2326 C C . GLU A 1 286 ? 18.094 -11.969 3.98 1 98.75 286 GLU A C 1
ATOM 2328 O O . GLU A 1 286 ? 17.938 -10.961 4.672 1 98.75 286 GLU A O 1
ATOM 2333 N N . ARG A 1 287 ? 18.25 -11.922 2.697 1 98.25 287 ARG A N 1
ATOM 2334 C CA . ARG A 1 287 ? 18.344 -10.648 1.989 1 98.25 287 ARG A CA 1
ATOM 2335 C C . ARG A 1 287 ? 17 -9.93 1.985 1 98.25 287 ARG A C 1
ATOM 2337 O O . ARG A 1 287 ? 16.953 -8.703 2.094 1 98.25 287 ARG A O 1
ATOM 2344 N N . VAL A 1 288 ? 15.93 -10.633 1.862 1 98.62 288 VAL A N 1
ATOM 2345 C CA . VAL A 1 288 ? 14.602 -10.031 1.866 1 98.62 288 VAL A CA 1
ATOM 2346 C C . VAL A 1 288 ? 14.297 -9.461 3.248 1 98.62 288 VAL A C 1
ATOM 2348 O O . VAL A 1 288 ? 13.789 -8.344 3.363 1 98.62 288 VAL A O 1
ATOM 2351 N N . ILE A 1 289 ? 14.602 -10.211 4.32 1 98.81 289 ILE A N 1
ATOM 2352 C CA . ILE A 1 289 ? 14.383 -9.75 5.684 1 98.81 289 ILE A CA 1
ATOM 2353 C C . ILE A 1 289 ? 15.18 -8.469 5.926 1 98.81 289 ILE A C 1
ATOM 2355 O O . ILE A 1 289 ? 14.648 -7.488 6.449 1 98.81 289 ILE A O 1
ATOM 2359 N N . ALA A 1 290 ? 16.438 -8.484 5.504 1 98.81 290 ALA A N 1
ATOM 2360 C CA . ALA A 1 290 ? 17.281 -7.301 5.656 1 98.81 290 ALA A CA 1
ATOM 2361 C C . ALA A 1 290 ? 16.688 -6.102 4.918 1 98.81 290 ALA A C 1
ATOM 2363 O O . ALA A 1 290 ? 16.75 -4.973 5.41 1 98.81 290 ALA A O 1
ATOM 2364 N N . HIS A 1 291 ? 16.203 -6.348 3.754 1 98.75 291 HIS A N 1
ATOM 2365 C CA . HIS A 1 291 ? 15.602 -5.293 2.939 1 98.75 291 HIS A CA 1
ATOM 2366 C C . HIS A 1 291 ? 14.391 -4.676 3.637 1 98.75 291 HIS A C 1
ATOM 2368 O O . HIS A 1 291 ? 14.25 -3.451 3.67 1 98.75 291 HIS A O 1
ATOM 2374 N N . LEU A 1 292 ? 13.492 -5.516 4.148 1 98.69 292 LEU A N 1
ATOM 2375 C CA . LEU A 1 292 ? 12.32 -5.043 4.887 1 98.69 292 LEU A CA 1
ATOM 2376 C C . LEU A 1 292 ? 12.742 -4.184 6.074 1 98.69 292 LEU A C 1
ATOM 2378 O O . LEU A 1 292 ? 12.195 -3.104 6.293 1 98.69 292 LEU A O 1
ATOM 2382 N N . GLU A 1 293 ? 13.719 -4.684 6.789 1 98.5 293 GLU A N 1
ATOM 2383 C CA . GLU A 1 293 ? 14.219 -3.943 7.941 1 98.5 293 GLU A CA 1
ATOM 2384 C C . GLU A 1 293 ? 14.805 -2.598 7.52 1 98.5 293 GLU A C 1
ATOM 2386 O O . GLU A 1 293 ? 14.578 -1.582 8.18 1 98.5 293 GLU A O 1
ATOM 2391 N N . ALA A 1 294 ? 15.539 -2.617 6.438 1 97.94 294 ALA A N 1
ATOM 2392 C CA . ALA A 1 294 ? 16.156 -1.391 5.934 1 97.94 294 ALA A CA 1
ATOM 2393 C C . ALA A 1 294 ? 15.094 -0.36 5.562 1 97.94 294 ALA A C 1
ATOM 2395 O O . ALA A 1 294 ? 15.344 0.846 5.621 1 97.94 294 ALA A O 1
ATOM 2396 N N . HIS A 1 295 ? 13.938 -0.795 5.207 1 97.31 295 HIS A N 1
ATOM 2397 C CA . HIS A 1 295 ? 12.836 0.095 4.855 1 97.31 295 HIS A CA 1
ATOM 2398 C C . HIS A 1 295 ? 11.906 0.324 6.047 1 97.31 295 HIS A C 1
ATOM 2400 O O . HIS A 1 295 ? 10.805 0.84 5.887 1 97.31 295 HIS A O 1
ATOM 2406 N N . ARG A 1 296 ? 12.289 -0.147 7.215 1 94.69 296 ARG A N 1
ATOM 2407 C CA . ARG A 1 296 ? 11.586 0.08 8.477 1 94.69 296 ARG A CA 1
ATOM 2408 C C . ARG A 1 296 ? 10.242 -0.639 8.492 1 94.69 296 ARG A C 1
ATOM 2410 O O . ARG A 1 296 ? 9.258 -0.11 9.008 1 94.69 296 ARG A O 1
ATOM 2417 N N . VAL A 1 297 ? 10.188 -1.738 7.836 1 97.38 297 VAL A N 1
ATOM 2418 C CA . VAL A 1 297 ? 9.039 -2.635 7.883 1 97.38 297 VAL A CA 1
ATOM 2419 C C . VAL A 1 297 ? 9.375 -3.869 8.711 1 97.38 297 VAL A C 1
ATOM 2421 O O . VAL A 1 297 ? 10.43 -4.477 8.531 1 97.38 297 VAL A O 1
ATOM 2424 N N . ASP A 1 298 ? 8.57 -4.176 9.656 1 97 298 ASP A N 1
ATOM 2425 C CA . ASP A 1 298 ? 8.781 -5.344 10.516 1 97 298 ASP A CA 1
ATOM 2426 C C . ASP A 1 298 ? 8.602 -6.637 9.727 1 97 298 ASP A C 1
ATOM 2428 O O . ASP A 1 298 ? 7.488 -6.969 9.305 1 97 298 ASP A O 1
ATOM 2432 N N . PRO A 1 299 ? 9.68 -7.406 9.539 1 98.12 299 PRO A N 1
ATOM 2433 C CA . PRO A 1 299 ? 9.562 -8.641 8.758 1 98.12 299 PRO A CA 1
ATOM 2434 C C . PRO A 1 299 ? 8.531 -9.609 9.328 1 98.12 299 PRO A C 1
ATOM 2436 O O . PRO A 1 299 ? 7.965 -10.422 8.594 1 98.12 299 PRO A O 1
ATOM 2439 N N . ARG A 1 300 ? 8.234 -9.516 10.617 1 97.12 300 ARG A N 1
ATOM 2440 C CA . ARG A 1 300 ? 7.297 -10.422 11.266 1 97.12 300 ARG A CA 1
ATOM 2441 C C . ARG A 1 300 ? 5.883 -10.219 10.727 1 97.12 300 ARG A C 1
ATOM 2443 O O . ARG A 1 300 ? 5.008 -11.062 10.945 1 97.12 300 ARG A O 1
ATOM 2450 N N . THR A 1 301 ? 5.613 -9.141 10.031 1 96.12 301 THR A N 1
ATOM 2451 C CA . THR A 1 301 ? 4.297 -8.859 9.469 1 96.12 301 THR A CA 1
ATOM 2452 C C . THR A 1 301 ? 4.215 -9.32 8.016 1 96.12 301 THR A C 1
ATOM 2454 O O . THR A 1 301 ? 3.18 -9.164 7.363 1 96.12 301 THR A O 1
ATOM 2457 N N . LYS A 1 302 ? 5.27 -9.891 7.5 1 97.69 302 LYS A N 1
ATOM 2458 C CA . LYS A 1 302 ? 5.34 -10.273 6.094 1 97.69 302 LYS A CA 1
ATOM 2459 C C . LYS A 1 302 ? 5.543 -11.781 5.945 1 97.69 302 LYS A C 1
ATOM 2461 O O . LYS A 1 302 ? 6.02 -12.438 6.871 1 97.69 302 LYS A O 1
ATOM 2466 N N . VAL A 1 303 ? 5.223 -12.297 4.801 1 97.81 303 VAL A N 1
ATOM 2467 C CA . VAL A 1 303 ? 5.336 -13.727 4.562 1 97.81 303 VAL A CA 1
ATOM 2468 C C . VAL A 1 303 ? 6.391 -13.992 3.49 1 97.81 303 VAL A C 1
ATOM 2470 O O . VAL A 1 303 ? 6.371 -13.375 2.424 1 97.81 303 VAL A O 1
ATOM 2473 N N . LEU A 1 304 ? 7.32 -14.812 3.773 1 98.38 304 LEU A N 1
ATOM 2474 C CA . LEU A 1 304 ? 8.211 -15.375 2.77 1 98.38 304 LEU A CA 1
ATOM 2475 C C . LEU A 1 304 ? 7.652 -16.688 2.221 1 98.38 304 LEU A C 1
ATOM 2477 O O . LEU A 1 304 ? 7.453 -17.641 2.969 1 98.38 304 LEU A O 1
ATOM 2481 N N . VAL A 1 305 ? 7.391 -16.703 0.942 1 98 305 VAL A N 1
ATOM 2482 C CA . VAL A 1 305 ? 6.848 -17.906 0.3 1 98 305 VAL A CA 1
ATOM 2483 C C . VAL A 1 305 ? 7.953 -18.641 -0.452 1 98 305 VAL A C 1
ATOM 2485 O O . VAL A 1 305 ? 8.625 -18.047 -1.305 1 98 305 VAL A O 1
ATOM 2488 N N . PHE A 1 306 ? 8.141 -19.875 -0.121 1 98 306 PHE A N 1
ATOM 2489 C CA . PHE A 1 306 ? 9.117 -20.719 -0.799 1 98 306 PHE A CA 1
ATOM 2490 C C . PHE A 1 306 ? 8.414 -21.75 -1.676 1 98 306 PHE A C 1
ATOM 2492 O O . PHE A 1 306 ? 7.516 -22.469 -1.213 1 98 306 PHE A O 1
ATOM 2499 N N . SER A 1 307 ? 8.852 -21.859 -2.938 1 94.88 307 SER A N 1
ATOM 2500 C CA . SER A 1 307 ? 8.102 -22.75 -3.82 1 94.88 307 SER A CA 1
ATOM 2501 C C . SER A 1 307 ? 9.008 -23.391 -4.867 1 94.88 307 SER A C 1
ATOM 2503 O O . SER A 1 307 ? 8.531 -24.031 -5.805 1 94.88 307 SER A O 1
ATOM 2505 N N . ASP A 1 308 ? 10.312 -23.234 -4.785 1 91.12 308 ASP A N 1
ATOM 2506 C CA . ASP A 1 308 ? 11.227 -23.75 -5.797 1 91.12 308 ASP A CA 1
ATOM 2507 C C . ASP A 1 308 ? 11.664 -25.172 -5.453 1 91.12 308 ASP A C 1
ATOM 2509 O O . ASP A 1 308 ? 12.633 -25.375 -4.719 1 91.12 308 ASP A O 1
ATOM 2513 N N . GLY A 1 309 ? 11.047 -26.141 -6.059 1 90.25 309 GLY A N 1
ATOM 2514 C CA . GLY A 1 309 ? 11.477 -27.531 -5.953 1 90.25 309 GLY A CA 1
ATOM 2515 C C . GLY A 1 309 ? 11.617 -28 -4.516 1 90.25 309 GLY A C 1
ATOM 2516 O O . GLY A 1 309 ? 12.609 -28.641 -4.164 1 90.25 309 GLY A O 1
ATOM 2517 N N . LEU A 1 310 ? 10.68 -27.75 -3.738 1 94.62 310 LEU A N 1
ATOM 2518 C CA . LEU A 1 310 ? 10.758 -28.062 -2.314 1 94.62 310 LEU A CA 1
ATOM 2519 C C . LEU A 1 310 ? 10.445 -29.531 -2.062 1 94.62 310 LEU A C 1
ATOM 2521 O O . LEU A 1 310 ? 9.594 -30.109 -2.738 1 94.62 310 LEU A O 1
ATOM 2525 N N . ASN A 1 311 ? 11.156 -30.125 -1.162 1 96.19 311 ASN A N 1
ATOM 2526 C CA . ASN A 1 311 ? 10.758 -31.344 -0.464 1 96.19 311 ASN A CA 1
ATOM 2527 C C . ASN A 1 311 ? 10.57 -31.094 1.029 1 96.19 311 ASN A C 1
ATOM 2529 O O . ASN A 1 311 ? 10.805 -29.984 1.516 1 96.19 311 ASN A O 1
ATOM 2533 N N . ILE A 1 312 ? 10.125 -32.062 1.722 1 97.25 312 ILE A N 1
ATOM 2534 C CA . ILE A 1 312 ? 9.711 -31.891 3.107 1 97.25 312 ILE A CA 1
ATOM 2535 C C . ILE A 1 312 ? 10.922 -31.531 3.967 1 97.25 312 ILE A C 1
ATOM 2537 O O . ILE A 1 312 ? 10.844 -30.656 4.828 1 97.25 312 ILE A O 1
ATOM 2541 N N . ASP A 1 313 ? 12.023 -32.125 3.684 1 96.94 313 ASP A N 1
ATOM 2542 C CA . ASP A 1 313 ? 13.242 -31.812 4.43 1 96.94 313 ASP A CA 1
ATOM 2543 C C . ASP A 1 313 ? 13.625 -30.344 4.285 1 96.94 313 ASP A C 1
ATOM 2545 O O . ASP A 1 313 ? 13.984 -29.703 5.266 1 96.94 313 ASP A O 1
ATOM 2549 N N . LYS A 1 314 ? 13.633 -29.906 3.08 1 97.19 314 LYS A N 1
ATOM 2550 C CA . LYS A 1 314 ? 13.953 -28.5 2.816 1 97.19 314 LYS A CA 1
ATOM 2551 C C . LYS A 1 314 ? 12.969 -27.562 3.512 1 97.19 314 LYS A C 1
ATOM 2553 O O . LYS A 1 314 ? 13.359 -26.531 4.059 1 97.19 314 LYS A O 1
ATOM 2558 N N . VAL A 1 315 ? 11.695 -27.906 3.535 1 98.31 315 VAL A N 1
ATOM 2559 C CA . VAL A 1 315 ? 10.664 -27.141 4.219 1 98.31 315 VAL A CA 1
ATOM 2560 C C . VAL A 1 315 ? 11.008 -27.016 5.699 1 98.31 315 VAL A C 1
ATOM 2562 O O . VAL A 1 315 ? 10.992 -25.906 6.254 1 98.31 315 VAL A O 1
ATOM 2565 N N . MET A 1 316 ? 11.344 -28.141 6.258 1 98.06 316 MET A N 1
ATOM 2566 C CA . MET A 1 316 ? 11.617 -28.172 7.691 1 98.06 316 MET A CA 1
ATOM 2567 C C . MET A 1 316 ? 12.844 -27.344 8.031 1 98.06 316 MET A C 1
ATOM 2569 O O . MET A 1 316 ? 12.852 -26.609 9.016 1 98.06 316 MET A O 1
ATOM 2573 N N . ARG A 1 317 ? 13.844 -27.391 7.207 1 98.12 317 ARG A N 1
ATOM 2574 C CA . ARG A 1 317 ? 15.07 -26.641 7.434 1 98.12 317 ARG A CA 1
ATOM 2575 C C . ARG A 1 317 ? 14.82 -25.141 7.293 1 98.12 317 ARG A C 1
ATOM 2577 O O . ARG A 1 317 ? 15.312 -24.344 8.094 1 98.12 317 ARG A O 1
ATOM 2584 N N . LEU A 1 318 ? 14.086 -24.781 6.309 1 98.56 318 LEU A N 1
ATOM 2585 C CA . LEU A 1 318 ? 13.773 -23.375 6.086 1 98.56 318 LEU A CA 1
ATOM 2586 C C . LEU A 1 318 ? 12.922 -22.828 7.223 1 98.56 318 LEU A C 1
ATOM 2588 O O . LEU A 1 318 ? 13.148 -21.703 7.684 1 98.56 318 LEU A O 1
ATOM 2592 N N . TYR A 1 319 ? 11.953 -23.594 7.668 1 98.56 319 TYR A N 1
ATOM 2593 C CA . TYR A 1 319 ? 11.102 -23.172 8.781 1 98.56 319 TYR A CA 1
ATOM 2594 C C . TYR A 1 319 ? 11.938 -22.938 10.031 1 98.56 319 TYR A C 1
ATOM 2596 O O . TYR A 1 319 ? 11.789 -21.906 10.695 1 98.56 319 TYR A O 1
ATOM 2604 N N . GLN A 1 320 ? 12.797 -23.812 10.305 1 98 320 GLN A N 1
ATOM 2605 C CA . GLN A 1 320 ? 13.633 -23.703 11.5 1 98 320 GLN A CA 1
ATOM 2606 C C . GLN A 1 320 ? 14.516 -22.453 11.43 1 98 320 GLN A C 1
ATOM 2608 O O . GLN A 1 320 ? 14.758 -21.797 12.445 1 98 320 GLN A O 1
ATOM 2613 N N . HIS A 1 321 ? 14.914 -22.203 10.266 1 98.31 321 HIS A N 1
ATOM 2614 C CA . HIS A 1 321 ? 15.859 -21.109 10.086 1 98.31 321 HIS A CA 1
ATOM 2615 C C . HIS A 1 321 ? 15.172 -19.75 10.234 1 98.31 321 HIS A C 1
ATOM 2617 O O . HIS A 1 321 ? 15.742 -18.828 10.805 1 98.31 321 HIS A O 1
ATOM 2623 N N . PHE A 1 322 ? 13.875 -19.609 9.773 1 98.5 322 PHE A N 1
ATOM 2624 C CA . PHE A 1 322 ? 13.328 -18.266 9.594 1 98.5 322 PHE A CA 1
ATOM 2625 C C . PHE A 1 322 ? 12.125 -18.047 10.5 1 98.5 322 PHE A C 1
ATOM 2627 O O . PHE A 1 322 ? 11.68 -16.906 10.688 1 98.5 322 PHE A O 1
ATOM 2634 N N . HIS A 1 323 ? 11.5 -19.016 11.195 1 97.62 323 HIS A N 1
ATOM 2635 C CA . HIS A 1 323 ? 10.148 -18.984 11.742 1 97.62 323 HIS A CA 1
ATOM 2636 C C . HIS A 1 323 ? 10.023 -17.953 12.852 1 97.62 323 HIS A C 1
ATOM 2638 O O . HIS A 1 323 ? 8.93 -17.453 13.125 1 97.62 323 HIS A O 1
ATOM 2644 N N . THR A 1 324 ? 11.07 -17.547 13.453 1 97.5 324 THR A N 1
ATOM 2645 C CA . THR A 1 324 ? 10.992 -16.578 14.547 1 97.5 324 THR A CA 1
ATOM 2646 C C . THR A 1 324 ? 11.086 -15.148 14.016 1 97.5 324 THR A C 1
ATOM 2648 O O . THR A 1 324 ? 10.844 -14.188 14.75 1 97.5 324 THR A O 1
ATOM 2651 N N . ARG A 1 325 ? 11.344 -14.977 12.766 1 97.69 325 ARG A N 1
ATOM 2652 C CA . ARG A 1 325 ? 11.688 -13.648 12.258 1 97.69 325 ARG A CA 1
ATOM 2653 C C . ARG A 1 325 ? 10.664 -13.172 11.227 1 97.69 325 ARG A C 1
ATOM 2655 O O . ARG A 1 325 ? 10.594 -11.984 10.922 1 97.69 325 ARG A O 1
ATOM 2662 N N . CYS A 1 326 ? 9.961 -14.031 10.641 1 97.19 326 CYS A N 1
ATOM 2663 C CA . CYS A 1 326 ? 8.945 -13.711 9.641 1 97.19 326 CYS A CA 1
ATOM 2664 C C . CYS A 1 326 ? 7.906 -14.82 9.547 1 97.19 326 CYS A C 1
ATOM 2666 O O . CYS A 1 326 ? 8.047 -15.867 10.18 1 97.19 326 CYS A O 1
ATOM 2668 N N . ARG A 1 327 ? 6.836 -14.594 8.93 1 96.62 327 ARG A N 1
ATOM 2669 C CA . ARG A 1 327 ? 5.887 -15.641 8.578 1 96.62 327 ARG A CA 1
ATOM 2670 C C . ARG A 1 327 ? 6.375 -16.438 7.367 1 96.62 327 ARG A C 1
ATOM 2672 O O . ARG A 1 327 ? 7.145 -15.93 6.551 1 96.62 327 ARG A O 1
ATOM 2679 N N . LEU A 1 328 ? 5.938 -17.672 7.324 1 97.94 328 LEU A N 1
ATOM 2680 C CA . LEU A 1 328 ? 6.438 -18.547 6.262 1 97.94 328 LEU A CA 1
ATOM 2681 C C . LEU A 1 328 ? 5.293 -19.281 5.586 1 97.94 328 LEU A C 1
ATOM 2683 O O . LEU A 1 328 ? 4.297 -19.625 6.23 1 97.94 328 LEU A O 1
ATOM 2687 N N . ALA A 1 329 ? 5.438 -19.516 4.332 1 96.38 329 ALA A N 1
ATOM 2688 C CA . ALA A 1 329 ? 4.559 -20.359 3.531 1 96.38 329 ALA A CA 1
ATOM 2689 C C . ALA A 1 329 ? 5.355 -21.188 2.537 1 96.38 329 ALA A C 1
ATOM 2691 O O . ALA A 1 329 ? 6.336 -20.719 1.962 1 96.38 329 ALA A O 1
ATOM 2692 N N . PHE A 1 330 ? 4.941 -22.422 2.35 1 98.38 330 PHE A N 1
ATOM 2693 C CA . PHE A 1 330 ? 5.676 -23.359 1.499 1 98.38 330 PHE A CA 1
ATOM 2694 C C . PHE A 1 330 ? 4.75 -23.984 0.467 1 98.38 330 PHE A C 1
ATOM 2696 O O . PHE A 1 330 ? 3.768 -24.641 0.825 1 98.38 330 PHE A O 1
ATOM 2703 N N . GLY A 1 331 ? 5.035 -23.75 -0.792 1 97.69 331 GLY A N 1
ATOM 2704 C CA . GLY A 1 331 ? 4.367 -24.453 -1.872 1 97.69 331 GLY A CA 1
ATOM 2705 C C . GLY A 1 331 ? 5.129 -25.688 -2.338 1 97.69 331 GLY A C 1
ATOM 2706 O O . GLY A 1 331 ? 6.164 -25.562 -2.994 1 97.69 331 GLY A O 1
ATOM 2707 N N . VAL A 1 332 ? 4.605 -26.844 -2.045 1 97.88 332 VAL A N 1
ATOM 2708 C CA . VAL A 1 332 ? 5.242 -28.094 -2.436 1 97.88 332 VAL A CA 1
ATOM 2709 C C . VAL A 1 332 ? 4.488 -28.719 -3.611 1 97.88 332 VAL A C 1
ATOM 2711 O O . VAL A 1 332 ? 3.264 -28.844 -3.568 1 97.88 332 VAL A O 1
ATOM 2714 N N . GLY A 1 333 ? 5.195 -29.047 -4.602 1 96.5 333 GLY A N 1
ATOM 2715 C CA . GLY A 1 333 ? 4.539 -29.531 -5.809 1 96.5 333 GLY A CA 1
ATOM 2716 C C . GLY A 1 333 ? 4.879 -30.969 -6.145 1 96.5 333 GLY A C 1
ATOM 2717 O O . GLY A 1 333 ? 4.289 -31.891 -5.59 1 96.5 333 GLY A O 1
ATOM 2718 N N . THR A 1 334 ? 6.004 -31.156 -6.93 1 94.94 334 THR A N 1
ATOM 2719 C CA . THR A 1 334 ? 6.398 -32.438 -7.523 1 94.94 334 THR A CA 1
ATOM 2720 C C . THR A 1 334 ? 6.648 -33.469 -6.445 1 94.94 334 THR A C 1
ATOM 2722 O O . THR A 1 334 ? 6.348 -34.656 -6.637 1 94.94 334 THR A O 1
ATOM 2725 N N . SER A 1 335 ? 7.148 -33.094 -5.309 1 95.69 335 SER A N 1
ATOM 2726 C CA . SER A 1 335 ? 7.473 -34.031 -4.23 1 95.69 335 SER A CA 1
ATOM 2727 C C . SER A 1 335 ? 6.211 -34.562 -3.586 1 95.69 335 SER A C 1
ATOM 2729 O O . SER A 1 335 ? 6.27 -35.531 -2.826 1 95.69 335 SER A O 1
ATOM 2731 N N . LEU A 1 336 ? 5.07 -33.969 -3.947 1 96.69 336 LEU A N 1
ATOM 2732 C CA . LEU A 1 336 ? 3.783 -34.5 -3.506 1 96.69 336 LEU A CA 1
ATOM 2733 C C . LEU A 1 336 ? 3.047 -35.156 -4.656 1 96.69 336 LEU A C 1
ATOM 2735 O O . LEU A 1 336 ? 2.803 -36.375 -4.617 1 96.69 336 LEU A O 1
ATOM 2739 N N . THR A 1 337 ? 2.855 -34.5 -5.715 1 97.38 337 THR A N 1
ATOM 2740 C CA . THR A 1 337 ? 1.885 -34.906 -6.734 1 97.38 337 THR A CA 1
ATOM 2741 C C . THR A 1 337 ? 2.514 -35.844 -7.746 1 97.38 337 THR A C 1
ATOM 2743 O O . THR A 1 337 ? 1.808 -36.469 -8.539 1 97.38 337 THR A O 1
ATOM 2746 N N . ASN A 1 338 ? 3.791 -35.969 -7.758 1 96.38 338 ASN A N 1
ATOM 2747 C CA . ASN A 1 338 ? 4.449 -36.906 -8.68 1 96.38 338 ASN A CA 1
ATOM 2748 C C . ASN A 1 338 ? 5.41 -37.844 -7.957 1 96.38 338 ASN A C 1
ATOM 2750 O O . ASN A 1 338 ? 6.449 -38.219 -8.508 1 96.38 338 ASN A O 1
ATOM 2754 N N . ASP A 1 339 ? 5.152 -38.219 -6.742 1 94.12 339 ASP A N 1
ATOM 2755 C CA . ASP A 1 339 ? 6.027 -39.062 -5.949 1 94.12 339 ASP A CA 1
ATOM 2756 C C . ASP A 1 339 ? 5.488 -40.5 -5.879 1 94.12 339 ASP A C 1
ATOM 2758 O O . ASP A 1 339 ? 5.242 -41.031 -4.789 1 94.12 339 ASP A O 1
ATOM 2762 N N . LEU A 1 340 ? 5.453 -41.188 -7.051 1 94.69 340 LEU A N 1
ATOM 2763 C CA . LEU A 1 340 ? 4.898 -42.531 -7.141 1 94.69 340 LEU A CA 1
ATOM 2764 C C . LEU A 1 340 ? 5.957 -43.531 -7.598 1 94.69 340 LEU A C 1
ATOM 2766 O O . LEU A 1 340 ? 5.633 -44.688 -7.93 1 94.69 340 LEU A O 1
ATOM 2770 N N . GLY A 1 341 ? 7.168 -43.125 -7.645 1 88.75 341 GLY A N 1
ATOM 2771 C CA . GLY A 1 341 ? 8.227 -44.031 -8.047 1 88.75 341 GLY A CA 1
ATOM 2772 C C . GLY A 1 341 ? 9.023 -43.562 -9.234 1 88.75 341 GLY A C 1
ATOM 2773 O O . GLY A 1 341 ? 10.219 -43.281 -9.125 1 88.75 341 GLY A O 1
ATOM 2774 N N . PRO A 1 342 ? 8.328 -43.375 -10.359 1 90.88 342 PRO A N 1
ATOM 2775 C CA . PRO A 1 342 ? 9.039 -42.906 -11.547 1 90.88 342 PRO A CA 1
ATOM 2776 C C . PRO A 1 342 ? 9.617 -41.5 -11.359 1 90.88 342 PRO A C 1
ATOM 2778 O O . PRO A 1 342 ? 9.047 -40.688 -10.617 1 90.88 342 PRO A O 1
ATOM 2781 N N . THR A 1 343 ? 10.703 -41.219 -12.086 1 90.88 343 THR A N 1
ATOM 2782 C CA . THR A 1 343 ? 11.336 -39.906 -12.023 1 90.88 343 THR A CA 1
ATOM 2783 C C . THR A 1 343 ? 10.477 -38.844 -12.742 1 90.88 343 THR A C 1
ATOM 2785 O O . THR A 1 343 ? 10.133 -39.031 -13.906 1 90.88 343 THR A O 1
ATOM 2788 N N . PRO A 1 344 ? 10.133 -37.812 -12.039 1 93.25 344 PRO A N 1
ATOM 2789 C CA . PRO A 1 344 ? 9.32 -36.781 -12.68 1 93.25 344 PRO A CA 1
ATOM 2790 C C . PRO A 1 344 ? 10.031 -36.094 -13.852 1 93.25 344 PRO A C 1
ATOM 2792 O O . PRO A 1 344 ? 11.266 -36 -13.844 1 93.25 344 PRO A O 1
ATOM 2795 N N . LEU A 1 345 ? 9.25 -35.594 -14.82 1 95.56 345 LEU A N 1
ATOM 2796 C CA . LEU A 1 345 ? 9.797 -34.875 -15.961 1 95.56 345 LEU A CA 1
ATOM 2797 C C . LEU A 1 345 ? 10.07 -33.406 -15.602 1 95.56 345 LEU A C 1
ATOM 2799 O O . LEU A 1 345 ? 9.383 -32.844 -14.758 1 95.56 345 LEU A O 1
ATOM 2803 N N . GLN A 1 346 ? 11.07 -32.875 -16.203 1 94.5 346 GLN A N 1
ATOM 2804 C CA . GLN A 1 346 ? 11.312 -31.453 -16.172 1 94.5 346 GLN A CA 1
ATOM 2805 C C . GLN A 1 346 ? 10.82 -30.781 -17.453 1 94.5 346 GLN A C 1
ATOM 2807 O O . GLN A 1 346 ? 11.586 -30.641 -18.406 1 94.5 346 GLN A O 1
ATOM 2812 N N . ILE A 1 347 ? 9.594 -30.328 -17.375 1 96 347 ILE A N 1
ATOM 2813 C CA . ILE A 1 347 ? 8.977 -29.719 -18.547 1 96 347 ILE A CA 1
ATOM 2814 C C . ILE A 1 347 ? 8.484 -28.328 -18.219 1 96 347 ILE A C 1
ATOM 2816 O O . ILE A 1 347 ? 8.055 -28.062 -17.094 1 96 347 ILE A O 1
ATOM 2820 N N . VAL A 1 348 ? 8.602 -27.438 -19.203 1 95.25 348 VAL A N 1
ATOM 2821 C CA . VAL A 1 348 ? 8.164 -26.062 -18.984 1 95.25 348 VAL A CA 1
ATOM 2822 C C . VAL A 1 348 ? 7.512 -25.531 -20.25 1 95.25 348 VAL A C 1
ATOM 2824 O O . VAL A 1 348 ? 7.785 -26.016 -21.359 1 95.25 348 VAL A O 1
ATOM 2827 N N . ILE A 1 349 ? 6.578 -24.703 -20.109 1 97.25 349 ILE A N 1
ATOM 2828 C CA . ILE A 1 349 ? 6.098 -23.781 -21.141 1 97.25 349 ILE A CA 1
ATOM 2829 C C . ILE A 1 349 ? 6.391 -22.344 -20.719 1 97.25 349 ILE A C 1
ATOM 2831 O O . ILE A 1 349 ? 6.035 -21.922 -19.609 1 97.25 349 ILE A O 1
ATOM 2835 N N . LYS A 1 350 ? 7.035 -21.609 -21.562 1 96.38 350 LYS A N 1
ATOM 2836 C CA . LYS A 1 350 ? 7.449 -20.25 -21.203 1 96.38 350 LYS A CA 1
ATOM 2837 C C . LYS A 1 350 ? 7.039 -19.25 -22.297 1 96.38 350 LYS A C 1
ATOM 2839 O O . LYS A 1 350 ? 7.074 -19.578 -23.484 1 96.38 350 LYS A O 1
ATOM 2844 N N . MET A 1 351 ? 6.672 -18.094 -21.844 1 97.38 351 MET A N 1
ATOM 2845 C CA . MET A 1 351 ? 6.496 -17 -22.781 1 97.38 351 MET A CA 1
ATOM 2846 C C . MET A 1 351 ? 7.84 -16.547 -23.344 1 97.38 351 MET A C 1
ATOM 2848 O O . MET A 1 351 ? 8.781 -16.281 -22.578 1 97.38 351 MET A O 1
ATOM 2852 N N . VAL A 1 352 ? 7.902 -16.422 -24.688 1 96 352 VAL A N 1
ATOM 2853 C CA . VAL A 1 352 ? 9.188 -16.062 -25.281 1 96 352 VAL A CA 1
ATOM 2854 C C . VAL A 1 352 ? 9.07 -14.734 -26.016 1 96 352 VAL A C 1
ATOM 2856 O O . VAL A 1 352 ? 10.086 -14.102 -26.328 1 96 352 VAL A O 1
ATOM 2859 N N . ARG A 1 353 ? 7.883 -14.367 -26.328 1 97.06 353 ARG A N 1
ATOM 2860 C CA . ARG A 1 353 ? 7.641 -13.078 -26.984 1 97.06 353 ARG A CA 1
ATOM 2861 C C . ARG A 1 353 ? 6.344 -12.453 -26.484 1 97.06 353 ARG A C 1
ATOM 2863 O O . ARG A 1 353 ? 5.406 -13.164 -26.109 1 97.06 353 ARG A O 1
ATOM 2870 N N . CYS A 1 354 ? 6.273 -11.172 -26.516 1 98.12 354 CYS A N 1
ATOM 2871 C CA . CYS A 1 354 ? 5.094 -10.352 -26.266 1 98.12 354 CYS A CA 1
ATOM 2872 C C . CYS A 1 354 ? 5.07 -9.141 -27.188 1 98.12 354 CYS A C 1
ATOM 2874 O O . CYS A 1 354 ? 6.062 -8.414 -27.297 1 98.12 354 CYS A O 1
ATOM 2876 N N . ASN A 1 355 ? 3.977 -9 -27.875 1 97.88 355 ASN A N 1
ATOM 2877 C CA . ASN A 1 355 ? 3.809 -7.918 -28.844 1 97.88 355 ASN A CA 1
ATOM 2878 C C . ASN A 1 355 ? 4.992 -7.836 -29.797 1 97.88 355 ASN A C 1
ATOM 2880 O O . ASN A 1 355 ? 5.527 -6.754 -30.047 1 97.88 355 ASN A O 1
ATOM 2884 N N . GLY A 1 356 ? 5.414 -8.961 -30.203 1 95.56 356 GLY A N 1
ATOM 2885 C CA . GLY A 1 356 ? 6.43 -9.055 -31.234 1 95.56 356 GLY A CA 1
ATOM 2886 C C . GLY A 1 356 ? 7.844 -8.922 -30.703 1 95.56 356 GLY A C 1
ATOM 2887 O O . GLY A 1 356 ? 8.812 -9.117 -31.438 1 95.56 356 GLY A O 1
ATOM 2888 N N . GLN A 1 357 ? 8.023 -8.664 -29.453 1 95 357 GLN A N 1
ATOM 2889 C CA . GLN A 1 357 ? 9.336 -8.477 -28.859 1 95 357 GLN A CA 1
ATOM 2890 C C . GLN A 1 357 ? 9.711 -9.656 -27.969 1 95 357 GLN A C 1
ATOM 2892 O O . GLN A 1 357 ? 8.836 -10.273 -27.344 1 95 357 GLN A O 1
ATOM 2897 N N . PRO A 1 358 ? 11 -9.992 -27.906 1 94.62 358 PRO A N 1
ATOM 2898 C CA . PRO A 1 358 ? 11.406 -11.062 -26.984 1 94.62 358 PRO A CA 1
ATOM 2899 C C . PRO A 1 358 ? 11.234 -10.68 -25.516 1 94.62 358 PRO A C 1
ATOM 2901 O O . PRO A 1 358 ? 11.383 -9.508 -25.156 1 94.62 358 PRO A O 1
ATOM 2904 N N . VAL A 1 359 ? 10.898 -11.578 -24.719 1 95.56 359 VAL A N 1
ATOM 2905 C CA . VAL A 1 359 ? 10.852 -11.422 -23.266 1 95.56 359 VAL A CA 1
ATOM 2906 C C . VAL A 1 359 ? 11.57 -12.594 -22.594 1 95.56 359 VAL A C 1
ATOM 2908 O O . VAL A 1 359 ? 11.742 -13.656 -23.203 1 95.56 359 VAL A O 1
ATOM 2911 N N . ALA A 1 360 ? 12.031 -12.359 -21.297 1 92.94 360 ALA A N 1
ATOM 2912 C CA . ALA A 1 360 ? 12.82 -13.422 -20.672 1 92.94 360 ALA A CA 1
ATOM 2913 C C . ALA A 1 360 ? 12.836 -13.266 -19.156 1 92.94 360 ALA A C 1
ATOM 2915 O O . ALA A 1 360 ? 12.617 -12.172 -18.625 1 92.94 360 ALA A O 1
ATOM 2916 N N . LYS A 1 361 ? 12.914 -14.352 -18.484 1 90.31 361 LYS A N 1
ATOM 2917 C CA . LYS A 1 361 ? 13.352 -14.383 -17.094 1 90.31 361 LYS A CA 1
ATOM 2918 C C . LYS A 1 361 ? 14.87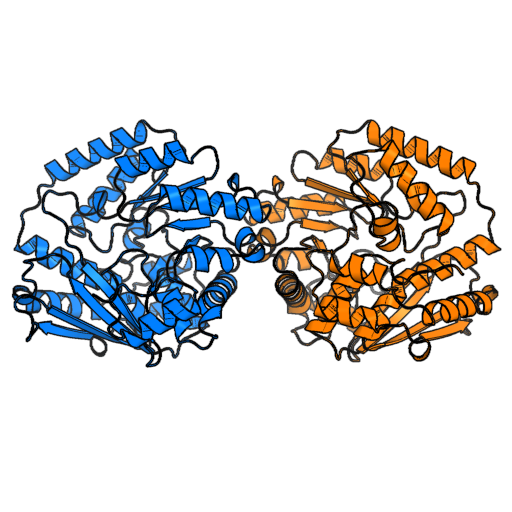5 -14.484 -17 1 90.31 361 LYS A C 1
ATOM 2920 O O . LYS A 1 361 ? 15.484 -15.344 -17.641 1 90.31 361 LYS A O 1
ATOM 2925 N N . LEU A 1 362 ? 15.461 -13.547 -16.25 1 83.31 362 LEU A N 1
ATOM 2926 C CA . LEU A 1 362 ? 16.906 -13.602 -16.078 1 83.31 362 LEU A CA 1
ATOM 2927 C C . LEU A 1 362 ? 17.281 -14.539 -14.93 1 83.31 362 LEU A C 1
ATOM 2929 O O . LEU A 1 362 ? 16.703 -14.461 -13.844 1 83.31 362 LEU A O 1
ATOM 2933 N N . SER A 1 363 ? 17.672 -15.695 -15.195 1 66.81 363 SER A N 1
ATOM 2934 C CA . SER A 1 363 ? 17.953 -16.688 -14.164 1 66.81 363 SER A CA 1
ATOM 2935 C C . SER A 1 363 ? 19.328 -16.469 -13.531 1 66.81 363 SER A C 1
ATOM 2937 O O . SER A 1 363 ? 20.25 -16 -14.195 1 66.81 363 SER A O 1
ATOM 2939 N N . ASP A 1 364 ? 19.297 -16.5 -12.203 1 57.97 364 ASP A N 1
ATOM 2940 C CA . ASP A 1 364 ? 20.578 -16.516 -11.508 1 57.97 364 ASP A CA 1
ATOM 2941 C C . ASP A 1 364 ? 21.375 -17.781 -11.812 1 57.97 364 ASP A C 1
ATOM 2943 O O . ASP A 1 364 ? 22.562 -17.875 -11.5 1 57.97 364 ASP A O 1
ATOM 2947 N N . SER A 1 365 ? 20.547 -18.766 -12.375 1 55.5 365 SER A N 1
ATOM 2948 C CA . SER A 1 365 ? 21.219 -20.031 -12.656 1 55.5 365 SER A CA 1
ATOM 2949 C C . SER A 1 365 ? 21.578 -20.141 -14.133 1 55.5 365 SER A C 1
ATOM 2951 O O . SER A 1 365 ? 20.719 -19.922 -15 1 55.5 365 SER A O 1
ATOM 2953 N N . PRO A 1 366 ? 22.828 -20.344 -14.516 1 52.25 366 PRO A N 1
ATOM 2954 C CA . PRO A 1 366 ? 23.281 -20.531 -15.898 1 52.25 366 PRO A CA 1
ATOM 2955 C C . PRO A 1 366 ? 22.469 -21.609 -16.625 1 52.25 366 PRO A C 1
ATOM 2957 O O . PRO A 1 366 ? 22.078 -22.609 -16.031 1 52.25 366 PRO A O 1
ATOM 2960 N N . GLY A 1 367 ? 22.047 -21.422 -17.938 1 49.53 367 GLY A N 1
ATOM 2961 C CA . GLY A 1 367 ? 21.5 -22.453 -18.812 1 49.53 367 GLY A CA 1
ATOM 2962 C C . GLY A 1 367 ? 20 -22.531 -18.797 1 49.53 367 GLY A C 1
ATOM 2963 O O . GLY A 1 367 ? 19.391 -23.25 -19.594 1 49.53 367 GLY A O 1
ATOM 2964 N N . LYS A 1 368 ? 19.312 -21.812 -17.922 1 55.91 368 LYS A N 1
ATOM 2965 C CA . LYS A 1 368 ? 17.875 -22.031 -17.766 1 55.91 368 LYS A CA 1
ATOM 2966 C C . LYS A 1 368 ? 17.062 -21.047 -18.594 1 55.91 368 LYS A C 1
ATOM 2968 O O . LYS A 1 368 ? 15.828 -21.109 -18.609 1 55.91 368 LYS A O 1
ATOM 2973 N N . SER A 1 369 ? 17.766 -20.25 -19.328 1 57.66 369 SER A N 1
ATOM 2974 C CA . SER A 1 369 ? 16.984 -19.25 -20.062 1 57.66 369 SER A CA 1
ATOM 2975 C C . SER A 1 369 ? 16.453 -19.812 -21.375 1 57.66 369 SER A C 1
ATOM 2977 O O . SER A 1 369 ? 17.172 -20.531 -22.078 1 57.66 369 SER A O 1
ATOM 2979 N N . MET A 1 370 ? 15.203 -19.688 -21.656 1 62.5 370 MET A N 1
ATOM 2980 C CA . MET A 1 370 ? 14.562 -20.141 -22.891 1 62.5 370 MET A CA 1
ATOM 2981 C C . MET A 1 370 ? 14.531 -19.031 -23.938 1 62.5 370 MET A C 1
ATOM 2983 O O . MET A 1 370 ? 13.883 -19.156 -24.969 1 62.5 370 MET A O 1
ATOM 2987 N N . CYS A 1 371 ? 15.289 -18 -23.656 1 70.44 371 CYS A N 1
ATOM 2988 C CA . CYS A 1 371 ? 15.25 -16.906 -24.625 1 70.44 371 CYS A CA 1
ATOM 2989 C C . CYS A 1 371 ? 16.156 -17.188 -25.812 1 70.44 371 CYS A C 1
ATOM 2991 O O . CYS A 1 371 ? 17.344 -17.453 -25.641 1 70.44 371 CYS A O 1
ATOM 2993 N N . GLU A 1 372 ? 15.539 -17.172 -26.906 1 69.81 372 GLU A N 1
ATOM 2994 C CA . GLU A 1 372 ? 16.25 -17.484 -28.156 1 69.81 372 GLU A CA 1
ATOM 2995 C C . GLU A 1 372 ? 17.094 -16.297 -28.609 1 69.81 372 GLU A C 1
ATOM 2997 O O . GLU A 1 372 ? 18.016 -16.469 -29.406 1 69.81 372 GLU A O 1
ATOM 3002 N N . ASP A 1 373 ? 16.766 -15.188 -28.016 1 78.88 373 ASP A N 1
ATOM 3003 C CA . ASP A 1 373 ? 17.453 -13.977 -28.438 1 78.88 373 ASP A CA 1
ATOM 3004 C C . ASP A 1 373 ? 18.578 -13.609 -27.469 1 78.88 373 ASP A C 1
ATOM 3006 O O . ASP A 1 373 ? 18.359 -12.883 -26.5 1 78.88 373 ASP A O 1
ATOM 3010 N N . ILE A 1 374 ? 19.672 -14.07 -27.828 1 79.06 374 ILE A N 1
ATOM 3011 C CA . ILE A 1 374 ? 20.844 -13.875 -26.984 1 79.06 374 ILE A CA 1
ATOM 3012 C C . ILE A 1 374 ? 21.141 -12.375 -26.844 1 79.06 374 ILE A C 1
ATOM 3014 O O . ILE A 1 374 ? 21.547 -11.914 -25.781 1 79.06 374 ILE A O 1
ATOM 3018 N N . GLY A 1 375 ? 20.922 -11.734 -27.953 1 80.75 375 GLY A N 1
ATOM 3019 C CA . GLY A 1 375 ? 21.094 -10.289 -27.906 1 80.75 375 GLY A CA 1
ATOM 3020 C C . GLY A 1 375 ? 20.188 -9.617 -26.891 1 80.75 375 GLY A C 1
ATOM 3021 O O . GLY A 1 375 ? 20.625 -8.734 -26.156 1 80.75 375 GLY A O 1
ATOM 3022 N N . TYR A 1 376 ? 19.062 -10.078 -26.859 1 85.5 376 TYR A N 1
ATOM 3023 C CA . TYR A 1 376 ? 18.109 -9.508 -25.922 1 85.5 376 TYR A CA 1
ATOM 3024 C C . TYR A 1 376 ? 18.5 -9.844 -24.484 1 85.5 376 TYR A C 1
ATOM 3026 O O . TYR A 1 376 ? 18.391 -9 -23.594 1 85.5 376 TYR A O 1
ATOM 3034 N N . LEU A 1 377 ? 18.938 -10.992 -24.266 1 85.38 377 LEU A N 1
ATOM 3035 C CA . LEU A 1 377 ? 19.359 -11.398 -22.922 1 85.38 377 LEU A CA 1
ATOM 3036 C C . LEU A 1 377 ? 20.5 -10.516 -22.422 1 85.38 377 LEU A C 1
ATOM 3038 O O . LEU A 1 377 ? 20.5 -10.094 -21.266 1 85.38 377 LEU A O 1
ATOM 3042 N N . ARG A 1 378 ? 21.391 -10.258 -23.328 1 82.81 378 ARG A N 1
ATOM 3043 C CA . ARG A 1 378 ? 22.5 -9.383 -22.984 1 82.81 378 ARG A CA 1
ATOM 3044 C C . ARG A 1 378 ? 22.031 -7.977 -22.656 1 82.81 378 ARG A C 1
ATOM 3046 O O . ARG A 1 378 ? 22.5 -7.359 -21.703 1 82.81 378 ARG A O 1
ATOM 3053 N N . TYR A 1 379 ? 21.156 -7.594 -23.453 1 85.56 379 TYR A N 1
ATOM 3054 C CA . TYR A 1 379 ? 20.594 -6.266 -23.266 1 85.56 379 TYR A CA 1
ATOM 3055 C C . TYR A 1 379 ? 19.859 -6.18 -21.922 1 85.56 379 TYR A C 1
ATOM 3057 O O . TYR A 1 379 ? 20.031 -5.207 -21.188 1 85.56 379 TYR A O 1
ATOM 3065 N N . LEU A 1 380 ? 19.125 -7.168 -21.641 1 86.56 380 LEU A N 1
ATOM 3066 C CA . LEU A 1 380 ? 18.359 -7.23 -20.391 1 86.56 380 LEU A CA 1
ATOM 3067 C C . LEU A 1 380 ? 19.297 -7.199 -19.188 1 86.56 380 LEU A C 1
ATOM 3069 O O . LEU A 1 380 ? 19.047 -6.484 -18.219 1 86.56 380 LEU A O 1
ATOM 3073 N N . ARG A 1 381 ? 20.344 -7.91 -19.281 1 86.25 381 ARG A N 1
ATOM 3074 C CA . ARG A 1 381 ? 21.328 -7.949 -18.188 1 86.25 381 ARG A CA 1
ATOM 3075 C C . ARG A 1 381 ? 21.969 -6.582 -17.984 1 86.25 381 ARG A C 1
ATOM 3077 O O . ARG A 1 381 ? 22.188 -6.156 -16.859 1 86.25 381 ARG A O 1
ATOM 3084 N N . ASP A 1 382 ? 22.203 -5.965 -19.047 1 86.69 382 ASP A N 1
ATOM 3085 C CA . ASP A 1 382 ? 22.797 -4.633 -18.984 1 86.69 382 ASP A CA 1
ATOM 3086 C C . ASP A 1 382 ? 21.844 -3.643 -18.312 1 86.69 382 ASP A C 1
ATOM 3088 O O . ASP A 1 382 ? 22.25 -2.875 -17.438 1 86.69 382 ASP A O 1
ATOM 3092 N N . VAL A 1 383 ? 20.703 -3.742 -18.656 1 87.12 383 VAL A N 1
ATOM 3093 C CA . VAL A 1 383 ? 19.688 -2.795 -18.188 1 87.12 383 VAL A CA 1
ATOM 3094 C C . VAL A 1 383 ? 19.5 -2.961 -16.688 1 87.12 383 VAL A C 1
ATOM 3096 O O . VAL A 1 383 ? 19.312 -1.976 -15.961 1 87.12 383 VAL A O 1
ATOM 3099 N N . PHE A 1 384 ? 19.641 -4.117 -16.203 1 88.25 384 PHE A N 1
ATOM 3100 C CA . PHE A 1 384 ? 19.344 -4.375 -14.797 1 88.25 384 PHE A CA 1
ATOM 3101 C C . PHE A 1 384 ? 20.625 -4.562 -13.984 1 88.25 384 PHE A C 1
ATOM 3103 O O . PHE A 1 384 ? 20.578 -4.949 -12.82 1 88.25 384 PHE A O 1
ATOM 3110 N N . GLY A 1 385 ? 21.703 -4.348 -14.641 1 82.12 385 GLY A N 1
ATOM 3111 C CA . GLY A 1 385 ? 22.984 -4.305 -13.953 1 82.12 385 GLY A CA 1
ATOM 3112 C C . GLY A 1 385 ? 23.469 -5.672 -13.5 1 82.12 385 GLY A C 1
ATOM 3113 O O . GLY A 1 385 ? 24.047 -5.805 -12.422 1 82.12 385 GLY A O 1
ATOM 3114 N N . LEU A 1 386 ? 23.203 -6.695 -14.25 1 80.19 386 LEU A N 1
ATOM 3115 C CA . LEU A 1 386 ? 23.641 -8.047 -13.945 1 80.19 386 LEU A CA 1
ATOM 3116 C C . LEU A 1 386 ? 24.938 -8.383 -14.672 1 80.19 386 LEU A C 1
ATOM 3118 O O . LEU A 1 386 ? 25.25 -7.777 -15.703 1 80.19 386 LEU A O 1
ATOM 3122 N N . PRO A 1 387 ? 25.688 -9.312 -14.094 1 76.81 387 PRO A N 1
ATOM 3123 C CA . PRO A 1 387 ? 26.922 -9.703 -14.781 1 76.81 387 PRO A CA 1
ATOM 3124 C C . PRO A 1 387 ? 26.656 -10.281 -16.172 1 76.81 387 PRO A C 1
ATOM 3126 O O . PRO A 1 387 ? 25.609 -10.875 -16.422 1 76.81 387 PRO A O 1
ATOM 3129 N N . PRO A 1 388 ? 27.703 -9.977 -17.016 1 72.62 388 PRO A N 1
ATOM 3130 C CA . PRO A 1 388 ? 27.547 -10.492 -18.375 1 72.62 388 PRO A CA 1
ATOM 3131 C C . PRO A 1 388 ? 27.453 -12.016 -18.422 1 72.62 388 PRO A C 1
ATOM 3133 O O . PRO A 1 388 ? 27.906 -12.695 -17.5 1 72.62 388 PRO A O 1
ATOM 3136 N N . MET A 1 389 ? 26.719 -12.492 -19.469 1 66.62 389 MET A N 1
ATOM 3137 C CA . MET A 1 389 ? 26.609 -13.93 -19.672 1 66.62 389 MET A CA 1
ATOM 3138 C C . MET A 1 389 ? 27.984 -14.555 -19.922 1 66.62 389 MET A C 1
ATOM 3140 O O . MET A 1 389 ? 28.844 -13.938 -20.547 1 66.62 389 MET A O 1
ATOM 3144 N N . ALA A 1 390 ? 28.344 -15.547 -19.203 1 54.88 390 ALA A N 1
ATOM 3145 C CA . ALA A 1 390 ? 29.609 -16.234 -19.469 1 54.88 390 ALA A CA 1
ATOM 3146 C C . ALA A 1 390 ? 29.703 -16.672 -20.922 1 54.88 390 ALA A C 1
ATOM 3148 O O . ALA A 1 390 ? 28.75 -17.219 -21.469 1 54.88 390 ALA A O 1
ATOM 3149 N N . GLU A 1 391 ? 30.453 -15.969 -21.734 1 47.94 391 GLU A N 1
ATOM 3150 C CA . GLU A 1 391 ? 30.75 -16.422 -23.094 1 47.94 391 GLU A CA 1
ATOM 3151 C C . GLU A 1 391 ? 31.094 -17.906 -23.125 1 47.94 391 GLU A C 1
ATOM 3153 O O . GLU A 1 391 ? 31.938 -18.359 -22.344 1 47.94 391 GLU A O 1
ATOM 3158 N N . GLY A 1 392 ? 30.062 -18.766 -23.125 1 37.44 392 GLY A N 1
ATOM 3159 C CA . GLY A 1 392 ? 30.547 -20.094 -23.484 1 37.44 392 GLY A CA 1
ATOM 3160 C C . GLY A 1 392 ? 31.141 -20.156 -24.875 1 37.44 392 GLY A C 1
ATOM 3161 O O . GLY A 1 392 ? 30.844 -19.312 -25.734 1 37.44 392 GLY A O 1
ATOM 3162 N N . MET B 1 1 ? 9.07 41.812 13.844 1 92.81 1 MET B N 1
ATOM 3163 C CA . MET B 1 1 ? 8.656 40.812 12.875 1 92.81 1 MET B CA 1
ATOM 3164 C C . MET B 1 1 ? 8.258 39.531 13.578 1 92.81 1 MET B C 1
ATOM 3166 O O . MET B 1 1 ? 8.984 39.031 14.438 1 92.81 1 MET B O 1
ATOM 3170 N N . ILE B 1 2 ? 7.145 39 13.203 1 97.12 2 ILE B N 1
ATOM 3171 C CA . ILE B 1 2 ? 6.555 37.875 13.875 1 97.12 2 ILE B CA 1
ATOM 3172 C C . ILE B 1 2 ? 7.066 36.562 13.234 1 97.12 2 ILE B C 1
ATOM 3174 O O . ILE B 1 2 ? 7.398 35.625 13.93 1 97.12 2 ILE B O 1
ATOM 3178 N N . ILE B 1 3 ? 7.09 36.594 11.93 1 98.5 3 ILE B N 1
ATOM 3179 C CA . ILE B 1 3 ? 7.633 35.438 11.188 1 98.5 3 ILE B CA 1
ATOM 3180 C C . ILE B 1 3 ? 9.016 35.812 10.648 1 98.5 3 ILE B C 1
ATOM 3182 O O . ILE B 1 3 ? 9.172 36.781 9.898 1 98.5 3 ILE B O 1
ATOM 3186 N N . HIS B 1 4 ? 10.016 34.969 10.969 1 97.44 4 HIS B N 1
ATOM 3187 C CA . HIS B 1 4 ? 11.383 35.312 10.609 1 97.44 4 HIS B CA 1
ATOM 3188 C C . HIS B 1 4 ? 11.945 34.344 9.57 1 97.44 4 HIS B C 1
ATOM 3190 O O . HIS B 1 4 ? 13.023 34.594 9.023 1 97.44 4 HIS B O 1
ATOM 3196 N N . SER B 1 5 ? 11.266 33.281 9.375 1 98.44 5 SER B N 1
ATOM 3197 C CA . SER B 1 5 ? 11.68 32.25 8.445 1 98.44 5 SER B CA 1
ATOM 3198 C C . SER B 1 5 ? 10.477 31.609 7.766 1 98.44 5 SER B C 1
ATOM 3200 O O . SER B 1 5 ? 9.445 31.391 8.406 1 98.44 5 SER B O 1
ATOM 3202 N N . LEU B 1 6 ? 10.633 31.219 6.547 1 98.38 6 LEU B N 1
ATOM 3203 C CA . LEU B 1 6 ? 9.562 30.516 5.855 1 98.38 6 LEU B CA 1
ATOM 3204 C C . LEU B 1 6 ? 9.414 29.094 6.395 1 98.38 6 LEU B C 1
ATOM 3206 O O . LEU B 1 6 ? 8.414 28.422 6.117 1 98.38 6 LEU B O 1
ATOM 3210 N N . LEU B 1 7 ? 10.359 28.656 7.219 1 98.62 7 LEU B N 1
ATOM 3211 C CA . LEU B 1 7 ? 10.234 27.359 7.879 1 98.62 7 LEU B CA 1
ATOM 3212 C C . LEU B 1 7 ? 9.227 27.438 9.023 1 98.62 7 LEU B C 1
ATOM 3214 O O . LEU B 1 7 ? 8.781 26.406 9.531 1 98.62 7 LEU B O 1
ATOM 3218 N N . ASP B 1 8 ? 8.969 28.703 9.484 1 98.69 8 ASP B N 1
ATOM 3219 C CA . ASP B 1 8 ? 8.047 28.859 10.602 1 98.69 8 ASP B CA 1
ATOM 3220 C C . ASP B 1 8 ? 6.605 28.578 10.18 1 98.69 8 ASP B C 1
ATOM 3222 O O . ASP B 1 8 ? 5.758 29.469 10.195 1 98.69 8 ASP B O 1
ATOM 3226 N N . THR B 1 9 ? 6.316 27.391 9.789 1 98.62 9 THR B N 1
ATOM 3227 C CA . THR B 1 9 ? 5.047 26.812 9.359 1 98.62 9 THR B CA 1
ATOM 3228 C C . THR B 1 9 ? 5.004 25.312 9.656 1 98.62 9 THR B C 1
ATOM 3230 O O . THR B 1 9 ? 5.957 24.766 10.203 1 98.62 9 THR B O 1
ATOM 3233 N N . ASP B 1 10 ? 3.883 24.719 9.414 1 98.56 10 ASP B N 1
ATOM 3234 C CA . ASP B 1 10 ? 3.705 23.281 9.68 1 98.56 10 ASP B CA 1
ATOM 3235 C C . ASP B 1 10 ? 4.199 22.438 8.508 1 98.56 10 ASP B C 1
ATOM 3237 O O . ASP B 1 10 ? 4.016 22.812 7.352 1 98.56 10 ASP B O 1
ATOM 3241 N N . LEU B 1 11 ? 4.668 21.312 8.781 1 98.75 11 LEU B N 1
ATOM 3242 C CA . LEU B 1 11 ? 5.281 20.438 7.793 1 98.75 11 LEU B CA 1
ATOM 3243 C C . LEU B 1 11 ? 4.289 20.094 6.688 1 98.75 11 LEU B C 1
ATOM 3245 O O . LEU B 1 11 ? 4.672 19.969 5.523 1 98.75 11 LEU B O 1
ATOM 3249 N N . TYR B 1 12 ? 2.99 19.906 7.031 1 98.38 12 TYR B N 1
ATOM 3250 C CA . TYR B 1 12 ? 2.012 19.469 6.047 1 98.38 12 TYR B CA 1
ATOM 3251 C C . TYR B 1 12 ? 1.891 20.469 4.906 1 98.38 12 TYR B C 1
ATOM 3253 O O . TYR B 1 12 ? 1.454 20.125 3.807 1 98.38 12 TYR B O 1
ATOM 3261 N N . LYS B 1 13 ? 2.258 21.719 5.082 1 98.69 13 LYS B N 1
ATOM 3262 C CA . LYS B 1 13 ? 2.205 22.719 4.012 1 98.69 13 LYS B CA 1
ATOM 3263 C C . LYS B 1 13 ? 3.268 22.438 2.949 1 98.69 13 LYS B C 1
ATOM 3265 O O . LYS B 1 13 ? 3.018 22.609 1.754 1 98.69 13 LYS B O 1
ATOM 3270 N N . PHE B 1 14 ? 4.441 22.016 3.434 1 98.81 14 PHE B N 1
ATOM 3271 C CA . PHE B 1 14 ? 5.504 21.672 2.494 1 98.81 14 PHE B CA 1
ATOM 3272 C C . PHE B 1 14 ? 5.176 20.375 1.763 1 98.81 14 PHE B C 1
ATOM 3274 O O . PHE B 1 14 ? 5.387 20.266 0.553 1 98.81 14 PHE B O 1
ATOM 3281 N N . THR B 1 15 ? 4.668 19.375 2.508 1 98.81 15 THR B N 1
ATOM 3282 C CA . THR B 1 15 ? 4.371 18.094 1.88 1 98.81 15 THR B CA 1
ATOM 3283 C C . THR B 1 15 ? 3.25 18.234 0.856 1 98.81 15 THR B C 1
ATOM 3285 O O . THR B 1 15 ? 3.328 17.688 -0.243 1 98.81 15 THR B O 1
ATOM 3288 N N . MET B 1 16 ? 2.246 19.016 1.172 1 98.81 16 MET B N 1
ATOM 3289 C CA . MET B 1 16 ? 1.19 19.266 0.196 1 98.81 16 MET B CA 1
ATOM 3290 C C . MET B 1 16 ? 1.729 20.062 -0.995 1 98.81 16 MET B C 1
ATOM 3292 O O . MET B 1 16 ? 1.374 19.781 -2.141 1 98.81 16 MET B O 1
ATOM 3296 N N . MET B 1 17 ? 2.564 21.016 -0.718 1 98.81 17 MET B N 1
ATOM 3297 C CA . MET B 1 17 ? 3.119 21.844 -1.778 1 98.81 17 MET B CA 1
ATOM 3298 C C . MET B 1 17 ? 3.914 21.016 -2.773 1 98.81 17 MET B C 1
ATOM 3300 O O . MET B 1 17 ? 3.834 21.234 -3.982 1 98.81 17 MET B O 1
ATOM 3304 N N . GLN B 1 18 ? 4.699 20.094 -2.279 1 98.88 18 GLN B N 1
ATOM 3305 C CA . GLN B 1 18 ? 5.441 19.188 -3.152 1 98.88 18 GLN B CA 1
ATOM 3306 C C . GLN B 1 18 ? 4.5 18.406 -4.066 1 98.88 18 GLN B C 1
ATOM 3308 O O . GLN B 1 18 ? 4.746 18.297 -5.27 1 98.88 18 GLN B O 1
ATOM 3313 N N . ALA B 1 19 ? 3.451 17.844 -3.498 1 98.75 19 ALA B N 1
ATOM 3314 C CA . ALA B 1 19 ? 2.463 17.125 -4.301 1 98.75 19 ALA B CA 1
ATOM 3315 C C . ALA B 1 19 ? 1.854 18.031 -5.363 1 98.75 19 ALA B C 1
ATOM 3317 O O . ALA B 1 19 ? 1.65 17.609 -6.504 1 98.75 19 ALA B O 1
ATOM 3318 N N . VAL B 1 20 ? 1.586 19.281 -5.008 1 98.62 20 VAL B N 1
ATOM 3319 C CA . VAL B 1 20 ? 1 20.25 -5.93 1 98.62 20 VAL B CA 1
ATOM 3320 C C . VAL B 1 20 ? 1.982 20.547 -7.062 1 98.62 20 VAL B C 1
ATOM 3322 O O . VAL B 1 20 ? 1.602 20.562 -8.234 1 98.62 20 VAL B O 1
ATOM 3325 N N . LEU B 1 21 ? 3.215 20.766 -6.699 1 98.69 21 LEU B N 1
ATOM 3326 C CA . LEU B 1 21 ? 4.238 21.047 -7.699 1 98.69 21 LEU B CA 1
ATOM 3327 C C . LEU B 1 21 ? 4.289 19.938 -8.742 1 98.69 21 LEU B C 1
ATOM 3329 O O . LEU B 1 21 ? 4.324 20.203 -9.945 1 98.69 21 LEU B O 1
ATOM 3333 N N . HIS B 1 22 ? 4.23 18.688 -8.305 1 98.56 22 HIS B N 1
ATOM 3334 C CA . HIS B 1 22 ? 4.441 17.531 -9.172 1 98.56 22 HIS B CA 1
ATOM 3335 C C . HIS B 1 22 ? 3.178 17.188 -9.953 1 98.56 22 HIS B C 1
ATOM 3337 O O . HIS B 1 22 ? 3.252 16.703 -11.078 1 98.56 22 HIS B O 1
ATOM 3343 N N . GLN B 1 23 ? 2.018 17.5 -9.398 1 98 23 GLN B N 1
ATOM 3344 C CA . GLN B 1 23 ? 0.825 16.875 -9.945 1 98 23 GLN B CA 1
ATOM 3345 C C . GLN B 1 23 ? -0.198 17.906 -10.391 1 98 23 GLN B C 1
ATOM 3347 O O . GLN B 1 23 ? -1.024 17.641 -11.266 1 98 23 GLN B O 1
ATOM 3352 N N . HIS B 1 24 ? -0.152 19.094 -9.781 1 97.94 24 HIS B N 1
ATOM 3353 C CA . HIS B 1 24 ? -1.155 20.094 -10.094 1 97.94 24 HIS B CA 1
ATOM 3354 C C . HIS B 1 24 ? -0.542 21.5 -10.102 1 97.94 24 HIS B C 1
ATOM 3356 O O . HIS B 1 24 ? -1.048 22.406 -9.438 1 97.94 24 HIS B O 1
ATOM 3362 N N . PRO B 1 25 ? 0.5 21.734 -10.875 1 96.56 25 PRO B N 1
ATOM 3363 C CA . PRO B 1 25 ? 1.219 23 -10.812 1 96.56 25 PRO B CA 1
ATOM 3364 C C . PRO B 1 25 ? 0.397 24.172 -11.352 1 96.56 25 PRO B C 1
ATOM 3366 O O . PRO B 1 25 ? 0.678 25.328 -11.031 1 96.56 25 PRO B O 1
ATOM 3369 N N . ALA B 1 26 ? -0.686 23.891 -12.078 1 97.25 26 ALA B N 1
ATOM 3370 C CA . ALA B 1 26 ? -1.445 24.953 -12.727 1 97.25 26 ALA B CA 1
ATOM 3371 C C . ALA B 1 26 ? -2.713 25.281 -11.945 1 97.25 26 ALA B C 1
ATOM 3373 O O . ALA B 1 26 ? -3.457 26.203 -12.305 1 97.25 26 ALA B O 1
ATOM 3374 N N . ALA B 1 27 ? -2.949 24.562 -10.891 1 98.56 27 ALA B N 1
ATOM 3375 C CA . ALA B 1 27 ? -4.191 24.75 -10.148 1 98.56 27 ALA B CA 1
ATOM 3376 C C . ALA B 1 27 ? -4.289 26.156 -9.578 1 98.56 27 ALA B C 1
ATOM 3378 O O . ALA B 1 27 ? -3.299 26.703 -9.094 1 98.56 27 ALA B O 1
ATOM 3379 N N . GLN B 1 28 ? -5.469 26.734 -9.664 1 98.75 28 GLN B N 1
ATOM 3380 C CA . GLN B 1 28 ? -5.789 28.047 -9.109 1 98.75 28 GLN B CA 1
ATOM 3381 C C . GLN B 1 28 ? -6.719 27.922 -7.906 1 98.75 28 GLN B C 1
ATOM 3383 O O . GLN B 1 28 ? -7.641 27.094 -7.91 1 98.75 28 GLN B O 1
ATOM 3388 N N . VAL B 1 29 ? -6.465 28.812 -6.867 1 98.69 29 VAL B N 1
ATOM 3389 C CA . VAL B 1 29 ? -7.273 28.594 -5.668 1 98.69 29 VAL B CA 1
ATOM 3390 C C . VAL B 1 29 ? -7.676 29.953 -5.082 1 98.69 29 VAL B C 1
ATOM 3392 O O . VAL B 1 29 ? -7.102 30.984 -5.434 1 98.69 29 VAL B O 1
ATOM 3395 N N . ASP B 1 30 ? -8.727 29.891 -4.238 1 98.25 30 ASP B N 1
ATOM 3396 C CA . ASP B 1 30 ? -9.18 31 -3.391 1 98.25 30 ASP B CA 1
ATOM 3397 C C . ASP B 1 30 ? -9.281 30.547 -1.932 1 98.25 30 ASP B C 1
ATOM 3399 O O . ASP B 1 30 ? -9.93 29.562 -1.621 1 98.25 30 ASP B O 1
ATOM 3403 N N . TYR B 1 31 ? -8.594 31.312 -1.077 1 98.19 31 TYR B N 1
ATOM 3404 C CA . TYR B 1 31 ? -8.711 31.109 0.363 1 98.19 31 TYR B CA 1
ATOM 3405 C C . TYR B 1 31 ? -9.438 32.281 1.014 1 98.19 31 TYR B C 1
ATOM 3407 O O . TYR B 1 31 ? -9.375 33.406 0.52 1 98.19 31 TYR B O 1
ATOM 3415 N N . ARG B 1 32 ? -10.062 31.984 2.131 1 97.12 32 ARG B N 1
ATOM 3416 C CA . ARG B 1 32 ? -10.719 33.031 2.908 1 97.12 32 ARG B CA 1
ATOM 3417 C C . ARG B 1 32 ? -10.438 32.875 4.398 1 97.12 32 ARG B C 1
ATOM 3419 O O . ARG B 1 32 ? -10.398 31.75 4.902 1 97.12 32 ARG B O 1
ATOM 3426 N N . PHE B 1 33 ? -10.32 33.969 5.02 1 97.44 33 PHE B N 1
ATOM 3427 C CA . PHE B 1 33 ? -10.133 34.031 6.465 1 97.44 33 PHE B CA 1
ATOM 3428 C C . PHE B 1 33 ? -11.453 34.25 7.184 1 97.44 33 PHE B C 1
ATOM 3430 O O . PHE B 1 33 ? -12.328 34.969 6.68 1 97.44 33 PHE B O 1
ATOM 3437 N N . LYS B 1 34 ? -11.586 33.625 8.336 1 94.44 34 LYS B N 1
ATOM 3438 C CA . LYS B 1 34 ? -12.734 33.875 9.203 1 94.44 34 LYS B CA 1
ATOM 3439 C C . LYS B 1 34 ? -12.328 33.812 10.68 1 94.44 34 LYS B C 1
ATOM 3441 O O . LYS B 1 34 ? -11.602 32.906 11.086 1 94.44 34 LYS B O 1
ATOM 3446 N N . CYS B 1 35 ? -12.625 34.812 11.406 1 95.81 35 CYS B N 1
ATOM 3447 C CA . CYS B 1 35 ? -12.57 34.75 12.859 1 95.81 35 CYS B CA 1
ATOM 3448 C C . CYS B 1 35 ? -13.914 34.375 13.445 1 95.81 35 CYS B C 1
ATOM 3450 O O . CYS B 1 35 ? -14.898 35.094 13.297 1 95.81 35 CYS B O 1
ATOM 3452 N N . ARG B 1 36 ? -13.945 33.281 14.141 1 91.62 36 ARG B N 1
ATOM 3453 C CA . ARG B 1 36 ? -15.203 32.75 14.648 1 91.62 36 ARG B CA 1
ATOM 3454 C C . ARG B 1 36 ? -15.43 33.188 16.094 1 91.62 36 ARG B C 1
ATOM 3456 O O . ARG B 1 36 ? -16.5 32.938 16.656 1 91.62 36 ARG B O 1
ATOM 3463 N N . THR B 1 37 ? -14.469 33.75 16.688 1 93.44 37 THR B N 1
ATOM 3464 C CA . THR B 1 37 ? -14.617 34.281 18.031 1 93.44 37 THR B CA 1
ATOM 3465 C C . THR B 1 37 ? -15.414 35.594 18.031 1 93.44 37 THR B C 1
ATOM 3467 O O . THR B 1 37 ? -15.039 36.562 17.375 1 93.44 37 THR B O 1
ATOM 3470 N N . PRO B 1 38 ? -16.484 35.625 18.781 1 90.94 38 PRO B N 1
ATOM 3471 C CA . PRO B 1 38 ? -17.297 36.844 18.797 1 90.94 38 PRO B CA 1
ATOM 3472 C C . PRO B 1 38 ? -16.594 38 19.484 1 90.94 38 PRO B C 1
ATOM 3474 O O . PRO B 1 38 ? -15.805 37.812 20.406 1 90.94 38 PRO B O 1
ATOM 3477 N N . GLY B 1 39 ? -16.891 39.188 19.016 1 90.06 39 GLY B N 1
ATOM 3478 C CA . GLY B 1 39 ? -16.484 40.406 19.703 1 90.06 39 GLY B CA 1
ATOM 3479 C C . GLY B 1 39 ? -15.031 40.75 19.469 1 90.06 39 GLY B C 1
ATOM 3480 O O . GLY B 1 39 ? -14.461 41.594 20.188 1 90.06 39 GLY B O 1
ATOM 3481 N N . VAL B 1 40 ? -14.398 40.125 18.594 1 94.38 40 VAL B N 1
ATOM 3482 C CA . VAL B 1 40 ? -12.992 40.375 18.297 1 94.38 40 VAL B CA 1
ATOM 3483 C C . VAL B 1 40 ? -12.875 41.5 17.25 1 94.38 40 VAL B C 1
ATOM 3485 O O . VAL B 1 40 ? -13.391 41.344 16.141 1 94.38 40 VAL B O 1
ATOM 3488 N N . ASP B 1 41 ? -12.234 42.594 17.625 1 96.81 41 ASP B N 1
ATOM 3489 C CA . ASP B 1 41 ? -12.062 43.719 16.703 1 96.81 41 ASP B CA 1
ATOM 3490 C C . ASP B 1 41 ? -10.672 43.688 16.078 1 96.81 41 ASP B C 1
ATOM 3492 O O . ASP B 1 41 ? -9.797 44.5 16.453 1 96.81 41 ASP B O 1
ATOM 3496 N N . LEU B 1 42 ? -10.5 42.938 15.078 1 97.5 42 LEU B N 1
ATOM 3497 C CA . LEU B 1 42 ? -9.227 42.812 14.367 1 97.5 42 LEU B CA 1
ATOM 3498 C C . LEU B 1 42 ? -8.977 44 13.469 1 97.5 42 LEU B C 1
ATOM 3500 O O . LEU B 1 42 ? -7.832 44.312 13.156 1 97.5 42 LEU B O 1
ATOM 3504 N N . ALA B 1 43 ? -10.031 44.594 13.016 1 97.44 43 ALA B N 1
ATOM 3505 C CA . ALA B 1 43 ? -9.945 45.719 12.07 1 97.44 43 ALA B CA 1
ATOM 3506 C C . ALA B 1 43 ? -9.07 46.812 12.633 1 97.44 43 ALA B C 1
ATOM 3508 O O . ALA B 1 43 ? -8.375 47.5 11.875 1 97.44 43 ALA B O 1
ATOM 3509 N N . GLN B 1 44 ? -9.148 47 13.898 1 97.06 44 GLN B N 1
ATOM 3510 C CA . GLN B 1 44 ? -8.375 48.031 14.555 1 97.06 44 GLN B CA 1
ATOM 3511 C C . GLN B 1 44 ? -6.883 47.844 14.305 1 97.06 44 GLN B C 1
ATOM 3513 O O . GLN B 1 44 ? -6.117 48.812 14.383 1 97.06 44 GLN B O 1
ATOM 3518 N N . PHE B 1 45 ? -6.469 46.688 14.016 1 98.12 45 PHE B N 1
ATOM 3519 C CA . PHE B 1 45 ? -5.047 46.406 13.883 1 98.12 45 PHE B CA 1
ATOM 3520 C C . PHE B 1 45 ? -4.703 46.031 12.445 1 98.12 45 PHE B C 1
ATOM 3522 O O . PHE B 1 45 ? -3.707 45.344 12.203 1 98.12 45 PHE B O 1
ATOM 3529 N N . VAL B 1 46 ? -5.535 46.344 11.516 1 98.19 46 VAL B N 1
ATOM 3530 C CA . VAL B 1 46 ? -5.406 45.906 10.125 1 98.19 46 VAL B CA 1
ATOM 3531 C C . VAL B 1 46 ? -4.078 46.406 9.555 1 98.19 46 VAL B C 1
ATOM 3533 O O . VAL B 1 46 ? -3.426 45.719 8.781 1 98.19 46 VAL B O 1
ATOM 3536 N N . ASP B 1 47 ? -3.609 47.625 9.914 1 98.25 47 ASP B N 1
ATOM 3537 C CA . ASP B 1 47 ? -2.357 48.188 9.406 1 98.25 47 ASP B CA 1
ATOM 3538 C C . ASP B 1 47 ? -1.157 47.406 9.93 1 98.25 47 ASP B C 1
ATOM 3540 O O . ASP B 1 47 ? -0.205 47.125 9.188 1 98.25 47 ASP B O 1
ATOM 3544 N N . GLU B 1 48 ? -1.195 47.094 11.18 1 98.56 48 GLU B N 1
ATOM 3545 C CA . GLU B 1 48 ? -0.11 46.281 11.758 1 98.56 48 GLU B CA 1
ATOM 3546 C C . GLU B 1 48 ? -0.045 44.906 11.125 1 98.56 48 GLU B C 1
ATOM 3548 O O . GLU B 1 48 ? 1.04 44.406 10.812 1 98.56 48 GLU B O 1
ATOM 3553 N N . ILE B 1 49 ? -1.188 44.281 10.969 1 98.69 49 ILE B N 1
ATOM 3554 C CA . ILE B 1 49 ? -1.251 42.969 10.312 1 98.69 49 ILE B CA 1
ATOM 3555 C C . ILE B 1 49 ? -0.664 43.094 8.906 1 98.69 49 ILE B C 1
ATOM 3557 O O . ILE B 1 49 ? 0.145 42.25 8.5 1 98.69 49 ILE B O 1
ATOM 3561 N N . SER B 1 50 ? -1.063 44.125 8.219 1 98.69 50 SER B N 1
ATOM 3562 C CA . SER B 1 50 ? -0.586 44.344 6.855 1 98.69 50 SER B CA 1
ATOM 3563 C C . SER B 1 50 ? 0.934 44.469 6.816 1 98.69 50 SER B C 1
ATOM 3565 O O . SER B 1 50 ? 1.585 43.938 5.926 1 98.69 50 SER B O 1
ATOM 3567 N N . ARG B 1 51 ? 1.521 45.156 7.734 1 98.62 51 ARG B N 1
ATOM 3568 C CA . ARG B 1 51 ? 2.969 45.344 7.793 1 98.62 51 ARG B CA 1
ATOM 3569 C C . ARG B 1 51 ? 3.674 44.031 8.039 1 98.62 51 ARG B C 1
ATOM 3571 O O . ARG B 1 51 ? 4.727 43.75 7.457 1 98.62 51 ARG B O 1
ATOM 3578 N N . GLU B 1 52 ? 3.109 43.25 8.906 1 98.75 52 GLU B N 1
ATOM 3579 C CA . GLU B 1 52 ? 3.674 41.938 9.164 1 98.75 52 GLU B CA 1
ATOM 3580 C C . GLU B 1 52 ? 3.613 41.062 7.914 1 98.75 52 GLU B C 1
ATOM 3582 O O . GLU B 1 52 ? 4.523 40.25 7.66 1 98.75 52 GLU B O 1
ATOM 3587 N N . ILE B 1 53 ? 2.525 41.188 7.188 1 98.75 53 ILE B N 1
ATOM 3588 C CA . ILE B 1 53 ? 2.371 40.406 5.957 1 98.75 53 ILE B CA 1
ATOM 3589 C C . ILE B 1 53 ? 3.408 40.844 4.934 1 98.75 53 ILE B C 1
ATOM 3591 O O . ILE B 1 53 ? 4 40.031 4.234 1 98.75 53 ILE B O 1
ATOM 3595 N N . ASP B 1 54 ? 3.643 42.156 4.844 1 98.69 54 ASP B N 1
ATOM 3596 C CA . ASP B 1 54 ? 4.68 42.688 3.959 1 98.69 54 ASP B CA 1
ATOM 3597 C C . ASP B 1 54 ? 6.043 42.094 4.305 1 98.69 54 ASP B C 1
ATOM 3599 O O . ASP B 1 54 ? 6.812 41.75 3.412 1 98.69 54 ASP B O 1
ATOM 3603 N N . ALA B 1 55 ? 6.293 42.062 5.531 1 98.56 55 ALA B N 1
ATOM 3604 C CA . ALA B 1 55 ? 7.555 41.5 5.988 1 98.56 55 ALA B CA 1
ATOM 3605 C C . ALA B 1 55 ? 7.645 40 5.613 1 98.56 55 ALA B C 1
ATOM 3607 O O . ALA B 1 55 ? 8.703 39.531 5.176 1 98.56 55 ALA B O 1
ATOM 3608 N N . LEU B 1 56 ? 6.547 39.281 5.773 1 98.69 56 LEU B N 1
ATOM 3609 C CA . LEU B 1 56 ? 6.477 37.875 5.402 1 98.69 56 LEU B CA 1
ATOM 3610 C C . LEU B 1 56 ? 6.816 37.688 3.928 1 98.69 56 LEU B C 1
ATOM 3612 O O . LEU B 1 56 ? 7.559 36.781 3.57 1 98.69 56 LEU B O 1
ATOM 3616 N N . CYS B 1 57 ? 6.328 38.531 3.068 1 98.5 57 CYS B N 1
ATOM 3617 C CA . CYS B 1 57 ? 6.465 38.406 1.622 1 98.5 57 CYS B CA 1
ATOM 3618 C C . CYS B 1 57 ? 7.887 38.719 1.183 1 98.5 57 CYS B C 1
ATOM 3620 O O . CYS B 1 57 ? 8.266 38.469 0.04 1 98.5 57 CYS B O 1
ATOM 3622 N N . ARG B 1 58 ? 8.727 39.219 2.08 1 97.88 58 ARG B N 1
ATOM 3623 C CA . ARG B 1 58 ? 10.117 39.531 1.767 1 97.88 58 ARG B CA 1
ATOM 3624 C C . ARG B 1 58 ? 11.039 38.375 2.146 1 97.88 58 ARG B C 1
ATOM 3626 O O . ARG B 1 58 ? 12.211 38.375 1.771 1 97.88 58 ARG B O 1
ATOM 3633 N N . LEU B 1 59 ? 10.492 37.406 2.781 1 98.31 59 LEU B N 1
ATOM 3634 C CA . LEU B 1 59 ? 11.305 36.312 3.275 1 98.31 59 LEU B CA 1
ATOM 3635 C C . LEU B 1 59 ? 11.656 35.344 2.146 1 98.31 59 LEU B C 1
ATOM 3637 O O . LEU B 1 59 ? 10.875 35.156 1.212 1 98.31 59 LEU B O 1
ATOM 3641 N N . ARG B 1 60 ? 12.805 34.781 2.281 1 98.12 60 ARG B N 1
ATOM 3642 C CA . ARG B 1 60 ? 13.297 33.656 1.497 1 98.12 60 ARG B CA 1
ATOM 3643 C C . ARG B 1 60 ? 13.977 32.625 2.389 1 98.12 60 ARG B C 1
ATOM 3645 O O . ARG B 1 60 ? 14.484 32.969 3.461 1 98.12 60 ARG B O 1
ATOM 3652 N N . LEU B 1 61 ? 13.914 31.422 1.931 1 98.5 61 LEU B N 1
ATOM 3653 C CA . LEU B 1 61 ? 14.648 30.422 2.688 1 98.5 61 LEU B CA 1
ATOM 3654 C C . LEU B 1 61 ? 16.156 30.609 2.531 1 98.5 61 LEU B C 1
ATOM 3656 O O . LEU B 1 61 ? 16.641 30.891 1.431 1 98.5 61 LEU B O 1
ATOM 3660 N N . ARG B 1 62 ? 16.797 30.516 3.607 1 98.12 62 ARG B N 1
ATOM 3661 C CA . ARG B 1 62 ? 18.25 30.516 3.576 1 98.12 62 ARG B CA 1
ATOM 3662 C C . ARG B 1 62 ? 18.797 29.172 3.104 1 98.12 62 ARG B C 1
ATOM 3664 O O . ARG B 1 62 ? 18.062 28.172 3.09 1 98.12 62 ARG B O 1
ATOM 3671 N N . GLU B 1 63 ? 20.062 29.172 2.758 1 97.94 63 GLU B N 1
ATOM 3672 C CA . GLU B 1 63 ? 20.688 27.953 2.244 1 97.94 63 GLU B CA 1
ATOM 3673 C C . GLU B 1 63 ? 20.625 26.828 3.264 1 97.94 63 GLU B C 1
ATOM 3675 O O . GLU B 1 63 ? 20.344 25.672 2.908 1 97.94 63 GLU B O 1
ATOM 3680 N N . ASP B 1 64 ? 20.891 27.141 4.449 1 98.5 64 ASP B N 1
ATOM 3681 C CA . ASP B 1 64 ? 20.891 26.125 5.488 1 98.5 64 ASP B CA 1
ATOM 3682 C C . ASP B 1 64 ? 19.484 25.594 5.73 1 98.5 64 ASP B C 1
ATOM 3684 O O . ASP B 1 64 ? 19.297 24.438 6.117 1 98.5 64 ASP B O 1
ATOM 3688 N N . GLU B 1 65 ? 18.5 26.438 5.566 1 98.62 65 GLU B N 1
ATOM 3689 C CA . GLU B 1 65 ? 17.109 26.016 5.711 1 98.62 65 GLU B CA 1
ATOM 3690 C C . GLU B 1 65 ? 16.688 25.094 4.566 1 98.62 65 GLU B C 1
ATOM 3692 O O . GLU B 1 65 ? 16 24.094 4.781 1 98.62 65 GLU B O 1
ATOM 3697 N N . VAL B 1 66 ? 17.109 25.391 3.348 1 98.69 66 VAL B N 1
ATOM 3698 C CA . VAL B 1 66 ? 16.859 24.531 2.195 1 98.69 66 VAL B CA 1
ATOM 3699 C C . VAL B 1 66 ? 17.562 23.188 2.379 1 98.69 66 VAL B C 1
ATOM 3701 O O . VAL B 1 66 ? 16.984 22.141 2.094 1 98.69 66 VAL B O 1
ATOM 3704 N N . ASP B 1 67 ? 18.781 23.234 2.854 1 98.62 67 ASP B N 1
ATOM 3705 C CA . ASP B 1 67 ? 19.547 22.016 3.104 1 98.62 67 ASP B CA 1
ATOM 3706 C C . ASP B 1 67 ? 18.844 21.141 4.145 1 98.62 67 ASP B C 1
ATOM 3708 O O . ASP B 1 67 ? 18.844 19.922 4.023 1 98.62 67 ASP B O 1
ATOM 3712 N N . TYR B 1 68 ? 18.328 21.734 5.168 1 98.69 68 TYR B N 1
ATOM 3713 C CA . TYR B 1 68 ? 17.562 21 6.164 1 98.69 68 TYR B CA 1
ATOM 3714 C C . TYR B 1 68 ? 16.391 20.281 5.527 1 98.69 68 TYR B C 1
ATOM 3716 O O . TYR B 1 68 ? 16.188 19.078 5.762 1 98.69 68 TYR B O 1
ATOM 3724 N N . LEU B 1 69 ? 15.633 21 4.691 1 98.69 69 LEU B N 1
ATOM 3725 C CA . LEU B 1 69 ? 14.5 20.375 4.012 1 98.69 69 LEU B CA 1
ATOM 3726 C C . LEU B 1 69 ? 14.953 19.234 3.107 1 98.69 69 LEU B C 1
ATOM 3728 O O . LEU B 1 69 ? 14.32 18.188 3.057 1 98.69 69 LEU B O 1
ATOM 3732 N N . ARG B 1 70 ? 16.062 19.438 2.465 1 97.81 70 ARG B N 1
ATOM 3733 C CA . ARG B 1 70 ? 16.625 18.422 1.59 1 97.81 70 ARG B CA 1
ATOM 3734 C C . ARG B 1 70 ? 16.969 17.156 2.373 1 97.81 70 ARG B C 1
ATOM 3736 O O . ARG B 1 70 ? 16.969 16.047 1.818 1 97.81 70 ARG B O 1
ATOM 3743 N N . SER B 1 71 ? 17.266 17.359 3.582 1 98.19 71 SER B N 1
ATOM 3744 C CA . SER B 1 71 ? 17.688 16.234 4.406 1 98.19 71 SER B CA 1
ATOM 3745 C C . SER B 1 71 ? 16.516 15.359 4.809 1 98.19 71 SER B C 1
ATOM 3747 O O . SER B 1 71 ? 16.703 14.234 5.273 1 98.19 71 SER B O 1
ATOM 3749 N N . LEU B 1 72 ? 15.32 15.828 4.691 1 97.94 72 LEU B N 1
ATOM 3750 C CA . LEU B 1 72 ? 14.141 15.023 4.98 1 97.94 72 LEU B CA 1
ATOM 3751 C C . LEU B 1 72 ? 13.898 14 3.873 1 97.94 72 LEU B C 1
ATOM 3753 O O . LEU B 1 72 ? 13.875 14.359 2.691 1 97.94 72 LEU B O 1
ATOM 3757 N N . ARG B 1 73 ? 13.711 12.789 4.176 1 94.56 73 ARG B N 1
ATOM 3758 C CA . ARG B 1 73 ? 13.758 11.664 3.246 1 94.56 73 ARG B CA 1
ATOM 3759 C C . ARG B 1 73 ? 12.648 11.773 2.203 1 94.56 73 ARG B C 1
ATOM 3761 O O . ARG B 1 73 ? 12.781 11.258 1.093 1 94.56 73 ARG B O 1
ATOM 3768 N N . PHE B 1 74 ? 11.531 12.453 2.547 1 97.62 74 PHE B N 1
ATOM 3769 C CA . PHE B 1 74 ? 10.383 12.492 1.651 1 97.62 74 PHE B CA 1
ATOM 3770 C C . PHE B 1 74 ? 10.359 13.789 0.849 1 97.62 74 PHE B C 1
ATOM 3772 O O . PHE B 1 74 ? 9.43 14.039 0.085 1 97.62 74 PHE B O 1
ATOM 3779 N N . ILE B 1 75 ? 11.32 14.688 1.028 1 98.62 75 ILE B N 1
ATOM 3780 C CA . ILE B 1 75 ? 11.438 15.906 0.234 1 98.62 75 ILE B CA 1
ATOM 3781 C C . ILE B 1 75 ? 12.297 15.633 -0.998 1 98.62 75 ILE B C 1
ATOM 3783 O O . ILE B 1 75 ? 13.461 15.234 -0.876 1 98.62 75 ILE B O 1
ATOM 3787 N N . LYS B 1 76 ? 11.742 15.797 -2.146 1 98 76 LYS B N 1
ATOM 3788 C CA . LYS B 1 76 ? 12.43 15.523 -3.402 1 98 76 LYS B CA 1
ATOM 3789 C C . LYS B 1 76 ? 13.359 16.672 -3.787 1 98 76 LYS B C 1
ATOM 3791 O O . LYS B 1 76 ? 13.062 17.828 -3.498 1 98 76 LYS B O 1
ATOM 3796 N N . PRO B 1 77 ? 14.383 16.359 -4.461 1 97.62 77 PRO B N 1
ATOM 3797 C CA . PRO B 1 77 ? 15.383 17.375 -4.781 1 97.62 77 PRO B CA 1
ATOM 3798 C C . PRO B 1 77 ? 14.812 18.516 -5.617 1 97.62 77 PRO B C 1
ATOM 3800 O O . PRO B 1 77 ? 15.172 19.688 -5.406 1 97.62 77 PRO B O 1
ATOM 3803 N N . ASP B 1 78 ? 13.977 18.172 -6.516 1 98.06 78 ASP B N 1
ATOM 3804 C CA . ASP B 1 78 ? 13.422 19.219 -7.375 1 98.06 78 ASP B CA 1
ATOM 3805 C C . ASP B 1 78 ? 12.555 20.172 -6.578 1 98.06 78 ASP B C 1
ATOM 3807 O O . ASP B 1 78 ? 12.539 21.375 -6.852 1 98.06 78 ASP B O 1
ATOM 3811 N N . PHE B 1 79 ? 11.875 19.703 -5.629 1 98.75 79 PHE B N 1
ATOM 3812 C CA . PHE B 1 79 ? 11.055 20.562 -4.785 1 98.75 79 PHE B CA 1
ATOM 3813 C C . PHE B 1 79 ? 11.922 21.469 -3.922 1 98.75 79 PHE B C 1
ATOM 3815 O O . PHE B 1 79 ? 11.633 22.656 -3.773 1 98.75 79 PHE B O 1
ATOM 3822 N N . ALA B 1 80 ? 12.969 20.906 -3.346 1 98.38 80 ALA B N 1
ATOM 3823 C CA . ALA B 1 80 ? 13.898 21.719 -2.576 1 98.38 80 ALA B CA 1
ATOM 3824 C C . ALA B 1 80 ? 14.484 22.844 -3.436 1 98.38 80 ALA B C 1
ATOM 3826 O O . ALA B 1 80 ? 14.617 23.984 -2.975 1 98.38 80 ALA B O 1
ATOM 3827 N N . ASP B 1 81 ? 14.844 22.516 -4.668 1 98.12 81 ASP B N 1
ATOM 3828 C CA . ASP B 1 81 ? 15.344 23.516 -5.598 1 98.12 81 ASP B CA 1
ATOM 3829 C C . ASP B 1 81 ? 14.305 24.609 -5.848 1 98.12 81 ASP B C 1
ATOM 3831 O O . ASP B 1 81 ? 14.641 25.781 -5.926 1 98.12 81 ASP B O 1
ATOM 3835 N N . PHE B 1 82 ? 13.109 24.156 -5.965 1 98.31 82 PHE B N 1
ATOM 3836 C CA . PHE B 1 82 ? 12.016 25.094 -6.148 1 98.31 82 PHE B CA 1
ATOM 3837 C C . PHE B 1 82 ? 11.891 26.016 -4.945 1 98.31 82 PHE B C 1
ATOM 3839 O O . PHE B 1 82 ? 11.758 27.234 -5.102 1 98.31 82 PHE B O 1
ATOM 3846 N N . LEU B 1 83 ? 11.984 25.484 -3.754 1 98.31 83 LEU B N 1
ATOM 3847 C CA . LEU B 1 83 ? 11.836 26.25 -2.521 1 98.31 83 LEU B CA 1
ATOM 3848 C C . LEU B 1 83 ? 12.961 27.266 -2.369 1 98.31 83 LEU B C 1
ATOM 3850 O O . LEU B 1 83 ? 12.773 28.344 -1.785 1 98.31 83 LEU B O 1
ATOM 3854 N N . ALA B 1 84 ? 14.117 26.922 -2.922 1 97.75 84 ALA B N 1
ATOM 3855 C CA . ALA B 1 84 ? 15.266 27.828 -2.844 1 97.75 84 ALA B CA 1
ATOM 3856 C C . ALA B 1 84 ? 14.992 29.141 -3.572 1 97.75 84 ALA B C 1
ATOM 3858 O O . ALA B 1 84 ? 15.57 30.172 -3.234 1 97.75 84 ALA B O 1
ATOM 3859 N N . LEU B 1 85 ? 14.078 29.125 -4.488 1 97.38 85 LEU B N 1
ATOM 3860 C CA . LEU B 1 85 ? 13.773 30.312 -5.293 1 97.38 85 LEU B CA 1
ATOM 3861 C C . LEU B 1 85 ? 12.438 30.922 -4.875 1 97.38 85 LEU B C 1
ATOM 3863 O O . LEU B 1 85 ? 12.062 31.984 -5.363 1 97.38 85 LEU B O 1
ATOM 3867 N N . PHE B 1 86 ? 11.82 30.328 -3.99 1 98.12 86 PHE B N 1
ATOM 3868 C CA . PHE B 1 86 ? 10.438 30.656 -3.686 1 98.12 86 PHE B CA 1
ATOM 3869 C C . PHE B 1 86 ? 10.359 31.844 -2.736 1 98.12 86 PHE B C 1
ATOM 3871 O O . PHE B 1 86 ? 11.203 31.984 -1.85 1 98.12 86 PHE B O 1
ATOM 3878 N N . HIS B 1 87 ? 9.398 32.625 -2.945 1 97.94 87 HIS B N 1
ATOM 3879 C CA . HIS B 1 87 ? 8.945 33.625 -1.986 1 97.94 87 HIS B CA 1
ATOM 3880 C C . HIS B 1 87 ? 7.445 33.906 -2.127 1 97.94 87 HIS B C 1
ATOM 3882 O O . HIS B 1 87 ? 6.871 33.688 -3.199 1 97.94 87 HIS B O 1
ATOM 3888 N N . LEU B 1 88 ? 6.84 34.281 -1.06 1 98.5 88 LEU B N 1
ATOM 3889 C CA . LEU B 1 88 ? 5.438 34.656 -1.102 1 98.5 88 LEU B CA 1
ATOM 3890 C C . LEU B 1 88 ? 5.273 36.031 -1.759 1 98.5 88 LEU B C 1
ATOM 3892 O O . LEU B 1 88 ? 6.137 36.906 -1.614 1 98.5 88 LEU B O 1
ATOM 3896 N N . ASP B 1 89 ? 4.227 36.219 -2.459 1 98.5 89 ASP B N 1
ATOM 3897 C CA . ASP B 1 89 ? 4 37.469 -3.188 1 98.5 89 ASP B CA 1
ATOM 3898 C C . ASP B 1 89 ? 2.74 38.156 -2.693 1 98.5 89 ASP B C 1
ATOM 3900 O O . ASP B 1 89 ? 1.65 37.594 -2.723 1 98.5 89 ASP B O 1
ATOM 3904 N N . ARG B 1 90 ? 2.887 39.375 -2.309 1 98.19 90 ARG B N 1
ATOM 3905 C CA . ARG B 1 90 ? 1.823 40.188 -1.749 1 98.19 90 ARG B CA 1
ATOM 3906 C C . ARG B 1 90 ? 0.68 40.375 -2.744 1 98.19 90 ARG B C 1
ATOM 3908 O O . ARG B 1 90 ? -0.465 40.594 -2.348 1 98.19 90 ARG B O 1
ATOM 3915 N N . LYS B 1 91 ? 0.937 40.188 -4.008 1 98.44 91 LYS B N 1
ATOM 3916 C CA . LYS B 1 91 ? -0.048 40.438 -5.055 1 98.44 91 LYS B CA 1
ATOM 3917 C C . LYS B 1 91 ? -1.201 39.438 -4.977 1 98.44 91 LYS B C 1
ATOM 3919 O O . LYS B 1 91 ? -2.283 39.688 -5.512 1 98.44 91 LYS B O 1
ATOM 3924 N N . TYR B 1 92 ? -1.015 38.281 -4.336 1 98.62 92 TYR B N 1
ATOM 3925 C CA . TYR B 1 92 ? -2.045 37.25 -4.285 1 98.62 92 TYR B CA 1
ATOM 3926 C C . TYR B 1 92 ? -2.982 37.5 -3.104 1 98.62 92 TYR B C 1
ATOM 3928 O O . TYR B 1 92 ? -3.982 36.781 -2.953 1 98.62 92 TYR B O 1
ATOM 3936 N N . LEU B 1 93 ? -2.697 38.438 -2.258 1 98.56 93 LEU B N 1
ATOM 3937 C CA . LEU B 1 93 ? -3.395 38.625 -0.988 1 98.56 93 LEU B CA 1
ATOM 3938 C C . LEU B 1 93 ? -4.082 39.969 -0.921 1 98.56 93 LEU B C 1
ATOM 3940 O O . LEU B 1 93 ? -3.506 41 -1.319 1 98.56 93 LEU B O 1
ATOM 3944 N N . SER B 1 94 ? -5.348 40 -0.5 1 98.44 94 SER B N 1
ATOM 3945 C CA . SER B 1 94 ? -6.098 41.219 -0.207 1 98.44 94 SER B CA 1
ATOM 3946 C C . SER B 1 94 ? -6.52 41.25 1.258 1 98.44 94 SER B C 1
ATOM 3948 O O . SER B 1 94 ? -7.016 40.281 1.8 1 98.44 94 SER B O 1
ATOM 3950 N N . LEU B 1 95 ? -6.262 42.344 1.894 1 98.56 95 LEU B N 1
ATOM 3951 C CA . LEU B 1 95 ? -6.602 42.562 3.295 1 98.56 95 LEU B CA 1
ATOM 3952 C C . LEU B 1 95 ? -7.238 43.938 3.496 1 98.56 95 LEU B C 1
ATOM 3954 O O . LEU B 1 95 ? -6.641 44.969 3.148 1 98.56 95 LEU B O 1
ATOM 3958 N N . THR B 1 96 ? -8.484 43.969 4.008 1 97.56 96 THR B N 1
ATOM 3959 C CA . THR B 1 96 ? -9.18 45.188 4.328 1 97.56 96 THR B CA 1
ATOM 3960 C C . THR B 1 96 ? -10.039 45.031 5.578 1 97.56 96 THR B C 1
ATOM 3962 O O . THR B 1 96 ? -10.375 43.906 5.965 1 97.56 96 THR B O 1
ATOM 3965 N N . ALA B 1 97 ? -10.25 46.094 6.207 1 96.62 97 ALA B N 1
ATOM 3966 C CA . ALA B 1 97 ? -11.312 46.062 7.211 1 96.62 97 ALA B CA 1
ATOM 3967 C C . ALA B 1 97 ? -12.664 45.812 6.57 1 96.62 97 ALA B C 1
ATOM 3969 O O . ALA B 1 97 ? -12.961 46.312 5.484 1 96.62 97 ALA B O 1
ATOM 3970 N N . SER B 1 98 ? -13.406 45 7.242 1 94 98 SER B N 1
ATOM 3971 C CA . SER B 1 98 ? -14.711 44.656 6.684 1 94 98 SER B CA 1
ATOM 3972 C C . SER B 1 98 ? -15.633 45.875 6.648 1 94 98 SER B C 1
ATOM 3974 O O . SER B 1 98 ? -15.758 46.594 7.641 1 94 98 SER B O 1
ATOM 3976 N N . ALA B 1 99 ? -16.219 46.031 5.531 1 91.12 99 ALA B N 1
ATOM 3977 C CA . ALA B 1 99 ? -17.188 47.125 5.398 1 91.12 99 ALA B CA 1
ATOM 3978 C C . ALA B 1 99 ? -18.562 46.719 5.941 1 91.12 99 ALA B C 1
ATOM 3980 O O . ALA B 1 99 ? -19.328 47.562 6.391 1 91.12 99 ALA B O 1
ATOM 3981 N N . THR B 1 100 ? -18.828 45.469 5.945 1 90.25 100 THR B N 1
ATOM 3982 C CA . THR B 1 100 ? -20.156 44.969 6.262 1 90.25 100 THR B CA 1
ATOM 3983 C C . THR B 1 100 ? -20.219 44.469 7.699 1 90.25 100 THR B C 1
ATOM 3985 O O . THR B 1 100 ? -21.297 44.375 8.297 1 90.25 100 THR B O 1
ATOM 3988 N N . HIS B 1 101 ? -19.094 44.062 8.195 1 90.94 101 HIS B N 1
ATOM 3989 C CA . HIS B 1 101 ? -19.031 43.562 9.562 1 90.94 101 HIS B CA 1
ATOM 3990 C C . HIS B 1 101 ? -18.031 44.344 10.391 1 90.94 101 HIS B C 1
ATOM 3992 O O . HIS B 1 101 ? -16.844 44 10.438 1 90.94 101 HIS B O 1
ATOM 3998 N N . PRO B 1 102 ? -18.562 45.281 11.156 1 89.19 102 PRO B N 1
ATOM 3999 C CA . PRO B 1 102 ? -17.656 46.125 11.938 1 89.19 102 PRO B CA 1
ATOM 4000 C C . PRO B 1 102 ? -16.734 45.312 12.844 1 89.19 102 PRO B C 1
ATOM 4002 O O . PRO B 1 102 ? -17.172 44.344 13.484 1 89.19 102 PRO B O 1
ATOM 4005 N N . GLY B 1 103 ? -15.445 45.656 12.789 1 92.19 103 GLY B N 1
ATOM 4006 C CA . GLY B 1 103 ? -14.477 44.969 13.648 1 92.19 103 GLY B CA 1
ATOM 4007 C C . GLY B 1 103 ? -13.781 43.812 12.977 1 92.19 103 GLY B C 1
ATOM 4008 O O . GLY B 1 103 ? -12.703 43.406 13.398 1 92.19 103 GLY B O 1
ATOM 4009 N N . GLU B 1 104 ? -14.43 43.312 11.977 1 94.56 104 GLU B N 1
ATOM 4010 C CA . GLU B 1 104 ? -13.875 42.156 11.297 1 94.56 104 GLU B CA 1
ATOM 4011 C C . GLU B 1 104 ? -12.945 42.562 10.156 1 94.56 104 GLU B C 1
ATOM 4013 O O . GLU B 1 104 ? -12.945 43.719 9.734 1 94.56 104 GLU B O 1
ATOM 4018 N N . ILE B 1 105 ? -12.062 41.656 9.781 1 97.19 105 ILE B N 1
ATOM 4019 C CA . ILE B 1 105 ? -11.211 41.906 8.617 1 97.19 105 ILE B CA 1
ATOM 4020 C C . ILE B 1 105 ? -11.609 40.938 7.492 1 97.19 105 ILE B C 1
ATOM 4022 O O . ILE B 1 105 ? -12.141 39.875 7.742 1 97.19 105 ILE B O 1
ATOM 4026 N N . GLU B 1 106 ? -11.422 41.375 6.277 1 96.94 106 GLU B N 1
ATOM 4027 C CA . GLU B 1 106 ? -11.555 40.562 5.07 1 96.94 106 GLU B CA 1
ATOM 4028 C C . GLU B 1 106 ? -10.188 40.25 4.469 1 96.94 106 GLU B C 1
ATOM 4030 O O . GLU B 1 106 ? -9.516 41.125 3.936 1 96.94 106 GLU B O 1
ATOM 4035 N N . LEU B 1 107 ? -9.828 39.031 4.625 1 98.19 107 LEU B N 1
ATOM 4036 C CA . LEU B 1 107 ? -8.57 38.562 4.082 1 98.19 107 LEU B CA 1
ATOM 4037 C C . LEU B 1 107 ? -8.812 37.438 3.076 1 98.19 107 LEU B C 1
ATOM 4039 O O . LEU B 1 107 ? -9.398 36.406 3.416 1 98.19 107 LEU B O 1
ATOM 4043 N N . THR B 1 108 ? -8.438 37.656 1.837 1 98.06 108 THR B N 1
ATOM 4044 C CA . THR B 1 108 ? -8.555 36.656 0.766 1 98.06 108 THR B CA 1
ATOM 4045 C C . THR B 1 108 ? -7.199 36.438 0.105 1 98.06 108 THR B C 1
ATOM 4047 O O . THR B 1 108 ? -6.371 37.344 0.03 1 98.06 108 THR B O 1
ATOM 4050 N N . ILE B 1 109 ? -6.938 35.219 -0.26 1 98.69 109 ILE B N 1
ATOM 4051 C CA . ILE B 1 109 ? -5.758 34.812 -1.016 1 98.69 109 ILE B CA 1
ATOM 4052 C C . ILE B 1 109 ? -6.191 34.156 -2.32 1 98.69 109 ILE B C 1
ATOM 4054 O O . ILE B 1 109 ? -6.902 33.156 -2.307 1 98.69 109 ILE B O 1
ATOM 4058 N N . ARG B 1 110 ? -5.777 34.688 -3.449 1 98.56 110 ARG B N 1
ATOM 4059 C CA . ARG B 1 110 ? -6.168 34.188 -4.758 1 98.56 110 ARG B CA 1
ATOM 4060 C C . ARG B 1 110 ? -4.965 34.062 -5.688 1 98.56 110 ARG B C 1
ATOM 4062 O O . ARG B 1 110 ? -4.203 35.031 -5.836 1 98.56 110 ARG B O 1
ATOM 4069 N N . GLY B 1 111 ? -4.789 32.938 -6.309 1 98.62 111 GLY B N 1
ATOM 4070 C CA . GLY B 1 111 ? -3.699 32.719 -7.246 1 98.62 111 GLY B CA 1
ATOM 4071 C C . GLY B 1 111 ? -3.344 31.266 -7.426 1 98.62 111 GLY B C 1
ATOM 4072 O O . GLY B 1 111 ? -4.121 30.375 -7.055 1 98.62 111 GLY B O 1
ATOM 4073 N N . PRO B 1 112 ? -2.227 30.984 -8.094 1 98.69 112 PRO B N 1
ATOM 4074 C CA . PRO B 1 112 ? -1.788 29.578 -8.211 1 98.69 112 PRO B CA 1
ATOM 4075 C C . PRO B 1 112 ? -1.595 28.906 -6.859 1 98.69 112 PRO B C 1
ATOM 4077 O O . PRO B 1 112 ? -0.967 29.484 -5.965 1 98.69 112 PRO B O 1
ATOM 4080 N N . TRP B 1 113 ? -2.246 27.75 -6.781 1 98.81 113 TRP B N 1
ATOM 4081 C CA . TRP B 1 113 ? -2.146 27 -5.535 1 98.81 113 TRP B CA 1
ATOM 4082 C C . TRP B 1 113 ? -0.692 26.875 -5.094 1 98.81 113 TRP B C 1
ATOM 4084 O O . TRP B 1 113 ? -0.374 27.078 -3.92 1 98.81 113 TRP B O 1
ATOM 4094 N N . LEU B 1 114 ? 0.197 26.625 -6 1 98.5 114 LEU B N 1
ATOM 4095 C CA . LEU B 1 114 ? 1.623 26.422 -5.766 1 98.5 114 LEU B CA 1
ATOM 4096 C C . LEU B 1 114 ? 2.242 27.656 -5.109 1 98.5 114 LEU B C 1
ATOM 4098 O O . LEU B 1 114 ? 3.152 27.547 -4.289 1 98.5 114 LEU B O 1
ATOM 4102 N N . HIS B 1 115 ? 1.727 28.828 -5.332 1 98.25 115 HIS B N 1
ATOM 4103 C CA . HIS B 1 115 ? 2.33 30.062 -4.875 1 98.25 115 HIS B CA 1
ATOM 4104 C C . HIS B 1 115 ? 1.622 30.609 -3.635 1 98.25 115 HIS B C 1
ATOM 4106 O O . HIS B 1 115 ? 2.131 31.5 -2.965 1 98.25 115 HIS B O 1
ATOM 4112 N N . THR B 1 116 ? 0.505 30.016 -3.33 1 98.75 116 THR B N 1
ATOM 4113 C CA . THR B 1 116 ? -0.286 30.625 -2.268 1 98.75 116 THR B CA 1
ATOM 4114 C C . THR B 1 116 ? -0.404 29.688 -1.072 1 98.75 116 THR B C 1
ATOM 4116 O O . THR B 1 116 ? -0.754 30.109 0.029 1 98.75 116 THR B O 1
ATOM 4119 N N . ILE B 1 117 ? -0.122 28.453 -1.239 1 98.56 117 ILE B N 1
ATOM 4120 C CA . ILE B 1 117 ? -0.433 27.391 -0.276 1 98.56 117 ILE B CA 1
ATOM 4121 C C . ILE B 1 117 ? 0.285 27.672 1.042 1 98.56 117 ILE B C 1
ATOM 4123 O O . ILE B 1 117 ? -0.238 27.375 2.117 1 98.56 117 ILE B O 1
ATOM 4127 N N . LEU B 1 118 ? 1.399 28.375 1.073 1 98.69 118 LEU B N 1
ATOM 4128 C CA . LEU B 1 118 ? 2.201 28.562 2.277 1 98.69 118 LEU B CA 1
ATOM 4129 C C . LEU B 1 118 ? 1.708 29.766 3.078 1 98.69 118 LEU B C 1
ATOM 4131 O O . LEU B 1 118 ? 2.15 29.984 4.207 1 98.69 118 LEU B O 1
ATOM 4135 N N . PHE B 1 119 ? 0.733 30.516 2.613 1 98.81 119 PHE B N 1
ATOM 4136 C CA . PHE B 1 119 ? 0.248 31.703 3.305 1 98.81 119 PHE B CA 1
ATOM 4137 C C . PHE B 1 119 ? -0.496 31.328 4.578 1 98.81 119 PHE B C 1
ATOM 4139 O O . PHE B 1 119 ? -0.437 32.062 5.578 1 98.81 119 PHE B O 1
ATOM 4146 N N . GLU B 1 120 ? -1.123 30.234 4.625 1 98.56 120 GLU B N 1
ATOM 4147 C CA . GLU B 1 120 ? -2.154 29.938 5.617 1 98.56 120 GLU B CA 1
ATOM 4148 C C . GLU B 1 120 ? -1.594 30.016 7.035 1 98.56 120 GLU B C 1
ATOM 4150 O O . GLU B 1 120 ? -1.996 30.875 7.82 1 98.56 120 GLU B O 1
ATOM 4155 N N . VAL B 1 121 ? -0.613 29.234 7.301 1 98.62 121 VAL B N 1
ATOM 4156 C CA . VAL B 1 121 ? -0.165 29.047 8.68 1 98.62 121 VAL B CA 1
ATOM 4157 C C . VAL B 1 121 ? 0.509 30.328 9.172 1 98.62 121 VAL B C 1
ATOM 4159 O O . VAL B 1 121 ? 0.152 30.844 10.234 1 98.62 121 VAL B O 1
ATOM 4162 N N . PRO B 1 122 ? 1.43 30.969 8.453 1 98.69 122 PRO B N 1
ATOM 4163 C CA . PRO B 1 122 ? 2.043 32.219 8.93 1 98.69 122 PRO B CA 1
ATOM 4164 C C . PRO B 1 122 ? 1.027 33.344 9.117 1 98.69 122 PRO B C 1
ATOM 4166 O O . PRO B 1 122 ? 1.143 34.125 10.062 1 98.69 122 PRO B O 1
ATOM 4169 N N . LEU B 1 123 ? 0.055 33.438 8.242 1 98.81 123 LEU B N 1
ATOM 4170 C CA . LEU B 1 123 ? -0.944 34.469 8.375 1 98.81 123 LEU B CA 1
ATOM 4171 C C . LEU B 1 123 ? -1.754 34.312 9.656 1 98.81 123 LEU B C 1
ATOM 4173 O O . LEU B 1 123 ? -2.039 35.281 10.359 1 98.81 123 LEU B O 1
ATOM 4177 N N . LEU B 1 124 ? -2.117 33.062 9.891 1 98.69 124 LEU B N 1
ATOM 4178 C CA . LEU B 1 124 ? -2.857 32.812 11.117 1 98.69 124 LEU B CA 1
ATOM 4179 C C . LEU B 1 124 ? -2.014 33.125 12.344 1 98.69 124 LEU B C 1
ATOM 4181 O O . LEU B 1 124 ? -2.508 33.75 13.297 1 98.69 124 LEU B O 1
ATOM 4185 N N . ALA B 1 125 ? -0.781 32.75 12.32 1 98.56 125 ALA B N 1
ATOM 4186 C CA . ALA B 1 125 ? 0.12 33.062 13.43 1 98.56 125 ALA B CA 1
ATOM 4187 C C . ALA B 1 125 ? 0.285 34.562 13.602 1 98.56 125 ALA B C 1
ATOM 4189 O O . ALA B 1 125 ? 0.298 35.062 14.727 1 98.56 125 ALA B O 1
ATOM 4190 N N . ILE B 1 126 ? 0.419 35.344 12.523 1 98.75 126 ILE B N 1
ATOM 4191 C CA . ILE B 1 126 ? 0.569 36.781 12.539 1 98.75 126 ILE B CA 1
ATOM 4192 C C . ILE B 1 126 ? -0.668 37.438 13.164 1 98.75 126 ILE B C 1
ATOM 4194 O O . ILE B 1 126 ? -0.558 38.219 14.094 1 98.75 126 ILE B O 1
ATOM 4198 N N . ILE B 1 127 ? -1.848 37.062 12.648 1 98.5 127 ILE B N 1
ATOM 4199 C CA . ILE B 1 127 ? -3.1 37.656 13.102 1 98.5 127 ILE B CA 1
ATOM 4200 C C . ILE B 1 127 ? -3.299 37.344 14.594 1 98.5 127 ILE B C 1
ATOM 4202 O O . ILE B 1 127 ? -3.637 38.25 15.367 1 98.5 127 ILE B O 1
ATOM 4206 N N . ASN B 1 128 ? -3.062 36.125 14.945 1 97.69 128 ASN B N 1
ATOM 4207 C CA . ASN B 1 128 ? -3.184 35.75 16.344 1 97.69 128 ASN B CA 1
ATOM 4208 C C . ASN B 1 128 ? -2.244 36.531 17.234 1 97.69 128 ASN B C 1
ATOM 4210 O O . ASN B 1 128 ? -2.668 37.094 18.266 1 97.69 128 ASN B O 1
ATOM 4214 N N . GLU B 1 129 ? -1.013 36.656 16.906 1 98.12 129 GLU B N 1
ATOM 4215 C CA . GLU B 1 129 ? -0.017 37.312 17.734 1 98.12 129 GLU B CA 1
ATOM 4216 C C . GLU B 1 129 ? -0.246 38.812 17.781 1 98.12 129 GLU B C 1
ATOM 4218 O O . GLU B 1 129 ? -0.063 39.469 18.812 1 98.12 129 GLU B O 1
ATOM 4223 N N . VAL B 1 130 ? -0.583 39.438 16.656 1 98.38 130 VAL B N 1
ATOM 4224 C CA . VAL B 1 130 ? -0.899 40.875 16.625 1 98.38 130 VAL B CA 1
ATOM 4225 C C . VAL B 1 130 ? -2.053 41.156 17.594 1 98.38 130 VAL B C 1
ATOM 4227 O O . VAL B 1 130 ? -2.016 42.125 18.344 1 98.38 130 VAL B O 1
ATOM 4230 N N . TRP B 1 131 ? -3.096 40.312 17.594 1 97.81 131 TRP B N 1
ATOM 4231 C CA . TRP B 1 131 ? -4.227 40.5 18.5 1 97.81 131 TRP B CA 1
ATOM 4232 C C . TRP B 1 131 ? -3.773 40.438 19.953 1 97.81 131 TRP B C 1
ATOM 4234 O O . TRP B 1 131 ? -4.055 41.375 20.719 1 97.81 131 TRP B O 1
ATOM 4244 N N . PHE B 1 132 ? -3.025 39.469 20.328 1 96.88 132 PHE B N 1
ATOM 4245 C CA . PHE B 1 132 ? -2.705 39.25 21.734 1 96.88 132 PHE B CA 1
ATOM 4246 C C . PHE B 1 132 ? -1.683 40.25 22.234 1 96.88 132 PHE B C 1
ATOM 4248 O O . PHE B 1 132 ? -1.745 40.688 23.391 1 96.88 132 PHE B O 1
ATOM 4255 N N . ARG B 1 133 ? -0.72 40.562 21.391 1 96.19 133 ARG B N 1
ATOM 4256 C CA . ARG B 1 133 ? 0.28 41.531 21.859 1 96.19 133 ARG B CA 1
ATOM 4257 C C . ARG B 1 133 ? -0.343 42.906 22.109 1 96.19 133 ARG B C 1
ATOM 4259 O O . ARG B 1 133 ? 0.19 43.688 22.891 1 96.19 133 ARG B O 1
ATOM 4266 N N . ASN B 1 134 ? -1.461 43.188 21.5 1 97.31 134 ASN B N 1
ATOM 4267 C CA . ASN B 1 134 ? -2.102 44.5 21.641 1 97.31 134 ASN B CA 1
ATOM 4268 C C . ASN B 1 134 ? -3.246 44.469 22.641 1 97.31 134 ASN B C 1
ATOM 4270 O O . ASN B 1 134 ? -3.719 45.5 23.094 1 97.31 134 ASN B O 1
ATOM 4274 N N . THR B 1 135 ? -3.725 43.25 23.031 1 96 135 THR B N 1
ATOM 4275 C CA . THR B 1 135 ? -4.965 43.219 23.797 1 96 135 THR B CA 1
ATOM 4276 C C . THR B 1 135 ? -4.77 42.438 25.094 1 96 135 THR B C 1
ATOM 4278 O O . THR B 1 135 ? -5.695 42.344 25.906 1 96 135 THR B O 1
ATOM 4281 N N . SER B 1 136 ? -3.625 41.875 25.25 1 94.12 136 SER B N 1
ATOM 4282 C CA . SER B 1 136 ? -3.43 41.094 26.453 1 94.12 136 SER B CA 1
ATOM 4283 C C . SER B 1 136 ? -2 41.219 26.969 1 94.12 136 SER B C 1
ATOM 4285 O O . SER B 1 136 ? -1.134 41.781 26.297 1 94.12 136 SER B O 1
ATOM 4287 N N . GLU B 1 137 ? -1.81 40.906 28.219 1 91 137 GLU B N 1
ATOM 4288 C CA . GLU B 1 137 ? -0.496 40.75 28.828 1 91 137 GLU B CA 1
ATOM 4289 C C . GLU B 1 137 ? -0.237 39.312 29.203 1 91 137 GLU B C 1
ATOM 4291 O O . GLU B 1 137 ? -0.979 38.719 30 1 91 137 GLU B O 1
ATOM 4296 N N . PRO B 1 138 ? 0.776 38.781 28.578 1 87.94 138 PRO B N 1
ATOM 4297 C CA . PRO B 1 138 ? 1.043 37.375 28.891 1 87.94 138 PRO B CA 1
ATOM 4298 C C . PRO B 1 138 ? 1.498 37.156 30.328 1 87.94 138 PRO B C 1
ATOM 4300 O O . PRO B 1 138 ? 2.227 38 30.875 1 87.94 138 PRO B O 1
ATOM 4303 N N . ASP B 1 139 ? 1.044 36.125 30.938 1 90.88 139 ASP B N 1
ATOM 4304 C CA . ASP B 1 139 ? 1.561 35.625 32.219 1 90.88 139 ASP B CA 1
ATOM 4305 C C . ASP B 1 139 ? 2.434 34.375 32 1 90.88 139 ASP B C 1
ATOM 4307 O O . ASP B 1 139 ? 1.976 33.25 32.188 1 90.88 139 ASP B O 1
ATOM 4311 N N . PHE B 1 140 ? 3.684 34.656 31.719 1 93.62 140 PHE B N 1
ATOM 4312 C CA . PHE B 1 140 ? 4.598 33.562 31.375 1 93.62 140 PHE B CA 1
ATOM 4313 C C . PHE B 1 140 ? 4.801 32.625 32.531 1 93.62 140 PHE B C 1
ATOM 4315 O O . PHE B 1 140 ? 4.965 31.406 32.344 1 93.62 140 PHE B O 1
ATOM 4322 N N . GLU B 1 141 ? 4.812 33.156 33.688 1 94.62 141 GLU B N 1
ATOM 4323 C CA . GLU B 1 141 ? 4.977 32.312 34.844 1 94.62 141 GLU B CA 1
ATOM 4324 C C . GLU B 1 141 ? 3.789 31.375 35.031 1 94.62 141 GLU B C 1
ATOM 4326 O O . GLU B 1 141 ? 3.969 30.203 35.344 1 94.62 141 GLU B O 1
ATOM 4331 N N . GLU B 1 142 ? 2.672 31.922 34.875 1 93.81 142 GLU B N 1
ATOM 4332 C CA . GLU B 1 142 ? 1.487 31.062 34.906 1 93.81 142 GLU B CA 1
ATOM 4333 C C . GLU B 1 142 ? 1.511 30.031 33.812 1 93.81 142 GLU B C 1
ATOM 4335 O O . GLU B 1 142 ? 1.114 28.875 34 1 93.81 142 GLU B O 1
ATOM 4340 N N . GLY B 1 143 ? 1.901 30.5 32.625 1 95 143 GLY B N 1
ATOM 4341 C CA . GLY B 1 143 ? 2.035 29.578 31.516 1 95 143 GLY B CA 1
ATOM 4342 C C . GLY B 1 143 ? 2.975 28.422 31.812 1 95 143 GLY B C 1
ATOM 4343 O O . GLY B 1 143 ? 2.654 27.266 31.531 1 95 143 GLY B O 1
ATOM 4344 N N . ARG B 1 144 ? 4.105 28.688 32.406 1 97 144 ARG B N 1
ATOM 4345 C CA . ARG B 1 144 ? 5.082 27.672 32.75 1 97 144 ARG B CA 1
ATOM 4346 C C . ARG B 1 144 ? 4.531 26.734 33.844 1 97 144 ARG B C 1
ATOM 4348 O O . ARG B 1 144 ? 4.781 25.531 33.812 1 97 144 ARG B O 1
ATOM 4355 N N . SER B 1 145 ? 3.832 27.344 34.719 1 97.19 145 SER B N 1
ATOM 4356 C CA . SER B 1 145 ? 3.221 26.531 35.781 1 97.19 145 SER B CA 1
ATOM 4357 C C . SER B 1 145 ? 2.215 25.547 35.188 1 97.19 145 SER B C 1
ATOM 4359 O O . SER B 1 145 ? 2.234 24.359 35.531 1 97.19 145 SER B O 1
ATOM 4361 N N . ARG B 1 146 ? 1.393 26.016 34.344 1 96.75 146 ARG B N 1
ATOM 4362 C CA . ARG B 1 146 ? 0.402 25.156 33.688 1 96.75 146 ARG B CA 1
ATOM 4363 C C . ARG B 1 146 ? 1.074 24.062 32.875 1 96.75 146 ARG B C 1
ATOM 4365 O O . ARG B 1 146 ? 0.603 22.922 32.844 1 96.75 146 ARG B O 1
ATOM 4372 N N . LEU B 1 147 ? 2.141 24.422 32.219 1 97.62 147 LEU B N 1
ATOM 4373 C CA . LEU B 1 147 ? 2.883 23.453 31.406 1 97.62 147 LEU B CA 1
ATOM 4374 C C . LEU B 1 147 ? 3.477 22.359 32.281 1 97.62 147 LEU B C 1
ATOM 4376 O O . LEU B 1 147 ? 3.436 21.172 31.922 1 97.62 147 LEU B O 1
ATOM 4380 N N . ARG B 1 148 ? 4.02 22.734 33.406 1 97.5 148 ARG B N 1
ATOM 4381 C CA . ARG B 1 148 ? 4.574 21.766 34.344 1 97.5 148 ARG B CA 1
ATOM 4382 C C . ARG B 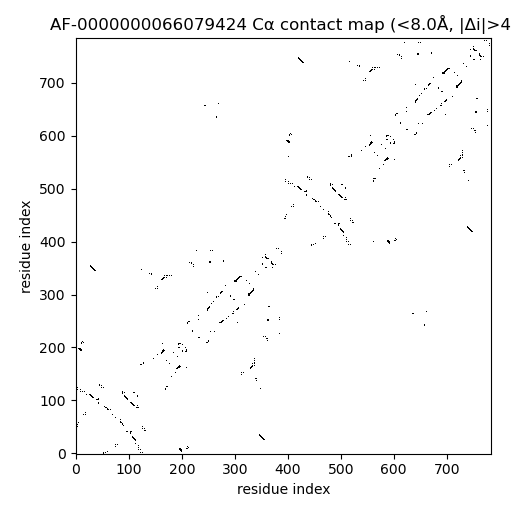1 148 ? 3.504 20.781 34.812 1 97.5 148 ARG B C 1
ATOM 4384 O O . ARG B 1 148 ? 3.771 19.594 34.969 1 97.5 148 ARG B O 1
ATOM 4391 N N . GLU B 1 149 ? 2.383 21.312 35.031 1 97.75 149 GLU B N 1
ATOM 4392 C CA . GLU B 1 149 ? 1.272 20.469 35.469 1 97.75 149 GLU B CA 1
ATOM 4393 C C . GLU B 1 149 ? 0.886 19.484 34.344 1 97.75 149 GLU B C 1
ATOM 4395 O O . GLU B 1 149 ? 0.62 18.312 34.625 1 97.75 149 GLU B O 1
ATOM 4400 N N . LYS B 1 150 ? 0.801 19.969 33.219 1 98 150 LYS B N 1
ATOM 4401 C CA . LYS B 1 150 ? 0.488 19.109 32.062 1 98 150 LYS B CA 1
ATOM 4402 C C . LYS B 1 150 ? 1.541 18.016 31.906 1 98 150 LYS B C 1
ATOM 4404 O O . LYS B 1 150 ? 1.205 16.844 31.672 1 98 150 LYS B O 1
ATOM 4409 N N . VAL B 1 151 ? 2.789 18.391 31.984 1 98 151 VAL B N 1
ATOM 4410 C CA . VAL B 1 151 ? 3.898 17.438 31.859 1 98 151 VAL B CA 1
ATOM 4411 C C . VAL B 1 151 ? 3.799 16.391 32.969 1 98 151 VAL B C 1
ATOM 4413 O O . VAL B 1 151 ? 3.977 15.195 32.688 1 98 151 VAL B O 1
ATOM 4416 N N . ALA B 1 152 ? 3.484 16.828 34.125 1 97.94 152 ALA B N 1
ATOM 4417 C CA . ALA B 1 152 ? 3.344 15.906 35.25 1 97.94 152 ALA B CA 1
ATOM 4418 C C . ALA B 1 152 ? 2.213 14.914 35 1 97.94 152 ALA B C 1
ATOM 4420 O O . ALA B 1 152 ? 2.348 13.719 35.312 1 97.94 152 ALA B O 1
ATOM 4421 N N . SER B 1 153 ? 1.146 15.438 34.531 1 97.62 153 SER B N 1
ATOM 4422 C CA . SER B 1 153 ? 0.006 14.578 34.219 1 97.62 153 SER B CA 1
ATOM 4423 C C . SER B 1 153 ? 0.371 13.531 33.156 1 97.62 153 SER B C 1
ATOM 4425 O O . SER B 1 153 ? 0.058 12.352 33.344 1 97.62 153 SER B O 1
ATOM 4427 N N . LEU B 1 154 ? 1.034 13.883 32.156 1 97.56 154 LEU B N 1
ATOM 4428 C CA . LEU B 1 154 ? 1.416 12.984 31.078 1 97.56 154 LEU B CA 1
ATOM 4429 C C . LEU B 1 154 ? 2.434 11.953 31.562 1 97.56 154 LEU B C 1
ATOM 4431 O O . LEU B 1 154 ? 2.393 10.789 31.141 1 97.56 154 LEU B O 1
ATOM 4435 N N . ARG B 1 155 ? 3.297 12.367 32.375 1 97.38 155 ARG B N 1
ATOM 4436 C CA . ARG B 1 155 ? 4.324 11.477 32.906 1 97.38 155 ARG B CA 1
ATOM 4437 C C . ARG B 1 155 ? 3.707 10.383 33.781 1 97.38 155 ARG B C 1
ATOM 4439 O O . ARG B 1 155 ? 4.316 9.328 33.969 1 97.38 155 ARG B O 1
ATOM 4446 N N . SER B 1 156 ? 2.562 10.664 34.312 1 96.75 156 SER B N 1
ATOM 4447 C CA . SER B 1 156 ? 1.87 9.656 35.094 1 96.75 156 SER B CA 1
ATOM 4448 C C . SER B 1 156 ? 1.275 8.562 34.219 1 96.75 156 SER B C 1
ATOM 4450 O O . SER B 1 156 ? 0.842 7.52 34.719 1 96.75 156 SER B O 1
ATOM 4452 N N . MET B 1 157 ? 1.235 8.719 32.938 1 96.5 157 MET B N 1
ATOM 4453 C CA . MET B 1 157 ? 0.72 7.754 31.984 1 96.5 157 MET B CA 1
ATOM 4454 C C . MET B 1 157 ? 1.816 6.797 31.531 1 96.5 157 MET B C 1
ATOM 4456 O O . MET B 1 157 ? 3.002 7.059 31.734 1 96.5 157 MET B O 1
ATOM 4460 N N . PRO B 1 158 ? 1.411 5.645 30.922 1 94.62 158 PRO B N 1
ATOM 4461 C CA . PRO B 1 158 ? 2.408 4.746 30.328 1 94.62 158 PRO B CA 1
ATOM 4462 C C . PRO B 1 158 ? 3.258 5.43 29.266 1 94.62 158 PRO B C 1
ATOM 4464 O O . PRO B 1 158 ? 2.805 6.383 28.625 1 94.62 158 PRO B O 1
ATOM 4467 N N . ALA B 1 159 ? 4.41 4.891 29.047 1 91.38 159 ALA B N 1
ATOM 4468 C CA . ALA B 1 159 ? 5.391 5.453 28.125 1 91.38 159 ALA B CA 1
ATOM 4469 C C . ALA B 1 159 ? 4.828 5.531 26.703 1 91.38 159 ALA B C 1
ATOM 4471 O O . ALA B 1 159 ? 5.289 6.336 25.891 1 91.38 159 ALA B O 1
ATOM 4472 N N . GLY B 1 160 ? 3.844 4.773 26.469 1 92.31 160 GLY B N 1
ATOM 4473 C CA . GLY B 1 160 ? 3.24 4.727 25.141 1 92.31 160 GLY B CA 1
ATOM 4474 C C . GLY B 1 160 ? 2.346 5.918 24.859 1 92.31 160 GLY B C 1
ATOM 4475 O O . GLY B 1 160 ? 1.977 6.156 23.703 1 92.31 160 GLY B O 1
ATOM 4476 N N . CYS B 1 161 ? 2.012 6.621 25.844 1 96.62 161 CYS B N 1
ATOM 4477 C CA . CYS B 1 161 ? 1.213 7.828 25.656 1 96.62 161 CYS B CA 1
ATOM 4478 C C . CYS B 1 161 ? 2.074 8.977 25.156 1 96.62 161 CYS B C 1
ATOM 4480 O O . CYS B 1 161 ? 2.676 9.703 25.953 1 96.62 161 CYS B O 1
ATOM 4482 N N . LYS B 1 162 ? 2.07 9.141 23.891 1 95.5 162 LYS B N 1
ATOM 4483 C CA . LYS B 1 162 ? 2.963 10.102 23.25 1 95.5 162 LYS B CA 1
ATOM 4484 C C . LYS B 1 162 ? 2.18 11.273 22.672 1 95.5 162 LYS B C 1
ATOM 4486 O O . LYS B 1 162 ? 1.077 11.102 22.156 1 95.5 162 LYS B O 1
ATOM 4491 N N . ILE B 1 163 ? 2.748 12.438 22.75 1 98 163 ILE B N 1
ATOM 4492 C CA . ILE B 1 163 ? 2.088 13.617 22.203 1 98 163 ILE B CA 1
ATOM 4493 C C . ILE B 1 163 ? 3.051 14.367 21.281 1 98 163 ILE B C 1
ATOM 4495 O O . ILE B 1 163 ? 4.266 14.164 21.344 1 98 163 ILE B O 1
ATOM 4499 N N . ALA B 1 164 ? 2.488 15.156 20.406 1 98.25 164 ALA B N 1
ATOM 4500 C CA . ALA B 1 164 ? 3.215 16.078 19.547 1 98.25 164 ALA B CA 1
ATOM 4501 C C . ALA B 1 164 ? 2.625 17.484 19.625 1 98.25 164 ALA B C 1
ATOM 4503 O O . ALA B 1 164 ? 1.465 17.656 20 1 98.25 164 ALA B O 1
ATOM 4504 N N . ASP B 1 165 ? 3.414 18.453 19.312 1 98.5 165 ASP B N 1
ATOM 4505 C CA . ASP B 1 165 ? 2.965 19.844 19.234 1 98.5 165 ASP B CA 1
ATOM 4506 C C . ASP B 1 165 ? 2.375 20.141 17.859 1 98.5 165 ASP B C 1
ATOM 4508 O O . ASP B 1 165 ? 3.053 20 16.844 1 98.5 165 ASP B O 1
ATOM 4512 N N . TYR B 1 166 ? 1.173 20.578 17.891 1 97.81 166 TYR B N 1
ATOM 4513 C CA . TYR B 1 166 ? 0.474 20.984 16.672 1 97.81 166 TYR B CA 1
ATOM 4514 C C . TYR B 1 166 ? -0.059 22.406 16.797 1 97.81 166 TYR B C 1
ATOM 4516 O O . TYR B 1 166 ? -1.141 22.719 16.297 1 97.81 166 TYR B O 1
ATOM 4524 N N . GLY B 1 167 ? 0.704 23.344 17.438 1 97.38 167 GLY B N 1
ATOM 4525 C CA . GLY B 1 167 ? 0.07 24.562 17.891 1 97.38 167 GLY B CA 1
ATOM 4526 C C . GLY B 1 167 ? 0.53 25.797 17.141 1 97.38 167 GLY B C 1
ATOM 4527 O O . GLY B 1 167 ? 0.318 26.922 17.578 1 97.38 167 GLY B O 1
ATOM 4528 N N . THR B 1 168 ? 1.065 25.672 15.945 1 97.62 168 THR B N 1
ATOM 4529 C CA . THR B 1 168 ? 1.694 26.797 15.266 1 97.62 168 THR B CA 1
ATOM 4530 C C . THR B 1 168 ? 0.657 27.844 14.891 1 97.62 168 THR B C 1
ATOM 4532 O O . THR B 1 168 ? 0.853 29.031 15.156 1 97.62 168 THR B O 1
ATOM 4535 N N . ARG B 1 169 ? -0.45 27.484 14.422 1 95.25 169 ARG B N 1
ATOM 4536 C CA . ARG B 1 169 ? -1.408 28.391 13.797 1 95.25 169 ARG B CA 1
ATOM 4537 C C . ARG B 1 169 ? -2.045 29.312 14.828 1 95.25 169 ARG B C 1
ATOM 4539 O O . ARG B 1 169 ? -2.439 30.438 14.508 1 95.25 169 ARG B O 1
ATOM 4546 N N . ARG B 1 170 ? -2.168 28.844 16.062 1 96.19 170 ARG B N 1
ATOM 4547 C CA . ARG B 1 170 ? -2.861 29.625 17.094 1 96.19 170 ARG B CA 1
ATOM 4548 C C . ARG B 1 170 ? -1.97 29.859 18.297 1 96.19 170 ARG B C 1
ATOM 4550 O O . ARG B 1 170 ? -2.465 30.031 19.422 1 96.19 170 ARG B O 1
ATOM 4557 N N . ARG B 1 171 ? -0.731 29.797 18.062 1 97.69 171 ARG B N 1
ATOM 4558 C CA . ARG B 1 171 ? 0.197 30.078 19.156 1 97.69 171 ARG B CA 1
ATOM 4559 C C . ARG B 1 171 ? 0.022 31.5 19.672 1 97.69 171 ARG B C 1
ATOM 4561 O O . ARG B 1 171 ? -0.311 32.406 18.922 1 97.69 171 ARG B O 1
ATOM 4568 N N . TYR B 1 172 ? 0.274 31.703 20.953 1 97.44 172 TYR B N 1
ATOM 4569 C CA . TYR B 1 172 ? 0.223 33.031 21.547 1 97.44 172 TYR B CA 1
ATOM 4570 C C . TYR B 1 172 ? 1.275 33.938 20.922 1 97.44 172 TYR B C 1
ATOM 4572 O O . TYR B 1 172 ? 0.978 35.094 20.547 1 97.44 172 TYR B O 1
ATOM 4580 N N . SER B 1 173 ? 2.453 33.438 20.844 1 97.38 173 SER B N 1
ATOM 4581 C CA . SER B 1 173 ? 3.58 34.125 20.234 1 97.38 173 SER B CA 1
ATOM 4582 C C . SER B 1 173 ? 4.684 33.156 19.828 1 97.38 173 SER B C 1
ATOM 4584 O O . SER B 1 173 ? 4.738 32.031 20.344 1 97.38 173 SER B O 1
ATOM 4586 N N . ARG B 1 174 ? 5.469 33.594 18.938 1 97.69 174 ARG B N 1
ATOM 4587 C CA . ARG B 1 174 ? 6.637 32.812 18.562 1 97.69 174 ARG B CA 1
ATOM 4588 C C . ARG B 1 174 ? 7.539 32.562 19.766 1 97.69 174 ARG B C 1
ATOM 4590 O O . ARG B 1 174 ? 8.086 31.469 19.938 1 97.69 174 ARG B O 1
ATOM 4597 N N . GLN B 1 175 ? 7.699 33.531 20.578 1 96.44 175 GLN B N 1
ATOM 4598 C CA . GLN B 1 175 ? 8.539 33.438 21.766 1 96.44 175 GLN B CA 1
ATOM 4599 C C . GLN B 1 175 ? 8.055 32.312 22.688 1 96.44 175 GLN B C 1
ATOM 4601 O O . GLN B 1 175 ? 8.852 31.469 23.109 1 96.44 175 GLN B O 1
ATOM 4606 N N . TRP B 1 176 ? 6.816 32.312 22.984 1 97.44 176 TRP B N 1
ATOM 4607 C CA . TRP B 1 176 ? 6.27 31.297 23.875 1 97.44 176 TRP B CA 1
ATOM 4608 C C . TRP B 1 176 ? 6.398 29.922 23.25 1 97.44 176 TRP B C 1
ATOM 4610 O O . TRP B 1 176 ? 6.773 28.953 23.938 1 97.44 176 TRP B O 1
ATOM 4620 N N . HIS B 1 177 ? 6.031 29.844 21.953 1 98.06 177 HIS B N 1
ATOM 4621 C CA . HIS B 1 177 ? 6.16 28.578 21.25 1 98.06 177 HIS B CA 1
ATOM 4622 C C . HIS B 1 177 ? 7.582 28.031 21.344 1 98.06 177 HIS B C 1
ATOM 4624 O O . HIS B 1 177 ? 7.781 26.844 21.594 1 98.06 177 HIS B O 1
ATOM 4630 N N . GLY B 1 178 ? 8.547 28.875 21.172 1 97.81 178 GLY B N 1
ATOM 4631 C CA . GLY B 1 178 ? 9.953 28.5 21.266 1 97.81 178 GLY B CA 1
ATOM 4632 C C . GLY B 1 178 ? 10.359 28.094 22.672 1 97.81 178 GLY B C 1
ATOM 4633 O O . GLY B 1 178 ? 11.234 27.234 22.844 1 97.81 178 GLY B O 1
ATOM 4634 N N . GLU B 1 179 ? 9.766 28.672 23.625 1 97.19 179 GLU B N 1
ATOM 4635 C CA . GLU B 1 179 ? 10.094 28.359 25 1 97.19 179 GLU B CA 1
ATOM 4636 C C . GLU B 1 179 ? 9.477 27.031 25.438 1 97.19 179 GLU B C 1
ATOM 4638 O O . GLU B 1 179 ? 10.094 26.266 26.172 1 97.19 179 GLU B O 1
ATOM 4643 N N . LEU B 1 180 ? 8.375 26.828 24.984 1 97.06 180 LEU B N 1
ATOM 4644 C CA . LEU B 1 180 ? 7.586 25.688 25.469 1 97.06 180 LEU B CA 1
ATOM 4645 C C . LEU B 1 180 ? 8.172 24.375 24.953 1 97.06 180 LEU B C 1
ATOM 4647 O O . LEU B 1 180 ? 8.148 23.359 25.656 1 97.06 180 LEU B O 1
ATOM 4651 N N . LEU B 1 181 ? 8.742 24.328 23.75 1 98.38 181 LEU B N 1
ATOM 4652 C CA . LEU B 1 181 ? 9.117 23.094 23.078 1 98.38 181 LEU B CA 1
ATOM 4653 C C . LEU B 1 181 ? 10.273 22.406 23.797 1 98.38 181 LEU B C 1
ATOM 4655 O O . LEU B 1 181 ? 10.203 21.219 24.109 1 98.38 181 LEU B O 1
ATOM 4659 N N . PRO B 1 182 ? 11.359 23.141 24.141 1 98 182 PRO B N 1
ATOM 4660 C CA . PRO B 1 182 ? 12.406 22.484 24.922 1 98 182 PRO B CA 1
ATOM 4661 C C . PRO B 1 182 ? 11.906 22 26.281 1 98 182 PRO B C 1
ATOM 4663 O O . PRO B 1 182 ? 12.391 20.984 26.797 1 98 182 PRO B O 1
ATOM 4666 N N . LEU B 1 183 ? 10.969 22.719 26.859 1 97.62 183 LEU B N 1
ATOM 4667 C CA . LEU B 1 183 ? 10.406 22.297 28.141 1 97.62 183 LEU B CA 1
ATOM 4668 C C . LEU B 1 183 ? 9.641 20.969 27.984 1 97.62 183 LEU B C 1
ATOM 4670 O O . LEU B 1 183 ? 9.727 20.109 28.859 1 97.62 183 LEU B O 1
ATOM 4674 N N . LEU B 1 184 ? 8.898 20.828 26.953 1 98.12 184 LEU B N 1
ATOM 4675 C CA . LEU B 1 184 ? 8.188 19.594 26.672 1 98.12 184 LEU B CA 1
ATOM 4676 C C . LEU B 1 184 ? 9.164 18.453 26.406 1 98.12 184 LEU B C 1
ATOM 4678 O O . LEU B 1 184 ? 9.008 17.344 26.938 1 98.12 184 LEU B O 1
ATOM 4682 N N . ARG B 1 185 ? 10.164 18.719 25.531 1 98 185 ARG B N 1
ATOM 4683 C CA . ARG B 1 185 ? 11.18 17.719 25.203 1 98 185 ARG B CA 1
ATOM 4684 C C . ARG B 1 185 ? 11.867 17.188 26.453 1 98 185 ARG B C 1
ATOM 4686 O O . ARG B 1 185 ? 11.945 15.984 26.656 1 98 185 ARG B O 1
ATOM 4693 N N . ASP B 1 186 ? 12.312 18.109 27.297 1 97.75 186 ASP B N 1
ATOM 4694 C CA . ASP B 1 186 ? 13.062 17.75 28.5 1 97.75 186 ASP B CA 1
ATOM 4695 C C . ASP B 1 186 ? 12.156 17.125 29.547 1 97.75 186 ASP B C 1
ATOM 4697 O O . ASP B 1 186 ? 12.578 16.266 30.328 1 97.75 186 ASP B O 1
ATOM 4701 N N . GLY B 1 187 ? 10.977 17.594 29.609 1 97.62 187 GLY B N 1
ATOM 4702 C CA . GLY B 1 187 ? 10.047 17.125 30.625 1 97.62 187 GLY B CA 1
ATOM 4703 C C . GLY B 1 187 ? 9.438 15.773 30.297 1 97.62 187 GLY B C 1
ATOM 4704 O O . GLY B 1 187 ? 9.133 14.984 31.203 1 97.62 187 GLY B O 1
ATOM 4705 N N . LEU B 1 188 ? 9.258 15.445 29 1 97.94 188 LEU B N 1
ATOM 4706 C CA . LEU B 1 188 ? 8.492 14.266 28.609 1 97.94 188 LEU B CA 1
ATOM 4707 C C . LEU B 1 188 ? 9.406 13.203 28 1 97.94 188 LEU B C 1
ATOM 4709 O O . LEU B 1 188 ? 9.023 12.039 27.891 1 97.94 188 LEU B O 1
ATOM 4713 N N . GLY B 1 189 ? 10.562 13.594 27.578 1 96.56 189 GLY B N 1
ATOM 4714 C CA . GLY B 1 189 ? 11.461 12.648 26.938 1 96.56 189 GLY B CA 1
ATOM 4715 C C . GLY B 1 189 ? 10.844 11.961 25.734 1 96.56 189 GLY B C 1
ATOM 4716 O O . GLY B 1 189 ? 10.352 12.625 24.828 1 96.56 189 GLY B O 1
ATOM 4717 N N . GLU B 1 190 ? 10.734 10.68 25.781 1 95.5 190 GLU B N 1
ATOM 4718 C CA . GLU B 1 190 ? 10.273 9.875 24.641 1 95.5 190 GLU B CA 1
ATOM 4719 C C . GLU B 1 190 ? 8.781 10.07 24.406 1 95.5 190 GLU B C 1
ATOM 4721 O O . GLU B 1 190 ? 8.273 9.734 23.328 1 95.5 190 GLU B O 1
ATOM 4726 N N . GLN B 1 191 ? 8.086 10.555 25.328 1 97.19 191 GLN B N 1
ATOM 4727 C CA . GLN B 1 191 ? 6.652 10.773 25.188 1 97.19 191 GLN B CA 1
ATOM 4728 C C . GLN B 1 191 ? 6.371 11.969 24.266 1 97.19 191 GLN B C 1
ATOM 4730 O O . GLN B 1 191 ? 5.246 12.141 23.797 1 97.19 191 GLN B O 1
ATOM 4735 N N . PHE B 1 192 ? 7.34 12.844 24.141 1 98.19 192 PHE B N 1
ATOM 4736 C CA . PHE B 1 192 ? 7.227 13.945 23.203 1 98.19 192 PHE B CA 1
ATOM 4737 C C . PHE B 1 192 ? 7.879 13.594 21.875 1 98.19 192 PHE B C 1
ATOM 4739 O O . PHE B 1 192 ? 9.102 13.492 21.781 1 98.19 192 PHE B O 1
ATOM 4746 N N . VAL B 1 193 ? 7.074 13.492 20.844 1 97.44 193 VAL B N 1
ATOM 4747 C CA . VAL B 1 193 ? 7.598 12.82 19.656 1 97.44 193 VAL B CA 1
ATOM 4748 C C . VAL B 1 193 ? 8.016 13.867 18.625 1 97.44 193 VAL B C 1
ATOM 4750 O O . VAL B 1 193 ? 8.656 13.531 17.625 1 97.44 193 VAL B O 1
ATOM 4753 N N . GLY B 1 194 ? 7.617 15.148 18.859 1 98.25 194 GLY B N 1
ATOM 4754 C CA . GLY B 1 194 ? 8.047 16.156 17.891 1 98.25 194 GLY B CA 1
ATOM 4755 C C . GLY B 1 194 ? 7.07 17.297 17.75 1 98.25 194 GLY B C 1
ATOM 4756 O O . GLY B 1 194 ? 6.254 17.531 18.641 1 98.25 194 GLY B O 1
ATOM 4757 N N . THR B 1 195 ? 7.215 18.078 16.703 1 98.75 195 THR B N 1
ATOM 4758 C CA . THR B 1 195 ? 6.395 19.25 16.438 1 98.75 195 THR B CA 1
ATOM 4759 C C . THR B 1 195 ? 6.043 19.359 14.953 1 98.75 195 THR B C 1
ATOM 4761 O O . THR B 1 195 ? 6.805 18.891 14.102 1 98.75 195 THR B O 1
ATOM 4764 N N . SER B 1 196 ? 4.895 19.906 14.695 1 98.5 196 SER B N 1
ATOM 4765 C CA . SER B 1 196 ? 4.531 20.156 13.305 1 98.5 196 SER B CA 1
ATOM 4766 C C . SER B 1 196 ? 5.328 21.328 12.734 1 98.5 196 SER B C 1
ATOM 4768 O O . SER B 1 196 ? 5.422 21.484 11.516 1 98.5 196 SER B O 1
ATOM 4770 N N . ASN B 1 197 ? 5.859 22.203 13.57 1 98.81 197 ASN B N 1
ATOM 4771 C CA . ASN B 1 197 ? 6.562 23.406 13.133 1 98.81 197 ASN B CA 1
ATOM 4772 C C . ASN B 1 197 ? 7.977 23.078 12.648 1 98.81 197 ASN B C 1
ATOM 4774 O O . ASN B 1 197 ? 8.82 22.656 13.438 1 98.81 197 ASN B O 1
ATOM 4778 N N . VAL B 1 198 ? 8.25 23.391 11.453 1 98.88 198 VAL B N 1
ATOM 4779 C CA . VAL B 1 198 ? 9.477 22.953 10.797 1 98.88 198 VAL B CA 1
ATOM 4780 C C . VAL B 1 198 ? 10.648 23.797 11.297 1 98.88 198 VAL B C 1
ATOM 4782 O O . VAL B 1 198 ? 11.766 23.297 11.453 1 98.88 198 VAL B O 1
ATOM 4785 N N . TYR B 1 199 ? 10.453 25.078 11.539 1 98.75 199 TYR B N 1
ATOM 4786 C CA . TYR B 1 199 ? 11.5 25.953 12.055 1 98.75 199 TYR B CA 1
ATOM 4787 C C . TYR B 1 199 ? 12.023 25.453 13.391 1 98.75 199 TYR B C 1
ATOM 4789 O O . TYR B 1 199 ? 13.234 25.312 13.586 1 98.75 199 TYR B O 1
ATOM 4797 N N . PHE B 1 200 ? 11.133 25.156 14.258 1 98.75 200 PHE B N 1
ATOM 4798 C CA . PHE B 1 200 ? 11.531 24.75 15.602 1 98.75 200 PHE B CA 1
ATOM 4799 C C . PHE B 1 200 ? 12.07 23.328 15.586 1 98.75 200 PHE B C 1
ATOM 4801 O O . PHE B 1 200 ? 12.953 22.984 16.375 1 98.75 200 PHE B O 1
ATOM 4808 N N . ALA B 1 201 ? 11.523 22.484 14.703 1 98.81 201 ALA B N 1
ATOM 4809 C CA . ALA B 1 201 ? 12.109 21.156 14.547 1 98.81 201 ALA B CA 1
ATOM 4810 C C . ALA B 1 201 ? 13.594 21.25 14.195 1 98.81 201 ALA B C 1
ATOM 4812 O O . ALA B 1 201 ? 14.422 20.578 14.805 1 98.81 201 ALA B O 1
ATOM 4813 N N . LYS B 1 202 ? 13.914 22.078 13.234 1 98.75 202 LYS B N 1
ATOM 4814 C CA . LYS B 1 202 ? 15.305 22.297 12.844 1 98.75 202 LYS B CA 1
ATOM 4815 C C . LYS B 1 202 ? 16.109 22.875 14 1 98.75 202 LYS B C 1
ATOM 4817 O O . LYS B 1 202 ? 17.203 22.391 14.305 1 98.75 202 LYS B O 1
ATOM 4822 N N . GLN B 1 203 ? 15.586 23.875 14.641 1 98.31 203 GLN B N 1
ATOM 4823 C CA . GLN B 1 203 ? 16.297 24.625 15.672 1 98.31 203 GLN B CA 1
ATOM 4824 C C . GLN B 1 203 ? 16.641 23.734 16.859 1 98.31 203 GLN B C 1
ATOM 4826 O O . GLN B 1 203 ? 17.719 23.859 17.438 1 98.31 203 GLN B O 1
ATOM 4831 N N . TYR B 1 204 ? 15.719 22.859 17.234 1 98.38 204 TYR B N 1
ATOM 4832 C CA . TYR B 1 204 ? 15.891 22.125 18.469 1 98.38 204 TYR B CA 1
ATOM 4833 C C . TYR B 1 204 ? 16.203 20.656 18.188 1 98.38 204 TYR B C 1
ATOM 4835 O O . TYR B 1 204 ? 16.281 19.844 19.109 1 98.38 204 TYR B O 1
ATOM 4843 N N . GLY B 1 205 ? 16.328 20.297 16.922 1 97.81 205 GLY B N 1
ATOM 4844 C CA . GLY B 1 205 ? 16.609 18.906 16.578 1 97.81 205 GLY B CA 1
ATOM 4845 C C . GLY B 1 205 ? 15.445 17.984 16.891 1 97.81 205 GLY B C 1
ATOM 4846 O O . GLY B 1 205 ? 15.641 16.875 17.375 1 97.81 205 GLY B O 1
ATOM 4847 N N . LEU B 1 206 ? 14.227 18.484 16.781 1 98.44 206 LEU B N 1
ATOM 4848 C CA . LEU B 1 206 ? 13.023 17.672 16.953 1 98.44 206 LEU B CA 1
ATOM 4849 C C . LEU B 1 206 ? 12.57 17.062 15.641 1 98.44 206 LEU B C 1
ATOM 4851 O O . LEU B 1 206 ? 13.008 17.484 14.57 1 98.44 206 LEU B O 1
ATOM 4855 N N . THR B 1 207 ? 11.766 16.062 15.688 1 98.19 207 THR B N 1
ATOM 4856 C CA . THR B 1 207 ? 11.172 15.469 14.492 1 98.19 207 THR B CA 1
ATOM 4857 C C . THR B 1 207 ? 10.039 16.344 13.953 1 98.19 207 THR B C 1
ATOM 4859 O O . THR B 1 207 ? 9.094 16.641 14.68 1 98.19 207 THR B O 1
ATOM 4862 N N . PRO B 1 208 ? 10.164 16.797 12.727 1 98.62 208 PRO B N 1
ATOM 4863 C CA . PRO B 1 208 ? 9.016 17.484 12.133 1 98.62 208 PRO B CA 1
ATOM 4864 C C . PRO B 1 208 ? 7.879 16.516 11.773 1 98.62 208 PRO B C 1
ATOM 4866 O O . PRO B 1 208 ? 8.125 15.422 11.273 1 98.62 208 PRO B O 1
ATOM 4869 N N . LEU B 1 209 ? 6.637 16.891 12.086 1 97.81 209 LEU B N 1
ATOM 4870 C CA . LEU B 1 209 ? 5.496 16 11.906 1 97.81 209 LEU B CA 1
ATOM 4871 C C . LEU B 1 209 ? 4.422 16.672 11.047 1 97.81 209 LEU B C 1
ATOM 4873 O O . LEU B 1 209 ? 4.246 17.891 11.102 1 97.81 209 LEU B O 1
ATOM 4877 N N . GLY B 1 210 ? 3.73 15.812 10.328 1 96.38 210 GLY B N 1
ATOM 4878 C CA . GLY B 1 210 ? 2.623 16.266 9.5 1 96.38 210 GLY B CA 1
ATOM 4879 C C . GLY B 1 210 ? 2.547 15.555 8.164 1 96.38 210 GLY B C 1
ATOM 4880 O O . GLY B 1 210 ? 3.574 15.172 7.598 1 96.38 210 GLY B O 1
ATOM 4881 N N . THR B 1 211 ? 1.381 15.383 7.695 1 97.19 211 THR B N 1
ATOM 4882 C CA . THR B 1 211 ? 1.177 14.695 6.426 1 97.19 211 THR B CA 1
ATOM 4883 C C . THR B 1 211 ? 0.389 15.57 5.457 1 97.19 211 THR B C 1
ATOM 4885 O O . THR B 1 211 ? 0.974 16.344 4.691 1 97.19 211 THR B O 1
ATOM 4888 N N . MET B 1 212 ? -0.938 15.609 5.613 1 97.88 212 MET B N 1
ATOM 4889 C CA . MET B 1 212 ? -1.828 16.359 4.738 1 97.88 212 MET B CA 1
ATOM 4890 C C . MET B 1 212 ? -2.896 17.094 5.551 1 97.88 212 MET B C 1
ATOM 4892 O O . MET B 1 212 ? -3.088 16.812 6.73 1 97.88 212 MET B O 1
ATOM 4896 N N . ALA B 1 213 ? -3.471 18.062 4.914 1 96.88 213 ALA B N 1
ATOM 4897 C CA . ALA B 1 213 ? -4.57 18.812 5.52 1 96.88 213 ALA B CA 1
ATOM 4898 C C . ALA B 1 213 ? -5.793 18.828 4.609 1 96.88 213 ALA B C 1
ATOM 4900 O O . ALA B 1 213 ? -5.777 18.234 3.529 1 96.88 213 ALA B O 1
ATOM 4901 N N . HIS B 1 214 ? -6.863 19.438 5.051 1 96.44 214 HIS B N 1
ATOM 4902 C CA . HIS B 1 214 ? -8.164 19.422 4.395 1 96.44 214 HIS B CA 1
ATOM 4903 C C . HIS B 1 214 ? -8.086 20 2.99 1 96.44 214 HIS B C 1
ATOM 4905 O O . HIS B 1 214 ? -8.719 19.484 2.062 1 96.44 214 HIS B O 1
ATOM 4911 N N . GLU B 1 215 ? -7.363 21.078 2.852 1 97.5 215 GLU B N 1
ATOM 4912 C CA . GLU B 1 215 ? -7.344 21.766 1.562 1 97.5 215 GLU B CA 1
ATOM 4913 C C . GLU B 1 215 ? -6.887 20.828 0.447 1 97.5 215 GLU B C 1
ATOM 4915 O O . GLU B 1 215 ? -7.363 20.922 -0.686 1 97.5 215 GLU B O 1
ATOM 4920 N N . TYR B 1 216 ? -5.934 19.922 0.773 1 98.19 216 TYR B N 1
ATOM 4921 C CA . TYR B 1 216 ? -5.445 18.984 -0.225 1 98.19 216 TYR B CA 1
ATOM 4922 C C . TYR B 1 216 ? -6.574 18.109 -0.751 1 98.19 216 TYR B C 1
ATOM 4924 O O . TYR B 1 216 ? -6.754 17.984 -1.964 1 98.19 216 TYR B O 1
ATOM 4932 N N . LEU B 1 217 ? -7.312 17.547 0.131 1 97.69 217 LEU B N 1
ATOM 4933 C CA . LEU B 1 217 ? -8.422 16.688 -0.242 1 97.69 217 LEU B CA 1
ATOM 4934 C C . LEU B 1 217 ? -9.539 17.484 -0.896 1 97.69 217 LEU B C 1
ATOM 4936 O O . LEU B 1 217 ? -10.133 17.047 -1.883 1 97.69 217 LEU B O 1
ATOM 4940 N N . GLN B 1 218 ? -9.836 18.641 -0.387 1 96.69 218 GLN B N 1
ATOM 4941 C CA . GLN B 1 218 ? -10.875 19.5 -0.931 1 96.69 218 GLN B CA 1
ATOM 4942 C C . GLN B 1 218 ? -10.578 19.875 -2.383 1 96.69 218 GLN B C 1
ATOM 4944 O O . GLN B 1 218 ? -11.484 19.906 -3.217 1 96.69 218 GLN B O 1
ATOM 4949 N N . ALA B 1 219 ? -9.367 20.156 -2.643 1 98.19 219 ALA B N 1
ATOM 4950 C CA . ALA B 1 219 ? -8.992 20.594 -3.986 1 98.19 219 ALA B CA 1
ATOM 4951 C C . ALA B 1 219 ? -9.344 19.531 -5.023 1 98.19 219 ALA B C 1
ATOM 4953 O O . ALA B 1 219 ? -9.719 19.859 -6.152 1 98.19 219 ALA B O 1
ATOM 4954 N N . PHE B 1 220 ? -9.273 18.266 -4.684 1 98.06 220 PHE B N 1
ATOM 4955 C CA . PHE B 1 220 ? -9.523 17.172 -5.613 1 98.06 220 PHE B CA 1
ATOM 4956 C C . PHE B 1 220 ? -10.992 17.141 -6.031 1 98.06 220 PHE B C 1
ATOM 4958 O O . PHE B 1 220 ? -11.352 16.484 -7.004 1 98.06 220 PHE B O 1
ATOM 4965 N N . GLN B 1 221 ? -11.836 17.859 -5.273 1 96.56 221 GLN B N 1
ATOM 4966 C CA . GLN B 1 221 ? -13.227 18.016 -5.695 1 96.56 221 GLN B CA 1
ATOM 4967 C C . GLN B 1 221 ? -13.32 18.766 -7.016 1 96.56 221 GLN B C 1
ATOM 4969 O O . GLN B 1 221 ? -14.344 18.703 -7.699 1 96.56 221 GLN B O 1
ATOM 4974 N N . ALA B 1 222 ? -12.18 19.469 -7.355 1 97 222 ALA B N 1
ATOM 4975 C CA . ALA B 1 222 ? -12.227 20.328 -8.531 1 97 222 ALA B CA 1
ATOM 4976 C C . ALA B 1 222 ? -10.984 20.141 -9.398 1 97 222 ALA B C 1
ATOM 4978 O O . ALA B 1 222 ? -10.633 21.031 -10.18 1 97 222 ALA B O 1
ATOM 4979 N N . LEU B 1 223 ? -10.281 19.062 -9.312 1 97.56 223 LEU B N 1
ATOM 4980 C CA . LEU B 1 223 ? -9.023 18.875 -10.031 1 97.56 223 LEU B CA 1
ATOM 4981 C C . LEU B 1 223 ? -9.18 17.859 -11.148 1 97.56 223 LEU B C 1
ATOM 4983 O O . LEU B 1 223 ? -8.211 17.516 -11.828 1 97.56 223 LEU B O 1
ATOM 4987 N N . GLY B 1 224 ? -10.406 17.344 -11.289 1 93.38 224 GLY B N 1
ATOM 4988 C CA . GLY B 1 224 ? -10.523 16.484 -12.461 1 93.38 224 GLY B CA 1
ATOM 4989 C C . GLY B 1 224 ? -11.352 15.234 -12.203 1 93.38 224 GLY B C 1
ATOM 4990 O O . GLY B 1 224 ? -12.234 14.898 -13 1 93.38 224 GLY B O 1
ATOM 4991 N N . PRO B 1 225 ? -11.125 14.461 -11.141 1 93.69 225 PRO B N 1
ATOM 4992 C CA . PRO B 1 225 ? -11.922 13.258 -10.891 1 93.69 225 PRO B CA 1
ATOM 4993 C C . PRO B 1 225 ? -13.414 13.562 -10.742 1 93.69 225 PRO B C 1
ATOM 4995 O O . PRO B 1 225 ? -13.789 14.695 -10.43 1 93.69 225 PRO B O 1
ATOM 4998 N N . ARG B 1 226 ? -14.258 12.469 -10.953 1 93.44 226 ARG B N 1
ATOM 4999 C CA . ARG B 1 226 ? -15.648 12.586 -10.523 1 93.44 226 ARG B CA 1
ATOM 5000 C C . ARG B 1 226 ? -15.734 12.891 -9.031 1 93.44 226 ARG B C 1
ATOM 5002 O O . ARG B 1 226 ? -14.961 12.352 -8.234 1 93.44 226 ARG B O 1
ATOM 5009 N N . LEU B 1 227 ? -16.578 13.789 -8.719 1 93.88 227 LEU B N 1
ATOM 5010 C CA . LEU B 1 227 ? -16.734 14.242 -7.336 1 93.88 227 LEU B CA 1
ATOM 5011 C C . LEU B 1 227 ? -16.812 13.055 -6.379 1 93.88 227 LEU B C 1
ATOM 5013 O O . LEU B 1 227 ? -16.141 13.047 -5.34 1 93.88 227 LEU B O 1
ATOM 5017 N N . ARG B 1 228 ? -17.5 12.031 -6.738 1 94.25 228 ARG B N 1
ATOM 5018 C CA . ARG B 1 228 ? -17.688 10.852 -5.902 1 94.25 228 ARG B CA 1
ATOM 5019 C C . ARG B 1 228 ? -16.359 10.125 -5.68 1 94.25 228 ARG B C 1
ATOM 5021 O O . ARG B 1 228 ? -16.188 9.438 -4.676 1 94.25 228 ARG B O 1
ATOM 5028 N N . ASP B 1 229 ? -15.391 10.312 -6.586 1 96.44 229 ASP B N 1
ATOM 5029 C CA . ASP B 1 229 ? -14.117 9.609 -6.543 1 96.44 229 ASP B CA 1
ATOM 5030 C C . ASP B 1 229 ? -12.992 10.523 -6.059 1 96.44 229 ASP B C 1
ATOM 5032 O O . ASP B 1 229 ? -11.82 10.141 -6.059 1 96.44 229 ASP B O 1
ATOM 5036 N N . SER B 1 230 ? -13.352 11.773 -5.645 1 97.06 230 SER B N 1
ATOM 5037 C CA . SER B 1 230 ? -12.344 12.789 -5.34 1 97.06 230 SER B CA 1
ATOM 5038 C C . SER B 1 230 ? -11.461 12.352 -4.172 1 97.06 230 SER B C 1
ATOM 5040 O O . SER B 1 230 ? -10.242 12.531 -4.211 1 97.06 230 SER B O 1
ATOM 5042 N N . GLN B 1 231 ? -12.07 11.781 -3.164 1 97.25 231 GLN B N 1
ATOM 5043 C CA . GLN B 1 231 ? -11.312 11.336 -1.996 1 97.25 231 GLN B CA 1
ATOM 5044 C C . GLN B 1 231 ? -10.344 10.219 -2.361 1 97.25 231 GLN B C 1
ATOM 5046 O O . GLN B 1 231 ? -9.164 10.273 -2.002 1 97.25 231 GLN B O 1
ATOM 5051 N N . VAL B 1 232 ? -10.789 9.188 -3.084 1 98 232 VAL B N 1
ATOM 5052 C CA . VAL B 1 232 ? -9.953 8.078 -3.518 1 98 232 VAL B CA 1
ATOM 5053 C C . VAL B 1 232 ? -8.812 8.594 -4.391 1 98 232 VAL B C 1
ATOM 5055 O O . VAL B 1 232 ? -7.656 8.211 -4.199 1 98 232 VAL B O 1
ATOM 5058 N N . ALA B 1 233 ? -9.156 9.492 -5.305 1 98.25 233 ALA B N 1
ATOM 5059 C CA . ALA B 1 233 ? -8.148 10.055 -6.199 1 98.25 233 ALA B CA 1
ATOM 5060 C C . ALA B 1 233 ? -7.078 10.805 -5.414 1 98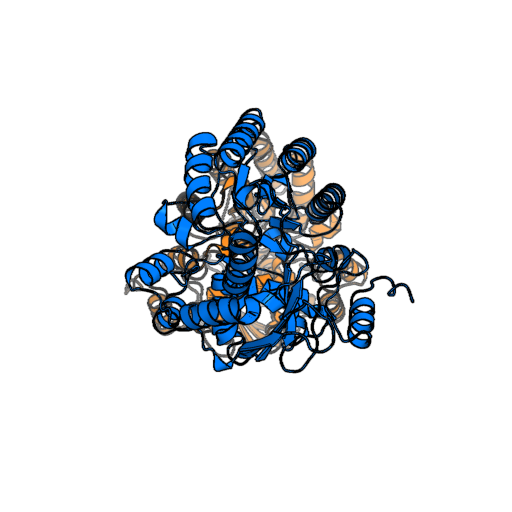.25 233 ALA B C 1
ATOM 5062 O O . ALA B 1 233 ? -5.891 10.711 -5.734 1 98.25 233 ALA B O 1
ATOM 5063 N N . ALA B 1 234 ? -7.484 11.531 -4.414 1 98.56 234 ALA B N 1
ATOM 5064 C CA . ALA B 1 234 ? -6.543 12.289 -3.59 1 98.56 234 ALA B CA 1
ATOM 5065 C C . ALA B 1 234 ? -5.598 11.352 -2.842 1 98.56 234 ALA B C 1
ATOM 5067 O O . ALA B 1 234 ? -4.383 11.562 -2.834 1 98.56 234 ALA B O 1
ATOM 5068 N N . LEU B 1 235 ? -6.145 10.344 -2.232 1 98.38 235 LEU B N 1
ATOM 5069 C CA . LEU B 1 235 ? -5.344 9.398 -1.455 1 98.38 235 LEU B CA 1
ATOM 5070 C C . LEU B 1 235 ? -4.391 8.625 -2.357 1 98.38 235 LEU B C 1
ATOM 5072 O O . LEU B 1 235 ? -3.24 8.383 -1.988 1 98.38 235 LEU B O 1
ATOM 5076 N N . GLU B 1 236 ? -4.875 8.242 -3.549 1 97.69 236 GLU B N 1
ATOM 5077 C CA . GLU B 1 236 ? -4.008 7.562 -4.508 1 97.69 236 GLU B CA 1
ATOM 5078 C C . GLU B 1 236 ? -2.873 8.477 -4.965 1 97.69 236 GLU B C 1
ATOM 5080 O O . GLU B 1 236 ? -1.731 8.031 -5.105 1 97.69 236 GLU B O 1
ATOM 5085 N N . SER B 1 237 ? -3.223 9.719 -5.199 1 98 237 SER B N 1
ATOM 5086 C CA . SER B 1 237 ? -2.221 10.695 -5.609 1 98 237 SER B CA 1
ATOM 5087 C C . SER B 1 237 ? -1.158 10.883 -4.531 1 98 237 SER B C 1
ATOM 5089 O O . SER B 1 237 ? 0.031 10.992 -4.84 1 98 237 SER B O 1
ATOM 5091 N N . TRP B 1 238 ? -1.562 10.945 -3.289 1 98.56 238 TRP B N 1
ATOM 5092 C CA . TRP B 1 238 ? -0.643 11.07 -2.162 1 98.56 238 TRP B CA 1
ATOM 5093 C C . TRP B 1 238 ? 0.285 9.859 -2.082 1 98.56 238 TRP B C 1
ATOM 5095 O O . TRP B 1 238 ? 1.499 10.016 -1.926 1 98.56 238 TRP B O 1
ATOM 5105 N N . ALA B 1 239 ? -0.307 8.711 -2.199 1 96.81 239 ALA B N 1
ATOM 5106 C CA . ALA B 1 239 ? 0.456 7.465 -2.145 1 96.81 239 ALA B CA 1
ATOM 5107 C C . ALA B 1 239 ? 1.511 7.418 -3.246 1 96.81 239 ALA B C 1
ATOM 5109 O O . ALA B 1 239 ? 2.627 6.941 -3.025 1 96.81 239 ALA B O 1
ATOM 5110 N N . ARG B 1 240 ? 1.156 7.855 -4.391 1 95.38 240 ARG B N 1
ATOM 5111 C CA . ARG B 1 240 ? 2.088 7.879 -5.516 1 95.38 240 ARG B CA 1
ATOM 5112 C C . ARG B 1 240 ? 3.23 8.852 -5.258 1 95.38 240 ARG B C 1
ATOM 5114 O O . ARG B 1 240 ? 4.387 8.562 -5.582 1 95.38 240 ARG B O 1
ATOM 5121 N N . GLU B 1 241 ? 2.945 9.969 -4.648 1 98 241 GLU B N 1
ATOM 5122 C CA . GLU B 1 241 ? 3.932 11.023 -4.414 1 98 241 GLU B CA 1
ATOM 5123 C C . GLU B 1 241 ? 4.949 10.594 -3.359 1 98 241 GLU B C 1
ATOM 5125 O O . GLU B 1 241 ? 6.152 10.828 -3.518 1 98 241 GLU B O 1
ATOM 5130 N N . TYR B 1 242 ? 4.48 9.922 -2.369 1 98.12 242 TYR B N 1
ATOM 5131 C CA . TYR B 1 242 ? 5.352 9.734 -1.212 1 98.12 242 TYR B CA 1
ATOM 5132 C C . TYR B 1 242 ? 5.703 8.266 -1.027 1 98.12 242 TYR B C 1
ATOM 5134 O O . TYR B 1 242 ? 6.555 7.926 -0.202 1 98.12 242 TYR B O 1
ATOM 5142 N N . ARG B 1 243 ? 5.016 7.41 -1.753 1 96.06 243 ARG B N 1
ATOM 5143 C CA . ARG B 1 243 ? 5.34 5.996 -1.907 1 96.06 243 ARG B CA 1
ATOM 5144 C C . ARG B 1 243 ? 5.648 5.355 -0.558 1 96.06 243 ARG B C 1
ATOM 5146 O O . ARG B 1 243 ? 6.707 4.75 -0.379 1 96.06 243 ARG B O 1
ATOM 5153 N N . GLY B 1 244 ? 4.754 5.559 0.393 1 95.44 244 GLY B N 1
ATOM 5154 C CA . GLY B 1 244 ? 4.859 4.883 1.677 1 95.44 244 GLY B CA 1
ATOM 5155 C C . GLY B 1 244 ? 5.199 5.824 2.818 1 95.44 244 GLY B C 1
ATOM 5156 O O . GLY B 1 244 ? 4.91 5.527 3.98 1 95.44 244 GLY B O 1
ATOM 5157 N N . ASP B 1 245 ? 5.891 6.91 2.541 1 97.06 245 ASP B N 1
ATOM 5158 C CA . ASP B 1 245 ? 6.137 7.93 3.557 1 97.06 245 ASP B CA 1
ATOM 5159 C C . ASP B 1 245 ? 4.883 8.758 3.812 1 97.06 245 ASP B C 1
ATOM 5161 O O . ASP B 1 245 ? 3.969 8.789 2.986 1 97.06 245 ASP B O 1
ATOM 5165 N N . LEU B 1 246 ? 4.848 9.391 5.035 1 97.88 246 LEU B N 1
ATOM 5166 C CA . LEU B 1 246 ? 3.768 10.312 5.375 1 97.88 246 LEU B CA 1
ATOM 5167 C C . LEU B 1 246 ? 2.408 9.641 5.215 1 97.88 246 LEU B C 1
ATOM 5169 O O . LEU B 1 246 ? 1.522 10.172 4.543 1 97.88 246 LEU B O 1
ATOM 5173 N N . GLY B 1 247 ? 2.281 8.508 5.91 1 97.56 247 GLY B N 1
ATOM 5174 C CA . GLY B 1 247 ? 1.171 7.602 5.652 1 97.56 247 GLY B CA 1
ATOM 5175 C C . GLY B 1 247 ? 0.022 7.777 6.629 1 97.56 247 GLY B C 1
ATOM 5176 O O . GLY B 1 247 ? -0.586 6.797 7.062 1 97.56 247 GLY B O 1
ATOM 5177 N N . ILE B 1 248 ? -0.342 9.016 7.027 1 98.38 248 ILE B N 1
ATOM 5178 C CA . ILE B 1 248 ? -1.522 9.266 7.848 1 98.38 248 ILE B CA 1
ATOM 5179 C C . ILE B 1 248 ? -2.623 9.883 6.992 1 98.38 248 ILE B C 1
ATOM 5181 O O . ILE B 1 248 ? -2.441 10.961 6.426 1 98.38 248 ILE B O 1
ATOM 5185 N N . ALA B 1 249 ? -3.746 9.211 6.859 1 98.38 249 ALA B N 1
ATOM 5186 C CA . ALA B 1 249 ? -4.859 9.68 6.043 1 98.38 249 ALA B CA 1
ATOM 5187 C C . ALA B 1 249 ? -5.828 10.523 6.867 1 98.38 249 ALA B C 1
ATOM 5189 O O . ALA B 1 249 ? -6.23 10.125 7.961 1 98.38 249 ALA B O 1
ATOM 5190 N N . LEU B 1 250 ? -6.113 11.656 6.332 1 97.38 250 LEU B N 1
ATOM 5191 C CA . LEU B 1 250 ? -7.137 12.492 6.945 1 97.38 250 LEU B CA 1
ATOM 5192 C C . LEU B 1 250 ? -8.531 11.992 6.594 1 97.38 250 LEU B C 1
ATOM 5194 O O . LEU B 1 250 ? -8.828 11.719 5.426 1 97.38 250 LEU B O 1
ATOM 5198 N N . SER B 1 251 ? -9.461 11.953 7.539 1 95.81 251 SER B N 1
ATOM 5199 C CA . SER B 1 251 ? -10.625 11.094 7.348 1 95.81 251 SER B CA 1
ATOM 5200 C C . SER B 1 251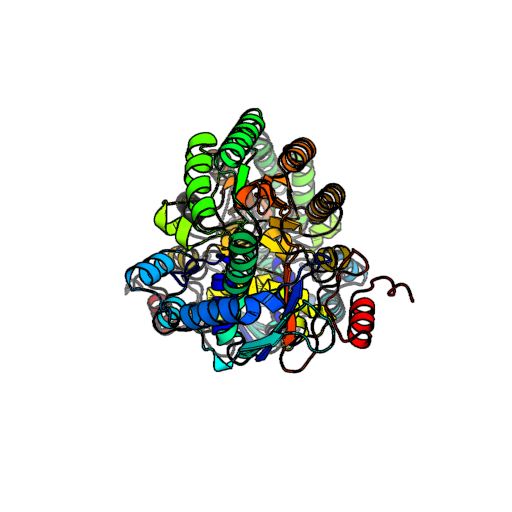 ? -11.922 11.898 7.383 1 95.81 251 SER B C 1
ATOM 5202 O O . SER B 1 251 ? -13.008 11.328 7.367 1 95.81 251 SER B O 1
ATOM 5204 N N . ASP B 1 252 ? -11.914 13.25 7.363 1 91.81 252 ASP B N 1
ATOM 5205 C CA . ASP B 1 252 ? -13.164 13.906 7.73 1 91.81 252 ASP B CA 1
ATOM 5206 C C . ASP B 1 252 ? -13.555 14.953 6.695 1 91.81 252 ASP B C 1
ATOM 5208 O O . ASP B 1 252 ? -14.375 15.828 6.977 1 91.81 252 ASP B O 1
ATOM 5212 N N . VAL B 1 253 ? -13.016 14.922 5.562 1 92.38 253 VAL B N 1
ATOM 5213 C CA . VAL B 1 253 ? -13.312 15.969 4.598 1 92.38 253 VAL B CA 1
ATOM 5214 C C . VAL B 1 253 ? -14.727 15.797 4.059 1 92.38 253 VAL B C 1
ATOM 5216 O O . VAL B 1 253 ? -15.461 16.781 3.895 1 92.38 253 VAL B O 1
ATOM 5219 N N . VAL B 1 254 ? -15.117 14.57 3.824 1 91.88 254 VAL B N 1
ATOM 5220 C CA . VAL B 1 254 ? -16.469 14.312 3.316 1 91.88 254 VAL B CA 1
ATOM 5221 C C . VAL B 1 254 ? -17.203 13.383 4.27 1 91.88 254 VAL B C 1
ATOM 5223 O O . VAL B 1 254 ? -18.047 12.586 3.84 1 91.88 254 VAL B O 1
ATOM 5226 N N . GLY B 1 255 ? -16.812 13.445 5.531 1 90.19 255 GLY B N 1
ATOM 5227 C CA . GLY B 1 255 ? -17.453 12.641 6.559 1 90.19 255 GLY B CA 1
ATOM 5228 C C . GLY B 1 255 ? -16.828 11.266 6.711 1 90.19 255 GLY B C 1
ATOM 5229 O O . GLY B 1 255 ? -16.219 10.742 5.77 1 90.19 255 GLY B O 1
ATOM 5230 N N . LEU B 1 256 ? -17.062 10.625 7.875 1 93.88 256 LEU B N 1
ATOM 5231 C CA . LEU B 1 256 ? -16.422 9.359 8.195 1 93.88 256 LEU B CA 1
ATOM 5232 C C . LEU B 1 256 ? -17.031 8.219 7.375 1 93.88 256 LEU B C 1
ATOM 5234 O O . LEU B 1 256 ? -16.312 7.328 6.922 1 93.88 256 LEU B O 1
ATOM 5238 N N . ASP B 1 257 ? -18.344 8.242 7.156 1 93.69 257 ASP B N 1
ATOM 5239 C CA . ASP B 1 257 ? -18.984 7.184 6.379 1 93.69 257 ASP B CA 1
ATOM 5240 C C . ASP B 1 257 ? -18.391 7.102 4.973 1 93.69 257 ASP B C 1
ATOM 5242 O O . ASP B 1 257 ? -18.062 6.016 4.496 1 93.69 257 ASP B O 1
ATOM 5246 N N . ALA B 1 258 ? -18.359 8.266 4.359 1 94 258 ALA B N 1
ATOM 5247 C CA . ALA B 1 258 ? -17.797 8.32 3.01 1 94 258 ALA B CA 1
ATOM 5248 C C . ALA B 1 258 ? -16.328 7.895 3.01 1 94 258 ALA B C 1
ATOM 5250 O O . ALA B 1 258 ? -15.875 7.199 2.096 1 94 258 ALA B O 1
ATOM 5251 N N . PHE B 1 259 ? -15.633 8.312 4.016 1 96.75 259 PHE B N 1
ATOM 5252 C CA . PHE B 1 259 ? -14.227 7.941 4.133 1 96.75 259 PHE B CA 1
ATOM 5253 C C . PHE B 1 259 ? -14.062 6.43 4.219 1 96.75 259 PHE B C 1
ATOM 5255 O O . PHE B 1 259 ? -13.266 5.844 3.486 1 96.75 259 PHE B O 1
ATOM 5262 N N . LEU B 1 260 ? -14.781 5.805 5.129 1 97.38 260 LEU B N 1
ATOM 5263 C CA . LEU B 1 260 ? -14.664 4.367 5.355 1 97.38 260 LEU B CA 1
ATOM 5264 C C . LEU B 1 260 ? -15.086 3.586 4.113 1 97.38 260 LEU B C 1
ATOM 5266 O O . LEU B 1 260 ? -14.5 2.541 3.809 1 97.38 260 LEU B O 1
ATOM 5270 N N . ARG B 1 261 ? -16.062 4.074 3.416 1 96.38 261 ARG B N 1
ATOM 5271 C CA . ARG B 1 261 ? -16.469 3.428 2.174 1 96.38 261 ARG B CA 1
ATOM 5272 C C . ARG B 1 261 ? -15.336 3.428 1.152 1 96.38 261 ARG B C 1
ATOM 5274 O O . ARG B 1 261 ? -15.164 2.459 0.411 1 96.38 261 ARG B O 1
ATOM 5281 N N . ASP B 1 262 ? -14.633 4.52 1.117 1 96.94 262 ASP B N 1
ATOM 5282 C CA . ASP B 1 262 ? -13.578 4.707 0.121 1 96.94 262 ASP B CA 1
ATOM 5283 C C . ASP B 1 262 ? -12.281 4.035 0.56 1 96.94 262 ASP B C 1
ATOM 5285 O O . ASP B 1 262 ? -11.453 3.664 -0.276 1 96.94 262 ASP B O 1
ATOM 5289 N N . PHE B 1 263 ? -12.039 3.906 1.847 1 98.19 263 PHE B N 1
ATOM 5290 C CA . PHE B 1 263 ? -10.781 3.418 2.412 1 98.19 263 PHE B CA 1
ATOM 5291 C C . PHE B 1 263 ? -10.75 1.895 2.412 1 98.19 263 PHE B C 1
ATOM 5293 O O . PHE B 1 263 ? -10.797 1.267 3.473 1 98.19 263 PHE B O 1
ATOM 5300 N N . ASP B 1 264 ? -10.508 1.337 1.288 1 97.69 264 ASP B N 1
ATOM 5301 C CA . ASP B 1 264 ? -10.594 -0.102 1.065 1 97.69 264 ASP B CA 1
ATOM 5302 C C . ASP B 1 264 ? -9.336 -0.814 1.556 1 97.69 264 ASP B C 1
ATOM 5304 O O . ASP B 1 264 ? -8.5 -0.21 2.227 1 97.69 264 ASP B O 1
ATOM 5308 N N . LEU B 1 265 ? -9.211 -2.076 1.331 1 97.88 265 LEU B N 1
ATOM 5309 C CA . LEU B 1 265 ? -8.109 -2.91 1.8 1 97.88 265 LEU B CA 1
ATOM 5310 C C . LEU B 1 265 ? -6.77 -2.354 1.333 1 97.88 265 LEU B C 1
ATOM 5312 O O . LEU B 1 265 ? -5.793 -2.359 2.088 1 97.88 265 LEU B O 1
ATOM 5316 N N . TYR B 1 266 ? -6.727 -1.869 0.074 1 97.69 266 TYR B N 1
ATOM 5317 C CA . TYR B 1 266 ? -5.531 -1.261 -0.496 1 97.69 266 TYR B CA 1
ATOM 5318 C C . TYR B 1 266 ? -5.008 -0.143 0.399 1 97.69 266 TYR B C 1
ATOM 5320 O O . TYR B 1 266 ? -3.83 -0.134 0.768 1 97.69 266 TYR B O 1
ATOM 5328 N N . PHE B 1 267 ? -5.836 0.757 0.812 1 98.44 267 PHE B N 1
ATOM 5329 C CA . PHE B 1 267 ? -5.453 1.894 1.641 1 98.44 267 PHE B CA 1
ATOM 5330 C C . PHE B 1 267 ? -5.176 1.451 3.072 1 98.44 267 PHE B C 1
ATOM 5332 O O . PHE B 1 267 ? -4.246 1.95 3.713 1 98.44 267 PHE B O 1
ATOM 5339 N N . CYS B 1 268 ? -6.004 0.511 3.586 1 98.31 268 CYS B N 1
ATOM 5340 C CA . CYS B 1 268 ? -5.773 -0.02 4.926 1 98.31 268 CYS B CA 1
ATOM 5341 C C . CYS B 1 268 ? -4.359 -0.565 5.059 1 98.31 268 CYS B C 1
ATOM 5343 O O . CYS B 1 268 ? -3.729 -0.417 6.105 1 98.31 268 CYS B O 1
ATOM 5345 N N . LYS B 1 269 ? -3.902 -1.168 4.031 1 97.44 269 LYS B N 1
ATOM 5346 C CA . LYS B 1 269 ? -2.566 -1.758 4.066 1 97.44 269 LYS B CA 1
ATOM 5347 C C . LYS B 1 269 ? -1.49 -0.693 3.871 1 97.44 269 LYS B C 1
ATOM 5349 O O . LYS B 1 269 ? -0.478 -0.69 4.574 1 97.44 269 LYS B O 1
ATOM 5354 N N . LEU B 1 270 ? -1.702 0.199 2.975 1 97.25 270 LEU B N 1
ATOM 5355 C CA . LEU B 1 270 ? -0.67 1.123 2.516 1 97.25 270 LEU B CA 1
ATOM 5356 C C . LEU B 1 270 ? -0.44 2.232 3.539 1 97.25 270 LEU B C 1
ATOM 5358 O O . LEU B 1 270 ? 0.702 2.625 3.789 1 97.25 270 LEU B O 1
ATOM 5362 N N . PHE B 1 271 ? -1.488 2.795 4.09 1 98.12 271 PHE B N 1
ATOM 5363 C CA . PHE B 1 271 ? -1.351 3.9 5.031 1 98.12 271 PHE B CA 1
ATOM 5364 C C . PHE B 1 271 ? -1.033 3.385 6.43 1 98.12 271 PHE B C 1
ATOM 5366 O O . PHE B 1 271 ? -1.55 2.346 6.844 1 98.12 271 PHE B O 1
ATOM 5373 N N . ASP B 1 272 ? -0.266 4.152 7.168 1 97.75 272 ASP B N 1
ATOM 5374 C CA . ASP B 1 272 ? 0.166 3.781 8.508 1 97.75 272 ASP B CA 1
ATOM 5375 C C . ASP B 1 272 ? -0.928 4.066 9.539 1 97.75 272 ASP B C 1
ATOM 5377 O O . ASP B 1 272 ? -0.931 3.486 10.625 1 97.75 272 ASP B O 1
ATOM 5381 N N . GLY B 1 273 ? -1.779 5.023 9.156 1 98 273 GLY B N 1
ATOM 5382 C CA . GLY B 1 273 ? -2.828 5.383 10.102 1 98 273 GLY B CA 1
ATOM 5383 C C . GLY B 1 273 ? -3.812 6.395 9.539 1 98 273 GLY B C 1
ATOM 5384 O O . GLY B 1 273 ? -3.766 6.723 8.352 1 98 273 GLY B O 1
ATOM 5385 N N . MET B 1 274 ? -4.773 6.762 10.398 1 98.38 274 MET B N 1
ATOM 5386 C CA . MET B 1 274 ? -5.828 7.715 10.078 1 98.38 274 MET B CA 1
ATOM 5387 C C . MET B 1 274 ? -5.922 8.805 11.141 1 98.38 274 MET B C 1
ATOM 5389 O O . MET B 1 274 ? -5.664 8.547 12.32 1 98.38 274 MET B O 1
ATOM 5393 N N . ARG B 1 275 ? -6.344 9.938 10.727 1 97.81 275 ARG B N 1
ATOM 5394 C CA . ARG B 1 275 ? -6.395 11.07 11.641 1 97.81 275 ARG B CA 1
ATOM 5395 C C . ARG B 1 275 ? -7.832 11.531 11.859 1 97.81 275 ARG B C 1
ATOM 5397 O O . ARG B 1 275 ? -8.586 11.695 10.906 1 97.81 275 ARG B O 1
ATOM 5404 N N . HIS B 1 276 ? -8.117 11.703 13.078 1 95.75 276 HIS B N 1
ATOM 5405 C CA . HIS B 1 276 ? -9.367 12.305 13.531 1 95.75 276 HIS B CA 1
ATOM 5406 C C . HIS B 1 276 ? -9.227 13.82 13.672 1 95.75 276 HIS B C 1
ATOM 5408 O O . HIS B 1 276 ? -8.305 14.305 14.336 1 95.75 276 HIS B O 1
ATOM 5414 N N . ASP B 1 277 ? -10.188 14.531 13.07 1 90 277 ASP B N 1
ATOM 5415 C CA . ASP B 1 277 ? -10.125 15.984 13.211 1 90 277 ASP B CA 1
ATOM 5416 C C . ASP B 1 277 ? -11.516 16.594 13.383 1 90 277 ASP B C 1
ATOM 5418 O O . ASP B 1 277 ? -11.68 17.812 13.32 1 90 277 ASP B O 1
ATOM 5422 N N . SER B 1 278 ? -12.531 15.703 13.477 1 86.5 278 SER B N 1
ATOM 5423 C CA . SER B 1 278 ? -13.875 16.219 13.75 1 86.5 278 SER B CA 1
ATOM 5424 C C . SER B 1 278 ? -14.773 15.125 14.328 1 86.5 278 SER B C 1
ATOM 5426 O O . SER B 1 278 ? -14.539 13.938 14.102 1 86.5 278 SER B O 1
ATOM 5428 N N . GLY B 1 279 ? -15.727 15.578 15.062 1 87.38 279 GLY B N 1
ATOM 5429 C CA . GLY B 1 279 ? -16.688 14.641 15.625 1 87.38 279 GLY B CA 1
ATOM 5430 C C . GLY B 1 279 ? -16.203 14.016 16.922 1 87.38 279 GLY B C 1
ATOM 5431 O O . GLY B 1 279 ? -15.211 14.453 17.5 1 87.38 279 GLY B O 1
ATOM 5432 N N . ASP B 1 280 ? -16.906 13.086 17.422 1 94.5 280 ASP B N 1
ATOM 5433 C CA . ASP B 1 280 ? -16.547 12.391 18.656 1 94.5 280 ASP B CA 1
ATOM 5434 C C . ASP B 1 280 ? -15.367 11.453 18.422 1 94.5 280 ASP B C 1
ATOM 5436 O O . ASP B 1 280 ? -15.469 10.484 17.672 1 94.5 280 ASP B O 1
ATOM 5440 N N . PRO B 1 281 ? -14.32 11.742 19.109 1 96.81 281 PRO B N 1
ATOM 5441 C CA . PRO B 1 281 ? -13.109 10.969 18.844 1 96.81 281 PRO B CA 1
ATOM 5442 C C . PRO B 1 281 ? -13.234 9.508 19.281 1 96.81 281 PRO B C 1
ATOM 5444 O O . PRO B 1 281 ? -12.578 8.633 18.703 1 96.81 281 PRO B O 1
ATOM 5447 N N . PHE B 1 282 ? -13.984 9.227 20.328 1 98 282 PHE B N 1
ATOM 5448 C CA . PHE B 1 282 ? -14.156 7.855 20.781 1 98 282 PHE B CA 1
ATOM 5449 C C . PHE B 1 282 ? -14.938 7.039 19.75 1 98 282 PHE B C 1
ATOM 5451 O O . PHE B 1 282 ? -14.516 5.945 19.375 1 98 282 PHE B O 1
ATOM 5458 N N . GLU B 1 283 ? -16.031 7.641 19.312 1 97.56 283 GLU B N 1
ATOM 5459 C CA . GLU B 1 283 ? -16.812 6.965 18.266 1 97.56 283 GLU B CA 1
ATOM 5460 C C . GLU B 1 283 ? -15.984 6.773 17 1 97.56 283 GLU B C 1
ATOM 5462 O O . GLU B 1 283 ? -16.031 5.711 16.391 1 97.56 283 GLU B O 1
ATOM 5467 N N . TRP B 1 284 ? -15.312 7.738 16.625 1 97.31 284 TRP B N 1
ATOM 5468 C CA . TRP B 1 284 ? -14.453 7.684 15.453 1 97.31 284 TRP B CA 1
ATOM 5469 C C . TRP B 1 284 ? -13.461 6.531 15.555 1 97.31 284 TRP B C 1
ATOM 5471 O O . TRP B 1 284 ? -13.352 5.715 14.641 1 97.31 284 TRP B O 1
ATOM 5481 N N . GLY B 1 285 ? -12.758 6.473 16.703 1 98.44 285 GLY B N 1
ATOM 5482 C CA . GLY B 1 285 ? -11.766 5.422 16.891 1 98.44 285 GLY B CA 1
ATOM 5483 C C . GLY B 1 285 ? -12.359 4.027 16.812 1 98.44 285 GLY B C 1
ATOM 5484 O O . GLY B 1 285 ? -11.773 3.137 16.188 1 98.44 285 GLY B O 1
ATOM 5485 N N . GLU B 1 286 ? -13.5 3.869 17.438 1 98.75 286 GLU B N 1
ATOM 5486 C CA . GLU B 1 286 ? -14.164 2.568 17.422 1 98.75 286 GLU B CA 1
ATOM 5487 C C . GLU B 1 286 ? -14.516 2.15 15.992 1 98.75 286 GLU B C 1
ATOM 5489 O O . GLU B 1 286 ? -14.297 0.999 15.609 1 98.75 286 GLU B O 1
ATOM 5494 N N . ARG B 1 287 ? -15.008 3.066 15.227 1 98.25 287 ARG B N 1
ATOM 5495 C CA . ARG B 1 287 ? -15.438 2.766 13.867 1 98.25 287 ARG B CA 1
ATOM 5496 C C . ARG B 1 287 ? -14.25 2.471 12.969 1 98.25 287 ARG B C 1
ATOM 5498 O O . ARG B 1 287 ? -14.32 1.604 12.094 1 98.25 287 ARG B O 1
ATOM 5505 N N . VAL B 1 288 ? -13.172 3.15 13.141 1 98.62 288 VAL B N 1
ATOM 5506 C CA . VAL B 1 288 ? -11.969 2.928 12.336 1 98.62 288 VAL B CA 1
ATOM 5507 C C . VAL B 1 288 ? -11.383 1.553 12.656 1 98.62 288 VAL B C 1
ATOM 5509 O O . VAL B 1 288 ? -11.008 0.806 11.75 1 98.62 288 VAL B O 1
ATOM 5512 N N . ILE B 1 289 ? -11.305 1.202 13.953 1 98.81 289 ILE B N 1
ATOM 5513 C CA . ILE B 1 289 ? -10.797 -0.101 14.367 1 98.81 289 ILE B CA 1
ATOM 5514 C C . ILE B 1 289 ? -11.656 -1.207 13.758 1 98.81 289 ILE B C 1
ATOM 5516 O O . ILE B 1 289 ? -11.125 -2.168 13.188 1 98.81 289 ILE B O 1
ATOM 5520 N N . ALA B 1 290 ? -12.961 -1.034 13.844 1 98.81 290 ALA B N 1
ATOM 5521 C CA . ALA B 1 290 ? -13.875 -2.016 13.266 1 98.81 290 ALA B CA 1
ATOM 5522 C C . ALA B 1 290 ? -13.656 -2.158 11.766 1 98.81 290 ALA B C 1
ATOM 5524 O O . ALA B 1 290 ? -13.719 -3.266 11.227 1 98.81 290 ALA B O 1
ATOM 5525 N N . HIS B 1 291 ? -13.461 -1.062 11.117 1 98.75 291 HIS B N 1
ATOM 5526 C CA . HIS B 1 291 ? -13.234 -1.057 9.68 1 98.75 291 HIS B CA 1
ATOM 5527 C C . HIS B 1 291 ? -11.977 -1.829 9.312 1 98.75 291 HIS B C 1
ATOM 5529 O O . HIS B 1 291 ? -11.977 -2.627 8.375 1 98.75 291 HIS B O 1
ATOM 5535 N N . LEU B 1 292 ? -10.867 -1.56 10.016 1 98.69 292 LEU B N 1
ATOM 5536 C CA . LEU B 1 292 ? -9.617 -2.275 9.797 1 98.69 292 LEU B CA 1
ATOM 5537 C C . LEU B 1 292 ? -9.812 -3.777 9.977 1 98.69 292 LEU B C 1
ATOM 5539 O O . LEU B 1 292 ? -9.359 -4.57 9.148 1 98.69 292 LEU B O 1
ATOM 5543 N N . GLU B 1 293 ? -10.5 -4.121 11.039 1 98.5 293 GLU B N 1
ATOM 5544 C CA . GLU B 1 293 ? -10.766 -5.531 11.305 1 98.5 293 GLU B CA 1
ATOM 5545 C C . GLU B 1 293 ? -11.609 -6.148 10.188 1 98.5 293 GLU B C 1
ATOM 5547 O O . GLU B 1 293 ? -11.344 -7.273 9.758 1 98.5 293 GLU B O 1
ATOM 5552 N N . ALA B 1 294 ? -12.586 -5.414 9.75 1 97.94 294 ALA B N 1
ATOM 5553 C CA . ALA B 1 294 ? -13.453 -5.898 8.68 1 97.94 294 ALA B CA 1
ATOM 5554 C C . ALA B 1 294 ? -12.664 -6.152 7.402 1 97.94 294 ALA B C 1
ATOM 5556 O O . ALA B 1 294 ? -13.039 -7.004 6.59 1 97.94 294 ALA B O 1
ATOM 5557 N N . HIS B 1 295 ? -11.602 -5.461 7.207 1 97.31 295 HIS B N 1
ATOM 5558 C CA . HIS B 1 295 ? -10.75 -5.629 6.031 1 97.31 295 HIS B CA 1
ATOM 5559 C C . HIS B 1 295 ? -9.578 -6.562 6.332 1 97.31 295 HIS B C 1
ATOM 5561 O O . HIS B 1 295 ? -8.625 -6.629 5.559 1 97.31 295 HIS B O 1
ATOM 5567 N N . ARG B 1 296 ? -9.578 -7.184 7.488 1 94.75 296 ARG B N 1
ATOM 5568 C CA . ARG B 1 296 ? -8.602 -8.195 7.887 1 94.75 296 ARG B CA 1
ATOM 5569 C C . ARG B 1 296 ? -7.223 -7.574 8.086 1 94.75 296 ARG B C 1
ATOM 5571 O O . ARG B 1 296 ? -6.207 -8.18 7.742 1 94.75 296 ARG B O 1
ATOM 5578 N N . VAL B 1 297 ? -7.203 -6.363 8.508 1 97.38 297 VAL B N 1
ATOM 5579 C CA . VAL B 1 297 ? -5.977 -5.684 8.914 1 97.38 297 VAL B CA 1
ATOM 5580 C C . VAL B 1 297 ? -5.93 -5.555 10.43 1 97.38 297 VAL B C 1
ATOM 5582 O O . VAL B 1 297 ? -6.914 -5.156 11.062 1 97.38 297 VAL B O 1
ATOM 5585 N N . ASP B 1 298 ? -4.871 -5.969 11.023 1 97 298 ASP B N 1
ATOM 5586 C CA . ASP B 1 298 ? -4.703 -5.887 12.469 1 97 298 ASP B CA 1
ATOM 5587 C C . ASP B 1 298 ? -4.578 -4.434 12.922 1 97 298 ASP B C 1
ATOM 5589 O O . ASP B 1 298 ? -3.582 -3.77 12.633 1 97 298 ASP B O 1
ATOM 5593 N N . PRO B 1 299 ? -5.562 -3.936 13.68 1 98.12 299 PRO B N 1
ATOM 5594 C CA . PRO B 1 299 ? -5.504 -2.537 14.109 1 98.12 299 PRO B CA 1
ATOM 5595 C C . PRO B 1 299 ? -4.246 -2.219 14.906 1 98.12 299 PRO B C 1
ATOM 5597 O O . PRO B 1 299 ? -3.801 -1.068 14.938 1 98.12 299 PRO B O 1
ATOM 5600 N N . ARG B 1 300 ? -3.639 -3.211 15.531 1 97.12 300 ARG B N 1
ATOM 5601 C CA . ARG B 1 300 ? -2.455 -3 16.359 1 97.12 300 ARG B CA 1
ATOM 5602 C C . ARG B 1 300 ? -1.27 -2.545 15.516 1 97.12 300 ARG B C 1
ATOM 5604 O O . ARG B 1 300 ? -0.272 -2.057 16.047 1 97.12 300 ARG B O 1
ATOM 5611 N N . THR B 1 301 ? -1.327 -2.676 14.211 1 96.12 301 THR B N 1
ATOM 5612 C CA . THR B 1 301 ? -0.252 -2.27 13.312 1 96.12 301 THR B CA 1
ATOM 5613 C C . THR B 1 301 ? -0.501 -0.865 12.766 1 96.12 301 THR B C 1
ATOM 5615 O O . THR B 1 301 ? 0.296 -0.345 11.984 1 96.12 301 THR B O 1
ATOM 5618 N N . LYS B 1 302 ? -1.584 -0.246 13.164 1 97.69 302 LYS B N 1
ATOM 5619 C CA . LYS B 1 302 ? -1.976 1.055 12.625 1 97.69 302 LYS B CA 1
ATOM 5620 C C . LYS B 1 302 ? -2.021 2.111 13.727 1 97.69 302 LYS B C 1
ATOM 5622 O O . LYS B 1 302 ? -2.148 1.779 14.906 1 97.69 302 LYS B O 1
ATOM 5627 N N . VAL B 1 303 ? -1.954 3.346 13.344 1 97.75 303 VAL B N 1
ATOM 5628 C CA . VAL B 1 303 ? -1.944 4.438 14.312 1 97.75 303 VAL B CA 1
ATOM 5629 C C . VAL B 1 303 ? -3.203 5.285 14.141 1 97.75 303 VAL B C 1
ATOM 5631 O O . VAL B 1 303 ? -3.543 5.695 13.031 1 97.75 303 VAL B O 1
ATOM 5634 N N . LEU B 1 304 ? -3.918 5.488 15.172 1 98.38 304 LEU B N 1
ATOM 5635 C CA . LEU B 1 304 ? -4.969 6.496 15.234 1 98.38 304 LEU B CA 1
ATOM 5636 C C . LEU B 1 304 ? -4.414 7.824 15.742 1 98.38 304 LEU B C 1
ATOM 5638 O O . LEU B 1 304 ? -3.908 7.906 16.859 1 98.38 304 LEU B O 1
ATOM 5642 N N . VAL B 1 305 ? -4.504 8.836 14.922 1 97.94 305 VAL B N 1
ATOM 5643 C CA . VAL B 1 305 ? -4.004 10.156 15.289 1 97.94 305 VAL B CA 1
ATOM 5644 C C . VAL B 1 305 ? -5.172 11.062 15.68 1 97.94 305 VAL B C 1
ATOM 5646 O O . VAL B 1 305 ? -6.109 11.242 14.906 1 97.94 305 VAL B O 1
ATOM 5649 N N . PHE B 1 306 ? -5.109 11.578 16.859 1 97.94 306 PHE B N 1
ATOM 5650 C CA . PHE B 1 306 ? -6.109 12.516 17.359 1 97.94 306 PHE B CA 1
ATOM 5651 C C . PHE B 1 306 ? -5.539 13.93 17.422 1 97.94 306 PHE B C 1
ATOM 5653 O O . PHE B 1 306 ? -4.473 14.148 18 1 97.94 306 PHE B O 1
ATOM 5660 N N . SER B 1 307 ? -6.277 14.891 16.859 1 94.62 307 SER B N 1
ATOM 5661 C CA . SER B 1 307 ? -5.68 16.219 16.797 1 94.62 307 SER B CA 1
ATOM 5662 C C . SER B 1 307 ? -6.742 17.312 16.875 1 94.62 307 SER B C 1
ATOM 5664 O O . SER B 1 307 ? -6.449 18.484 16.672 1 94.62 307 SER B O 1
ATOM 5666 N N . ASP B 1 308 ? -7.984 17 17.172 1 90.94 308 ASP B N 1
ATOM 5667 C CA . ASP B 1 308 ? -9.055 17.984 17.188 1 90.94 308 ASP B CA 1
ATOM 5668 C C . ASP B 1 308 ? -9.219 18.578 18.594 1 90.94 308 ASP B C 1
ATOM 5670 O O . ASP B 1 308 ? -9.938 18.031 19.422 1 90.94 308 ASP B O 1
ATOM 5674 N N . GLY B 1 309 ? -8.664 19.734 18.797 1 90.12 309 GLY B N 1
ATOM 5675 C CA . GLY B 1 309 ? -8.883 20.484 20.016 1 90.12 309 GLY B CA 1
ATOM 5676 C C . GLY B 1 309 ? -8.586 19.688 21.281 1 90.12 309 GLY B C 1
ATOM 5677 O O . GLY B 1 309 ? -9.367 19.719 22.234 1 90.12 309 GLY B O 1
ATOM 5678 N N . LEU B 1 310 ? -7.516 19.062 21.312 1 94.44 310 LEU B N 1
ATOM 5679 C CA . LEU B 1 310 ? -7.18 18.172 22.422 1 94.44 310 LEU B CA 1
ATOM 5680 C C . LEU B 1 310 ? -6.633 18.969 23.609 1 94.44 310 LEU B C 1
ATOM 5682 O O . LEU B 1 310 ? -5.926 19.953 23.422 1 94.44 310 LEU B O 1
ATOM 5686 N N . ASN B 1 311 ? -7.004 18.594 24.781 1 96.06 311 ASN B N 1
ATOM 5687 C CA . ASN B 1 311 ? -6.289 18.891 26.016 1 96.06 311 ASN B CA 1
ATOM 5688 C C . ASN B 1 311 ? -5.746 17.625 26.672 1 96.06 311 ASN B C 1
ATOM 5690 O O . ASN B 1 311 ? -5.984 16.516 26.188 1 96.06 311 ASN B O 1
ATOM 5694 N N . ILE B 1 312 ? -5.016 17.797 27.703 1 97.19 312 ILE B N 1
ATOM 5695 C CA . ILE B 1 312 ? -4.277 16.688 28.297 1 97.19 312 ILE B CA 1
ATOM 5696 C C . ILE B 1 312 ? -5.254 15.656 28.859 1 97.19 312 ILE B C 1
ATOM 5698 O O . ILE B 1 312 ? -5.059 14.453 28.703 1 97.19 312 ILE B O 1
ATOM 5702 N N . ASP B 1 313 ? -6.316 16.109 29.406 1 96.81 313 ASP B N 1
ATOM 5703 C CA . ASP B 1 313 ? -7.32 15.203 29.953 1 96.81 313 ASP B CA 1
ATOM 5704 C C . ASP B 1 313 ? -7.91 14.32 28.859 1 96.81 313 ASP B C 1
ATOM 5706 O O . ASP B 1 313 ? -8.07 13.109 29.047 1 96.81 313 ASP B O 1
ATOM 5710 N N . LYS B 1 314 ? -8.281 14.93 27.797 1 97.19 314 LYS B N 1
ATOM 5711 C CA . LYS B 1 314 ? -8.828 14.18 26.672 1 97.19 314 LYS B CA 1
ATOM 5712 C C . LYS B 1 314 ? -7.812 13.18 26.125 1 97.19 314 LYS B C 1
ATOM 5714 O O . LYS B 1 314 ? -8.172 12.055 25.766 1 97.19 314 LYS B O 1
ATOM 5719 N N . VAL B 1 315 ? -6.555 13.547 26.062 1 98.25 315 VAL B N 1
ATOM 5720 C CA . VAL B 1 315 ? -5.48 12.664 25.625 1 98.25 315 VAL B CA 1
ATOM 5721 C C . VAL B 1 315 ? -5.434 11.422 26.5 1 98.25 315 VAL B C 1
ATOM 5723 O O . VAL B 1 315 ? -5.406 10.297 26 1 98.25 315 VAL B O 1
ATOM 5726 N N . MET B 1 316 ? -5.469 11.695 27.797 1 98 316 MET B N 1
ATOM 5727 C CA . MET B 1 316 ? -5.352 10.594 28.75 1 98 316 MET B CA 1
ATOM 5728 C C . MET B 1 316 ? -6.547 9.648 28.641 1 98 316 MET B C 1
ATOM 5730 O O . MET B 1 316 ? -6.383 8.43 28.672 1 98 316 MET B O 1
ATOM 5734 N N . ARG B 1 317 ? -7.707 10.18 28.438 1 98.12 317 ARG B N 1
ATOM 5735 C CA . ARG B 1 317 ? -8.914 9.367 28.328 1 98.12 317 ARG B CA 1
ATOM 5736 C C . ARG B 1 317 ? -8.891 8.539 27.047 1 98.12 317 ARG B C 1
ATOM 5738 O O . ARG B 1 317 ? -9.258 7.363 27.047 1 98.12 317 ARG B O 1
ATOM 5745 N N . LEU B 1 318 ? -8.492 9.141 26 1 98.56 318 LEU B N 1
ATOM 5746 C CA . LEU B 1 318 ? -8.422 8.445 24.719 1 98.56 318 LEU B CA 1
ATOM 5747 C C . LEU B 1 318 ? -7.379 7.336 24.766 1 98.56 318 LEU B C 1
ATOM 5749 O O . LEU B 1 318 ? -7.613 6.234 24.25 1 98.56 318 LEU B O 1
ATOM 5753 N N . TYR B 1 319 ? -6.238 7.625 25.359 1 98.5 319 TYR B N 1
ATOM 5754 C CA . TYR B 1 319 ? -5.191 6.621 25.484 1 98.5 319 TYR B CA 1
ATOM 5755 C C . TYR B 1 319 ? -5.688 5.414 26.281 1 98.5 319 TYR B C 1
ATOM 5757 O O . TYR B 1 319 ? -5.488 4.27 25.859 1 98.5 319 TYR B O 1
ATOM 5765 N N . GLN B 1 320 ? -6.324 5.668 27.344 1 98 320 GLN B N 1
ATOM 5766 C CA . GLN B 1 320 ? -6.82 4.59 28.188 1 98 320 GLN B CA 1
ATOM 5767 C C . GLN B 1 320 ? -7.836 3.729 27.438 1 98 320 GLN B C 1
ATOM 5769 O O . GLN B 1 320 ? -7.875 2.51 27.625 1 98 320 GLN B O 1
ATOM 5774 N N . HIS B 1 321 ? -8.555 4.391 26.656 1 98.25 321 HIS B N 1
ATOM 5775 C CA . HIS B 1 321 ? -9.641 3.701 25.969 1 98.25 321 HIS B CA 1
ATOM 5776 C C . HIS B 1 321 ? -9.109 2.805 24.859 1 98.25 321 HIS B C 1
ATOM 5778 O O . HIS B 1 321 ? -9.617 1.704 24.641 1 98.25 321 HIS B O 1
ATOM 5784 N N . PHE B 1 322 ? -8.016 3.223 24.125 1 98.5 322 PHE B N 1
ATOM 5785 C CA . PHE B 1 322 ? -7.703 2.568 22.859 1 98.5 322 PHE B CA 1
ATOM 5786 C C . PHE B 1 322 ? -6.336 1.895 22.922 1 98.5 322 PHE B C 1
ATOM 5788 O O . PHE B 1 322 ? -6.004 1.077 22.062 1 98.5 322 PHE B O 1
ATOM 5795 N N . HIS B 1 323 ? -5.438 2.066 23.906 1 97.62 323 HIS B N 1
ATOM 5796 C CA . HIS B 1 323 ? -4.004 1.806 23.859 1 97.62 323 HIS B CA 1
ATOM 5797 C C . HIS B 1 323 ? -3.721 0.313 23.719 1 97.62 323 HIS B C 1
ATOM 5799 O O . HIS B 1 323 ? -2.662 -0.077 23.219 1 97.62 323 HIS B O 1
ATOM 5805 N N . THR B 1 324 ? -4.605 -0.531 24.047 1 97.44 324 THR B N 1
ATOM 5806 C CA . THR B 1 324 ? -4.363 -1.967 23.953 1 97.44 324 THR B CA 1
ATOM 5807 C C . THR B 1 324 ? -4.773 -2.5 22.594 1 97.44 324 THR B C 1
ATOM 5809 O O . THR B 1 324 ? -4.469 -3.646 22.25 1 97.44 324 THR B O 1
ATOM 5812 N N . ARG B 1 325 ? -5.371 -1.701 21.766 1 97.69 325 ARG B N 1
ATOM 5813 C CA . ARG B 1 325 ? -5.996 -2.215 20.547 1 97.69 325 ARG B CA 1
ATOM 5814 C C . ARG B 1 325 ? -5.348 -1.617 19.312 1 97.69 325 ARG B C 1
ATOM 5816 O O . ARG B 1 325 ? -5.504 -2.146 18.203 1 97.69 325 ARG B O 1
ATOM 5823 N N . CYS B 1 326 ? -4.73 -0.523 19.406 1 97.19 326 CYS B N 1
ATOM 5824 C CA . CYS B 1 326 ? -4.062 0.147 18.297 1 97.19 326 CYS B CA 1
ATOM 5825 C C . CYS B 1 326 ? -2.955 1.063 18.812 1 97.19 326 CYS B C 1
ATOM 5827 O O . CYS B 1 326 ? -2.799 1.248 20.016 1 97.19 326 CYS B O 1
ATOM 5829 N N . ARG B 1 327 ? -2.123 1.512 17.984 1 96.56 327 ARG B N 1
ATOM 5830 C CA . ARG B 1 327 ? -1.177 2.574 18.312 1 96.56 327 ARG B CA 1
ATOM 5831 C C . ARG B 1 327 ? -1.863 3.936 18.312 1 96.56 327 ARG B C 1
ATOM 5833 O O . ARG B 1 327 ? -2.875 4.129 17.641 1 96.56 327 ARG B O 1
ATOM 5840 N N . LEU B 1 328 ? -1.31 4.82 19.109 1 97.88 328 LEU B N 1
ATOM 5841 C CA . LEU B 1 328 ? -1.961 6.117 19.25 1 97.88 328 LEU B CA 1
ATOM 5842 C C . LEU B 1 328 ? -0.952 7.25 19.109 1 97.88 328 LEU B C 1
ATOM 5844 O O . LEU B 1 328 ? 0.212 7.105 19.484 1 97.88 328 LEU B O 1
ATOM 5848 N N . ALA B 1 329 ? -1.39 8.32 18.562 1 96.31 329 ALA B N 1
ATOM 5849 C CA . ALA B 1 329 ? -0.652 9.578 18.484 1 96.31 329 ALA B CA 1
ATOM 5850 C C . ALA B 1 329 ? -1.573 10.773 18.734 1 96.31 329 ALA B C 1
ATOM 5852 O O . ALA B 1 329 ? -2.723 10.781 18.281 1 96.31 329 ALA B O 1
ATOM 5853 N N . PHE B 1 330 ? -1.076 11.75 19.438 1 98.31 330 PHE B N 1
ATOM 5854 C CA . PHE B 1 330 ? -1.887 12.898 19.828 1 98.31 330 PHE B CA 1
ATOM 5855 C C . PHE B 1 330 ? -1.194 14.203 19.438 1 98.31 330 PHE B C 1
ATOM 5857 O O . PHE B 1 330 ? -0.081 14.477 19.906 1 98.31 330 PHE B O 1
ATOM 5864 N N . GLY B 1 331 ? -1.826 14.969 18.578 1 97.62 331 GLY B N 1
ATOM 5865 C CA . GLY B 1 331 ? -1.385 16.328 18.281 1 97.62 331 GLY B CA 1
ATOM 5866 C C . GLY B 1 331 ? -2.084 17.375 19.125 1 97.62 331 GLY B C 1
ATOM 5867 O O . GLY B 1 331 ? -3.268 17.656 18.922 1 97.62 331 GLY B O 1
ATOM 5868 N N . VAL B 1 332 ? -1.367 17.953 20.047 1 97.81 332 VAL B N 1
ATOM 5869 C CA . VAL B 1 332 ? -1.925 18.984 20.922 1 97.81 332 VAL B CA 1
ATOM 5870 C C . VAL B 1 332 ? -1.432 20.359 20.484 1 97.81 332 VAL B C 1
ATOM 5872 O O . VAL B 1 332 ? -0.231 20.562 20.281 1 97.81 332 VAL B O 1
ATOM 5875 N N . GLY B 1 333 ? -2.326 21.25 20.328 1 96.44 333 GLY B N 1
ATOM 5876 C CA . GLY B 1 333 ? -1.951 22.547 19.797 1 96.44 333 GLY B CA 1
ATOM 5877 C C . GLY B 1 333 ? -2.195 23.688 20.766 1 96.44 333 GLY B C 1
ATOM 5878 O O . GLY B 1 333 ? -1.376 23.938 21.656 1 96.44 333 GLY B O 1
ATOM 5879 N N . THR B 1 334 ? -3.457 24.25 20.719 1 94.94 334 THR B N 1
ATOM 5880 C CA . THR B 1 334 ? -3.842 25.469 21.438 1 94.94 334 THR B CA 1
ATOM 5881 C C . THR B 1 334 ? -3.67 25.297 22.938 1 94.94 334 THR B C 1
ATOM 5883 O O . THR B 1 334 ? -3.289 26.234 23.641 1 94.94 334 THR B O 1
ATOM 5886 N N . SER B 1 335 ? -3.889 24.141 23.453 1 95.62 335 SER B N 1
ATOM 5887 C CA . SER B 1 335 ? -3.801 23.875 24.891 1 95.62 335 SER B CA 1
ATOM 5888 C C . SER B 1 335 ? -2.352 23.906 25.375 1 95.62 335 SER B C 1
ATOM 5890 O O . SER B 1 335 ? -2.092 23.938 26.578 1 95.62 335 SER B O 1
ATOM 5892 N N . LEU B 1 336 ? -1.445 23.938 24.391 1 96.69 336 LEU B N 1
ATOM 5893 C CA . LEU B 1 336 ? -0.032 24.109 24.703 1 96.69 336 LEU B CA 1
ATOM 5894 C C . LEU B 1 336 ? 0.452 25.5 24.328 1 96.69 336 LEU B C 1
ATOM 5896 O O . LEU B 1 336 ? 0.831 26.281 25.203 1 96.69 336 LEU B O 1
ATOM 5900 N N . THR B 1 337 ? 0.288 25.891 23.156 1 97.38 337 THR B N 1
ATOM 5901 C CA . THR B 1 337 ? 0.997 27.031 22.578 1 97.38 337 THR B CA 1
ATOM 5902 C C . THR B 1 337 ? 0.248 28.328 22.844 1 97.38 337 THR B C 1
ATOM 5904 O O . THR B 1 337 ? 0.792 29.422 22.656 1 97.38 337 THR B O 1
ATOM 5907 N N . ASN B 1 338 ? -0.959 28.266 23.281 1 96.44 338 ASN B N 1
ATOM 5908 C CA . ASN B 1 338 ? -1.715 29.469 23.594 1 96.44 338 ASN B CA 1
ATOM 5909 C C . ASN B 1 338 ? -2.322 29.422 24.984 1 96.44 338 ASN B C 1
ATOM 5911 O O . ASN B 1 338 ? -3.393 29.969 25.219 1 96.44 338 ASN B O 1
ATOM 5915 N N . ASP B 1 339 ? -1.721 28.766 25.938 1 94.19 339 ASP B N 1
ATOM 5916 C CA . ASP B 1 339 ? -2.246 28.609 27.297 1 94.19 339 ASP B CA 1
ATOM 5917 C C . ASP B 1 339 ? -1.538 29.547 28.266 1 94.19 339 ASP B C 1
ATOM 5919 O O . ASP B 1 339 ? -0.942 29.094 29.25 1 94.19 339 ASP B O 1
ATOM 5923 N N . LEU B 1 340 ? -1.741 30.875 28.094 1 94.69 340 LEU B N 1
ATOM 5924 C CA . LEU B 1 340 ? -1.066 31.875 28.906 1 94.69 340 LEU B CA 1
ATOM 5925 C C . LEU B 1 340 ? -2.078 32.719 29.656 1 94.69 340 LEU B C 1
ATOM 5927 O O . LEU B 1 340 ? -1.721 33.781 30.219 1 94.69 340 LEU B O 1
ATOM 5931 N N . GLY B 1 341 ? -3.297 32.344 29.656 1 88.88 341 GLY B N 1
ATOM 5932 C CA . GLY B 1 341 ? -4.305 33.094 30.375 1 88.88 341 GLY B CA 1
ATOM 5933 C C . GLY B 1 341 ? -5.438 33.562 29.5 1 88.88 341 GLY B C 1
ATOM 5934 O O . GLY B 1 341 ? -6.59 33.188 29.688 1 88.88 341 GLY B O 1
ATOM 5935 N N . PRO B 1 342 ? -5.086 34.406 28.516 1 91.12 342 PRO B N 1
ATOM 5936 C CA . PRO B 1 342 ? -6.137 34.906 27.625 1 91.12 342 PRO B CA 1
ATOM 5937 C C . PRO B 1 342 ? -6.82 33.781 26.828 1 91.12 342 PRO B C 1
ATOM 5939 O O . PRO B 1 342 ? -6.188 32.781 26.5 1 91.12 342 PRO B O 1
ATOM 5942 N N . THR B 1 343 ? -8.078 34.031 26.469 1 91.06 343 THR B N 1
ATOM 5943 C CA . THR B 1 343 ? -8.836 33.062 25.672 1 91.06 343 THR B CA 1
ATOM 5944 C C . THR B 1 343 ? -8.336 33.031 24.234 1 91.06 343 THR B C 1
ATOM 5946 O O . THR B 1 343 ? -8.281 34.062 23.578 1 91.06 343 THR B O 1
ATOM 5949 N N . PRO B 1 344 ? -7.941 31.875 23.781 1 93.56 344 PRO B N 1
ATOM 5950 C CA . PRO B 1 344 ? -7.457 31.781 22.391 1 93.56 344 PRO B CA 1
ATOM 5951 C C . PRO B 1 344 ? -8.531 32.156 21.375 1 93.56 344 PRO B C 1
ATOM 5953 O O . PRO B 1 344 ? -9.719 31.922 21.609 1 93.56 344 PRO B O 1
ATOM 5956 N N . LEU B 1 345 ? -8.102 32.625 20.203 1 95.69 345 LEU B N 1
ATOM 5957 C CA . LEU B 1 345 ? -9 32.969 19.094 1 95.69 345 LEU B CA 1
ATOM 5958 C C . LEU B 1 345 ? -9.352 31.719 18.297 1 95.69 345 LEU B C 1
ATOM 5960 O O . LEU B 1 345 ? -8.539 30.781 18.188 1 95.69 345 LEU B O 1
ATOM 5964 N N . GLN B 1 346 ? -10.531 31.719 17.797 1 94.62 346 GLN B N 1
ATOM 5965 C CA . GLN B 1 346 ? -10.93 30.734 16.797 1 94.62 346 GLN B CA 1
ATOM 5966 C C . GLN B 1 346 ? -10.875 31.328 15.391 1 94.62 346 GLN B C 1
ATOM 5968 O O . GLN B 1 346 ? -11.875 31.859 14.898 1 94.62 346 GLN B O 1
ATOM 5973 N N . ILE B 1 347 ? -9.734 31.141 14.766 1 96 347 ILE B N 1
ATOM 5974 C CA . ILE B 1 347 ? -9.523 31.719 13.445 1 96 347 ILE B CA 1
ATOM 5975 C C . ILE B 1 347 ? -9.133 30.625 12.453 1 96 347 ILE B C 1
ATOM 5977 O O . ILE B 1 347 ? -8.461 29.656 12.82 1 96 347 ILE B O 1
ATOM 5981 N N . VAL B 1 348 ? -9.617 30.781 11.242 1 95.31 348 VAL B N 1
ATOM 5982 C CA . VAL B 1 348 ? -9.32 29.781 10.211 1 95.31 348 VAL B CA 1
ATOM 5983 C C . VAL B 1 348 ? -9.102 30.469 8.867 1 95.31 348 VAL B C 1
ATOM 5985 O O . VAL B 1 348 ? -9.594 31.578 8.648 1 95.31 348 VAL B O 1
ATOM 5988 N N . ILE B 1 349 ? -8.266 29.953 8.094 1 97.31 349 ILE B N 1
ATOM 5989 C CA . ILE B 1 349 ? -8.195 30.188 6.656 1 97.31 349 ILE B CA 1
ATOM 5990 C C . ILE B 1 349 ? -8.547 28.922 5.898 1 97.31 349 ILE B C 1
ATOM 5992 O O . ILE B 1 349 ? -7.969 27.859 6.16 1 97.31 349 ILE B O 1
ATOM 5996 N N . LYS B 1 350 ? -9.477 28.984 4.996 1 96.44 350 LYS B N 1
ATOM 5997 C CA . LYS B 1 350 ? -9.938 27.797 4.289 1 96.44 350 LYS B CA 1
ATOM 5998 C C . LYS B 1 350 ? -9.953 28.031 2.779 1 96.44 350 LYS B C 1
ATOM 6000 O O . LYS B 1 350 ? -10.258 29.125 2.314 1 96.44 350 LYS B O 1
ATOM 6005 N N . MET B 1 351 ? -9.625 26.984 2.086 1 97.44 351 MET B N 1
ATOM 6006 C CA . MET B 1 351 ? -9.836 27 0.641 1 97.44 351 MET B CA 1
ATOM 6007 C C . MET B 1 351 ? -11.328 26.969 0.313 1 97.44 351 MET B C 1
ATOM 6009 O O . MET B 1 351 ? -12.062 26.125 0.822 1 97.44 351 MET B O 1
ATOM 6013 N N . VAL B 1 352 ? -11.758 27.906 -0.57 1 96 352 VAL B N 1
ATOM 6014 C CA . VAL B 1 352 ? -13.188 27.969 -0.853 1 96 352 VAL B CA 1
ATOM 6015 C C . VAL B 1 352 ? -13.438 27.672 -2.33 1 96 352 VAL B C 1
ATOM 6017 O O . VAL B 1 352 ? -14.562 27.375 -2.729 1 96 352 VAL B O 1
ATOM 6020 N N . ARG B 1 353 ? -12.43 27.828 -3.109 1 97.06 353 ARG B N 1
ATOM 6021 C CA . ARG B 1 353 ? -12.531 27.516 -4.531 1 97.06 353 ARG B CA 1
ATOM 6022 C C . ARG B 1 353 ? -11.234 26.891 -5.047 1 97.06 353 ARG B C 1
ATOM 6024 O O . ARG B 1 353 ? -10.148 27.188 -4.539 1 97.06 353 ARG B O 1
ATOM 6031 N N . CYS B 1 354 ? -11.336 26.109 -6.059 1 98.12 354 CYS B N 1
ATOM 6032 C CA . CYS B 1 354 ? -10.25 25.531 -6.84 1 98.12 354 CYS B CA 1
ATOM 6033 C C . CYS B 1 354 ? -10.617 25.453 -8.312 1 98.12 354 CYS B C 1
ATOM 6035 O O . CYS B 1 354 ? -11.688 24.938 -8.664 1 98.12 354 CYS B O 1
ATOM 6037 N N . ASN B 1 355 ? -9.766 26.016 -9.117 1 97.88 355 ASN B N 1
ATOM 6038 C CA . ASN B 1 355 ? -10 26.062 -10.562 1 97.88 355 ASN B CA 1
ATOM 6039 C C . ASN B 1 355 ? -11.391 26.594 -10.891 1 97.88 355 ASN B C 1
ATOM 6041 O O . ASN B 1 355 ? -12.102 26 -11.711 1 97.88 355 ASN B O 1
ATOM 6045 N N . GLY B 1 356 ? -11.758 27.562 -10.172 1 95.56 356 GLY B N 1
ATOM 6046 C CA . GLY B 1 356 ? -12.992 28.281 -10.453 1 95.56 356 GLY B CA 1
ATOM 6047 C C . GLY B 1 356 ? -14.219 27.609 -9.859 1 95.56 356 GLY B C 1
ATOM 6048 O O . GLY B 1 356 ? -15.312 28.172 -9.898 1 95.56 356 GLY B O 1
ATOM 6049 N N . GLN B 1 357 ? -14.094 26.5 -9.25 1 95.06 357 GLN B N 1
ATOM 6050 C CA . GLN B 1 357 ? -15.219 25.75 -8.68 1 95.06 357 GLN B CA 1
ATOM 6051 C C . GLN B 1 357 ? -15.188 25.797 -7.156 1 95.06 357 GLN B C 1
ATOM 6053 O O . GLN B 1 357 ? -14.117 25.828 -6.551 1 95.06 357 GLN B O 1
ATOM 6058 N N . PRO B 1 358 ? -16.359 25.812 -6.527 1 94.69 358 PRO B N 1
ATOM 6059 C CA . PRO B 1 358 ? -16.375 25.766 -5.062 1 94.69 358 PRO B CA 1
ATOM 6060 C C . PRO B 1 358 ? -15.875 24.422 -4.516 1 94.69 358 PRO B C 1
ATOM 6062 O O . PRO B 1 358 ? -16.062 23.375 -5.148 1 94.69 358 PRO B O 1
ATOM 6065 N N . VAL B 1 359 ? -15.227 24.438 -3.441 1 95.62 359 VAL B N 1
ATOM 6066 C CA . VAL B 1 359 ? -14.82 23.25 -2.699 1 95.62 359 VAL B CA 1
ATOM 6067 C C . VAL B 1 359 ? -15.188 23.406 -1.226 1 95.62 359 VAL B C 1
ATOM 6069 O O . VAL B 1 359 ? -15.383 24.531 -0.745 1 95.62 359 VAL B O 1
ATOM 6072 N N . ALA B 1 360 ? -15.32 22.219 -0.504 1 93 360 ALA B N 1
ATOM 6073 C CA . ALA B 1 360 ? -15.781 22.344 0.877 1 93 360 ALA B CA 1
ATOM 6074 C C . ALA B 1 360 ? -15.422 21.094 1.679 1 93 360 ALA B C 1
ATOM 6076 O O . ALA B 1 360 ? -15.211 20.016 1.107 1 93 360 ALA B O 1
ATOM 6077 N N . LYS B 1 361 ? -15.188 21.266 2.912 1 90.31 361 LYS B N 1
ATOM 6078 C CA . LYS B 1 361 ? -15.242 20.172 3.885 1 90.31 361 LYS B CA 1
ATOM 6079 C C . LYS B 1 361 ? -16.656 19.984 4.418 1 90.31 361 LYS B C 1
ATOM 6081 O O . LYS B 1 361 ? -17.297 20.953 4.848 1 90.31 361 LYS B O 1
ATOM 6086 N N . LEU B 1 362 ? -17.125 18.75 4.32 1 83.31 362 LEU B N 1
ATOM 6087 C CA . LEU B 1 362 ? -18.453 18.469 4.848 1 83.31 362 LEU B CA 1
ATOM 6088 C C . LEU B 1 362 ? -18.406 18.156 6.34 1 83.31 362 LEU B C 1
ATOM 6090 O O . LEU B 1 362 ? -17.562 17.375 6.785 1 83.31 362 LEU B O 1
ATOM 6094 N N . SER B 1 363 ? -18.719 19.062 7.16 1 66.88 363 SER B N 1
ATOM 6095 C CA . SER B 1 363 ? -18.578 18.891 8.602 1 66.88 363 SER B CA 1
ATOM 6096 C C . SER B 1 363 ? -19.75 18.094 9.172 1 66.88 363 SER B C 1
ATOM 6098 O O . SER B 1 363 ? -20.859 18.156 8.664 1 66.88 363 SER B O 1
ATOM 6100 N N . ASP B 1 364 ? -19.359 17.125 9.992 1 58.09 364 ASP B N 1
ATOM 6101 C CA . ASP B 1 364 ? -20.391 16.422 10.75 1 58.09 364 ASP B CA 1
ATOM 6102 C C . ASP B 1 364 ? -21.078 17.359 11.734 1 58.09 364 ASP B C 1
ATOM 6104 O O . ASP B 1 364 ? -22.125 17.031 12.297 1 58.09 364 ASP B O 1
ATOM 6108 N N . SER B 1 365 ? -20.328 18.531 11.914 1 55.75 365 SER B N 1
ATOM 6109 C CA . SER B 1 365 ? -20.906 19.469 12.875 1 55.75 365 SER B CA 1
ATOM 6110 C C . SER B 1 365 ? -21.625 20.625 12.172 1 55.75 365 SER B C 1
ATOM 6112 O O . SER B 1 365 ? -21.078 21.234 11.258 1 55.75 365 SER B O 1
ATOM 6114 N N . PRO B 1 366 ? -22.906 20.859 12.422 1 52.34 366 PRO B N 1
ATOM 6115 C CA . PRO B 1 366 ? -23.672 21.969 11.852 1 52.34 366 PRO B CA 1
ATOM 6116 C C . PRO B 1 366 ? -22.969 23.312 12 1 52.34 366 PRO B C 1
ATOM 6118 O O . PRO B 1 366 ? -22.328 23.562 13.023 1 52.34 366 PRO B O 1
ATOM 6121 N N . GLY B 1 367 ? -22.938 24.234 10.977 1 49.69 367 GLY B N 1
ATOM 6122 C CA . GLY B 1 367 ? -22.547 25.625 11.07 1 49.69 367 GLY B CA 1
ATOM 6123 C C . GLY B 1 367 ? -21.078 25.859 10.758 1 49.69 367 GLY B C 1
ATOM 6124 O O . GLY B 1 367 ? -20.641 27.016 10.664 1 49.69 367 GLY B O 1
ATOM 6125 N N . LYS B 1 368 ? -20.281 24.844 10.555 1 55.84 368 LYS B N 1
ATOM 6126 C CA . LYS B 1 368 ? -18.844 25.047 10.461 1 55.84 368 LYS B CA 1
ATOM 6127 C C . LYS B 1 368 ? -18.391 25.125 9 1 55.84 368 LYS B C 1
ATOM 6129 O O . LYS B 1 368 ? -17.203 25.344 8.719 1 55.84 368 LYS B O 1
ATOM 6134 N N . SER B 1 369 ? -19.359 25.094 8.133 1 57.5 369 SER B N 1
ATOM 6135 C CA . SER B 1 369 ? -18.906 25.094 6.746 1 57.5 369 SER B CA 1
ATOM 6136 C C . SER B 1 369 ? -18.688 26.516 6.234 1 57.5 369 SER B C 1
ATOM 6138 O O . SER B 1 369 ? -19.469 27.422 6.535 1 57.5 369 SER B O 1
ATOM 6140 N N . MET B 1 370 ? -17.562 26.797 5.664 1 62.22 370 MET B N 1
ATOM 6141 C CA . MET B 1 370 ? -17.219 28.109 5.094 1 62.22 370 MET B CA 1
ATOM 6142 C C . MET B 1 370 ? -17.594 28.172 3.619 1 62.22 370 MET B C 1
ATOM 6144 O O . MET B 1 370 ? -17.219 29.109 2.92 1 62.22 370 MET B O 1
ATOM 6148 N N . CYS B 1 371 ? -18.375 27.219 3.197 1 70.25 371 CYS B N 1
ATOM 6149 C CA . CYS B 1 371 ? -18.734 27.234 1.783 1 70.25 371 CYS B CA 1
ATOM 6150 C C . CYS B 1 371 ? -19.875 28.219 1.522 1 70.25 371 CYS B C 1
ATOM 6152 O O . CYS B 1 371 ? -20.938 28.125 2.135 1 70.25 371 CYS B O 1
ATOM 6154 N N . GLU B 1 372 ? -19.562 29.125 0.694 1 69.69 372 GLU B N 1
ATOM 6155 C CA . GLU B 1 372 ? -20.531 30.172 0.366 1 69.69 372 GLU B CA 1
ATOM 6156 C C . GLU B 1 372 ? -21.594 29.656 -0.588 1 69.69 372 GLU B C 1
ATOM 6158 O O . GLU B 1 372 ? -22.672 30.25 -0.701 1 69.69 372 GLU B O 1
ATOM 6163 N N . ASP B 1 373 ? -21.266 28.531 -1.146 1 78.75 373 ASP B N 1
ATOM 6164 C CA . ASP B 1 373 ? -22.172 27.984 -2.141 1 78.75 373 ASP B CA 1
ATOM 6165 C C . ASP B 1 373 ? -23.047 26.875 -1.539 1 78.75 373 ASP B C 1
ATOM 6167 O O . ASP B 1 373 ? -22.672 25.703 -1.565 1 78.75 373 ASP B O 1
ATOM 6171 N N . ILE B 1 374 ? -24.141 27.312 -1.128 1 78.81 374 ILE B N 1
ATOM 6172 C CA . ILE B 1 374 ? -25.062 26.406 -0.463 1 78.81 374 ILE B CA 1
ATOM 6173 C C . ILE B 1 374 ? -25.484 25.312 -1.435 1 78.81 374 ILE B C 1
ATOM 6175 O O . ILE B 1 374 ? -25.672 24.156 -1.038 1 78.81 374 ILE B O 1
ATOM 6179 N N . GLY B 1 375 ? -25.641 25.75 -2.643 1 80.56 375 GLY B N 1
ATOM 6180 C CA . GLY B 1 375 ? -25.969 24.766 -3.656 1 80.56 375 GLY B CA 1
ATOM 6181 C C . GLY B 1 375 ? -24.922 23.688 -3.799 1 80.56 375 GLY B C 1
ATOM 6182 O O . GLY B 1 375 ? -25.25 22.5 -3.914 1 80.56 375 GLY B O 1
ATOM 6183 N N . TYR B 1 376 ? -23.781 24.094 -3.723 1 85.62 376 TYR B N 1
ATOM 6184 C CA . TYR B 1 376 ? -22.703 23.125 -3.838 1 85.62 376 TYR B CA 1
ATOM 6185 C C . TYR B 1 376 ? -22.656 22.219 -2.619 1 85.62 376 TYR B C 1
ATOM 6187 O O . TYR B 1 376 ? -22.422 21.016 -2.75 1 85.62 376 TYR B O 1
ATOM 6195 N N . LEU B 1 377 ? -22.875 22.734 -1.513 1 85.31 377 LEU B N 1
ATOM 6196 C CA . LEU B 1 377 ? -22.875 21.922 -0.296 1 85.31 377 LEU B CA 1
ATOM 6197 C C . LEU B 1 377 ? -23.938 20.844 -0.361 1 85.31 377 LEU B C 1
ATOM 6199 O O . LEU B 1 377 ? -23.703 19.688 0.016 1 85.31 377 LEU B O 1
ATOM 6203 N N . ARG B 1 378 ? -25.062 21.25 -0.858 1 82.69 378 ARG B N 1
ATOM 6204 C CA . ARG B 1 378 ? -26.156 20.281 -1.014 1 82.69 378 ARG B CA 1
ATOM 6205 C C . ARG B 1 378 ? -25.781 19.188 -2.006 1 82.69 378 ARG B C 1
ATOM 6207 O O . ARG B 1 378 ? -26.062 18.016 -1.777 1 82.69 378 ARG B O 1
ATOM 6214 N N . TYR B 1 379 ? -25.219 19.656 -3.014 1 85.44 379 TYR B N 1
ATOM 6215 C CA . TYR B 1 379 ? -24.781 18.719 -4.043 1 85.44 379 TYR B CA 1
ATOM 6216 C C . TYR B 1 379 ? -23.75 17.75 -3.498 1 85.44 379 TYR B C 1
ATOM 6218 O O . TYR B 1 379 ? -23.828 16.547 -3.746 1 85.44 379 TYR B O 1
ATOM 6226 N N . LEU B 1 380 ? -22.844 18.266 -2.779 1 86.69 380 LEU B N 1
ATOM 6227 C CA . LEU B 1 380 ? -21.781 17.469 -2.182 1 86.69 380 LEU B CA 1
ATOM 6228 C C . LEU B 1 380 ? -22.359 16.422 -1.232 1 86.69 380 LEU B C 1
ATOM 6230 O O . LEU B 1 380 ? -21.938 15.258 -1.252 1 86.69 380 LEU B O 1
ATOM 6234 N N . ARG B 1 381 ? -23.297 16.797 -0.476 1 86.25 381 ARG B N 1
ATOM 6235 C CA . ARG B 1 381 ? -23.953 15.891 0.458 1 86.25 381 ARG B CA 1
ATOM 6236 C C . ARG B 1 381 ? -24.672 14.773 -0.283 1 86.25 381 ARG B C 1
ATOM 6238 O O . ARG B 1 381 ? -24.641 13.617 0.135 1 86.25 381 ARG B O 1
ATOM 6245 N N . ASP B 1 382 ? -25.25 15.148 -1.312 1 86.5 382 ASP B N 1
ATOM 6246 C CA . ASP B 1 382 ? -25.969 14.172 -2.125 1 86.5 382 ASP B CA 1
ATOM 6247 C C . ASP B 1 382 ? -25 13.148 -2.725 1 86.5 382 ASP B C 1
ATOM 6249 O O . ASP B 1 382 ? -25.266 11.945 -2.672 1 86.5 382 ASP B O 1
ATOM 6253 N N . VAL B 1 383 ? -23.984 13.609 -3.164 1 86.88 383 VAL B N 1
ATOM 6254 C CA . VAL B 1 383 ? -23.016 12.766 -3.855 1 86.88 383 VAL B CA 1
ATOM 6255 C C . VAL B 1 383 ? -22.406 11.758 -2.877 1 86.88 383 VAL B C 1
ATOM 6257 O O . VAL B 1 383 ? -22.172 10.609 -3.236 1 86.88 383 VAL B O 1
ATOM 6260 N N . PHE B 1 384 ? -22.297 12.125 -1.673 1 88.12 384 PHE B N 1
ATOM 6261 C CA . PHE B 1 384 ? -21.609 11.273 -0.715 1 88.12 384 PHE B CA 1
ATOM 6262 C C . PHE B 1 384 ? -22.594 10.625 0.244 1 88.12 384 PHE B C 1
ATOM 6264 O O . PHE B 1 384 ? -22.203 9.992 1.226 1 88.12 384 PHE B O 1
ATOM 6271 N N . GLY B 1 385 ? -23.828 10.844 -0.03 1 82.06 385 GLY B N 1
ATOM 6272 C CA . GLY B 1 385 ? -24.875 10.141 0.685 1 82.06 385 GLY B CA 1
ATOM 6273 C C . GLY B 1 385 ? -25.047 10.617 2.113 1 82.06 385 GLY B C 1
ATOM 6274 O O . GLY B 1 385 ? -25.312 9.82 3.016 1 82.06 385 GLY B O 1
ATOM 6275 N N . LEU B 1 386 ? -24.875 11.867 2.379 1 80 386 LEU B N 1
ATOM 6276 C CA . LEU B 1 386 ? -25.047 12.453 3.703 1 80 386 LEU B CA 1
ATOM 6277 C C . LEU B 1 386 ? -26.438 13.07 3.854 1 80 386 LEU B C 1
ATOM 6279 O O . LEU B 1 386 ? -27.078 13.422 2.859 1 80 386 LEU B O 1
ATOM 6283 N N . PRO B 1 387 ? -26.891 13.133 5.102 1 76.69 387 PRO B N 1
ATOM 6284 C CA . PRO B 1 387 ? -28.203 13.75 5.305 1 76.69 387 PRO B CA 1
ATOM 6285 C C . PRO B 1 387 ? -28.234 15.211 4.844 1 76.69 387 PRO B C 1
ATOM 6287 O O . PRO B 1 387 ? -27.219 15.898 4.871 1 76.69 387 PRO B O 1
ATOM 6290 N N . PRO B 1 388 ? -29.484 15.531 4.367 1 72.31 388 PRO B N 1
ATOM 6291 C CA . PRO B 1 388 ? -29.625 16.906 3.904 1 72.31 388 PRO B CA 1
ATOM 6292 C C . PRO B 1 388 ? -29.359 17.938 5.012 1 72.31 388 PRO B C 1
ATOM 6294 O O . PRO B 1 388 ? -29.469 17.609 6.195 1 72.31 388 PRO B O 1
ATOM 6297 N N . MET B 1 389 ? -28.875 19.125 4.547 1 66.44 389 MET B N 1
ATOM 6298 C CA . MET B 1 389 ? -28.641 20.203 5.492 1 66.44 389 MET B CA 1
ATOM 6299 C C . MET B 1 389 ? -29.938 20.609 6.18 1 66.44 389 MET B C 1
ATOM 6301 O O . MET B 1 389 ? -31 20.578 5.566 1 66.44 389 MET B O 1
ATOM 6305 N N . ALA B 1 390 ? -29.984 20.672 7.461 1 54.56 390 ALA B N 1
ATOM 6306 C CA . ALA B 1 390 ? -31.172 21.141 8.156 1 54.56 390 ALA B CA 1
ATOM 6307 C C . ALA B 1 390 ? -31.594 22.516 7.652 1 54.56 390 ALA B C 1
ATOM 6309 O O . ALA B 1 390 ? -30.766 23.406 7.492 1 54.56 390 ALA B O 1
ATOM 6310 N N . GLU B 1 391 ? -32.625 22.594 6.832 1 47.38 391 GLU B N 1
ATOM 6311 C CA . GLU B 1 391 ? -33.219 23.875 6.445 1 47.38 391 GLU B CA 1
ATOM 6312 C C . GLU B 1 391 ? -33.344 24.797 7.645 1 47.38 391 GLU B C 1
ATOM 6314 O O . GLU B 1 391 ? -33.875 24.406 8.68 1 47.38 391 GLU B O 1
ATOM 6319 N N . GLY B 1 392 ? -32.25 25.484 8.008 1 37.28 392 GLY B N 1
ATOM 6320 C CA . GLY B 1 392 ? -32.625 26.547 8.93 1 37.28 392 GLY B CA 1
ATOM 6321 C C . GLY B 1 392 ? -33.531 27.578 8.297 1 37.28 392 GLY B C 1
ATOM 6322 O O . GLY B 1 392 ? -33.562 27.734 7.07 1 37.28 392 GLY B O 1
#